Protein 5BK6 (pdb70)

Secondary structure (DSSP, 8-state):
----S---B--BSS-BSTT----GGGEEEEEE--BHHHHSTTSHHHHH-S-THHHHTTHHHHHHHHHHHHHTT-EEEEEEE-B-TT-TT--HHHHHHHHHTT--TTSEETTEETTBTTSGGGSBPGGG---TT-EEEEESSSSTTTTSSHHHHHHHTT--EEEEEEE-IIIIIHHHHHHHHHTT-EEEEEEEEEE-SSHHHHHHHHHHHHHHHHTT-EEE-HHHHHHH--/----B--BSS-BSTT----GGGEEEEEE--BHHHHSTTSHHHHTT--THHHHTTHHHHHHHHHHHHHTT-EEEEEEE-B-TT-TT--HHHHHHHHHTT--TTSEETTEETTBTTSTTTSBPGGG---TT-EEEEESSSSTTTTSSHHHHHHHHT--EEEEEEE-IIIIIHHHHHHHHHTT-EEEEEEEEEE-SSHHHHHHHHHHHHHHHHTT-EEE-HHHHHHH--/----S---B--BSS-BSTT----GGGEEEEEE--BHHHHSTTSHHHHTT--HHHHHTTHHHHHHHHHHHHHTT-EEEEEEE-B-TT-TT--HHHHHHHHHTT--TTSEEBTEETTBTTSGGGSBPGGG---TT-EEEEESSSSTTTTSSHHHHHHHTT--EEEEEEE-IIIIIHHHHHHHHHTT-EEEEEEEEEE-SSHHHHHHHHHHHHHHHHTT-EEE-HHHHHHH--/----B--BSS-BSTT----GGGEEEEEE--BHHHHSTTSHHHHTT--THHHHTTHHHHHHHHHHHHHTT-EEEEEEE-B-TT-TT--HHHHHHHHHTT--TTSEETTEETTBTTSGGGSBPGGG---TT-EEEEESSSSTTTTSSHHHHHHHTT--EEEEEEE-IIIIIHHHHHHHHHTT-EEEEEEEEEE-SSHHHHHHHHHHHHHHHHTT-EEE-HHHHHHH--

InterPro domains:
  IPR000868 Isochorismatase-like domain [PF00857] (30-218)
  IPR036380 Isochorismatase-like superfamily [G3DSA:3.40.50.850] (24-233)
  IPR036380 Isochorismatase-like superfamily [SSF52499] (10-230)
  IPR050272 Isochorismatase-like hydrolase [PTHR43540] (16-232)

Organism: Rhizobium johnstonii (strain DSM 114642 / LMG 32736 / 3841) (NCBI:txid216596)

Solvent-accessible surface area: 30051 Å² total; per-residue (Å²): 150,150,164,62,139,145,60,85,0,117,20,68,54,2,56,0,0,41,66,0,26,1,98,47,79,0,0,0,0,3,3,0,1,1,2,27,4,35,2,10,89,37,0,31,41,56,144,107,40,223,82,16,61,60,10,66,70,0,23,104,16,0,67,117,0,0,54,21,0,65,91,98,55,10,45,10,1,1,0,25,5,0,0,40,77,62,27,7,0,13,4,62,4,26,91,64,7,14,84,141,74,63,5,3,8,10,51,122,24,70,30,22,76,10,8,0,47,63,45,100,0,23,33,8,17,116,84,0,96,16,97,177,45,16,2,39,0,44,0,4,2,17,0,0,17,5,26,18,13,1,43,12,0,1,42,41,50,143,8,53,4,6,0,0,0,0,2,19,1,2,5,5,1,11,2,3,2,3,8,0,11,7,44,23,16,5,0,0,3,0,65,54,0,7,4,2,71,31,124,44,2,11,92,14,3,7,94,1,6,57,53,74,16,0,11,2,0,0,4,6,52,1,53,19,0,55,152,44,6,48,187,161,71,81,0,112,25,68,54,2,58,0,0,39,48,0,27,4,108,49,80,1,0,0,0,5,3,0,1,1,2,29,4,30,1,12,162,21,0,25,16,23,128,69,65,74,77,11,68,46,0,68,67,1,15,86,16,0,75,129,0,5,61,19,0,77,92,97,55,10,45,10,1,0,0,25,4,0,0,39,77,62,26,8,0,14,3,62,3,24,93,75,8,13,84,124,58,62,4,4,7,11,50,123,23,72,30,22,76,8,9,0,48,63,44,99,0,24,34,9,9,115,98,0,99,16,98,178,47,16,1,39,0,44,0,5,2,18,0,0,17,5,26,18,13,1,43,12,0,2,40,42,49,147,8,54,4,8,0,1,0,0,2,32,0,7,6,5,0,7,4,2,1,4,9,0,10,7,44,23,16,4,0,0,2,0,69,54,0,7,4,4,39,36,118,44,3,10,92,14,2,5,95,1,4,56,27,12,13,0,8,2,0,0,5,6,54,2,73,22,0,58,147,34,6,47,146,154,164,61,140,145,61,84,0,116,19,67,39,1,62,0,0,41,65,0,25,1,102,48,80,1,0,0,0,4,3,0,2,1,1,36,2,15,4,12,167,11,0,9,3,48,71,30,65,53,84,18,67,49,3,71,69,0,18,91,16,0,72,130,0,4,60,20,0,76,92,98,55,10,44,10,0,0,0,26,3,0,0,40,78,62,26,7,0,13,3,61,4,25,93,65,8,3,84,136,55,50,0,4,1,9,51,120,22,104,29,21,73,2,2,1,47,62,44,98,0,25,33,8,11,111,84,0,98,17,97,175,46,15,2,39,1,44,0,3,2,7,0,0,17,5,26,18,13,1,43,13,0,1,44,45,49,154,8,58,4,6,0,0,0,0,2,12,1,1,5,6,0,9,3,2,1,2,10,0,11,8,44,23,15,4,0,0,3,0,65,55,0,6,3,1,13,33,124,42,3,13,86,14,2,6,97,1,5,56,54,73,10,0,11,2,0,0,5,6,52,2,74,21,0,57,145,34,6,48,171,156,77,79,0,113,26,66,55,1,59,0,0,38,49,1,28,3,101,49,78,1,0,0,0,2,3,0,1,1,2,31,5,29,1,13,87,25,0,24,10,52,129,64,66,71,77,22,77,47,1,63,69,0,18,98,18,0,89,130,0,5,61,20,0,75,91,99,54,9,46,11,1,0,0,25,5,0,0,41,76,64,26,7,0,13,3,62,3,24,94,62,7,13,85,140,62,59,5,4,8,10,51,122,22,68,29,24,77,8,11,1,47,62,45,98,0,24,33,8,5,110,79,0,98,15,97,176,46,17,1,39,1,44,0,4,2,24,0,0,17,5,26,18,13,1,41,12,0,0,40,39,50,143,8,49,4,6,0,0,0,0,2,30,0,6,5,6,0,6,3,2,2,3,8,1,10,9,44,23,16,5,0,0,3,0,66,55,0,6,4,4,39,33,121,42,3,16,89,14,3,6,96,1,4,57,42,78,13,0,9,2,0,0,5,6,52,4,74,24,0,58,148,36,6,48

GO terms:
  GO:0018750 biuret amidohydrolase activity (F, EXP)

Nearest PDB structures (foldseek):
  5bk6-assembly1_A  TM=1.001E+00  e=2.679E-52  Rhizobium johnstonii 3841
  6azs-assembly1_A  TM=9.963E-01  e=2.137E-51  Rhizobium johnstonii 3841
  6azn-assembly1_C  TM=9.921E-01  e=1.497E-50  Rhizobium johnstonii 3841
  6azo-assembly1_D  TM=9.940E-01  e=8.092E-50  Rhizobium johnstonii 3841
  6xk1-assembly1_A  TM=9.794E-01  e=1.208E-39  Rhodococcus sp. Mel

Sequence (912 aa):
MVETNRHFIDADPYPWPYNGALRPDNTALIIIDMQTDDFFCGKGGYVDHMMGGYYDDLSLVQAPIEPIKRRVLAAMRAKGYHIIHTREGHRPDLADLPANKRWRSQRIGAGIGDPGPCGRILTRGEPGWDIIPELYPIEGETIIDHPGKGSFCATDLELVLNQKRIENIILTGITTDVCCVSSTTMREANDRGYECLLLLEDCCCGATDYGNHLAAIKMVKMQGGVFGSVSNSAALVEEALPNRHFIDADPYPWPYNGALRPDNTALIIIDMQTDFCGKGGYVDHMGYDLSLVQAPIEPIKRVLAAMRAKGYHIIHTREGHRPDLADLPANKRWRSQRRIGAGIGDPGPCGRILLTRGEPGWDIIPELYPIEGETIIDHPGKGSFCATDLELVLNQKRIEENIILTGITTDVCCVSSTTMREANDRGYECLLLLEDCCCGATDYGNHLAAIKMVKMQGGVFGSVSNSAALVEALPMVETNRHFIDADPYPWPYNGALRPDNTALIIIDMQTDDFFCGKGGYVDHMGYDLSLVQAPIEPIKRVLAAMRAKGYHIIHTREGHRPDLADLPANKRWRSQRIGAGIGDPGPCGRILTRGEPGWDIIPELYPIEGETIIDHPGKGSFCATDLELVLNQKRIEENIILTGITTDVCCVSSTTMREANDRGYECLLLLEDCCCGATDYGNHLAAIKMVKMQGGVFGSVSNSAALVEALPNRHFIDADPYPWPYNGALRPDNTALIIIDMQTDFCGKGGYVDHMGYDLSLVQAPIEPIKKRVLAAMRAKGYHIIHTREGHRPDLADLPANKRWRSQRRIGAGIGDPGPCGRILTRGEPGWDIIPELYPIEGETIIDHPGKGSFCATDLELVLNQKRIEENIILTGITTDVCCVSSTTMREANDRGYECLLLLEDCCCGATDYGNHLAAIKMVKMQGGVFGSVSNSAALVEALP

Radius of gyration: 26.76 Å; Cα contacts (8 Å, |Δi|>4): 2355; chains: 4; bounding box: 78×60×65 Å

Foldseek 3Di:
DDDDQFFFFDWPPDTPPPGSNAAQLAEEEEAEAQFLLQANCQAQCNVADFDNVQQCQLLVLVLLLVVLSVVRNHAYEYEFAAAELVRPLPDPVNQVVCVVRPRGAQDQGRQGGRRHPPTRRRDHDPSPHDDPRHHYQYDNALASVPPTCPVVVSVVSNHQEYEYAYDALQTSRLNNLQVCVVVRHAYEYALSRHGYRDRVSSVVSQVVQNPPNRSSHTYHHSVSCSVGRD/DFFFFDWPPDTPDPGRPAAQLAEEEEAEAQFQLAQNPQHVCVVLPFPSCQQVQLLVLVLLLVVLSVVRNHAYEYEFAAAELVRPLPDPVNQVVCVVSPNGANDQGRQGGHRHPPTRRRDHDPSPHDDPRHHYQYDHALASVPPTCPVVVSVVSNHQEYEYAHDALQTNRLNNLQVCVVVRHAYEYALSRHGDSPRVSSVVSQVVQNPPNRSSHTYHHSVSCSVRRD/DDDDQFFFFDWPPDTPPPRSNAAQLAEEEEAEAQFCQQQNPWHLLVLLPFDNVQQCQQLVLVLLLVVLSVVRNHAYEYEFAAAELVRPLADPVNQVVSVVSRRGAQDQIPQGGYRHPPTRRRDHDPSNHDDPRHHYQYDHALASVPPTCPVVVSVVSNHQEYEYAHDALQTSRLNNLQVCVVVRHAYEYALSRHGYRDRVSSVVSQVVQNPPNRSSHTYHHSVSCSVRRD/DFFFFDWPPDTPDPGRPAAQLAEEEEAEAQFCLQQNDQHVCVVLVFQNVQQPQQLVLVLLLVVLSVVRNHAYAYEFAAAELVRPLPDPVNQVVCVVSPNGANDQDRQGGHRHPPTRRRDHDPSNHDDPRHHYQYDHALASVPPTCPVVVSVVSNHQEYEYAYDDLQTSRLNNLQVCVVVRHAYEYALSRHGDSDRVSSVVSQVVQNPPNRSSHTYHHSVSCSVRRD

B-factor: mean 23.12, std 8.83, range [12.24, 86.74]

Structure (mmCIF, N/CA/C/O backbone):
data_5BK6
#
_entry.id   5BK6
#
_cell.length_a   62.130
_cell.length_b   122.678
_cell.length_c   135.745
_cell.angle_alpha   90.00
_cell.angle_beta   90.00
_cell.angle_gamma   90.00
#
_symmetry.space_group_name_H-M   'P 2 21 21'
#
loop_
_entity.id
_entity.type
_entity.pdbx_description
1 polymer 'Putative amidase'
2 non-polymer 2-[BIS-(2-HYDROXY-ETHYL)-AMINO]-2-HYDROXYMETHYL-PROPANE-1,3-DIOL
3 non-polymer GLYCEROL
4 water water
#
loop_
_atom_site.group_PDB
_atom_site.id
_atom_site.type_symbol
_atom_site.label_atom_id
_atom_site.label_alt_id
_atom_site.label_comp_id
_atom_site.label_asym_id
_atom_site.label_entity_id
_atom_site.label_seq_id
_atom_site.pdbx_PDB_ins_code
_atom_site.Cartn_x
_atom_site.Cartn_y
_atom_site.Cartn_z
_atom_site.occupancy
_atom_site.B_iso_or_equiv
_atom_site.auth_seq_id
_atom_site.auth_comp_id
_atom_site.auth_asym_id
_atom_site.auth_atom_id
_atom_site.pdbx_PDB_model_num
ATOM 1 N N . MET A 1 24 ? 35.514 -16.423 7.555 1.00 49.29 4 MET A N 1
ATOM 2 C CA . MET A 1 24 ? 36.540 -15.504 8.184 1.00 49.82 4 MET A CA 1
ATOM 3 C C . MET A 1 24 ? 35.889 -14.586 9.256 1.00 42.33 4 MET A C 1
ATOM 4 O O . MET A 1 24 ? 35.942 -14.926 10.453 1.00 39.69 4 MET A O 1
ATOM 6 N N . VAL A 1 25 ? 35.270 -13.484 8.818 1.00 40.36 5 VAL A N 1
ATOM 7 C CA . VAL A 1 25 ? 34.593 -12.550 9.752 1.00 38.45 5 VAL A CA 1
ATOM 8 C C . VAL A 1 25 ? 33.415 -13.311 10.366 1.00 39.47 5 VAL A C 1
ATOM 9 O O . VAL A 1 25 ? 32.633 -13.941 9.647 1.00 41.22 5 VAL A O 1
ATOM 13 N N . GLU A 1 26 ? 33.316 -13.302 11.682 1.00 31.55 6 GLU A N 1
ATOM 14 C CA . GLU A 1 26 ? 32.226 -13.988 12.389 1.00 29.68 6 GLU A CA 1
ATOM 15 C C . GLU A 1 26 ? 31.484 -12.900 13.154 1.00 29.65 6 GLU A C 1
ATOM 16 O O . GLU A 1 26 ? 32.035 -11.825 13.539 1.00 27.56 6 GLU A O 1
ATOM 22 N N . THR A 1 27 ? 30.184 -13.154 13.308 1.00 29.13 7 THR A N 1
ATOM 23 C CA . THR A 1 27 ? 29.313 -12.253 14.015 1.00 26.18 7 THR A CA 1
ATOM 24 C C . THR A 1 27 ? 28.449 -13.056 14.949 1.00 26.25 7 THR A C 1
ATOM 25 O O . THR A 1 27 ? 28.189 -14.243 14.698 1.00 29.76 7 THR A O 1
ATOM 29 N N . ASN A 1 28 ? 28.062 -12.453 16.061 1.00 26.14 8 ASN A N 1
ATOM 30 C CA . ASN A 1 28 ? 27.053 -13.127 16.885 1.00 31.04 8 ASN A CA 1
ATOM 31 C C . ASN A 1 28 ? 25.686 -12.566 16.564 1.00 27.37 8 ASN A C 1
ATOM 32 O O . ASN A 1 28 ? 24.769 -12.956 17.276 1.00 29.62 8 ASN A O 1
ATOM 37 N N . ARG A 1 29 ? 25.507 -11.696 15.548 1.00 24.66 9 ARG A N 1
ATOM 38 C CA . ARG A 1 29 ? 24.132 -11.340 15.086 1.00 26.39 9 ARG A CA 1
ATOM 39 C C . ARG A 1 29 ? 23.730 -12.326 14.036 1.00 28.31 9 ARG A C 1
ATOM 40 O O . ARG A 1 29 ? 24.511 -12.621 13.143 1.00 29.00 9 ARG A O 1
ATOM 48 N N . HIS A 1 30 ? 22.502 -12.857 14.109 1.00 22.59 10 HIS A N 1
ATOM 49 C CA . HIS A 1 30 ? 22.033 -13.825 13.147 1.00 23.49 10 HIS A CA 1
ATOM 50 C C . HIS A 1 30 ? 20.597 -13.542 12.816 1.00 21.40 10 HIS A C 1
ATOM 51 O O . HIS A 1 30 ? 19.848 -13.134 13.707 1.00 20.46 10 HIS A O 1
ATOM 58 N N . PHE A 1 31 ? 20.253 -13.681 11.534 1.00 21.10 11 PHE A N 1
ATOM 59 C CA . PHE A 1 31 ? 18.898 -13.393 11.057 1.00 20.66 11 PHE A CA 1
ATOM 60 C C . PHE A 1 31 ? 18.347 -14.572 10.276 1.00 23.86 11 PHE A C 1
ATOM 61 O O . PHE A 1 31 ? 19.066 -15.383 9.660 1.00 22.33 11 PHE A O 1
ATOM 69 N N . ILE A 1 32 ? 17.019 -14.678 10.292 1.00 22.01 12 ILE A N 1
ATOM 70 C CA . ILE A 1 32 ? 16.223 -15.550 9.435 1.00 21.26 12 ILE A CA 1
ATOM 71 C C . ILE A 1 32 ? 15.614 -14.721 8.360 1.00 22.20 12 ILE A C 1
ATOM 72 O O . ILE A 1 32 ? 15.039 -13.635 8.619 1.00 20.74 12 ILE A O 1
ATOM 77 N N . ASP A 1 33 ? 15.708 -15.174 7.092 1.00 21.61 13 ASP A N 1
ATOM 78 C CA . ASP A 1 33 ? 15.085 -14.456 6.023 1.00 23.20 13 ASP A CA 1
ATOM 79 C C . ASP A 1 33 ? 13.558 -14.486 6.311 1.00 22.03 13 ASP A C 1
ATOM 80 O O . ASP A 1 33 ? 13.015 -15.553 6.607 1.00 22.18 13 ASP A O 1
ATOM 85 N N . ALA A 1 34 ? 12.964 -13.308 6.262 1.00 19.49 14 ALA A N 1
ATOM 86 C CA . ALA A 1 34 ? 11.574 -13.172 6.685 1.00 18.55 14 ALA A CA 1
ATOM 87 C C . ALA A 1 34 ? 10.982 -11.932 6.078 1.00 18.58 14 ALA A C 1
ATOM 88 O O . ALA A 1 34 ? 11.697 -11.060 5.542 1.00 20.68 14 ALA A O 1
ATOM 90 N N . ASP A 1 35 ? 9.648 -11.822 6.138 1.00 17.08 15 ASP A N 1
ATOM 91 C CA . ASP A 1 35 ? 8.901 -10.779 5.486 1.00 19.61 15 ASP A CA 1
ATOM 92 C C . ASP A 1 35 ? 8.025 -10.154 6.569 1.00 20.55 15 ASP A C 1
ATOM 93 O O . ASP A 1 35 ? 7.214 -10.911 7.142 1.00 19.59 15 ASP A O 1
ATOM 98 N N . PRO A 1 36 ? 8.125 -8.852 6.864 1.00 18.65 16 PRO A N 1
ATOM 99 C CA . PRO A 1 36 ? 8.713 -7.856 5.993 1.00 19.61 16 PRO A CA 1
ATOM 100 C C . PRO A 1 36 ? 10.143 -7.469 6.339 1.00 18.76 16 PRO A C 1
ATOM 101 O O . PRO A 1 36 ? 10.709 -6.549 5.667 1.00 20.83 16 PRO A O 1
ATOM 105 N N . TYR A 1 37 ? 10.704 -8.077 7.373 1.00 17.56 17 TYR A N 1
ATOM 106 C CA . TYR A 1 37 ? 12.091 -7.729 7.767 1.00 18.15 17 TYR A CA 1
ATOM 107 C C . TYR A 1 37 ? 12.813 -8.944 8.275 1.00 18.00 17 TYR A C 1
ATOM 108 O O . TYR A 1 37 ? 12.214 -9.924 8.750 1.00 18.52 17 TYR A O 1
ATOM 117 N N . PRO A 1 38 ? 14.171 -8.960 8.163 1.00 19.03 18 PRO A N 1
ATOM 118 C CA . PRO A 1 38 ? 14.925 -10.094 8.683 1.00 18.38 18 PRO A CA 1
ATOM 119 C C . PRO A 1 38 ? 14.828 -10.237 10.173 1.00 18.26 18 PRO A C 1
ATOM 120 O O . PRO A 1 38 ? 14.928 -9.244 10.867 1.00 18.37 18 PRO A O 1
ATOM 124 N N . TRP A 1 39 ? 14.607 -11.435 10.648 1.00 19.31 19 TRP A N 1
ATOM 125 C CA . TRP A 1 39 ? 14.154 -11.652 12.034 1.00 18.05 19 TRP A CA 1
ATOM 126 C C . TRP A 1 39 ? 15.177 -12.404 12.833 1.00 17.50 19 TRP A C 1
ATOM 127 O O . TRP A 1 39 ? 15.817 -13.311 12.328 1.00 17.42 19 TRP A O 1
ATOM 138 N N . PRO A 1 40 ? 15.336 -12.102 14.124 1.00 16.93 20 PRO A N 1
ATOM 139 C CA . PRO A 1 40 ? 14.700 -11.035 14.854 1.00 17.34 20 PRO A CA 1
ATOM 140 C C . PRO A 1 40 ? 15.253 -9.660 14.470 1.00 19.48 20 PRO A C 1
ATOM 141 O O . PRO A 1 40 ? 16.380 -9.589 13.912 1.00 18.00 20 PRO A O 1
ATOM 145 N N . TYR A 1 41 ? 14.517 -8.596 14.796 1.00 17.13 21 TYR A N 1
ATOM 146 C CA . TYR A 1 41 ? 14.868 -7.246 14.322 1.00 17.55 21 TYR A CA 1
ATOM 147 C C . TYR A 1 41 ? 16.346 -6.898 14.569 1.00 18.44 21 TYR A C 1
ATOM 148 O O . TYR A 1 41 ? 16.963 -6.256 13.708 1.00 20.12 21 TYR A O 1
ATOM 157 N N . ASN A 1 42 ? 16.853 -7.279 15.733 1.00 17.92 22 ASN A N 1
ATOM 158 C CA . ASN A 1 42 ? 18.211 -6.926 16.168 1.00 18.86 22 ASN A CA 1
ATOM 159 C C . ASN A 1 42 ? 19.247 -8.013 16.009 1.00 20.76 22 ASN A C 1
ATOM 160 O O . ASN A 1 42 ? 20.383 -7.851 16.456 1.00 20.77 22 ASN A O 1
ATOM 165 N N . GLY A 1 43 ? 18.886 -9.129 15.384 1.00 18.27 23 GLY A N 1
ATOM 166 C CA . GLY A 1 43 ? 19.760 -10.249 15.212 1.00 19.06 23 GLY A CA 1
ATOM 167 C C . GLY A 1 43 ? 20.233 -10.949 16.475 1.00 18.89 23 GLY A C 1
ATOM 168 O O . GLY A 1 43 ? 21.164 -11.770 16.434 1.00 18.61 23 GLY A O 1
ATOM 169 N N . ALA A 1 44 ? 19.564 -10.728 17.596 1.00 18.94 24 ALA A N 1
ATOM 170 C CA . ALA A 1 44 ? 19.937 -11.389 18.817 1.00 19.53 24 ALA A CA 1
ATOM 171 C C . ALA A 1 44 ? 19.270 -12.731 18.985 1.00 21.24 24 ALA A C 1
ATOM 172 O O . ALA A 1 44 ? 18.325 -12.869 19.738 1.00 22.56 24 ALA A O 1
ATOM 174 N N . LEU A 1 45 ? 19.690 -13.695 18.181 1.00 20.07 25 LEU A N 1
ATOM 175 C CA . LEU A 1 45 ? 19.067 -14.992 18.032 1.00 19.82 25 LEU A CA 1
ATOM 176 C C . LEU A 1 45 ? 19.934 -16.088 18.592 1.00 23.07 25 LEU A C 1
ATOM 177 O O . LEU A 1 45 ? 20.982 -16.431 17.999 1.00 21.17 25 LEU A O 1
ATOM 182 N N . ARG A 1 46 ? 19.591 -16.556 19.787 1.00 20.15 26 ARG A N 1
ATOM 183 C CA . ARG A 1 46 ? 20.351 -17.572 20.514 1.00 22.61 26 ARG A CA 1
ATOM 184 C C . ARG A 1 46 ? 19.439 -18.599 21.127 1.00 21.69 26 ARG A C 1
ATOM 185 O O . ARG A 1 46 ? 18.265 -18.292 21.443 1.00 18.91 26 ARG A O 1
ATOM 193 N N . PRO A 1 47 ? 19.945 -19.820 21.378 1.00 21.23 27 PRO A N 1
ATOM 194 C CA . PRO A 1 47 ? 19.169 -20.770 22.124 1.00 21.12 27 PRO A CA 1
ATOM 195 C C . PRO A 1 47 ? 18.637 -20.282 23.468 1.00 19.99 27 PRO A C 1
ATOM 196 O O . PRO A 1 47 ? 17.490 -20.584 23.819 1.00 22.25 27 PRO A O 1
ATOM 200 N N . ASP A 1 48 ? 19.428 -19.512 24.213 1.00 20.42 28 ASP A N 1
ATOM 201 C CA . ASP A 1 48 ? 19.049 -19.132 25.563 1.00 22.85 28 ASP A CA 1
ATOM 202 C C . ASP A 1 48 ? 17.934 -18.059 25.579 1.00 20.32 28 ASP A C 1
ATOM 203 O O . ASP A 1 48 ? 17.262 -17.953 26.595 1.00 19.73 28 ASP A O 1
ATOM 208 N N . ASN A 1 49 ? 17.718 -17.329 24.512 1.00 18.07 29 ASN A N 1
ATOM 209 C CA . ASN A 1 49 ? 16.711 -16.233 24.519 1.00 18.52 29 ASN A CA 1
ATOM 210 C C . ASN A 1 49 ? 15.556 -16.441 23.556 1.00 18.62 29 ASN A C 1
ATOM 211 O O . ASN A 1 49 ? 14.808 -15.496 23.285 1.00 16.98 29 ASN A O 1
ATOM 216 N N . THR A 1 50 ? 15.434 -17.638 23.006 1.00 16.85 30 THR A N 1
ATOM 217 C CA . THR A 1 50 ? 14.506 -17.912 21.917 1.00 17.75 30 THR A CA 1
ATOM 218 C C . THR A 1 50 ? 13.720 -19.146 22.180 1.00 18.16 30 THR A C 1
ATOM 219 O O . THR A 1 50 ? 14.275 -20.169 22.590 1.00 18.09 30 THR A O 1
ATOM 223 N N . ALA A 1 51 ? 12.391 -19.067 22.012 1.00 18.33 31 ALA A N 1
ATOM 224 C CA . ALA A 1 51 ? 11.542 -20.224 22.187 1.00 17.57 31 ALA A CA 1
ATOM 225 C C . ALA A 1 51 ? 10.727 -20.517 20.949 1.00 18.38 31 ALA A C 1
ATOM 226 O O . ALA A 1 51 ? 10.253 -19.597 20.279 1.00 18.28 31 ALA A O 1
ATOM 228 N N . LEU A 1 52 ? 10.534 -21.799 20.660 1.00 15.52 32 LEU A N 1
ATOM 229 C CA . LEU A 1 52 ? 9.507 -22.260 19.793 1.00 17.63 32 LEU A CA 1
ATOM 230 C C . LEU A 1 52 ? 8.265 -22.420 20.645 1.00 17.10 32 LEU A C 1
ATOM 231 O O . LEU A 1 52 ? 8.337 -22.971 21.750 1.00 17.87 32 LEU A O 1
ATOM 236 N N . ILE A 1 53 ? 7.109 -22.009 20.128 1.00 16.43 33 ILE A N 1
ATOM 237 C CA . ILE A 1 53 ? 5.833 -22.301 20.742 1.00 15.17 33 ILE A CA 1
ATOM 238 C C . ILE A 1 53 ? 4.985 -23.081 19.723 1.00 16.61 33 ILE A C 1
ATOM 239 O O . ILE A 1 53 ? 4.838 -22.667 18.575 1.00 16.36 33 ILE A O 1
ATOM 244 N N . ILE A 1 54 ? 4.517 -24.259 20.131 1.00 14.69 34 ILE A N 1
ATOM 245 C CA . ILE A 1 54 ? 3.641 -25.076 19.302 1.00 15.45 34 ILE A CA 1
ATOM 246 C C . ILE A 1 54 ? 2.237 -25.005 19.921 1.00 16.26 34 ILE A C 1
ATOM 247 O O . ILE A 1 54 ? 1.964 -25.536 21.019 1.00 15.97 34 ILE A O 1
ATOM 252 N N . ILE A 1 55 ? 1.373 -24.320 19.217 1.00 15.44 35 ILE A N 1
ATOM 253 C CA . ILE A 1 55 ? 0.043 -23.965 19.691 1.00 15.21 35 ILE A CA 1
ATOM 254 C C . ILE A 1 55 ? -1.035 -24.969 19.344 1.00 16.70 35 ILE A C 1
ATOM 255 O O . ILE A 1 55 ? -1.355 -25.174 18.167 1.00 16.17 35 ILE A O 1
ATOM 260 N N . ASP A 1 56 ? -1.560 -25.619 20.392 1.00 16.09 36 ASP A N 1
ATOM 261 C CA . ASP A 1 56 ? -2.838 -26.285 20.371 1.00 16.16 36 ASP A CA 1
ATOM 262 C C . ASP A 1 56 ? -2.945 -27.442 19.311 1.00 16.00 36 ASP A C 1
ATOM 263 O O . ASP A 1 56 ? -4.031 -27.652 18.715 1.00 16.13 36 ASP A O 1
ATOM 268 N N . MET A 1 57 ? -1.847 -28.161 19.136 1.00 16.86 37 MET A N 1
ATOM 269 C CA . MET A 1 57 ? -1.869 -29.345 18.221 1.00 15.71 37 MET A CA 1
ATOM 270 C C . MET A 1 57 ? -2.465 -30.548 18.937 1.00 17.61 37 MET A C 1
ATOM 271 O O . MET A 1 57 ? -1.765 -31.534 19.234 1.00 18.84 37 MET A O 1
ATOM 276 N N . GLN A 1 58 ? -3.755 -30.433 19.188 1.00 17.78 38 GLN A N 1
ATOM 277 C CA . GLN A 1 58 ? -4.527 -31.340 20.027 1.00 18.01 38 GLN A CA 1
ATOM 278 C C . GLN A 1 58 ? -5.397 -32.220 19.140 1.00 17.75 38 GLN A C 1
ATOM 279 O O . GLN A 1 58 ? -5.960 -31.784 18.115 1.00 18.32 38 GLN A O 1
ATOM 285 N N . THR A 1 59 ? -5.633 -33.441 19.584 1.00 16.71 39 THR A N 1
ATOM 286 C CA . THR A 1 59 ? -6.461 -34.370 18.826 1.00 18.07 39 THR A CA 1
ATOM 287 C C . THR A 1 59 ? -7.829 -33.824 18.474 1.00 22.34 39 THR A C 1
ATOM 288 O O . THR A 1 59 ? -8.245 -34.089 17.327 1.00 24.44 39 THR A O 1
ATOM 292 N N A ASP A 1 60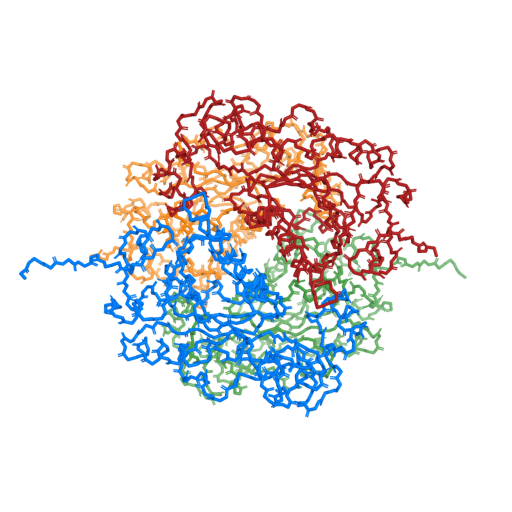 ? -8.555 -33.239 19.379 0.50 21.83 40 ASP A N 1
ATOM 293 N N B ASP A 1 60 ? -8.509 -33.155 19.463 0.50 24.48 40 ASP A N 1
ATOM 294 C CA A ASP A 1 60 ? -9.976 -33.035 19.013 0.50 19.24 40 ASP A CA 1
ATOM 295 C CA B ASP A 1 60 ? -9.482 -31.862 19.460 0.50 22.59 40 ASP A CA 1
ATOM 296 C C A ASP A 1 60 ? -10.031 -32.041 17.735 0.50 16.63 40 ASP A C 1
ATOM 297 C C B ASP A 1 60 ? -9.337 -30.767 18.352 0.50 22.17 40 ASP A C 1
ATOM 298 O O A ASP A 1 60 ? -10.940 -32.165 16.813 0.50 17.97 40 ASP A O 1
ATOM 299 O O B ASP A 1 60 ? -10.320 -30.313 17.806 0.50 24.91 40 ASP A O 1
ATOM 308 N N A PHE A 1 61 ? -8.994 -31.146 17.692 0.50 18.73 41 PHE A N 1
ATOM 309 N N B PHE A 1 61 ? -8.156 -30.312 17.973 0.50 20.87 41 PHE A N 1
ATOM 310 C CA A PHE A 1 61 ? -8.852 -30.065 16.718 0.50 19.81 41 PHE A CA 1
ATOM 311 C CA B PHE A 1 61 ? -8.100 -29.413 16.808 0.50 20.98 41 PHE A CA 1
ATOM 312 C C A PHE A 1 61 ? -8.264 -30.507 15.394 0.50 21.83 41 PHE A C 1
ATOM 313 C C B PHE A 1 61 ? -7.677 -30.088 15.501 0.50 24.49 41 PHE A C 1
ATOM 314 O O A PHE A 1 61 ? -8.720 -30.070 14.315 0.50 19.48 41 PHE A O 1
ATOM 315 O O B PHE A 1 61 ? -7.697 -29.357 14.543 0.50 21.52 41 PHE A O 1
ATOM 330 N N . CYS A 1 62 ? -7.244 -31.374 15.448 1.00 22.59 42 CYS A N 1
ATOM 331 C CA . CYS A 1 62 ? -6.616 -31.823 14.182 1.00 20.34 42 CYS A CA 1
ATOM 332 C C . CYS A 1 62 ? -6.558 -33.331 13.925 1.00 20.97 42 CYS A C 1
ATOM 333 O O . CYS A 1 62 ? -5.889 -33.744 13.022 1.00 22.93 42 CYS A O 1
ATOM 336 N N . GLY A 1 63 ? -7.111 -34.120 14.829 1.00 23.76 43 GLY A N 1
ATOM 337 C CA . GLY A 1 63 ? -6.881 -35.609 14.764 1.00 25.91 43 GLY A CA 1
ATOM 338 C C . GLY A 1 63 ? -7.991 -36.423 14.210 1.00 32.76 43 GLY A C 1
ATOM 339 O O . GLY A 1 63 ? -9.139 -36.115 14.482 1.00 26.55 43 GLY A O 1
ATOM 340 N N . LYS A 1 64 ? -7.644 -37.526 13.494 1.00 37.58 44 LYS A N 1
ATOM 341 C CA . LYS A 1 64 ? -8.683 -38.462 13.004 1.00 41.66 44 LYS A CA 1
ATOM 342 C C . LYS A 1 64 ? -9.462 -39.009 14.170 1.00 34.01 44 LYS A C 1
ATOM 343 O O . LYS A 1 64 ? -8.863 -39.406 15.187 1.00 36.31 44 LYS A O 1
ATOM 345 N N . GLY A 1 65 ? -10.777 -38.964 14.078 1.00 35.28 45 GLY A N 1
ATOM 346 C CA . GLY A 1 65 ? -11.657 -39.427 15.155 1.00 32.49 45 GLY A CA 1
ATOM 347 C C . GLY A 1 65 ? -11.948 -38.463 16.261 1.00 36.34 45 GLY A C 1
ATOM 348 O O . GLY A 1 65 ? -12.852 -38.683 17.084 1.00 33.77 45 GLY A O 1
ATOM 349 N N . GLY A 1 66 ? -11.247 -37.353 16.294 1.00 29.28 46 GLY A N 1
ATOM 350 C CA . GLY A 1 66 ? -11.608 -36.256 17.289 1.00 34.41 46 GLY A CA 1
ATOM 351 C C . GLY A 1 66 ? -12.931 -35.565 16.999 1.00 37.48 46 GLY A C 1
ATOM 352 O O . GLY A 1 66 ? -13.625 -35.884 16.018 1.00 36.80 46 GLY A O 1
ATOM 353 N N . TYR A 1 67 ? -13.295 -34.623 17.836 1.00 41.07 47 TYR A N 1
ATOM 354 C CA . TYR A 1 67 ? -14.644 -34.030 17.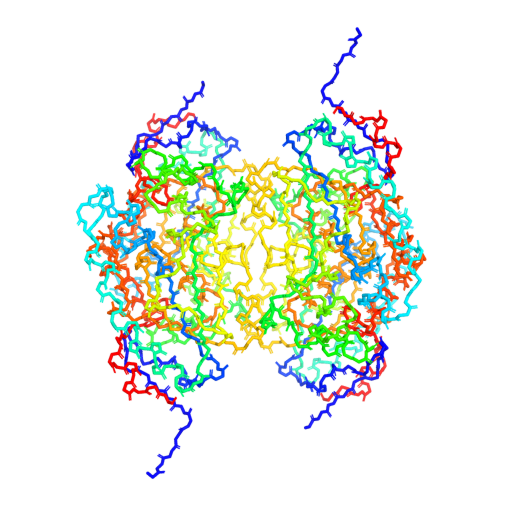711 1.00 41.50 47 TYR A CA 1
ATOM 355 C C . TYR A 1 67 ? -14.809 -33.253 16.442 1.00 45.12 47 TYR A C 1
ATOM 356 O O . TYR A 1 67 ? -15.909 -33.281 15.865 1.00 46.25 47 TYR A O 1
ATOM 365 N N . VAL A 1 68 ? -13.765 -32.589 15.963 1.00 37.43 48 VAL A N 1
ATOM 366 C CA . VAL A 1 68 ? -13.920 -31.803 14.698 1.00 34.25 48 VAL A CA 1
ATOM 367 C C . VAL A 1 68 ? -14.163 -32.762 13.552 1.00 33.78 48 VAL A C 1
ATOM 368 O O . VAL A 1 68 ? -15.162 -32.583 12.806 1.00 39.79 48 VAL A O 1
ATOM 372 N N . ASP A 1 69 ? -13.386 -33.847 13.503 1.00 30.50 49 ASP A N 1
ATOM 373 C CA . ASP A 1 69 ? -13.592 -34.914 12.472 1.00 34.09 49 ASP A CA 1
ATOM 374 C C . ASP A 1 69 ? -15.011 -35.471 12.503 1.00 45.39 49 ASP A C 1
ATOM 375 O O . ASP A 1 69 ? -15.689 -35.556 11.451 1.00 53.97 49 ASP A O 1
ATOM 380 N N . HIS A 1 70 ? -15.499 -35.800 13.698 1.00 47.08 50 HIS A N 1
ATOM 381 C CA . HIS A 1 70 ? -16.867 -36.353 13.867 1.00 48.95 50 HIS A CA 1
ATOM 382 C C . HIS A 1 70 ? -17.963 -35.391 13.405 1.00 55.84 50 HIS A C 1
ATOM 383 O O . HIS A 1 70 ? -19.014 -35.849 13.033 1.00 54.40 50 HIS A O 1
ATOM 390 N N A MET A 1 71 ? -17.702 -34.091 13.412 0.50 52.80 51 MET A N 1
ATOM 391 N N B MET A 1 71 ? -17.669 -34.090 13.452 0.50 58.84 51 MET A N 1
ATOM 392 C CA A MET A 1 71 ? -18.675 -33.148 12.832 0.50 54.69 51 MET A CA 1
ATOM 393 C CA B MET A 1 71 ? -18.502 -32.965 13.138 0.50 64.31 51 MET A CA 1
ATOM 394 C C A MET A 1 71 ? -18.710 -33.162 11.292 0.50 54.30 51 MET A C 1
ATOM 395 C C B MET A 1 71 ? -18.293 -32.216 11.745 0.50 65.80 51 MET A C 1
ATOM 396 O O A MET A 1 71 ? -19.694 -32.744 10.677 0.50 54.67 51 MET A O 1
ATOM 397 O O B MET A 1 71 ? -18.775 -32.704 10.704 0.50 74.11 51 MET A O 1
ATOM 406 N N A GLY A 1 72 ? -17.694 -33.730 10.672 0.50 48.81 52 GLY A N 1
ATOM 407 N N B GLY A 1 72 ? -17.585 -31.048 11.736 0.50 57.48 52 GLY A N 1
ATOM 408 C CA A GLY A 1 72 ? -17.621 -33.679 9.209 0.50 45.05 52 GLY A CA 1
ATOM 409 C CA B GLY A 1 72 ? -17.542 -30.067 10.602 0.50 45.22 52 GLY A CA 1
ATOM 410 C C A GLY A 1 72 ? -16.502 -32.845 8.603 0.50 43.70 52 GLY A C 1
ATOM 411 C C B GLY A 1 72 ? -16.304 -29.702 9.766 0.50 39.74 52 GLY A C 1
ATOM 412 O O A GLY A 1 72 ? -15.748 -32.117 9.285 0.50 35.29 52 GLY A O 1
ATOM 413 O O B GLY A 1 72 ? -16.309 -29.880 8.540 0.50 37.86 52 GLY A O 1
ATOM 414 N N A TYR A 1 73 ? -16.550 -32.856 7.279 0.50 42.44 53 TYR A N 1
ATOM 415 N N B TYR A 1 73 ? -15.268 -29.121 10.355 0.50 33.21 53 TYR A N 1
ATOM 416 C CA A TYR A 1 73 ? -15.402 -32.889 6.319 0.50 48.47 53 TYR A CA 1
ATOM 417 C CA B TYR A 1 73 ? -14.208 -28.549 9.525 0.50 30.71 53 TYR A CA 1
ATOM 418 C C A TYR A 1 73 ? -13.879 -32.556 6.536 0.50 47.23 53 TYR A C 1
ATOM 419 C C B TYR A 1 73 ? -13.344 -29.584 8.774 0.50 32.59 53 TYR A C 1
ATOM 420 O O A TYR A 1 73 ? -13.102 -33.404 6.083 0.50 48.19 53 TYR A O 1
ATOM 421 O O B TYR A 1 73 ? -13.406 -30.789 9.013 0.50 34.90 53 TYR A O 1
ATOM 438 N N A ASP A 1 74 ? -13.374 -31.420 7.072 0.50 34.27 54 ASP A N 1
ATOM 439 N N B ASP A 1 74 ? -12.614 -29.092 7.780 0.50 30.10 54 ASP A N 1
ATOM 440 C CA A ASP A 1 74 ? -11.991 -31.129 6.569 0.50 36.86 54 ASP A CA 1
ATOM 441 C CA B ASP A 1 74 ? -11.780 -29.926 6.939 0.50 29.25 54 ASP A CA 1
ATOM 442 C C A ASP A 1 74 ? -10.733 -30.602 7.421 0.50 33.19 54 ASP A C 1
ATOM 443 C C B ASP A 1 74 ? -10.513 -30.241 7.653 0.50 26.38 54 ASP A C 1
ATOM 444 O O A ASP A 1 74 ? -10.112 -29.573 7.293 0.50 46.50 54 ASP A O 1
ATOM 445 O O B ASP A 1 74 ? -9.558 -29.220 7.631 0.50 29.23 54 ASP A O 1
ATOM 454 N N . LEU A 1 75 ? -10.292 -31.556 8.150 1.00 28.27 55 LEU A N 1
ATOM 455 C CA . LEU A 1 75 ? -9.006 -31.690 8.862 1.00 23.54 55 LEU A CA 1
ATOM 456 C C . LEU A 1 75 ? -7.763 -31.501 8.074 1.00 22.89 55 LEU A C 1
ATOM 457 O O . LEU A 1 75 ? -6.720 -31.212 8.657 1.00 23.03 55 LEU A O 1
ATOM 462 N N . SER A 1 76 ? -7.772 -31.678 6.755 1.00 22.61 56 SER A N 1
ATOM 463 C CA . SER A 1 76 ? -6.541 -31.558 6.022 1.00 23.83 56 SER A CA 1
ATOM 464 C C . SER A 1 76 ? -5.830 -30.193 6.192 1.00 22.00 56 SER A C 1
ATOM 465 O O . SER A 1 76 ? -4.591 -30.178 6.192 1.00 21.15 56 SER A O 1
ATOM 468 N N . LEU A 1 77 ? -6.578 -29.129 6.377 1.00 21.93 57 LEU A N 1
ATOM 469 C CA . LEU A 1 77 ? -5.938 -27.811 6.504 1.00 23.41 57 LEU A CA 1
ATOM 470 C C . LEU A 1 77 ? -5.168 -27.642 7.845 1.00 21.82 57 LEU A C 1
ATOM 471 O O . LEU A 1 77 ? -4.115 -26.958 7.886 1.00 19.77 57 LEU A O 1
ATOM 476 N N . VAL A 1 78 ? -5.675 -28.310 8.874 1.00 21.46 58 VAL A N 1
ATOM 477 C CA . VAL A 1 78 ? -5.013 -28.255 10.176 1.00 19.88 58 VAL A CA 1
ATOM 478 C C . VAL A 1 78 ? -4.023 -29.381 10.402 1.00 21.99 58 VAL A C 1
ATOM 479 O O . VAL A 1 78 ? -3.237 -29.360 11.341 1.00 20.89 58 VAL A O 1
ATOM 483 N N . GLN A 1 79 ? -4.040 -30.412 9.549 1.00 20.26 59 GLN A N 1
ATOM 484 C CA . GLN A 1 79 ? -2.987 -31.426 9.547 1.00 20.58 59 GLN A CA 1
ATOM 485 C C . GLN A 1 79 ? -1.788 -31.074 8.729 1.00 20.75 59 GLN A C 1
ATOM 486 O O . GLN A 1 79 ? -0.684 -31.590 8.977 1.00 19.48 59 GLN A O 1
ATOM 492 N N . ALA A 1 80 ? -1.970 -30.205 7.740 1.00 21.12 60 ALA A N 1
ATOM 493 C CA . ALA A 1 80 ? -0.869 -29.803 6.864 1.00 23.89 60 ALA A CA 1
ATOM 494 C C . ALA A 1 80 ? 0.378 -29.336 7.603 1.00 21.33 60 ALA A C 1
ATOM 495 O O . ALA A 1 80 ? 1.506 -29.646 7.209 1.00 22.01 60 ALA A O 1
ATOM 497 N N . PRO A 1 81 ? 0.195 -28.566 8.710 1.00 21.23 61 PRO A N 1
ATOM 498 C CA . PRO A 1 81 ? 1.415 -28.104 9.391 1.00 20.62 61 PRO A CA 1
ATOM 499 C C . PRO A 1 81 ? 2.133 -29.126 10.238 1.00 18.82 61 PRO A C 1
ATOM 500 O O . PRO A 1 81 ? 3.243 -28.816 10.687 1.00 19.26 61 PRO A O 1
ATOM 504 N N . ILE A 1 82 ? 1.628 -30.364 10.398 1.00 18.85 62 ILE A N 1
ATOM 505 C CA . ILE A 1 82 ? 2.260 -31.313 11.305 1.00 20.34 62 ILE A CA 1
ATOM 506 C C . ILE A 1 82 ? 3.705 -31.607 10.875 1.00 20.75 62 ILE A C 1
ATOM 507 O O . ILE A 1 82 ? 4.630 -31.540 11.696 1.00 20.44 62 ILE A O 1
ATOM 512 N N . GLU A 1 83 ? 3.904 -32.017 9.609 1.00 21.42 63 GLU A N 1
ATOM 513 C CA . GLU A 1 83 ? 5.287 -32.362 9.200 1.00 23.78 63 GLU A CA 1
ATOM 514 C C . GLU A 1 83 ? 6.275 -31.188 9.268 1.00 22.27 63 GLU A C 1
ATOM 515 O O . GLU A 1 83 ? 7.352 -31.339 9.806 1.00 22.53 63 GLU A O 1
ATOM 521 N N . PRO A 1 84 ? 5.881 -29.995 8.793 1.00 19.69 64 PRO A N 1
ATOM 522 C CA . PRO A 1 84 ? 6.793 -28.837 8.966 1.00 22.93 64 PRO A CA 1
ATOM 523 C C . PRO A 1 84 ? 7.085 -28.513 10.439 1.00 17.85 64 PRO A C 1
ATOM 524 O O . PRO A 1 84 ? 8.240 -28.254 10.766 1.00 19.15 64 PRO A O 1
ATOM 528 N N . ILE A 1 85 ? 6.080 -28.580 11.295 1.00 18.87 65 ILE A N 1
ATOM 529 C CA . ILE A 1 85 ? 6.317 -28.354 12.724 1.00 18.35 65 ILE A CA 1
ATOM 530 C C . ILE A 1 85 ? 7.312 -29.394 13.241 1.00 19.98 65 ILE A C 1
ATOM 531 O O . ILE A 1 85 ? 8.264 -29.061 13.968 1.00 18.63 65 ILE A O 1
ATOM 536 N N . LYS A 1 86 ? 7.116 -30.678 12.859 1.00 18.64 66 LYS A N 1
ATOM 537 C CA . LYS A 1 86 ? 7.992 -31.698 13.374 1.00 20.82 66 LYS A CA 1
ATOM 538 C C . LYS A 1 86 ? 9.450 -31.416 12.988 1.00 19.08 66 LYS A C 1
ATOM 539 O O . LYS A 1 86 ? 10.352 -31.645 13.799 1.00 20.33 66 LYS A O 1
ATOM 545 N N A ARG A 1 87 ? 9.680 -30.922 11.773 0.50 19.30 67 ARG A N 1
ATOM 546 N N B ARG A 1 87 ? 9.680 -30.922 11.774 0.50 19.55 67 ARG A N 1
ATOM 547 C CA A ARG A 1 87 ? 11.041 -30.589 11.331 0.50 20.53 67 ARG A CA 1
ATOM 548 C CA B ARG A 1 87 ? 11.041 -30.587 11.332 0.50 20.95 67 ARG A CA 1
ATOM 549 C C A ARG A 1 87 ? 11.645 -29.434 12.153 0.50 19.51 67 ARG A C 1
ATOM 550 C C B ARG A 1 87 ? 11.646 -29.433 12.152 0.50 19.75 67 ARG A C 1
ATOM 551 O O A ARG A 1 87 ? 12.826 -29.481 12.556 0.50 19.54 67 ARG A O 1
ATOM 552 O O B ARG A 1 87 ? 12.826 -29.480 12.556 0.50 19.74 67 ARG A O 1
ATOM 567 N N . VAL A 1 88 ? 10.835 -28.421 12.401 1.00 19.08 68 VAL A N 1
ATOM 568 C CA . VAL A 1 88 ? 11.300 -27.280 13.201 1.00 18.20 68 VAL A CA 1
ATOM 569 C C . VAL A 1 88 ? 11.580 -27.702 14.636 1.00 17.93 68 VAL A C 1
ATOM 570 O O . VAL A 1 88 ? 12.609 -27.355 15.221 1.00 19.79 68 VAL A O 1
ATOM 574 N N . LEU A 1 89 ? 10.669 -28.486 15.201 1.00 17.25 69 LEU A N 1
ATOM 575 C CA . LEU A 1 89 ? 10.804 -29.004 16.555 1.00 18.02 69 LEU A CA 1
ATOM 576 C C . LEU A 1 89 ? 12.100 -29.819 16.716 1.00 20.69 69 LEU A C 1
ATOM 577 O O . LEU A 1 89 ? 12.834 -29.693 17.674 1.00 19.37 69 LEU A O 1
ATOM 582 N N . ALA A 1 90 ? 12.326 -30.726 15.761 1.00 21.18 70 ALA A N 1
ATOM 583 C CA . ALA A 1 90 ? 13.535 -31.537 15.841 1.00 21.70 70 ALA A CA 1
ATOM 584 C C . ALA A 1 90 ? 14.799 -30.703 15.799 1.00 20.33 70 ALA A C 1
ATOM 585 O O . ALA A 1 90 ? 15.721 -30.953 16.572 1.00 22.16 70 ALA A O 1
ATOM 587 N N . ALA A 1 91 ? 14.828 -29.715 14.911 1.00 20.14 71 ALA A N 1
ATOM 588 C CA . ALA A 1 91 ? 15.981 -28.854 14.738 1.00 21.17 71 ALA A CA 1
ATOM 589 C C . ALA A 1 91 ? 16.230 -28.006 15.971 1.00 22.37 71 ALA A C 1
ATOM 590 O O . ALA A 1 91 ? 17.360 -27.848 16.401 1.00 22.04 71 ALA A O 1
ATOM 592 N N . MET A 1 92 ? 15.149 -27.479 16.550 1.00 20.14 72 MET A N 1
ATOM 593 C CA . MET A 1 92 ? 15.300 -26.619 17.703 1.00 19.36 72 MET A CA 1
ATOM 594 C C . MET A 1 92 ? 15.620 -27.381 18.967 1.00 20.22 72 MET A C 1
ATOM 595 O O . MET A 1 92 ? 16.385 -26.901 19.786 1.00 21.52 72 MET A O 1
ATOM 600 N N . ARG A 1 93 ? 15.117 -28.587 19.120 1.00 19.90 73 ARG A N 1
ATOM 601 C CA . ARG A 1 93 ? 15.523 -29.480 20.201 1.00 19.38 73 ARG A CA 1
ATOM 602 C C . ARG A 1 93 ? 17.012 -29.774 20.078 1.00 20.06 73 ARG A C 1
ATOM 603 O O . ARG A 1 93 ? 17.737 -29.714 21.062 1.00 22.05 73 ARG A O 1
ATOM 611 N N . ALA A 1 94 ? 17.441 -30.131 18.888 1.00 22.32 74 ALA A N 1
ATOM 612 C CA . ALA A 1 94 ? 18.864 -30.537 18.712 1.00 22.50 74 ALA A CA 1
ATOM 613 C C . ALA A 1 94 ? 19.821 -29.416 19.057 1.00 24.55 74 ALA A C 1
ATOM 614 O O . ALA A 1 94 ? 20.918 -29.676 19.541 1.00 25.28 74 ALA A O 1
ATOM 616 N N . LYS A 1 95 ? 19.420 -28.162 18.821 1.00 22.61 75 LYS A N 1
ATOM 617 C CA . LYS A 1 95 ? 20.234 -27.010 19.129 1.00 24.31 75 LYS A CA 1
ATOM 618 C C . LYS A 1 95 ? 19.984 -26.365 20.491 1.00 21.18 75 LYS A C 1
ATOM 619 O O . LYS A 1 95 ? 20.574 -25.338 20.799 1.00 25.18 75 LYS A O 1
ATOM 625 N N . GLY A 1 96 ? 19.143 -26.985 21.306 1.00 20.39 76 GLY A N 1
ATOM 626 C CA . GLY A 1 96 ? 18.929 -26.608 22.697 1.00 21.14 76 GLY A CA 1
ATOM 627 C C . GLY A 1 96 ? 18.129 -25.329 22.923 1.00 20.12 76 GLY A C 1
ATOM 628 O O . GLY A 1 96 ? 18.309 -24.670 23.963 1.00 21.24 76 GLY A O 1
ATOM 629 N N . TYR A 1 97 ? 17.259 -24.986 21.973 1.00 20.20 77 TYR A N 1
ATOM 630 C CA . TYR A 1 97 ? 16.342 -23.846 22.099 1.00 19.15 77 TYR A CA 1
ATOM 631 C C . TYR A 1 97 ? 15.243 -24.204 23.090 1.00 19.60 77 TYR A C 1
ATOM 632 O O . TYR A 1 97 ? 14.924 -25.369 23.334 1.00 19.39 77 TYR A O 1
ATOM 641 N N . HIS A 1 98 ? 14.644 -23.166 23.692 1.00 18.10 78 HIS A N 1
ATOM 642 C CA . HIS A 1 98 ? 13.484 -23.388 24.558 1.00 18.86 78 HIS A CA 1
ATOM 643 C C . HIS A 1 98 ? 12.310 -23.845 23.711 1.00 16.49 78 HIS A C 1
ATOM 644 O O . HIS A 1 98 ? 12.118 -23.348 22.600 1.00 17.49 78 HIS A O 1
ATOM 651 N N . ILE A 1 99 ? 11.564 -24.827 24.215 1.00 17.14 79 ILE A N 1
ATOM 652 C CA . ILE A 1 99 ? 10.402 -25.349 23.527 1.00 17.24 79 ILE A CA 1
ATOM 653 C C . ILE A 1 99 ? 9.206 -25.228 24.456 1.00 17.83 79 ILE A C 1
ATOM 654 O O . ILE A 1 99 ? 9.258 -25.691 25.587 1.00 18.30 79 ILE A O 1
ATOM 659 N N . ILE A 1 100 ? 8.133 -24.596 23.980 1.00 17.52 80 ILE A N 1
ATOM 660 C CA . ILE A 1 100 ? 6.898 -24.426 24.739 1.00 16.71 80 ILE A CA 1
ATOM 661 C C . ILE A 1 100 ? 5.728 -24.975 23.915 1.00 16.24 80 ILE A C 1
ATOM 662 O O . ILE A 1 100 ? 5.696 -24.836 22.701 1.00 16.05 80 ILE A O 1
ATOM 667 N N . HIS A 1 101 ? 4.778 -25.616 24.569 1.00 16.53 81 HIS A N 1
ATOM 668 C CA . HIS A 1 101 ? 3.595 -26.133 23.945 1.00 17.90 81 HIS A CA 1
ATOM 669 C C . HIS A 1 101 ? 2.383 -25.556 24.630 1.00 16.59 81 HIS A C 1
ATOM 670 O O . HIS A 1 101 ? 2.448 -25.239 25.828 1.00 17.38 81 HIS A O 1
ATOM 677 N N . THR A 1 102 ? 1.286 -25.447 23.919 1.00 15.67 82 THR A N 1
ATOM 678 C CA . THR A 1 102 ? 0.045 -25.016 24.528 1.00 15.95 82 THR A CA 1
ATOM 679 C C . THR A 1 102 ? -1.102 -25.938 24.230 1.00 16.05 82 THR A C 1
ATOM 680 O O . THR A 1 102 ? -1.127 -26.623 23.191 1.00 17.00 82 THR A O 1
ATOM 684 N N . ARG A 1 103 ? -2.086 -25.971 25.153 1.00 16.51 83 ARG A N 1
ATOM 685 C CA . ARG A 1 103 ? -3.333 -26.716 24.988 1.00 16.38 83 ARG A CA 1
ATOM 686 C C . ARG A 1 103 ? -4.506 -25.859 25.429 1.00 16.19 83 ARG A C 1
ATOM 687 O O . ARG A 1 103 ? -4.525 -25.416 26.601 1.00 15.45 83 ARG A O 1
ATOM 695 N N . GLU A 1 104 ? -5.444 -25.610 24.541 1.00 15.59 84 GLU A N 1
ATOM 696 C CA . GLU A 1 104 ? -6.695 -24.973 24.915 1.00 16.01 84 GLU A CA 1
ATOM 697 C C . GLU A 1 104 ? -7.517 -25.957 25.688 1.00 15.65 84 GLU A C 1
ATOM 698 O O . GLU A 1 104 ? -7.686 -27.117 25.275 1.00 15.23 84 GLU A O 1
ATOM 704 N N . GLY A 1 105 ? -8.038 -25.566 26.836 1.00 16.60 85 GLY A N 1
ATOM 705 C CA . GLY A 1 105 ? -8.900 -26.452 27.581 1.00 16.51 85 GLY A CA 1
ATOM 706 C C . GLY A 1 105 ? -9.335 -25.898 28.872 1.00 17.43 85 GLY A C 1
ATOM 707 O O . GLY A 1 105 ? -8.894 -24.794 29.254 1.00 17.51 85 GLY A O 1
ATOM 708 N N . HIS A 1 106 ? -10.288 -26.604 29.507 1.00 16.60 86 HIS A N 1
ATOM 709 C CA . HIS A 1 106 ? -10.932 -26.147 30.711 1.00 14.15 86 HIS A CA 1
ATOM 710 C C . HIS A 1 106 ? -10.783 -27.129 31.820 1.00 15.70 86 HIS A C 1
ATOM 711 O O . HIS A 1 106 ? -10.750 -28.360 31.610 1.00 16.50 86 HIS A O 1
ATOM 718 N N . ARG A 1 107 ? -10.723 -26.612 33.033 1.00 16.05 87 ARG A N 1
ATOM 719 C CA . ARG A 1 107 ? -10.846 -27.426 34.234 1.00 16.25 87 ARG A CA 1
ATOM 720 C C . ARG A 1 107 ? -12.084 -28.335 34.093 1.00 17.56 87 ARG A C 1
ATOM 721 O O . ARG A 1 107 ? -13.111 -27.924 33.594 1.00 17.58 87 ARG A O 1
ATOM 729 N N . PRO A 1 108 ? -11.966 -29.583 34.581 1.00 18.49 88 PRO A N 1
ATOM 730 C CA . PRO A 1 108 ? -13.139 -30.457 34.492 1.00 19.07 88 PRO A CA 1
ATOM 731 C C . PRO A 1 108 ? -14.418 -29.992 35.105 1.00 20.27 88 PRO A C 1
ATOM 732 O O . PRO A 1 108 ? -15.480 -30.357 34.607 1.00 20.80 88 PRO A O 1
ATOM 736 N N . ASP A 1 109 ? -14.369 -29.149 36.140 1.00 18.39 89 ASP A N 1
ATOM 737 C CA . ASP A 1 109 ? -15.572 -28.565 36.689 1.00 20.74 89 ASP A CA 1
ATOM 738 C C . ASP A 1 109 ? -16.058 -27.297 35.966 1.00 20.38 89 ASP A C 1
ATOM 739 O O . ASP A 1 109 ? -17.055 -26.702 36.333 1.00 21.09 89 ASP A O 1
ATOM 744 N N . LEU A 1 110 ? -15.355 -26.929 34.889 1.00 19.90 90 LEU A N 1
ATOM 745 C CA . LEU A 1 110 ? -15.720 -25.823 34.023 1.00 18.00 90 LEU A CA 1
ATOM 746 C C . LEU A 1 110 ? -15.730 -24.452 34.716 1.00 17.55 90 LEU A C 1
ATOM 747 O O . LEU A 1 110 ? -16.358 -23.513 34.270 1.00 17.52 90 LEU A O 1
ATOM 752 N N . ALA A 1 111 ? -14.985 -24.333 35.793 1.00 17.50 91 ALA A N 1
ATOM 753 C CA . ALA A 1 111 ? -14.972 -23.080 36.538 1.00 18.35 91 ALA A CA 1
ATOM 754 C C . ALA A 1 111 ? -14.363 -21.916 35.777 1.00 18.65 91 ALA A C 1
ATOM 755 O O . ALA A 1 111 ? -14.694 -20.756 36.052 1.00 18.66 91 ALA A O 1
ATOM 757 N N . ASP A 1 112 ? -13.463 -22.236 34.834 1.00 17.11 92 ASP A N 1
ATOM 758 C CA . ASP A 1 112 ? -12.754 -21.264 33.996 1.00 17.60 92 ASP A CA 1
ATOM 759 C C . ASP A 1 112 ? -13.411 -21.103 32.637 1.00 17.03 92 ASP A C 1
ATOM 760 O O . ASP A 1 112 ? -12.752 -20.633 31.678 1.00 18.31 92 ASP A O 1
ATOM 765 N N . LEU A 1 113 ? -14.668 -21.504 32.489 1.00 16.73 93 LEU A N 1
ATOM 766 C CA . LEU A 1 113 ? -15.331 -21.451 31.179 1.00 18.22 93 LEU A CA 1
ATOM 767 C C . LEU A 1 113 ? -16.376 -20.339 31.165 1.00 18.49 93 LEU A C 1
ATOM 768 O O . LEU A 1 113 ? -17.421 -20.433 31.836 1.00 18.44 93 LEU A O 1
ATOM 773 N N . PRO A 1 114 ? -16.126 -19.250 30.373 1.00 16.36 94 PRO A N 1
ATOM 774 C CA . PRO A 1 114 ? -17.142 -18.227 30.325 1.00 16.70 94 PRO A CA 1
ATOM 775 C C . PRO A 1 114 ? -18.477 -18.737 29.747 1.00 17.18 94 PRO A C 1
ATOM 776 O O . PRO A 1 114 ? -18.487 -19.636 28.878 1.00 16.27 94 PRO A O 1
ATOM 780 N N . ALA A 1 115 ? -19.542 -18.163 30.235 1.00 18.41 95 ALA A N 1
ATOM 781 C CA . ALA A 1 115 ? -20.893 -18.614 29.803 1.00 20.12 95 ALA A CA 1
ATOM 782 C C . ALA A 1 115 ? -21.102 -18.437 28.308 1.00 19.90 95 ALA A C 1
ATOM 783 O O . ALA A 1 115 ? -21.724 -19.295 27.665 1.00 20.71 95 ALA A O 1
ATOM 785 N N . ASN A 1 116 ? -20.633 -17.335 27.752 1.00 18.78 96 ASN A N 1
ATOM 786 C CA . ASN A 1 116 ? -20.812 -17.116 26.333 1.00 17.70 96 ASN A CA 1
ATOM 787 C C . ASN A 1 116 ? -20.036 -18.133 25.498 1.00 19.15 96 ASN A C 1
ATOM 788 O O . ASN A 1 116 ? -20.546 -18.672 24.486 1.00 17.90 96 ASN A O 1
ATOM 793 N N . LYS A 1 117 ? -18.760 -18.382 25.855 1.00 16.86 97 LYS A N 1
ATOM 794 C CA . LYS A 1 117 ? -17.985 -19.396 25.192 1.00 17.04 97 LYS A CA 1
ATOM 795 C C . LYS A 1 117 ? -18.702 -20.755 25.192 1.00 17.28 97 LYS A C 1
ATOM 796 O O . LYS A 1 117 ? -18.750 -21.432 24.136 1.00 19.74 97 LYS A O 1
ATOM 802 N N . ARG A 1 118 ? -19.220 -21.129 26.346 1.00 18.88 98 ARG A N 1
ATOM 803 C CA . ARG A 1 118 ? -19.945 -22.404 26.459 1.00 19.64 98 ARG A CA 1
ATOM 804 C C . ARG A 1 118 ? -21.182 -22.408 25.548 1.00 18.26 98 ARG A C 1
ATOM 805 O O . ARG A 1 118 ? -21.338 -23.346 24.719 1.00 20.63 98 ARG A O 1
ATOM 813 N N . TRP A 1 119 ? -21.978 -21.359 25.634 1.00 20.23 99 TRP A N 1
ATOM 814 C CA . TRP A 1 119 ? -23.259 -21.297 24.867 1.00 20.95 99 TRP A CA 1
ATOM 815 C C . TRP A 1 119 ? -23.001 -21.406 23.375 1.00 20.24 99 TRP A C 1
ATOM 816 O O . TRP A 1 119 ? -23.694 -22.113 22.671 1.00 20.21 99 TRP A O 1
ATOM 827 N N . ARG A 1 120 ? -21.973 -20.707 22.866 1.00 17.34 100 ARG A N 1
ATOM 828 C CA . ARG A 1 120 ? -21.693 -20.735 21.426 1.00 17.64 100 ARG A CA 1
ATOM 829 C C . ARG A 1 120 ? -21.324 -22.140 21.005 1.00 18.33 100 ARG A C 1
ATOM 830 O O . ARG A 1 120 ? -21.677 -22.577 19.917 1.00 18.68 100 ARG A O 1
ATOM 838 N N . SER A 1 121 ? -20.521 -22.827 21.830 1.00 18.71 101 SER A N 1
ATOM 839 C CA . SER A 1 121 ? -20.037 -24.170 21.474 1.00 19.45 101 SER A CA 1
ATOM 840 C C . SER A 1 121 ? -21.220 -25.151 21.471 1.00 20.64 101 SER A C 1
ATOM 841 O O . SER A 1 121 ? -21.268 -26.049 20.611 1.00 23.02 101 SER A O 1
ATOM 844 N N . GLN A 1 122 ? -22.134 -24.976 22.385 1.00 21.68 102 GLN A N 1
ATOM 845 C CA . GLN A 1 122 ? -23.360 -25.830 22.443 1.00 24.84 102 GLN A CA 1
ATOM 846 C C . GLN A 1 122 ? -24.213 -25.606 21.200 1.00 23.83 102 GLN A C 1
ATOM 847 O O . GLN A 1 122 ? -24.769 -26.561 20.613 1.00 22.99 102 GLN A O 1
ATOM 853 N N . ARG A 1 123 ? -24.323 -24.350 20.789 1.00 22.48 103 ARG A N 1
ATOM 854 C CA . ARG A 1 123 ? -25.195 -23.984 19.672 1.00 23.53 103 ARG A CA 1
ATOM 855 C C . ARG A 1 123 ? -24.780 -24.612 18.357 1.00 25.50 103 ARG A C 1
ATOM 856 O O . ARG A 1 123 ? -25.634 -24.934 17.531 1.00 25.09 103 ARG A O 1
ATOM 864 N N . ILE A 1 124 ? -23.483 -24.840 18.169 1.00 23.95 104 ILE A N 1
ATOM 865 C CA . ILE A 1 124 ? -22.966 -25.458 16.961 1.00 23.54 104 ILE A CA 1
ATOM 866 C C . ILE A 1 124 ? -22.765 -26.989 17.113 1.00 23.83 104 ILE A C 1
ATOM 867 O O . ILE A 1 124 ? -22.213 -27.615 16.237 1.00 26.13 104 ILE A O 1
ATOM 872 N N . GLY A 1 125 ? -23.175 -27.557 18.225 1.00 24.72 105 GLY A N 1
ATOM 873 C CA . GLY A 1 125 ? -23.126 -29.009 18.429 1.00 25.27 105 GLY A CA 1
ATOM 874 C C . GLY A 1 125 ? -21.794 -29.535 18.870 1.00 26.41 105 GLY A C 1
ATOM 875 O O . GLY A 1 125 ? -21.493 -30.711 18.648 1.00 29.52 105 GLY A O 1
ATOM 876 N N . ALA A 1 126 ? -20.991 -28.713 19.524 1.00 23.76 106 ALA A N 1
ATOM 877 C CA . ALA A 1 126 ? -19.643 -29.144 20.000 1.00 24.36 106 ALA A CA 1
ATOM 878 C C . ALA A 1 126 ? -19.425 -28.537 21.374 1.00 24.35 106 ALA A C 1
ATOM 879 O O . ALA A 1 126 ? -18.404 -27.871 21.642 1.00 25.24 106 ALA A O 1
ATOM 881 N N . GLY A 1 127 ? -20.387 -28.792 22.254 1.00 22.96 107 GLY A N 1
ATOM 882 C CA . GLY A 1 127 ? -20.448 -28.147 23.541 1.00 24.70 107 GLY A CA 1
ATOM 883 C C . GLY A 1 127 ? -19.246 -28.493 24.412 1.00 22.63 107 GLY A C 1
ATOM 884 O O . GLY A 1 127 ? -18.900 -29.663 24.640 1.00 20.95 107 GLY A O 1
ATOM 885 N N . ILE A 1 128 ? -18.587 -27.449 24.937 1.00 20.44 108 ILE A N 1
ATOM 886 C CA . ILE A 1 128 ? -17.409 -27.674 25.800 1.00 18.92 108 ILE A CA 1
ATOM 887 C C . ILE A 1 128 ? -17.829 -28.406 27.071 1.00 19.49 108 ILE A C 1
ATOM 888 O O . ILE A 1 128 ? -18.826 -28.073 27.713 1.00 20.68 108 ILE A O 1
ATOM 893 N N . GLY A 1 129 ? -17.109 -29.501 27.348 1.00 19.84 109 GLY A N 1
ATOM 894 C CA . GLY A 1 129 ? -17.456 -30.345 28.507 1.00 19.20 109 GLY A CA 1
ATOM 895 C C . GLY A 1 129 ? -18.454 -31.439 28.171 1.00 20.36 109 GLY A C 1
ATOM 896 O O . GLY A 1 129 ? -18.653 -32.362 29.001 1.00 22.40 109 GLY A O 1
ATOM 897 N N . ASP A 1 130 ? -19.086 -31.350 27.007 1.00 20.82 110 ASP A N 1
ATOM 898 C CA . ASP A 1 130 ? -20.042 -32.415 26.576 1.00 22.92 110 ASP A CA 1
ATOM 899 C C . ASP A 1 130 ? -19.294 -33.646 26.078 1.00 22.99 110 ASP A C 1
ATOM 900 O O . ASP A 1 130 ? -18.151 -33.577 25.619 1.00 20.62 110 ASP A O 1
ATOM 905 N N . PRO A 1 131 ? -19.924 -34.832 26.197 1.00 25.36 111 PRO A N 1
ATOM 906 C CA . PRO A 1 131 ? -19.254 -36.024 25.713 1.00 24.31 111 PRO A CA 1
ATOM 907 C C . PRO A 1 131 ? -19.039 -35.999 24.225 1.00 23.94 111 PRO A C 1
ATOM 908 O O . PRO A 1 131 ? -19.893 -35.577 23.446 1.00 26.58 111 PRO A O 1
ATOM 912 N N . GLY A 1 132 ? -17.844 -36.388 23.838 1.00 24.28 112 GLY A N 1
ATOM 913 C CA . GLY A 1 132 ? -17.523 -36.570 22.421 1.00 25.03 112 GLY A CA 1
ATOM 914 C C . GLY A 1 132 ? -16.874 -37.914 22.192 1.00 23.26 112 GLY A C 1
ATOM 915 O O . GLY A 1 132 ? -16.668 -38.676 23.124 1.00 23.05 112 GLY A O 1
ATOM 916 N N . PRO A 1 133 ? -16.506 -38.214 20.936 1.00 26.20 113 PRO A N 1
ATOM 917 C CA . PRO A 1 133 ? -15.903 -39.484 20.603 1.00 25.49 113 PRO A CA 1
ATOM 918 C C . PRO A 1 133 ? -14.573 -39.739 21.283 1.00 27.18 113 PRO A C 1
ATOM 919 O O . PRO A 1 133 ? -14.234 -40.896 21.445 1.00 24.13 113 PRO A O 1
ATOM 923 N N . CYS A 1 134 ? -13.848 -38.690 21.716 1.00 21.48 114 CYS A N 1
ATOM 924 C CA . CYS A 1 134 ? -12.554 -38.862 22.390 1.00 19.87 114 CYS A CA 1
ATOM 925 C C . CYS A 1 134 ? -12.576 -38.354 23.834 1.00 20.85 114 CYS A C 1
ATOM 926 O O . CYS A 1 134 ? -11.527 -38.055 24.378 1.00 23.09 114 CYS A O 1
ATOM 929 N N . GLY A 1 135 ? -13.750 -38.245 24.411 1.00 20.69 115 GLY A N 1
ATOM 930 C CA . GLY A 1 135 ? -13.941 -37.728 25.765 1.00 20.25 115 GLY A CA 1
ATOM 931 C C . GLY A 1 135 ? -14.634 -36.358 25.757 1.00 19.26 115 GLY A C 1
ATOM 932 O O . GLY A 1 135 ? -15.180 -35.919 24.736 1.00 21.46 115 GLY A O 1
ATOM 933 N N . ARG A 1 136 ? -14.665 -35.728 26.910 1.00 18.59 116 ARG A N 1
ATOM 934 C CA . ARG A 1 136 ? -15.352 -34.444 27.049 1.00 18.61 116 ARG A CA 1
ATOM 935 C C . ARG A 1 136 ? -14.587 -33.367 26.271 1.00 18.16 116 ARG A C 1
ATOM 936 O O . ARG A 1 136 ? -13.372 -33.274 26.360 1.00 17.86 116 ARG A O 1
ATOM 944 N N . ILE A 1 137 ? -15.334 -32.620 25.478 1.00 19.58 117 ILE A N 1
ATOM 945 C CA . ILE A 1 137 ? -14.783 -31.693 24.507 1.00 19.40 117 ILE A CA 1
ATOM 946 C C . ILE A 1 137 ? -14.026 -30.546 25.269 1.00 17.58 117 ILE A C 1
ATOM 947 O O . ILE A 1 137 ? -14.605 -29.947 26.168 1.00 19.26 117 ILE A O 1
ATOM 952 N N . LEU A 1 138 ? -12.786 -30.293 24.859 1.00 19.60 118 LEU A N 1
ATOM 953 C CA . LEU A 1 138 ? -11.986 -29.170 25.377 1.00 20.06 118 LEU A CA 1
ATOM 954 C C . LEU A 1 138 ? -11.823 -29.234 26.872 1.00 19.47 118 LEU A C 1
ATOM 955 O O . LEU A 1 138 ? -11.718 -28.199 27.550 1.00 20.27 118 LEU A O 1
ATOM 960 N N . THR A 1 139 ? -11.833 -30.427 27.433 1.00 16.24 119 THR A N 1
ATOM 961 C CA . THR A 1 139 ? -11.795 -30.636 28.875 1.00 16.14 119 THR A CA 1
ATOM 962 C C . THR A 1 139 ? -10.491 -31.260 29.266 1.00 16.38 119 THR A C 1
ATOM 963 O O . THR A 1 139 ? -10.078 -32.307 28.749 1.00 17.34 119 THR A O 1
ATOM 967 N N . ARG A 1 140 ? -9.763 -30.640 30.181 1.00 16.22 120 ARG A N 1
ATOM 968 C CA . ARG A 1 140 ? -8.443 -31.101 30.553 1.00 15.72 120 ARG A CA 1
ATOM 969 C C . ARG A 1 140 ? -8.530 -32.546 31.145 1.00 17.57 120 ARG A C 1
ATOM 970 O O . ARG A 1 140 ? -9.464 -32.891 31.896 1.00 19.47 120 ARG A O 1
ATOM 978 N N . GLY A 1 141 ? -7.523 -33.320 30.764 1.00 17.04 121 GLY A N 1
ATOM 979 C CA . GLY A 1 141 ? -7.397 -34.687 31.217 1.00 19.08 121 GLY A CA 1
ATOM 980 C C . GLY A 1 141 ? -8.041 -35.694 30.274 1.00 20.90 121 GLY A C 1
ATOM 981 O O . GLY A 1 141 ? -7.878 -36.932 30.485 1.00 23.27 121 GLY A O 1
ATOM 982 N N . GLU A 1 142 ? -8.796 -35.248 29.283 1.00 18.85 122 GLU A N 1
ATOM 983 C CA . GLU A 1 142 ? -9.512 -36.158 28.384 1.00 19.20 122 GLU A CA 1
ATOM 984 C C . GLU A 1 142 ? -8.628 -36.546 27.191 1.00 18.85 122 GLU A C 1
ATOM 985 O O . GLU A 1 142 ? -7.742 -35.782 26.773 1.00 20.18 122 GLU A O 1
ATOM 991 N N . PRO A 1 143 ? -8.824 -37.753 26.597 1.00 17.70 123 PRO A N 1
ATOM 992 C CA . PRO A 1 143 ? -7.976 -38.132 25.512 1.00 17.92 123 PRO A CA 1
ATOM 993 C C . PRO A 1 143 ? -7.916 -37.181 24.308 1.00 18.06 123 PRO A C 1
ATOM 994 O O . PRO A 1 143 ? -6.796 -36.892 23.809 1.00 19.59 123 PRO A O 1
ATOM 998 N N . GLY A 1 144 ? -9.049 -36.682 23.897 1.00 18.51 124 GLY A N 1
ATOM 999 C CA . GLY A 1 144 ? -9.082 -35.825 22.734 1.00 18.65 124 GLY A CA 1
ATOM 1000 C C . GLY A 1 144 ? -8.457 -34.470 22.946 1.00 17.83 124 GLY A C 1
ATOM 1001 O O . GLY A 1 144 ? -7.989 -33.848 22.002 1.00 18.26 124 GLY A O 1
ATOM 1002 N N . TRP A 1 145 ? -8.365 -34.079 24.194 1.00 16.81 125 TRP A N 1
ATOM 1003 C CA . TRP A 1 145 ? -7.843 -32.725 24.529 1.00 17.32 125 TRP A CA 1
ATOM 1004 C C . TRP A 1 145 ? -6.329 -32.729 24.447 1.00 17.23 125 TRP A C 1
ATOM 1005 O O . TRP A 1 145 ? -5.716 -31.687 24.292 1.00 17.70 125 TRP A O 1
ATOM 1016 N N . ASP A 1 146 ? -5.670 -33.906 24.592 1.00 16.30 126 ASP A N 1
ATOM 1017 C CA . ASP A 1 146 ? -4.225 -33.892 24.606 1.00 16.40 126 ASP A CA 1
ATOM 1018 C C . ASP A 1 146 ? -3.549 -33.622 23.271 1.00 16.10 126 ASP A C 1
ATOM 1019 O O . ASP A 1 146 ? -4.158 -33.795 22.193 1.00 17.02 126 ASP A O 1
ATOM 1024 N N . ILE A 1 147 ? -2.293 -33.196 23.357 1.00 17.15 127 ILE A N 1
ATOM 1025 C CA . ILE A 1 147 ? -1.456 -32.990 22.198 1.00 16.85 127 ILE A CA 1
ATOM 1026 C C . ILE A 1 147 ? -1.251 -34.321 21.451 1.00 17.04 127 ILE A C 1
ATOM 1027 O O . ILE A 1 147 ? -1.117 -35.400 22.095 1.00 18.88 127 ILE A O 1
ATOM 1032 N N . ILE A 1 148 ? -1.249 -34.213 20.142 1.00 15.47 128 ILE A N 1
ATOM 1033 C CA . ILE A 1 148 ? -1.074 -35.431 19.301 1.00 16.47 128 ILE A CA 1
ATOM 1034 C C . ILE A 1 148 ? 0.297 -36.057 19.549 1.00 16.92 128 ILE A C 1
ATOM 1035 O O . ILE A 1 148 ? 1.322 -35.429 19.794 1.00 16.58 128 ILE A O 1
ATOM 1040 N N . PRO A 1 149 ? 0.367 -37.427 19.511 1.00 17.43 129 PRO A N 1
ATOM 1041 C CA . PRO A 1 149 ? 1.605 -38.069 19.833 1.00 16.49 129 PRO A CA 1
ATOM 1042 C C . PRO A 1 149 ? 2.819 -37.682 19.028 1.00 16.13 129 PRO A C 1
ATOM 1043 O O . PRO A 1 149 ? 3.916 -37.650 19.561 1.00 17.37 129 PRO A O 1
ATOM 1047 N N . GLU A 1 150 ? 2.659 -37.359 17.763 1.00 16.56 130 GLU A N 1
ATOM 1048 C CA . GLU A 1 150 ? 3.792 -37.042 16.903 1.00 18.73 130 GLU A CA 1
ATOM 1049 C C . GLU A 1 150 ? 4.443 -35.676 17.225 1.00 19.26 130 GLU A C 1
ATOM 1050 O O . GLU A 1 150 ? 5.574 -35.432 16.826 1.00 21.25 130 GLU A O 1
ATOM 1056 N N . LEU A 1 151 ? 3.737 -34.851 17.999 1.00 18.04 131 LEU A N 1
ATOM 1057 C CA . LEU A 1 151 ? 4.313 -33.557 18.473 1.00 17.67 131 LEU A CA 1
ATOM 1058 C C . LEU A 1 151 ? 4.346 -33.474 19.998 1.00 17.89 131 LEU A C 1
ATOM 1059 O O . LEU A 1 151 ? 4.306 -32.401 20.591 1.00 17.95 131 LEU A O 1
ATOM 1064 N N . TYR A 1 152 ? 4.452 -34.611 20.687 1.00 18.37 132 TYR A N 1
ATOM 1065 C CA . TYR A 1 152 ? 4.251 -34.630 22.100 1.00 18.42 132 TYR A CA 1
ATOM 1066 C C . TYR A 1 152 ? 5.412 -33.997 22.812 1.00 16.68 132 TYR A C 1
ATOM 1067 O O . TYR A 1 152 ? 6.571 -34.173 22.423 1.00 18.08 132 TYR A O 1
ATOM 1076 N N . PRO A 1 153 ? 5.122 -33.265 23.917 1.00 17.21 133 PRO A N 1
ATOM 1077 C CA . PRO A 1 153 ? 6.214 -32.678 24.672 1.00 19.01 133 PRO A CA 1
ATOM 1078 C C . PRO A 1 153 ? 7.137 -33.724 25.322 1.00 19.35 133 PRO A C 1
ATOM 1079 O O . PRO A 1 153 ? 6.715 -34.886 25.582 1.00 20.75 133 PRO A O 1
ATOM 1083 N N . ILE A 1 154 ? 8.379 -33.329 25.504 1.00 18.98 134 ILE A N 1
ATOM 1084 C CA . ILE A 1 154 ? 9.295 -34.098 26.344 1.00 21.32 134 ILE A CA 1
ATOM 1085 C C . ILE A 1 154 ? 9.654 -33.306 27.578 1.00 22.06 134 ILE A C 1
ATOM 1086 O O . ILE A 1 154 ? 9.373 -32.097 27.671 1.00 19.48 134 ILE A O 1
ATOM 1091 N N . GLU A 1 155 ? 10.300 -33.978 28.533 1.00 23.09 135 GLU A N 1
ATOM 1092 C CA . GLU A 1 155 ? 10.612 -33.312 29.799 1.00 23.53 135 GLU A CA 1
ATOM 1093 C C . GLU A 1 155 ? 11.435 -32.044 29.565 1.00 22.73 135 GLU A C 1
ATOM 1094 O O . GLU A 1 155 ? 12.335 -31.989 28.730 1.00 21.84 135 GLU A O 1
ATOM 1100 N N . GLY A 1 156 ? 11.074 -31.005 30.311 1.00 22.52 136 GLY A N 1
ATOM 1101 C CA . GLY A 1 156 ? 11.723 -29.714 30.209 1.00 22.87 136 GLY A CA 1
ATOM 1102 C C . GLY A 1 156 ? 11.073 -28.747 29.221 1.00 22.62 136 GLY A C 1
ATOM 1103 O O . GLY A 1 156 ? 11.528 -27.596 29.072 1.00 23.45 136 GLY A O 1
ATOM 1104 N N . GLU A 1 157 ? 10.018 -29.201 28.533 1.00 18.57 137 GLU A N 1
ATOM 1105 C CA . GLU A 1 157 ? 9.315 -28.346 27.560 1.00 18.84 137 GLU A CA 1
ATOM 1106 C C . GLU A 1 157 ? 8.008 -27.913 28.208 1.00 19.53 137 GLU A C 1
ATOM 1107 O O . GLU A 1 157 ? 7.080 -28.697 28.357 1.00 22.15 137 GLU A O 1
ATOM 1113 N N . THR A 1 158 ? 7.943 -26.653 28.619 1.00 18.22 138 THR A N 1
ATOM 1114 C CA . THR A 1 158 ? 6.778 -26.191 29.347 1.00 18.46 138 THR A CA 1
ATOM 1115 C C . THR A 1 158 ? 5.511 -26.275 28.553 1.00 17.70 138 THR A C 1
ATOM 1116 O O . THR A 1 158 ? 5.488 -25.813 27.411 1.00 18.01 138 THR A O 1
ATOM 1120 N N . ILE A 1 159 ? 4.437 -26.743 29.181 1.00 16.55 139 ILE A N 1
ATOM 1121 C CA . ILE A 1 159 ? 3.106 -26.807 28.600 1.00 16.55 139 ILE A CA 1
ATOM 1122 C C . ILE A 1 159 ? 2.214 -25.790 29.279 1.00 17.54 139 ILE A C 1
ATOM 1123 O O . ILE A 1 159 ? 2.095 -25.808 30.507 1.00 16.91 139 ILE A O 1
ATOM 1128 N N . ILE A 1 160 ? 1.604 -24.935 28.478 1.00 15.68 140 ILE A N 1
ATOM 1129 C CA . ILE A 1 160 ? 0.620 -23.948 28.948 1.00 15.86 140 ILE A CA 1
ATOM 1130 C C . ILE A 1 160 ? -0.774 -24.465 28.665 1.00 16.45 140 ILE A C 1
ATOM 1131 O O . ILE A 1 160 ? -1.173 -24.652 27.509 1.00 16.58 140 ILE A O 1
ATOM 1136 N N . ASP A 1 161 ? -1.543 -24.614 29.719 1.00 15.57 141 ASP A N 1
ATOM 1137 C CA . ASP A 1 161 ? -2.967 -24.979 29.675 1.00 15.19 141 ASP A CA 1
ATOM 1138 C C . ASP A 1 161 ? -3.760 -23.687 29.803 1.00 14.22 141 ASP A C 1
ATOM 1139 O O . ASP A 1 161 ? -3.738 -23.038 30.871 1.00 17.33 141 ASP A O 1
ATOM 1144 N N . HIS A 1 162 ? -4.454 -23.315 28.720 1.00 14.80 142 HIS A N 1
ATOM 1145 C CA . HIS A 1 162 ? -5.054 -21.964 28.644 1.00 15.13 142 HIS A CA 1
ATOM 1146 C C . HIS A 1 162 ? -6.573 -22.055 28.380 1.00 15.22 142 HIS A C 1
ATOM 1147 O O . HIS A 1 162 ? -6.985 -22.792 27.463 1.00 15.06 142 HIS A O 1
ATOM 1154 N N . PRO A 1 163 ? -7.353 -21.261 29.086 1.00 13.30 143 PRO A N 1
ATOM 1155 C CA . PRO A 1 163 ? -8.826 -21.252 28.886 1.00 14.76 143 PRO A CA 1
ATOM 1156 C C . PRO A 1 163 ? -9.332 -20.253 27.839 1.00 15.93 143 PRO A C 1
ATOM 1157 O O . PRO A 1 163 ? -10.534 -20.188 27.590 1.00 17.85 143 PRO A O 1
ATOM 1161 N N . GLY A 1 164 ? -8.458 -19.407 27.356 1.00 16.69 144 GLY A N 1
ATOM 1162 C CA . GLY A 1 164 ? -8.740 -18.369 26.370 1.00 16.18 144 GLY A CA 1
ATOM 1163 C C . GLY A 1 164 ? -8.136 -18.720 25.026 1.00 18.54 144 GLY A C 1
ATOM 1164 O O . GLY A 1 164 ? -7.324 -19.669 24.899 1.00 21.56 144 GLY A O 1
ATOM 1165 N N . LYS A 1 165 ? -8.442 -17.923 24.009 1.00 16.61 145 LYS A N 1
ATOM 1166 C CA . LYS A 1 165 ? -7.814 -18.062 22.712 1.00 17.16 145 LYS A CA 1
ATOM 1167 C C . LYS A 1 165 ? -6.383 -17.514 22.746 1.00 19.01 145 LYS A C 1
ATOM 1168 O O . LYS A 1 165 ? -5.527 -17.980 22.021 1.00 23.27 145 LYS A O 1
ATOM 1174 N N . GLY A 1 166 ? -6.125 -16.471 23.526 1.00 17.73 146 GLY A N 1
ATOM 1175 C CA . GLY A 1 166 ? -4.766 -16.024 23.734 1.00 18.47 146 GLY A CA 1
ATOM 1176 C C . GLY A 1 166 ? -4.162 -16.820 24.879 1.00 20.77 146 GLY A C 1
ATOM 1177 O O . GLY A 1 166 ? -4.712 -16.784 25.995 1.00 24.47 146 GLY A O 1
ATOM 1178 N N . SER A 1 167 ? -3.002 -17.448 24.647 1.00 17.94 147 SER A N 1
ATOM 1179 C CA . SER A 1 167 ? -2.364 -18.302 25.631 1.00 16.29 147 SER A CA 1
ATOM 1180 C C . SER A 1 167 ? -1.846 -17.555 26.869 1.00 16.40 147 SER A C 1
ATOM 1181 O O . SER A 1 167 ? -1.529 -18.195 27.832 1.00 16.75 147 SER A O 1
ATOM 1184 N N . PHE A 1 168 ? -1.716 -16.228 26.812 1.00 14.58 148 PHE A N 1
ATOM 1185 C CA . PHE A 1 168 ? -1.295 -15.479 28.005 1.00 15.25 148 PHE A CA 1
ATOM 1186 C C . PHE A 1 168 ? -2.427 -15.298 29.026 1.00 15.61 148 PHE A C 1
ATOM 1187 O O . PHE A 1 168 ? -2.149 -15.225 30.219 1.00 15.29 148 PHE A O 1
ATOM 1195 N N . CYS A 1 169 ? -3.677 -15.194 28.603 1.00 15.57 149 CYS A N 1
ATOM 1196 C CA . CYS A 1 169 ? -4.781 -14.849 29.490 1.00 15.35 149 CYS A CA 1
ATOM 1197 C C . CYS A 1 169 ? -4.974 -15.887 30.578 1.00 13.93 149 CYS A C 1
ATOM 1198 O O . CYS A 1 169 ? -5.190 -17.079 30.260 1.00 15.63 149 CYS A O 1
ATOM 1201 N N . ALA A 1 170 ? -4.834 -15.468 31.823 1.00 15.03 150 ALA A N 1
ATOM 1202 C CA . ALA A 1 170 ? -5.103 -16.350 32.964 1.00 15.12 150 ALA A CA 1
ATOM 1203 C C . ALA A 1 170 ? -4.168 -17.526 33.080 1.00 16.71 150 ALA A C 1
ATOM 1204 O O . ALA A 1 170 ? -4.496 -18.520 33.704 1.00 16.10 150 ALA A O 1
ATOM 1206 N N . THR A 1 171 ? -2.951 -17.388 32.543 1.00 15.01 151 THR A N 1
ATOM 1207 C CA . THR A 1 171 ? -1.935 -18.428 32.660 1.00 14.67 151 THR A CA 1
ATOM 1208 C C . THR A 1 171 ? -0.620 -17.876 33.216 1.00 16.54 151 THR A C 1
ATOM 1209 O O . THR A 1 171 ? -0.486 -16.643 33.468 1.00 16.32 151 THR A O 1
ATOM 1213 N N . ASP A 1 172 ? 0.342 -18.765 33.397 1.00 14.15 152 ASP A N 1
ATOM 1214 C CA . ASP A 1 172 ? 1.707 -18.396 33.767 1.00 14.72 152 ASP A CA 1
ATOM 1215 C C . ASP A 1 172 ? 2.673 -18.254 32.650 1.00 14.72 152 ASP A C 1
ATOM 1216 O O . ASP A 1 172 ? 3.877 -18.187 32.882 1.00 15.40 152 ASP A O 1
ATOM 1221 N N . LEU A 1 173 ? 2.170 -18.115 31.413 1.00 14.73 153 LEU A N 1
ATOM 1222 C CA . LEU A 1 173 ? 3.073 -18.004 30.269 1.00 15.53 153 LEU A CA 1
ATOM 1223 C C . LEU A 1 173 ? 4.058 -16.851 30.366 1.00 13.66 153 LEU A C 1
ATOM 1224 O O . LEU A 1 173 ? 5.278 -17.038 30.206 1.00 14.22 153 LEU A O 1
ATOM 1229 N N . GLU A 1 174 ? 3.537 -15.666 30.697 1.00 14.42 154 GLU A N 1
ATOM 1230 C CA . GLU A 1 174 ? 4.422 -14.528 30.797 1.00 16.16 154 GLU A CA 1
ATOM 1231 C C . GLU A 1 174 ? 5.446 -14.653 31.904 1.00 14.51 154 GLU A C 1
ATOM 1232 O O . GLU A 1 174 ? 6.665 -14.391 31.723 1.00 16.40 154 GLU A O 1
ATOM 1238 N N . LEU A 1 175 ? 5.017 -15.163 33.044 1.00 15.27 155 LEU A N 1
ATOM 1239 C CA . LEU A 1 175 ? 5.930 -15.417 34.174 1.00 15.47 155 LEU A CA 1
ATOM 1240 C C . LEU A 1 175 ? 7.060 -16.369 33.774 1.00 15.76 155 LEU A C 1
ATOM 1241 O O . LEU A 1 175 ? 8.230 -16.103 34.022 1.00 16.12 155 LEU A O 1
ATOM 1246 N N . VAL A 1 176 ? 6.678 -17.453 33.064 1.00 15.34 156 VAL A N 1
ATOM 1247 C CA . VAL A 1 176 ? 7.669 -18.426 32.591 1.00 17.25 156 VAL A CA 1
ATOM 1248 C C . VAL A 1 176 ? 8.620 -17.814 31.588 1.00 16.60 156 VAL A C 1
ATOM 1249 O O . VAL A 1 176 ? 9.869 -18.008 31.686 1.00 16.64 156 VAL A O 1
ATOM 1253 N N . LEU A 1 177 ? 8.100 -17.095 30.598 1.00 14.91 157 LEU A N 1
ATOM 1254 C CA . LEU A 1 177 ? 8.955 -16.407 29.626 1.00 15.96 157 LEU A CA 1
ATOM 1255 C C . LEU A 1 177 ? 9.959 -15.497 30.298 1.00 17.50 157 LEU A C 1
ATOM 1256 O O . LEU A 1 177 ? 11.147 -15.475 29.917 1.00 17.70 157 LEU A O 1
ATOM 1261 N N . ASN A 1 178 ? 9.492 -14.759 31.317 1.00 15.98 158 ASN A N 1
ATOM 1262 C CA . ASN A 1 178 ? 10.354 -13.821 31.993 1.00 17.79 158 ASN A CA 1
ATOM 1263 C C . ASN A 1 178 ? 11.446 -14.542 32.820 1.00 17.03 158 ASN A C 1
ATOM 1264 O O . ASN A 1 178 ? 12.595 -14.126 32.793 1.00 17.07 158 ASN A O 1
ATOM 1269 N N . GLN A 1 179 ? 11.117 -15.658 33.448 1.00 17.49 159 GLN A N 1
ATOM 1270 C CA . GLN A 1 179 ? 12.120 -16.337 34.278 1.00 19.23 159 GLN A CA 1
ATOM 1271 C C . GLN A 1 179 ? 13.139 -17.001 33.362 1.00 20.35 159 GLN A C 1
ATOM 1272 O O . GLN A 1 179 ? 14.320 -17.081 33.714 1.00 22.46 159 GLN A O 1
ATOM 1278 N N . LYS A 1 180 ? 12.707 -17.432 32.183 1.00 17.76 160 LYS A N 1
ATOM 1279 C CA . LYS A 1 180 ? 13.632 -18.015 31.174 1.00 20.28 160 LYS A CA 1
ATOM 1280 C C . LYS A 1 180 ? 14.405 -16.966 30.363 1.00 20.67 160 LYS A C 1
ATOM 1281 O O . LYS A 1 180 ? 15.289 -17.334 29.572 1.00 20.64 160 LYS A O 1
ATOM 1287 N N . ARG A 1 181 ? 14.106 -15.680 30.552 1.00 17.59 161 ARG A N 1
ATOM 1288 C CA . ARG A 1 181 ? 14.696 -14.583 29.858 1.00 19.48 161 ARG A CA 1
ATOM 1289 C C . ARG A 1 181 ? 14.554 -14.748 28.336 1.00 19.81 161 ARG A C 1
ATOM 1290 O O . ARG A 1 181 ? 15.479 -14.447 27.550 1.00 21.54 161 ARG A O 1
ATOM 1298 N N . ILE A 1 182 ? 13.350 -15.138 27.940 1.00 16.69 162 ILE A N 1
ATOM 1299 C CA . ILE A 1 182 ? 13.033 -15.284 26.531 1.00 16.30 162 ILE A CA 1
ATOM 1300 C C . ILE A 1 182 ? 12.701 -13.919 25.940 1.00 17.73 162 ILE A C 1
ATOM 1301 O O . ILE A 1 182 ? 11.924 -13.141 26.521 1.00 18.87 162 ILE A O 1
ATOM 1306 N N . GLU A 1 183 ? 13.287 -13.609 24.809 1.00 15.56 163 GLU A N 1
ATOM 1307 C CA . GLU A 1 183 ? 13.071 -12.372 24.055 1.00 17.03 163 GLU A CA 1
ATOM 1308 C C . GLU A 1 183 ? 12.361 -12.595 22.729 1.00 15.71 163 GLU A C 1
ATOM 1309 O O . GLU A 1 183 ? 11.636 -11.687 22.274 1.00 16.72 163 GLU A O 1
ATOM 1315 N N . ASN A 1 184 ? 12.632 -13.743 22.105 1.00 15.65 164 ASN A N 1
ATOM 1316 C CA . ASN A 1 184 ? 12.186 -14.088 20.745 1.00 17.07 164 ASN A CA 1
ATOM 1317 C C . ASN A 1 184 ? 11.280 -15.319 20.823 1.00 15.17 164 ASN A C 1
ATOM 1318 O O . ASN A 1 184 ? 11.615 -16.268 21.526 1.00 16.40 164 ASN A O 1
ATOM 1323 N N . ILE A 1 185 ? 10.164 -15.270 20.107 1.00 14.93 165 ILE A N 1
ATOM 1324 C CA . ILE A 1 185 ? 9.206 -16.373 20.032 1.00 14.80 165 ILE A CA 1
ATOM 1325 C C . ILE A 1 185 ? 8.948 -16.716 18.597 1.00 15.24 165 ILE A C 1
ATOM 1326 O O . ILE A 1 185 ? 8.604 -15.842 17.799 1.00 16.36 165 ILE A O 1
ATOM 1331 N N . ILE A 1 186 ? 9.039 -18.021 18.275 1.00 14.68 166 ILE A N 1
ATOM 1332 C CA . ILE A 1 186 ? 8.714 -18.548 16.944 1.00 15.78 166 ILE A CA 1
ATOM 1333 C C . ILE A 1 186 ? 7.384 -19.305 17.108 1.00 16.26 166 ILE A C 1
ATOM 1334 O O . ILE A 1 186 ? 7.333 -20.290 17.855 1.00 17.54 166 ILE A O 1
ATOM 1339 N N . LEU A 1 187 ? 6.361 -18.840 16.416 1.00 15.51 167 LEU A N 1
ATOM 1340 C CA . LEU A 1 187 ? 5.017 -19.372 16.545 1.00 15.87 167 LEU A CA 1
ATOM 1341 C C . LEU A 1 187 ? 4.646 -20.333 15.445 1.00 16.55 167 LEU A C 1
ATOM 1342 O O . LEU A 1 187 ? 4.868 -20.072 14.256 1.00 17.93 167 LEU A O 1
ATOM 1347 N N . THR A 1 188 ? 4.065 -21.459 15.876 1.00 16.51 168 THR A N 1
ATOM 1348 C CA . THR A 1 188 ? 3.545 -22.479 15.010 1.00 16.18 168 THR A CA 1
ATOM 1349 C C . THR A 1 188 ? 2.257 -23.021 15.653 1.00 15.69 168 THR A C 1
ATOM 1350 O O . THR A 1 188 ? 2.033 -22.836 16.875 1.00 16.02 168 THR A O 1
ATOM 1354 N N . GLY A 1 189 ? 1.481 -23.785 14.888 1.00 16.95 169 GLY A N 1
ATOM 1355 C CA . GLY A 1 189 ? 0.304 -24.416 15.431 1.00 16.63 169 GLY A CA 1
ATOM 1356 C C . GLY A 1 189 ? -0.975 -24.000 14.813 1.00 15.36 169 GLY A C 1
ATOM 1357 O O . GLY A 1 189 ? -1.029 -23.490 13.681 1.00 18.53 169 GLY A O 1
ATOM 1358 N N . ILE A 1 190 ? -2.055 -24.236 15.523 1.00 15.26 170 ILE A N 1
ATOM 1359 C CA . ILE A 1 190 ? -3.385 -24.030 15.021 1.00 14.65 170 ILE A CA 1
ATOM 1360 C C . ILE A 1 190 ? -4.297 -23.347 16.022 1.00 16.89 170 ILE A C 1
ATOM 1361 O O . ILE A 1 190 ? -4.086 -23.491 17.230 1.00 17.71 170 ILE A O 1
ATOM 1366 N N . THR A 1 191 ? -5.324 -22.632 15.585 1.00 16.79 171 THR A N 1
ATOM 1367 C CA . THR A 1 191 ? -5.520 -22.187 14.191 1.00 16.71 171 THR A CA 1
ATOM 1368 C C . THR A 1 191 ? -4.874 -20.818 13.987 1.00 16.08 171 THR A C 1
ATOM 1369 O O . THR A 1 191 ? -4.733 -20.018 14.925 1.00 15.93 171 THR A O 1
ATOM 1373 N N . THR A 1 192 ? -4.481 -20.547 12.746 1.00 16.49 172 THR A N 1
ATOM 1374 C CA . THR A 1 192 ? -3.717 -19.342 12.425 1.00 15.75 172 THR A CA 1
ATOM 1375 C C . THR A 1 192 ? -4.369 -18.083 12.875 1.00 15.63 172 THR A C 1
ATOM 1376 O O . THR A 1 192 ? -3.713 -17.196 13.488 1.00 16.88 172 THR A O 1
ATOM 1380 N N . ASP A 1 193 ? -5.671 -17.993 12.642 1.00 15.06 173 ASP A N 1
ATOM 1381 C CA . ASP A 1 193 ? -6.444 -16.776 12.870 1.00 15.57 173 ASP A CA 1
ATOM 1382 C C . ASP A 1 193 ? -7.009 -16.660 14.280 1.00 17.08 173 ASP A C 1
ATOM 1383 O O . ASP A 1 193 ? -7.490 -15.590 14.655 1.00 19.36 173 ASP A O 1
ATOM 1388 N N . VAL A 1 194 ? -6.988 -17.756 15.050 1.00 16.70 174 VAL A N 1
ATOM 1389 C CA . VAL A 1 194 ? -7.592 -17.759 16.392 1.00 17.77 174 VAL A CA 1
ATOM 1390 C C . VAL A 1 194 ? -6.451 -17.821 17.433 1.00 17.67 174 VAL A C 1
ATOM 1391 O O . VAL A 1 194 ? -5.901 -16.757 17.779 1.00 16.08 174 VAL A O 1
ATOM 1395 N N A CYS A 1 195 ? -6.073 -18.988 17.919 0.50 16.32 175 CYS A N 1
ATOM 1396 N N B CYS A 1 195 ? -6.073 -18.991 17.920 0.50 16.82 175 CYS A N 1
ATOM 1397 C CA A CYS A 1 195 ? -5.113 -19.031 19.039 0.50 15.42 175 CYS A CA 1
ATOM 1398 C CA B CYS A 1 195 ? -5.111 -19.027 19.042 0.50 16.19 175 CYS A CA 1
ATOM 1399 C C A CYS A 1 195 ? -3.701 -18.569 18.627 0.50 15.92 175 CYS A C 1
ATOM 1400 C C B CYS A 1 195 ? -3.702 -18.567 18.626 0.50 16.34 175 CYS A C 1
ATOM 1401 O O A CYS A 1 195 ? -3.016 -17.929 19.415 0.50 17.01 175 CYS A O 1
ATOM 1402 O O B CYS A 1 195 ? -3.016 -17.929 19.415 0.50 17.41 175 CYS A O 1
ATOM 1407 N N . VAL A 1 196 ? -3.277 -18.879 17.408 1.00 14.76 176 VAL A N 1
ATOM 1408 C CA . VAL A 1 196 ? -1.934 -18.489 16.979 1.00 16.01 176 VAL A CA 1
ATOM 1409 C C . VAL A 1 196 ? -1.863 -16.935 16.910 1.00 15.02 176 VAL A C 1
ATOM 1410 O O . VAL A 1 196 ? -1.004 -16.319 17.574 1.00 15.53 176 VAL A O 1
ATOM 1414 N N A SER A 1 197 ? -2.771 -16.324 16.157 0.50 15.22 177 SER A N 1
ATOM 1415 N N B SER A 1 197 ? -2.771 -16.325 16.158 0.50 16.54 177 SER A N 1
ATOM 1416 C CA A SER A 1 197 ? -2.768 -14.862 16.017 0.50 15.43 177 SER A CA 1
ATOM 1417 C CA B SER A 1 197 ? -2.770 -14.867 16.020 0.50 17.70 177 SER A CA 1
ATOM 1418 C C A SER A 1 197 ? -2.973 -14.177 17.371 0.50 15.47 177 SER A C 1
ATOM 1419 C C B SER A 1 197 ? -2.973 -14.177 17.371 0.50 16.72 177 SER A C 1
ATOM 1420 O O A SER A 1 197 ? -2.286 -13.191 17.667 0.50 15.65 177 SER A O 1
ATOM 1421 O O B SER A 1 197 ? -2.285 -13.191 17.667 0.50 16.86 177 SER A O 1
ATOM 1426 N N . THR A 1 198 ? -3.904 -14.676 18.180 1.00 15.20 178 THR A N 1
ATOM 1427 C CA . THR A 1 198 ? -4.202 -14.013 19.480 1.00 14.85 178 THR A CA 1
ATOM 1428 C C . THR A 1 198 ? -2.965 -14.075 20.402 1.00 15.67 178 THR A C 1
ATOM 1429 O O . THR A 1 198 ? -2.593 -13.045 21.008 1.00 16.18 178 THR A O 1
ATOM 1433 N N . THR A 1 199 ? -2.324 -15.242 20.500 1.00 14.97 179 THR A N 1
ATOM 1434 C CA . THR A 1 199 ? -1.142 -15.384 21.289 1.00 14.59 179 THR A CA 1
ATOM 1435 C C . THR A 1 199 ? -0.002 -14.512 20.792 1.00 15.23 179 THR A C 1
ATOM 1436 O O . THR A 1 199 ? 0.684 -13.836 21.570 1.00 15.63 179 THR A O 1
ATOM 1440 N N . MET A 1 200 ? 0.169 -14.433 19.468 1.00 14.32 180 MET A N 1
ATOM 1441 C CA . MET A 1 200 ? 1.197 -13.557 18.878 1.00 15.93 180 MET A CA 1
ATOM 1442 C C . MET A 1 200 ? 0.965 -12.093 19.219 1.00 15.38 180 MET A C 1
ATOM 1443 O O . MET A 1 200 ? 1.894 -11.371 19.590 1.00 15.92 180 MET A O 1
ATOM 1448 N N . ARG A 1 201 ? -0.299 -11.680 19.171 1.00 13.76 181 ARG A N 1
ATOM 1449 C CA . ARG A 1 201 ? -0.628 -10.282 19.469 1.00 14.07 181 ARG A CA 1
ATOM 1450 C C . ARG A 1 201 ? -0.347 -9.967 20.931 1.00 15.29 181 ARG A C 1
ATOM 1451 O O . ARG A 1 201 ? 0.190 -8.866 21.228 1.00 15.87 181 ARG A O 1
ATOM 1459 N N . GLU A 1 202 ? -0.716 -10.892 21.845 1.00 15.12 182 GLU A N 1
ATOM 1460 C CA . GLU A 1 202 ? -0.462 -10.674 23.245 1.00 14.41 182 GLU A CA 1
ATOM 1461 C C . GLU A 1 202 ? 1.044 -10.573 23.516 1.00 14.64 182 GLU A C 1
ATOM 1462 O O . GLU A 1 202 ? 1.495 -9.702 24.279 1.00 13.72 182 GLU A O 1
ATOM 1468 N N . ALA A 1 203 ? 1.813 -11.459 22.930 1.00 13.36 183 ALA A N 1
ATOM 1469 C CA . ALA A 1 203 ? 3.271 -11.468 23.122 1.00 13.08 183 ALA A CA 1
ATOM 1470 C C . ALA A 1 203 ? 3.881 -10.166 22.590 1.00 14.05 183 ALA A C 1
ATOM 1471 O O . ALA A 1 203 ? 4.677 -9.511 23.250 1.00 14.32 183 ALA A O 1
ATOM 1473 N N . ASN A 1 204 ? 3.520 -9.833 21.378 1.00 13.20 184 ASN A N 1
ATOM 1474 C CA . ASN A 1 204 ? 4.016 -8.616 20.743 1.00 14.39 184 ASN A CA 1
ATOM 1475 C C . ASN A 1 204 ? 3.762 -7.366 21.581 1.00 15.35 184 ASN A C 1
ATOM 1476 O O . ASN A 1 204 ? 4.659 -6.528 21.744 1.00 16.16 184 ASN A O 1
ATOM 1481 N N . ASP A 1 205 ? 2.546 -7.233 22.129 1.00 13.29 185 ASP A N 1
ATOM 1482 C CA . ASP A 1 205 ? 2.255 -6.066 22.950 1.00 13.95 185 ASP A CA 1
ATOM 1483 C C . ASP A 1 205 ? 3.167 -5.903 24.130 1.00 14.91 185 ASP A C 1
ATOM 1484 O O . ASP A 1 205 ? 3.400 -4.771 24.586 1.00 15.76 185 ASP A O 1
ATOM 1489 N N . ARG A 1 206 ? 3.644 -7.025 24.675 1.00 14.78 186 ARG A N 1
ATOM 1490 C CA . ARG A 1 206 ? 4.472 -7.029 25.844 1.00 14.05 186 ARG A CA 1
ATOM 1491 C C . ARG A 1 206 ? 5.959 -6.873 25.518 1.00 14.78 186 ARG A C 1
ATOM 1492 O O . ARG A 1 206 ? 6.785 -6.783 26.456 1.00 17.21 186 ARG A O 1
ATOM 1500 N N . GLY A 1 207 ? 6.280 -6.802 24.225 1.00 15.49 187 GLY A N 1
ATOM 1501 C CA . GLY A 1 207 ? 7.666 -6.563 23.795 1.00 15.70 187 GLY A CA 1
ATOM 1502 C C . GLY A 1 207 ? 8.418 -7.741 23.225 1.00 16.65 187 GLY A C 1
ATOM 1503 O O . GLY A 1 207 ? 9.582 -7.593 22.773 1.00 16.21 187 GLY A O 1
ATOM 1504 N N . TYR A 1 208 ? 7.833 -8.934 23.290 1.00 15.40 188 TYR A N 1
ATOM 1505 C CA . TYR A 1 208 ? 8.432 -10.082 22.663 1.00 14.78 188 TYR A CA 1
ATOM 1506 C C . TYR A 1 208 ? 8.507 -9.923 21.164 1.00 15.53 188 TYR A C 1
ATOM 1507 O O . TYR A 1 208 ? 7.676 -9.268 20.541 1.00 15.46 188 TYR A O 1
ATOM 1516 N N . GLU A 1 209 ? 9.591 -10.477 20.583 1.00 14.65 189 GLU A N 1
ATOM 1517 C CA . GLU A 1 209 ? 9.855 -10.374 19.149 1.00 14.16 189 GLU A CA 1
ATOM 1518 C C . GLU A 1 209 ? 9.482 -11.680 18.480 1.00 14.53 189 GLU A C 1
ATOM 1519 O O . GLU A 1 209 ? 10.062 -12.734 18.780 1.00 15.97 189 GLU A O 1
ATOM 1525 N N . CYS A 1 210 ? 8.462 -11.639 17.627 1.00 14.30 190 CYS A N 1
ATOM 1526 C CA . CYS A 1 210 ? 7.760 -12.851 17.189 1.00 14.29 190 CYS A CA 1
ATOM 1527 C C . CYS A 1 210 ? 7.878 -13.103 15.701 1.00 14.44 190 CYS A C 1
ATOM 1528 O O . CYS A 1 210 ? 7.733 -12.190 14.887 1.00 16.84 190 CYS A O 1
ATOM 1531 N N . LEU A 1 211 ? 8.083 -14.358 15.364 1.00 14.53 191 LEU A N 1
ATOM 1532 C CA . LEU A 1 211 ? 8.137 -14.855 14.004 1.00 15.39 191 LEU A CA 1
ATOM 1533 C C . LEU A 1 211 ? 7.048 -15.883 13.820 1.00 16.23 191 LEU A C 1
ATOM 1534 O O . LEU A 1 211 ? 7.003 -16.854 14.595 1.00 18.05 191 LEU A O 1
ATOM 1539 N N A LEU A 1 212 ? 6.211 -15.706 12.803 0.50 14.84 192 LEU A N 1
ATOM 1540 N N B LEU A 1 212 ? 6.211 -15.706 12.803 0.50 16.03 192 LEU A N 1
ATOM 1541 C CA A LEU A 1 212 ? 5.193 -16.692 12.473 0.50 14.85 192 LEU A CA 1
ATOM 1542 C CA B LEU A 1 212 ? 5.194 -16.692 12.474 0.50 16.86 192 LEU A CA 1
ATOM 1543 C C A LEU A 1 212 ? 5.704 -17.525 11.313 0.50 15.33 192 LEU A C 1
ATOM 1544 C C B LEU A 1 212 ? 5.704 -17.525 11.313 0.50 16.48 192 LEU A C 1
ATOM 1545 O O A LEU A 1 212 ? 6.101 -16.963 10.296 0.50 17.12 192 LEU A O 1
ATOM 1546 O O B LEU A 1 212 ? 6.101 -16.963 10.296 0.50 18.31 192 LEU A O 1
ATOM 1555 N N . LEU A 1 213 ? 5.675 -18.847 11.444 1.00 15.82 193 LEU A N 1
ATOM 1556 C CA . LEU A 1 213 ? 6.061 -19.742 10.330 1.00 16.83 193 LEU A CA 1
ATOM 1557 C C . LEU A 1 213 ? 4.814 -20.131 9.573 1.00 16.97 193 LEU A C 1
ATOM 1558 O O . LEU A 1 213 ? 4.003 -20.929 10.068 1.00 17.53 193 LEU A O 1
ATOM 1563 N N . GLU A 1 214 ? 4.671 -19.603 8.358 1.00 17.68 194 GLU A N 1
ATOM 1564 C CA . GLU A 1 214 ? 3.408 -19.718 7.626 1.00 19.04 194 GLU A CA 1
ATOM 1565 C C . GLU A 1 214 ? 3.030 -21.141 7.226 1.00 20.38 194 GLU A C 1
ATOM 1566 O O . GLU A 1 214 ? 1.846 -21.456 7.220 1.00 22.45 194 GLU A O 1
ATOM 1572 N N . ASP A 1 215 ? 4.004 -21.991 6.962 1.00 18.94 195 ASP A N 1
ATOM 1573 C CA . ASP A 1 215 ? 3.726 -23.399 6.632 1.00 17.38 195 ASP A CA 1
ATOM 1574 C C . ASP A 1 215 ? 3.587 -24.284 7.840 1.00 18.68 195 ASP A C 1
ATOM 1575 O O . ASP A 1 215 ? 3.318 -25.502 7.733 1.00 19.48 195 ASP A O 1
ATOM 1580 N N . CYS A 1 216 ? 3.744 -23.685 9.035 1.00 18.08 196 CYS A N 1
ATOM 1581 C CA . CYS A 1 216 ? 3.629 -24.414 10.292 1.00 18.09 196 CYS A CA 1
ATOM 1582 C C . CYS A 1 216 ? 2.367 -24.023 11.050 1.00 17.69 196 CYS A C 1
ATOM 1583 O O . CYS A 1 216 ? 2.242 -24.343 12.236 1.00 18.06 196 CYS A O 1
ATOM 1586 N N A CYS A 1 217 ? 1.453 -23.350 10.362 0.50 17.26 197 CYS A N 1
ATOM 1587 N N B CYS A 1 217 ? 1.456 -23.336 10.368 0.50 17.85 197 CYS A N 1
ATOM 1588 C CA A CYS A 1 217 ? 0.146 -23.045 10.897 0.50 17.35 197 CYS A CA 1
ATOM 1589 C CA B CYS A 1 217 ? 0.133 -23.073 10.909 0.50 18.26 197 CYS A CA 1
ATOM 1590 C C A CYS A 1 217 ? -0.919 -23.417 9.885 0.50 17.16 197 CYS A C 1
ATOM 1591 C C B CYS A 1 217 ? -0.921 -23.413 9.884 0.50 17.71 197 CYS A C 1
ATOM 1592 O O A CYS A 1 217 ? -0.654 -23.614 8.666 0.50 17.51 197 CYS A O 1
ATOM 1593 O O B CYS A 1 217 ? -0.653 -23.611 8.668 0.50 17.99 197 CYS A O 1
ATOM 1598 N N . GLY A 1 218 ? -2.157 -23.478 10.353 1.00 17.18 198 GLY A N 1
ATOM 1599 C CA . GLY A 1 218 ? -3.301 -23.660 9.489 1.00 17.96 198 GLY A CA 1
ATOM 1600 C C . GLY A 1 218 ? -4.582 -23.320 10.209 1.00 18.45 198 GLY A C 1
ATOM 1601 O O . GLY A 1 218 ? -4.599 -23.192 11.453 1.00 16.73 198 GLY A O 1
ATOM 1602 N N . ALA A 1 219 ? -5.645 -23.179 9.429 1.00 18.70 199 ALA A N 1
ATOM 1603 C CA . ALA A 1 219 ? -6.939 -22.770 9.930 1.00 20.68 199 ALA A CA 1
ATOM 1604 C C . ALA A 1 219 ? -8.086 -23.536 9.356 1.00 24.03 199 ALA A C 1
ATOM 1605 O O . ALA A 1 219 ? -7.887 -24.207 8.384 1.00 24.62 199 ALA A O 1
ATOM 1607 N N . THR A 1 220 ? -9.248 -23.196 9.864 1.00 26.94 200 THR A N 1
ATOM 1608 C CA . THR A 1 220 ? -10.487 -23.813 9.398 1.00 31.28 200 THR A CA 1
ATOM 1609 C C . THR A 1 220 ? -10.924 -23.280 8.047 1.00 32.19 200 THR A C 1
ATOM 1610 O O . THR A 1 220 ? -11.795 -23.858 7.430 1.00 30.76 200 THR A O 1
ATOM 1614 N N . ASP A 1 221 ? -10.376 -22.156 7.616 1.00 23.49 201 ASP A N 1
ATOM 1615 C CA . ASP A 1 221 ? -10.732 -21.493 6.363 1.00 22.98 201 ASP A CA 1
ATOM 1616 C C . ASP A 1 221 ? -9.388 -21.000 5.822 1.00 21.91 201 ASP A C 1
ATOM 1617 O O . ASP A 1 221 ? -8.675 -20.217 6.476 1.00 21.06 201 ASP A O 1
ATOM 1622 N N . TYR A 1 222 ? -9.003 -21.410 4.618 1.00 19.81 202 TYR A N 1
ATOM 1623 C CA . TYR A 1 222 ? -7.685 -21.082 4.124 1.00 19.42 202 TYR A CA 1
ATOM 1624 C C . TYR A 1 222 ? -7.516 -19.607 3.891 1.00 19.25 202 TYR A C 1
ATOM 1625 O O . TYR A 1 222 ? -6.436 -19.043 4.065 1.00 19.47 202 TYR A O 1
ATOM 1634 N N . GLY A 1 223 ? -8.574 -18.930 3.430 1.00 20.57 203 GLY A N 1
ATOM 1635 C CA . GLY A 1 223 ? -8.539 -17.496 3.255 1.00 19.85 203 GLY A CA 1
ATOM 1636 C C . GLY A 1 223 ? -8.244 -16.749 4.564 1.00 19.44 203 GLY A C 1
ATOM 1637 O O . GLY A 1 223 ? -7.477 -15.754 4.539 1.00 18.53 203 GLY A O 1
ATOM 1638 N N . ASN A 1 224 ? -8.855 -17.214 5.661 1.00 18.63 204 ASN A N 1
ATOM 1639 C CA . ASN A 1 224 ? -8.585 -16.577 6.952 1.00 17.50 204 ASN A CA 1
ATOM 1640 C C . ASN A 1 224 ? -7.132 -16.845 7.384 1.00 17.09 204 ASN A C 1
ATOM 1641 O O . ASN A 1 224 ? -6.516 -15.987 8.028 1.00 17.86 204 ASN A O 1
ATOM 1646 N N . HIS A 1 225 ? -6.616 -18.043 7.116 1.00 16.19 205 HIS A N 1
ATOM 1647 C CA . HIS A 1 225 ? -5.204 -18.349 7.336 1.00 17.05 205 HIS A CA 1
ATOM 1648 C C . HIS A 1 225 ? -4.316 -17.336 6.607 1.00 19.63 205 HIS A C 1
ATOM 1649 O O . HIS A 1 225 ? -3.449 -16.705 7.191 1.00 18.11 205 HIS A O 1
ATOM 1656 N N . LEU A 1 226 ? -4.535 -17.169 5.318 1.00 18.15 206 LEU A N 1
ATOM 1657 C CA . LEU A 1 226 ? -3.695 -16.266 4.530 1.00 19.61 206 LEU A CA 1
ATOM 1658 C C . LEU A 1 226 ? -3.818 -14.830 5.015 1.00 17.84 206 LEU A C 1
ATOM 1659 O O . LEU A 1 226 ? -2.837 -14.108 5.029 1.00 18.48 206 LEU A O 1
ATOM 1664 N N . ALA A 1 227 ? -5.031 -14.428 5.355 1.00 17.72 207 ALA A N 1
ATOM 1665 C CA . ALA A 1 227 ? -5.267 -13.054 5.855 1.00 16.30 207 ALA A CA 1
ATOM 1666 C C . ALA A 1 227 ? -4.595 -12.801 7.194 1.00 16.96 207 ALA A C 1
ATOM 1667 O O . ALA A 1 227 ? -4.027 -11.744 7.416 1.00 17.64 207 ALA A O 1
ATOM 1669 N N . ALA A 1 228 ? -4.644 -13.782 8.063 1.00 15.70 208 ALA A N 1
ATOM 1670 C CA . ALA A 1 228 ? -4.010 -13.635 9.380 1.00 17.25 208 ALA A CA 1
ATOM 1671 C C . ALA A 1 228 ? -2.478 -13.422 9.217 1.00 18.37 208 ALA A C 1
ATOM 1672 O O . ALA A 1 228 ? -1.863 -12.641 9.973 1.00 18.36 208 ALA A O 1
ATOM 1674 N N . ILE A 1 229 ? -1.904 -14.152 8.283 1.00 17.90 209 ILE A N 1
ATOM 1675 C CA . ILE A 1 229 ? -0.478 -13.996 7.950 1.00 17.09 209 ILE A CA 1
ATOM 1676 C C . ILE A 1 229 ? -0.216 -12.599 7.370 1.00 17.98 209 ILE A C 1
ATOM 1677 O O . ILE A 1 229 ? 0.727 -11.915 7.772 1.00 18.01 209 ILE A O 1
ATOM 1682 N N . LYS A 1 230 ? -1.017 -12.159 6.424 1.00 17.48 210 LYS A N 1
ATOM 1683 C CA . LYS A 1 230 ? -0.849 -10.835 5.851 1.00 18.34 210 LYS A CA 1
ATOM 1684 C C . LYS A 1 230 ? -0.923 -9.748 6.910 1.00 18.92 210 LYS A C 1
ATOM 1685 O O . LYS A 1 230 ? -0.173 -8.767 6.870 1.00 17.39 210 LYS A O 1
ATOM 1691 N N . MET A 1 231 ? -1.850 -9.903 7.859 1.00 16.69 211 MET A N 1
ATOM 1692 C CA . MET A 1 231 ? -1.989 -8.931 8.926 1.00 16.53 211 MET A CA 1
ATOM 1693 C C . MET A 1 231 ? -0.698 -8.691 9.693 1.00 16.51 211 MET A C 1
ATOM 1694 O O . MET A 1 231 ? -0.455 -7.543 10.147 1.00 16.98 211 MET A O 1
ATOM 1699 N N . VAL A 1 232 ? 0.100 -9.740 9.890 1.00 17.00 212 VAL A N 1
ATOM 1700 C CA . VAL A 1 232 ? 1.362 -9.622 10.610 1.00 17.49 212 VAL A CA 1
ATOM 1701 C C . VAL A 1 232 ? 2.310 -8.617 9.953 1.00 18.93 212 VAL A C 1
ATOM 1702 O O . VAL A 1 232 ? 3.004 -7.849 10.622 1.00 19.20 212 VAL A O 1
ATOM 1706 N N . LYS A 1 233 ? 2.313 -8.642 8.623 1.00 17.47 213 LYS A N 1
ATOM 1707 C CA . LYS A 1 233 ? 3.331 -7.958 7.811 1.00 17.41 213 LYS A CA 1
ATOM 1708 C C . LYS A 1 233 ? 3.084 -6.486 7.621 1.00 18.10 213 LYS A C 1
ATOM 1709 O O . LYS A 1 233 ? 3.971 -5.761 7.243 1.00 19.97 213 LYS A O 1
ATOM 1715 N N . MET A 1 234 ? 1.863 -6.047 7.811 1.00 16.49 214 MET A N 1
ATOM 1716 C CA . MET A 1 234 ? 1.485 -4.646 7.458 1.00 16.38 214 MET A CA 1
ATOM 1717 C C . MET A 1 234 ? 2.200 -3.635 8.318 1.00 19.46 214 MET A C 1
ATOM 1718 O O . MET A 1 234 ? 2.645 -3.943 9.460 1.00 18.17 214 MET A O 1
ATOM 1723 N N . GLN A 1 235 ? 2.346 -2.408 7.801 1.00 19.43 215 GLN A N 1
ATOM 1724 C CA . GLN A 1 235 ? 2.889 -1.321 8.623 1.00 23.89 215 GLN A CA 1
ATOM 1725 C C . GLN A 1 235 ? 4.261 -1.662 9.210 1.00 21.79 215 GLN A C 1
ATOM 1726 O O . GLN A 1 235 ? 4.512 -1.397 10.378 1.00 23.02 215 GLN A O 1
ATOM 1732 N N . GLY A 1 236 ? 5.112 -2.284 8.408 1.00 19.12 216 GLY A N 1
ATOM 1733 C CA . GLY A 1 236 ? 6.472 -2.564 8.818 1.00 19.27 216 GLY A CA 1
ATOM 1734 C C . GLY A 1 236 ? 6.626 -3.762 9.765 1.00 17.90 216 GLY A C 1
ATOM 1735 O O . GLY A 1 236 ? 7.648 -3.904 10.397 1.00 19.58 216 GLY A O 1
ATOM 1736 N N . GLY A 1 237 ? 5.634 -4.642 9.727 1.00 17.28 217 GLY A N 1
ATOM 1737 C CA . GLY A 1 237 ? 5.633 -5.828 10.590 1.00 16.88 217 GLY A CA 1
ATOM 1738 C C . GLY A 1 237 ? 4.991 -5.536 11.919 1.00 15.55 217 GLY A C 1
ATOM 1739 O O . GLY A 1 237 ? 5.589 -5.766 12.979 1.00 18.52 217 GLY A O 1
ATOM 1740 N N . VAL A 1 238 ? 3.732 -5.126 11.865 1.00 16.82 218 VAL A N 1
ATOM 1741 C CA . VAL A 1 238 ? 3.024 -4.660 13.080 1.00 16.30 218 VAL A CA 1
ATOM 1742 C C . VAL A 1 238 ? 3.032 -5.666 14.212 1.00 16.74 218 VAL A C 1
ATOM 1743 O O . VAL A 1 238 ? 3.121 -5.272 15.375 1.00 17.02 218 VAL A O 1
ATOM 1747 N N . PHE A 1 239 ? 2.929 -6.942 13.891 1.00 16.71 219 PHE A N 1
ATOM 1748 C CA . PHE A 1 239 ? 2.983 -7.996 14.927 1.00 15.98 219 PHE A CA 1
ATOM 1749 C C . PHE A 1 239 ? 4.249 -8.804 14.970 1.00 18.23 219 PHE A C 1
ATOM 1750 O O . PHE A 1 239 ? 4.358 -9.722 15.815 1.00 16.13 219 PHE A O 1
ATOM 1758 N N . GLY A 1 240 ? 5.177 -8.525 14.071 1.00 17.53 220 GLY A N 1
ATOM 1759 C CA . GLY A 1 240 ? 6.411 -9.273 13.953 1.00 16.47 220 GLY A CA 1
ATOM 1760 C C . GLY A 1 240 ? 6.704 -9.552 12.485 1.00 16.28 220 GLY A C 1
ATOM 1761 O O . GLY A 1 240 ? 6.435 -8.714 11.637 1.00 17.65 220 GLY A O 1
ATOM 1762 N N . SER A 1 241 ? 7.274 -10.708 12.194 1.00 14.74 221 SER A N 1
ATOM 1763 C CA . SER A 1 241 ? 7.619 -11.060 10.830 1.00 15.22 221 SER A CA 1
ATOM 1764 C C . SER A 1 241 ? 7.212 -12.467 10.528 1.00 15.48 221 SER A C 1
ATOM 1765 O O . SER A 1 241 ? 6.800 -13.214 11.416 1.00 16.48 221 SER A O 1
ATOM 1768 N N . VAL A 1 242 ? 7.290 -12.841 9.244 1.00 15.12 222 VAL A N 1
ATOM 1769 C CA . VAL A 1 242 ? 6.820 -14.132 8.752 1.00 17.01 222 VAL A CA 1
ATOM 1770 C C . VAL A 1 242 ? 7.899 -14.872 7.972 1.00 18.15 222 VAL A C 1
ATOM 1771 O O . VAL A 1 242 ? 8.537 -14.273 7.085 1.00 19.80 222 VAL A O 1
ATOM 1775 N N . SER A 1 243 ? 8.050 -16.142 8.258 1.00 17.91 223 SER A N 1
ATOM 1776 C CA . SER A 1 243 ? 8.973 -16.987 7.482 1.00 18.65 223 SER A CA 1
ATOM 1777 C C . SER A 1 243 ? 8.378 -18.374 7.287 1.00 17.99 223 SER A C 1
ATOM 1778 O O . SER A 1 243 ? 7.153 -18.536 7.383 1.00 18.15 223 SER A O 1
ATOM 1781 N N . ASN A 1 244 ? 9.208 -19.366 7.011 1.00 19.55 224 ASN A N 1
ATOM 1782 C CA . ASN A 1 244 ? 8.747 -20.740 6.791 1.00 19.25 224 ASN A CA 1
ATOM 1783 C C . ASN A 1 244 ? 9.742 -21.697 7.397 1.00 19.65 224 ASN A C 1
ATOM 1784 O O . ASN A 1 244 ? 10.882 -21.323 7.693 1.00 21.72 224 ASN A O 1
ATOM 1789 N N . SER A 1 245 ? 9.341 -22.954 7.539 1.00 18.35 225 SER A N 1
ATOM 1790 C CA . SER A 1 245 ? 10.142 -23.948 8.211 1.00 18.76 225 SER A CA 1
ATOM 1791 C C . SER A 1 245 ? 11.524 -24.123 7.548 1.00 20.74 225 SER A C 1
ATOM 1792 O O . SER A 1 245 ? 12.506 -24.277 8.213 1.00 22.43 225 SER A O 1
ATOM 1795 N N . ALA A 1 246 ? 11.557 -24.159 6.219 1.00 20.40 226 ALA A N 1
ATOM 1796 C CA . ALA A 1 246 ? 12.846 -24.402 5.556 1.00 23.63 226 ALA A CA 1
ATOM 1797 C C . ALA A 1 246 ? 13.820 -23.273 5.791 1.00 22.27 226 ALA A C 1
ATOM 1798 O O . ALA A 1 246 ? 15.002 -23.545 6.072 1.00 22.45 226 ALA A O 1
ATOM 1800 N N . ALA A 1 247 ? 13.363 -22.027 5.709 1.00 23.68 227 ALA A N 1
ATOM 1801 C CA . ALA A 1 247 ? 14.212 -20.862 5.932 1.00 24.12 227 ALA A CA 1
ATOM 1802 C C . ALA A 1 247 ? 14.678 -20.806 7.387 1.00 23.72 227 ALA A C 1
ATOM 1803 O O . ALA A 1 247 ? 15.814 -20.470 7.670 1.00 22.89 227 ALA A O 1
ATOM 1805 N N . LEU A 1 248 ? 13.800 -21.191 8.317 1.00 21.81 228 LEU A N 1
ATOM 1806 C CA . LEU A 1 248 ? 14.180 -21.232 9.705 1.00 21.98 228 LEU A CA 1
ATOM 1807 C C . LEU A 1 248 ? 15.264 -22.271 9.973 1.00 24.09 228 LEU A C 1
ATOM 1808 O O . LEU A 1 248 ? 16.293 -21.968 10.562 1.00 23.15 228 LEU A O 1
ATOM 1813 N N . VAL A 1 249 ? 15.038 -23.505 9.540 1.00 22.79 229 VAL A N 1
ATOM 1814 C CA . VAL A 1 249 ? 15.938 -24.584 9.839 1.00 25.04 229 VAL A CA 1
ATOM 1815 C C . VAL A 1 249 ? 17.306 -24.331 9.184 1.00 25.29 229 VAL A C 1
ATOM 1816 O O . VAL A 1 249 ? 18.338 -24.596 9.794 1.00 25.44 229 VAL A O 1
ATOM 1820 N N A GLU A 1 250 ? 17.287 -23.778 7.983 0.50 25.05 230 GLU A N 1
ATOM 1821 N N B GLU A 1 250 ? 17.287 -23.776 7.984 0.50 24.55 230 GLU A N 1
ATOM 1822 C CA A GLU A 1 250 ? 18.525 -23.478 7.247 0.50 28.89 230 GLU A CA 1
ATOM 1823 C CA B GLU A 1 250 ? 18.527 -23.475 7.249 0.50 27.99 230 GLU A CA 1
ATOM 1824 C C A GLU A 1 250 ? 19.416 -22.470 7.964 0.50 27.92 230 GLU A C 1
ATOM 1825 C C B GLU A 1 250 ? 19.416 -22.469 7.963 0.50 27.44 230 GLU A C 1
ATOM 1826 O O A GLU A 1 250 ? 20.631 -22.596 7.918 0.50 28.38 230 GLU A O 1
ATOM 1827 O O B GLU A 1 250 ? 20.631 -22.596 7.917 0.50 27.94 230 GLU A O 1
ATOM 1838 N N . ALA A 1 251 ? 18.832 -21.458 8.615 1.00 24.97 231 ALA A N 1
ATOM 1839 C CA . ALA A 1 251 ? 19.592 -20.343 9.167 1.00 25.19 231 ALA A CA 1
ATOM 1840 C C . ALA A 1 251 ? 19.672 -20.327 10.695 1.00 24.08 231 ALA A C 1
ATOM 1841 O O . ALA A 1 251 ? 20.352 -19.494 11.255 1.00 25.91 231 ALA A O 1
ATOM 1843 N N . LEU A 1 252 ? 19.027 -21.278 11.346 1.00 24.82 232 LEU A N 1
ATOM 1844 C CA . LEU A 1 252 ? 18.967 -21.294 12.822 1.00 23.44 232 LEU A CA 1
ATOM 1845 C C . LEU A 1 252 ? 20.388 -21.484 13.382 1.00 28.25 232 LEU A C 1
ATOM 1846 O O . LEU A 1 252 ? 21.028 -22.480 13.046 1.00 27.12 232 LEU A O 1
ATOM 1851 N N . PRO A 1 253 ? 20.871 -20.608 14.278 1.00 25.26 233 PRO A N 1
ATOM 1852 C CA . PRO A 1 253 ? 22.282 -20.775 14.738 1.00 28.60 233 PRO A CA 1
ATOM 1853 C C . PRO A 1 253 ? 22.457 -21.964 15.689 1.00 32.46 233 PRO A C 1
ATOM 1854 O O . PRO A 1 253 ? 21.544 -22.087 16.595 1.00 30.26 233 PRO A O 1
ATOM 1858 N N . ASN B 1 28 ? 32.007 -9.480 38.379 1.00 50.07 8 ASN B N 1
ATOM 1859 C CA . ASN B 1 28 ? 32.084 -8.103 38.978 1.00 47.86 8 ASN B CA 1
ATOM 1860 C C . ASN B 1 28 ? 30.859 -7.697 39.897 1.00 37.05 8 ASN B C 1
ATOM 1861 O O . ASN B 1 28 ? 30.085 -6.786 39.610 1.00 43.86 8 ASN B O 1
ATOM 1866 N N . ARG B 1 29 ? 30.786 -8.403 41.014 1.00 35.03 9 ARG B N 1
ATOM 1867 C CA . ARG B 1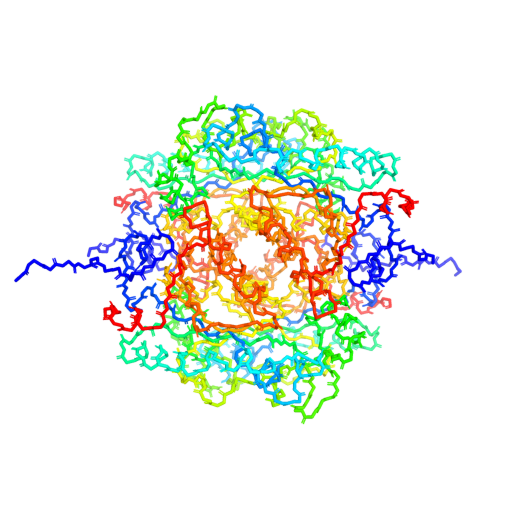 29 ? 29.580 -8.431 41.873 1.00 34.43 9 ARG B CA 1
ATOM 1868 C C . ARG B 1 29 ? 29.689 -7.286 42.863 1.00 32.82 9 ARG B C 1
ATOM 1869 O O . ARG B 1 29 ? 30.795 -6.940 43.354 1.00 28.43 9 ARG B O 1
ATOM 1877 N N . HIS B 1 30 ? 28.565 -6.674 43.182 1.00 25.90 10 HIS B N 1
ATOM 1878 C CA . HIS B 1 30 ? 28.512 -5.622 44.193 1.00 24.85 10 HIS B CA 1
ATOM 1879 C C . HIS B 1 30 ? 27.316 -5.846 45.071 1.00 23.77 10 HIS B C 1
ATOM 1880 O O . HIS B 1 30 ? 26.236 -6.223 44.557 1.00 20.92 10 HIS B O 1
ATOM 1887 N N . PHE B 1 31 ? 27.472 -5.660 46.355 1.00 20.90 11 PHE B N 1
ATOM 1888 C CA . PHE B 1 31 ? 26.438 -5.887 47.329 1.00 21.26 11 PHE B CA 1
ATOM 1889 C C . PHE B 1 31 ? 26.276 -4.691 48.259 1.00 21.88 11 PHE B C 1
ATOM 1890 O O . PHE B 1 31 ? 27.212 -3.919 48.502 1.00 22.32 11 PHE B O 1
ATOM 1898 N N . ILE B 1 32 ? 25.052 -4.516 48.744 1.00 19.83 12 ILE B N 1
ATOM 1899 C CA . ILE B 1 32 ? 24.712 -3.611 49.823 1.00 20.36 12 ILE B CA 1
ATOM 1900 C C . ILE B 1 32 ? 24.492 -4.420 51.072 1.00 21.36 12 ILE B C 1
ATOM 1901 O O . ILE B 1 32 ? 23.775 -5.429 51.064 1.00 20.53 12 ILE B O 1
ATOM 1906 N N . ASP B 1 33 ? 25.015 -3.966 52.205 1.00 18.39 13 ASP B N 1
ATOM 1907 C CA . ASP B 1 33 ? 24.817 -4.660 53.445 1.00 18.11 13 ASP B CA 1
ATOM 1908 C C . ASP B 1 33 ? 23.300 -4.652 53.729 1.00 20.16 13 ASP B C 1
ATOM 1909 O O . ASP B 1 33 ? 22.691 -3.583 53.568 1.00 19.83 13 ASP B O 1
ATOM 1914 N N . ALA B 1 34 ? 22.745 -5.795 54.063 1.00 18.34 14 ALA B N 1
ATOM 1915 C CA . ALA B 1 34 ? 21.259 -5.856 54.229 1.00 18.41 14 ALA B CA 1
ATOM 1916 C C . ALA B 1 34 ? 20.879 -7.031 55.064 1.00 20.21 14 ALA B C 1
ATOM 1917 O O . ALA B 1 34 ? 21.720 -7.917 55.317 1.00 21.67 14 ALA B O 1
ATOM 1919 N N . ASP B 1 35 ? 19.633 -7.114 55.508 1.00 18.90 15 ASP B N 1
ATOM 1920 C CA . ASP B 1 35 ? 19.162 -8.140 56.431 1.00 20.08 15 ASP B CA 1
ATOM 1921 C C . ASP B 1 35 ? 17.909 -8.744 55.741 1.00 21.36 15 ASP B C 1
ATOM 1922 O O . ASP B 1 35 ? 16.960 -7.961 55.506 1.00 20.15 15 ASP B O 1
ATOM 1927 N N . PRO B 1 36 ? 17.866 -10.040 55.457 1.00 19.80 16 PRO B N 1
ATOM 1928 C CA . PRO B 1 36 ? 18.712 -11.038 56.079 1.00 20.60 16 PRO B CA 1
ATOM 1929 C C . PRO B 1 36 ? 19.894 -11.485 55.222 1.00 22.43 16 PRO B C 1
ATOM 1930 O O . PRO B 1 36 ? 20.623 -12.417 55.622 1.00 23.43 16 PRO B O 1
ATOM 1934 N N . TYR B 1 37 ? 20.061 -10.903 54.058 1.00 18.27 17 TYR B N 1
ATOM 1935 C CA . TYR B 1 37 ? 21.180 -11.252 53.174 1.00 19.16 17 TYR B CA 1
ATOM 1936 C C . TYR B 1 37 ? 21.680 -10.054 52.404 1.00 20.15 17 TYR B C 1
ATOM 1937 O O . TYR B 1 37 ? 20.950 -9.093 52.170 1.00 19.63 17 TYR B O 1
ATOM 1946 N N . PRO B 1 38 ? 22.984 -10.042 52.025 1.00 19.87 18 PRO B N 1
ATOM 1947 C CA . PRO B 1 38 ? 23.502 -8.928 51.243 1.00 20.99 18 PRO B CA 1
ATOM 1948 C C . PRO B 1 38 ? 22.873 -8.850 49.873 1.00 18.18 18 PRO B C 1
ATOM 1949 O O . PRO B 1 38 ? 22.687 -9.861 49.212 1.00 19.17 18 PRO B O 1
ATOM 1953 N N . TRP B 1 39 ? 22.495 -7.635 49.473 1.00 19.84 19 TRP B N 1
ATOM 1954 C CA . TRP B 1 39 ? 21.574 -7.438 48.369 1.00 20.28 19 TRP B CA 1
ATOM 1955 C C . TRP B 1 39 ? 22.267 -6.743 47.202 1.00 19.68 19 TRP B C 1
ATOM 1956 O O . TRP B 1 39 ? 23.116 -5.861 47.387 1.00 18.92 19 TRP B O 1
ATOM 1967 N N . PRO B 1 40 ? 21.922 -7.056 45.955 1.00 18.53 20 PRO B N 1
ATOM 1968 C CA . PRO B 1 40 ? 20.956 -8.093 45.551 1.00 19.41 20 PRO B CA 1
ATOM 1969 C C . PRO B 1 40 ? 21.539 -9.486 45.733 1.00 21.39 20 PRO B C 1
ATOM 1970 O O . PRO B 1 40 ? 22.792 -9.615 45.829 1.00 19.82 20 PRO B O 1
ATOM 1974 N N . TYR B 1 41 ? 20.700 -10.504 45.743 1.00 19.57 21 TYR B N 1
ATOM 1975 C CA . TYR B 1 41 ? 21.149 -11.877 46.076 1.00 20.23 21 TYR B CA 1
ATOM 1976 C C . TYR B 1 41 ? 22.383 -12.298 45.292 1.00 22.49 21 TYR B C 1
ATOM 1977 O O . TYR B 1 41 ? 23.262 -12.965 45.870 1.00 22.81 21 TYR B O 1
ATOM 1986 N N . ASN B 1 42 ? 22.428 -11.951 44.004 1.00 19.82 22 ASN B N 1
ATOM 1987 C CA . ASN B 1 42 ? 23.486 -12.377 43.085 1.00 20.67 22 ASN B CA 1
ATOM 1988 C C . ASN B 1 42 ? 24.556 -11.343 42.819 1.00 20.03 22 ASN B C 1
ATOM 1989 O O . ASN B 1 42 ? 25.427 -11.549 41.959 1.00 23.53 22 ASN B O 1
ATOM 1994 N N . GLY B 1 43 ? 24.487 -10.192 43.497 1.00 19.33 23 GLY B N 1
ATOM 1995 C CA . GLY B 1 43 ? 25.443 -9.120 43.304 1.00 20.31 23 GLY B CA 1
ATOM 1996 C C . GLY B 1 43 ? 25.419 -8.446 41.959 1.00 21.69 23 GLY B C 1
ATOM 1997 O O . GLY B 1 43 ? 26.346 -7.696 41.628 1.00 22.37 23 GLY B O 1
ATOM 1998 N N . ALA B 1 44 ? 24.346 -8.641 41.164 1.00 19.50 24 ALA B N 1
ATOM 1999 C CA . ALA B 1 44 ? 24.301 -8.041 39.870 1.00 19.87 24 ALA B CA 1
ATOM 2000 C C . ALA B 1 44 ? 23.668 -6.635 39.949 1.00 23.76 24 ALA B C 1
ATOM 2001 O O . ALA B 1 44 ? 22.493 -6.432 39.600 1.00 23.42 24 ALA B O 1
ATOM 2003 N N . LEU B 1 45 ? 24.435 -5.688 40.451 1.00 21.48 25 LEU B N 1
ATOM 2004 C CA . LEU B 1 45 ? 23.957 -4.379 40.820 1.00 19.37 25 LEU B CA 1
ATOM 2005 C C . LEU B 1 45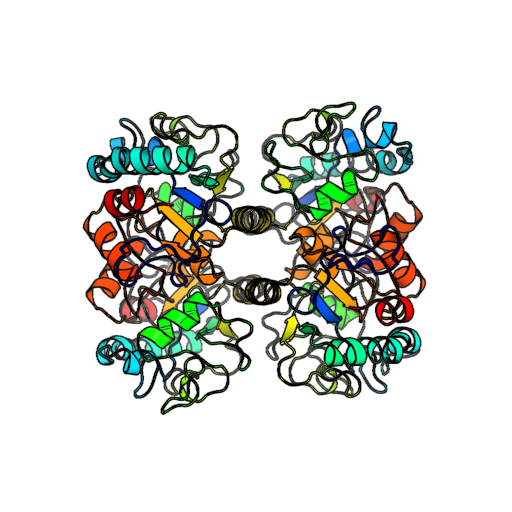 ? 24.552 -3.316 39.948 1.00 21.68 25 LEU B C 1
ATOM 2006 O O . LEU B 1 45 ? 25.761 -3.008 40.085 1.00 20.77 25 LEU B O 1
ATOM 2011 N N . ARG B 1 46 ? 23.794 -2.846 38.965 1.00 19.25 26 ARG B N 1
ATOM 2012 C CA . ARG B 1 46 ? 24.251 -1.872 37.978 1.00 21.56 26 ARG B CA 1
ATOM 2013 C C . ARG B 1 46 ? 23.228 -0.762 37.775 1.00 19.34 26 ARG B C 1
ATOM 2014 O O . ARG B 1 46 ? 22.009 -1.009 37.946 1.00 18.73 26 ARG B O 1
ATOM 2022 N N . PRO B 1 47 ? 23.635 0.401 37.321 1.00 18.04 27 PRO B N 1
ATOM 2023 C CA . PRO B 1 47 ? 22.694 1.428 36.941 1.00 19.88 27 PRO B CA 1
ATOM 2024 C C . PRO B 1 47 ? 21.654 0.975 35.913 1.00 18.86 27 PRO B C 1
ATOM 2025 O O . PRO B 1 47 ? 20.463 1.341 36.036 1.00 19.42 27 PRO B O 1
ATOM 2029 N N . ASP B 1 48 ? 22.045 0.159 34.936 1.00 18.27 28 ASP B N 1
ATOM 2030 C CA . ASP B 1 48 ? 21.149 -0.189 33.849 1.00 21.41 28 ASP B CA 1
ATOM 2031 C C . ASP B 1 48 ? 20.060 -1.186 34.274 1.00 19.95 28 ASP B C 1
ATOM 2032 O O . ASP B 1 48 ? 19.043 -1.239 33.615 1.00 20.80 28 ASP B O 1
ATOM 2037 N N . ASN B 1 49 ? 20.269 -1.936 35.362 1.00 19.12 29 ASN B N 1
ATOM 2038 C CA . ASN B 1 49 ? 19.287 -2.967 35.760 1.00 18.84 29 ASN B CA 1
ATOM 2039 C C . ASN B 1 49 ? 18.614 -2.728 37.098 1.00 17.05 29 ASN B C 1
ATOM 2040 O O . ASN B 1 49 ? 17.994 -3.632 37.650 1.00 16.37 29 ASN B O 1
ATOM 2045 N N . THR B 1 50 ? 18.761 -1.499 37.627 1.00 15.38 30 THR B N 1
ATOM 2046 C CA . THR B 1 50 ? 18.346 -1.201 38.993 1.00 17.11 30 THR B CA 1
ATOM 2047 C C . THR B 1 50 ? 17.552 0.072 39.043 1.00 18.42 30 THR B C 1
ATOM 2048 O O . THR B 1 50 ? 17.935 1.082 38.414 1.00 17.97 30 THR B O 1
ATOM 2052 N N . ALA B 1 51 ? 16.383 0.034 39.714 1.00 16.85 31 ALA B N 1
ATOM 2053 C CA . ALA B 1 51 ? 15.581 1.249 39.866 1.00 16.45 31 ALA B CA 1
ATOM 2054 C C . ALA B 1 51 ? 15.318 1.578 41.306 1.00 17.36 31 ALA B C 1
ATOM 2055 O O . ALA B 1 51 ? 15.127 0.672 42.131 1.00 17.12 31 ALA B O 1
ATOM 2057 N N . LEU B 1 52 ? 15.307 2.862 41.616 1.00 15.92 32 LEU B N 1
ATOM 2058 C CA . LEU B 1 52 ? 14.725 3.372 42.848 1.00 14.17 32 LEU B CA 1
ATOM 2059 C C . LEU B 1 52 ? 13.241 3.593 42.536 1.00 16.17 32 LEU B C 1
ATOM 2060 O O . LEU B 1 52 ? 12.906 4.133 41.492 1.00 16.32 32 LEU B O 1
ATOM 2065 N N . ILE B 1 53 ? 12.385 3.228 43.475 1.00 13.94 33 ILE B N 1
ATOM 2066 C CA . ILE B 1 53 ? 10.954 3.584 43.411 1.00 14.08 33 ILE B CA 1
ATOM 2067 C C . ILE B 1 53 ? 10.628 4.394 44.660 1.00 14.96 33 ILE B C 1
ATOM 2068 O O . ILE B 1 53 ? 10.935 3.972 45.770 1.00 15.05 33 ILE B O 1
ATOM 2073 N N . ILE B 1 54 ? 10.092 5.589 44.473 1.00 13.99 34 ILE B N 1
ATOM 2074 C CA . ILE B 1 54 ? 9.666 6.464 45.580 1.00 13.62 34 ILE B CA 1
ATOM 2075 C C . ILE B 1 54 ? 8.132 6.467 45.585 1.00 14.44 34 ILE B C 1
ATOM 2076 O O . ILE B 1 54 ? 7.462 7.012 44.675 1.00 15.50 34 ILE B O 1
ATOM 2081 N N . ILE B 1 55 ? 7.589 5.777 46.567 1.00 14.43 35 ILE B N 1
ATOM 2082 C CA . ILE B 1 55 ? 6.149 5.469 46.630 1.00 14.42 35 ILE B CA 1
ATOM 2083 C C . ILE B 1 55 ? 5.325 6.521 47.361 1.00 13.99 35 ILE B C 1
ATOM 2084 O O . ILE B 1 55 ? 5.489 6.748 48.557 1.00 14.48 35 ILE B O 1
ATOM 2089 N N . ASP B 1 56 ? 4.450 7.193 46.609 1.00 13.95 36 ASP B N 1
ATOM 2090 C CA . ASP B 1 56 ? 3.311 7.919 47.110 1.00 14.98 36 ASP B CA 1
ATOM 2091 C C . ASP B 1 56 ? 3.676 9.058 48.100 1.00 14.52 36 ASP B C 1
ATOM 2092 O O . ASP B 1 56 ? 2.924 9.295 49.087 1.00 15.26 36 ASP B O 1
ATOM 2097 N N . MET B 1 57 ? 4.800 9.749 47.863 1.00 14.74 37 MET B N 1
ATOM 2098 C CA . MET B 1 57 ? 5.155 10.910 48.721 1.00 14.40 37 MET B CA 1
ATOM 2099 C C . MET B 1 57 ? 4.358 12.139 48.339 1.00 15.13 37 MET B C 1
ATOM 2100 O O . MET B 1 57 ? 4.897 13.123 47.793 1.00 16.09 37 MET B O 1
ATOM 2105 N N . GLN B 1 58 ? 3.039 12.040 48.586 1.00 13.52 38 GLN B N 1
ATOM 2106 C CA . GLN B 1 58 ? 2.056 13.001 48.096 1.00 14.28 38 GLN B CA 1
ATOM 2107 C C . GLN B 1 58 ? 1.659 13.937 49.262 1.00 14.38 38 GLN B C 1
ATOM 2108 O O . GLN B 1 58 ? 1.577 13.530 50.381 1.00 15.75 38 GLN B O 1
ATOM 2114 N N . THR B 1 59 ? 1.329 15.174 48.913 1.00 15.30 39 THR B N 1
ATOM 2115 C CA . THR B 1 59 ? 0.908 16.173 49.909 1.00 16.06 39 THR B CA 1
ATOM 2116 C C . THR B 1 59 ? -0.191 15.670 50.825 1.00 17.65 39 THR B C 1
ATOM 2117 O O . THR B 1 59 ? -0.075 15.851 52.069 1.00 15.57 39 THR B O 1
ATOM 2121 N N . ASP B 1 60 ? -1.244 15.092 50.305 1.00 17.38 40 ASP B N 1
ATOM 2122 C CA . ASP B 1 60 ? -2.334 14.725 51.187 1.00 18.24 40 ASP B CA 1
ATOM 2123 C C . ASP B 1 60 ? -1.922 13.666 52.215 1.00 17.59 40 ASP B C 1
ATOM 2124 O O . ASP B 1 60 ? -2.467 13.604 53.323 1.00 18.52 40 ASP B O 1
ATOM 2129 N N . PHE B 1 61 ? -0.908 12.885 51.852 1.00 17.83 41 PHE B N 1
ATOM 2130 C CA . PHE B 1 61 ? -0.440 11.779 52.711 1.00 17.76 41 PHE B CA 1
ATOM 2131 C C . PHE B 1 61 ? 0.665 12.179 53.706 1.00 20.03 41 PHE B C 1
ATOM 2132 O O . PHE B 1 61 ? 0.794 11.537 54.805 1.00 18.84 41 PHE B O 1
ATOM 2140 N N . CYS B 1 62 ? 1.510 13.158 53.374 1.00 15.74 42 CYS B N 1
ATOM 2141 C CA . CYS B 1 62 ? 2.664 13.468 54.219 1.00 17.09 42 CYS B CA 1
ATOM 2142 C C . CYS B 1 62 ? 2.959 14.968 54.352 1.00 20.26 42 CYS B C 1
ATOM 2143 O O . CYS B 1 62 ? 4.038 15.351 54.919 1.00 19.84 42 CYS B O 1
ATOM 2146 N N . GLY B 1 63 ? 2.156 15.801 53.743 1.00 18.77 43 GLY B N 1
ATOM 2147 C CA . GLY B 1 63 ? 2.392 17.268 53.746 1.00 19.50 43 GLY B CA 1
ATOM 2148 C C . GLY B 1 63 ? 1.576 17.983 54.829 1.00 20.63 43 GLY B C 1
ATOM 2149 O O . GLY B 1 63 ? 0.427 17.603 55.123 1.00 20.70 43 GLY B O 1
ATOM 2150 N N . LYS B 1 64 ? 2.144 19.113 55.344 1.00 20.77 44 LYS B N 1
ATOM 2151 C CA . LYS B 1 64 ? 1.390 19.930 56.274 1.00 24.13 44 LYS B CA 1
ATOM 2152 C C . LYS B 1 64 ? 0.133 20.467 55.589 1.00 19.97 44 LYS B C 1
ATOM 2153 O O . LYS B 1 64 ? 0.217 20.932 54.451 1.00 20.23 44 LYS B O 1
ATOM 2159 N N . GLY B 1 65 ? -1.008 20.334 56.248 1.00 20.54 45 GLY B N 1
ATOM 2160 C CA . GLY B 1 65 ? -2.259 20.788 55.731 1.00 21.13 45 GLY B CA 1
ATOM 2161 C C . GLY B 1 65 ? -2.956 19.877 54.719 1.00 20.28 45 GLY B C 1
ATOM 2162 O O . GLY B 1 65 ? -4.092 20.129 54.313 1.00 19.75 45 GLY B O 1
ATOM 2163 N N . GLY B 1 66 ? -2.332 18.732 54.404 1.00 17.90 46 GLY B N 1
ATOM 2164 C CA . GLY B 1 66 ? -3.069 17.706 53.658 1.00 18.94 46 GLY B CA 1
ATOM 2165 C C . GLY B 1 66 ? -4.126 16.987 54.461 1.00 18.10 46 GLY B C 1
ATOM 2166 O O . GLY B 1 66 ? -4.282 17.238 55.709 1.00 18.93 46 GLY B O 1
ATOM 2167 N N . TYR B 1 67 ? -4.860 16.084 53.833 1.00 19.03 47 TYR B N 1
ATOM 2168 C CA . TYR B 1 67 ? -6.004 15.492 54.545 1.00 19.62 47 TYR B CA 1
ATOM 2169 C C . TYR B 1 67 ? -5.544 14.636 55.720 1.00 18.90 47 TYR B C 1
ATOM 2170 O O . TYR B 1 67 ? -6.235 14.612 56.735 1.00 20.40 47 TYR B O 1
ATOM 2179 N N . VAL B 1 68 ? -4.407 13.951 55.584 1.00 17.86 48 VAL B N 1
ATOM 2180 C CA . VAL B 1 68 ? -3.946 13.086 56.699 1.00 18.89 48 VAL B CA 1
ATOM 2181 C C . VAL B 1 68 ? -3.599 13.976 57.898 1.00 21.10 48 VAL B C 1
ATOM 2182 O O . VAL B 1 68 ? -3.984 13.642 59.024 1.00 19.82 48 VAL B O 1
ATOM 2186 N N . ASP B 1 69 ? -2.888 15.093 57.665 1.00 18.00 49 ASP B N 1
ATOM 2187 C CA . ASP B 1 69 ? -2.565 16.035 58.745 1.00 19.23 49 ASP B CA 1
ATOM 2188 C C . ASP B 1 69 ? -3.857 16.522 59.444 1.00 20.44 49 ASP B C 1
ATOM 2189 O O . ASP B 1 69 ? -3.965 16.501 60.692 1.00 19.35 49 ASP B O 1
ATOM 2194 N N . HIS B 1 70 ? -4.832 16.934 58.663 1.00 22.05 50 HIS B N 1
ATOM 2195 C CA . HIS B 1 70 ? -6.079 17.487 59.183 1.00 24.42 50 HIS B CA 1
ATOM 2196 C C . HIS B 1 70 ? -6.872 16.441 59.976 1.00 24.91 50 HIS B C 1
ATOM 2197 O O . HIS B 1 70 ? -7.633 16.807 60.891 1.00 25.17 50 HIS B O 1
ATOM 2204 N N . MET B 1 71 ? -6.692 15.146 59.676 1.00 20.94 51 MET B N 1
ATOM 2205 C CA . MET B 1 71 ? -7.341 14.123 60.421 1.00 22.75 51 MET B CA 1
ATOM 2206 C C . MET B 1 71 ? -6.665 13.834 61.782 1.00 22.66 51 MET B C 1
ATOM 2207 O O . MET B 1 71 ? -7.165 13.027 62.522 1.00 24.69 51 MET B O 1
ATOM 2212 N N . GLY B 1 72 ? -5.490 14.390 62.015 1.00 20.81 52 GLY B N 1
ATOM 2213 C CA . GLY B 1 72 ? -4.810 14.269 63.309 1.00 21.81 52 GLY B CA 1
ATOM 2214 C C . GLY B 1 72 ? -3.894 13.090 63.452 1.00 21.78 52 GLY B C 1
ATOM 2215 O O . GLY B 1 72 ? -3.460 12.740 64.551 1.00 21.50 52 GLY B O 1
ATOM 2216 N N . TYR B 1 73 ? -3.563 12.426 62.348 1.00 19.81 53 TYR B N 1
ATOM 2217 C CA . TYR B 1 73 ? -2.554 11.384 62.412 1.00 20.17 53 TYR B CA 1
ATOM 2218 C C . TYR B 1 73 ? -1.183 12.027 62.682 1.00 19.58 53 TYR B C 1
ATOM 2219 O O . TYR B 1 73 ? -0.954 13.232 62.492 1.00 20.77 53 TYR B O 1
ATOM 2228 N N . ASP B 1 74 ? -0.248 11.199 63.155 1.00 19.47 54 ASP B N 1
ATOM 2229 C CA . ASP B 1 74 ? 1.078 11.665 63.556 1.00 20.12 54 ASP B CA 1
ATOM 2230 C C . ASP B 1 74 ? 1.898 11.795 62.287 1.00 18.75 54 ASP B C 1
ATOM 2231 O O . ASP B 1 74 ? 2.651 10.902 61.894 1.00 17.98 54 ASP B O 1
ATOM 2236 N N . LEU B 1 75 ? 1.789 12.993 61.708 1.00 18.36 55 LEU B N 1
ATOM 2237 C CA . LEU B 1 75 ? 2.470 13.288 60.400 1.00 18.89 55 LEU B CA 1
ATOM 2238 C C . LEU B 1 75 ? 3.972 13.167 60.462 1.00 17.49 55 LEU B C 1
ATOM 2239 O O . LEU B 1 75 ? 4.624 12.855 59.470 1.00 17.53 55 LEU B O 1
ATOM 2244 N N . SER B 1 76 ? 4.602 13.409 61.629 1.00 17.32 56 SER B N 1
ATOM 2245 C CA . SER B 1 76 ? 6.008 13.309 61.752 1.00 17.50 56 SER B CA 1
ATOM 2246 C C . SER B 1 76 ? 6.543 11.893 61.321 1.00 18.25 56 SER B C 1
ATOM 2247 O O . SER B 1 76 ? 7.641 11.826 60.846 1.00 20.38 56 SER B O 1
ATOM 2250 N N . LEU B 1 77 ? 5.764 10.829 61.508 1.00 17.02 57 LEU B N 1
ATOM 2251 C CA . LEU B 1 77 ? 6.228 9.506 61.128 1.00 16.15 57 LEU B CA 1
ATOM 2252 C C . LEU B 1 77 ? 6.351 9.308 59.611 1.00 16.81 57 LEU B C 1
ATOM 2253 O O . LEU B 1 77 ? 7.197 8.537 59.154 1.00 17.26 57 LEU B O 1
ATOM 2258 N N . VAL B 1 78 ? 5.500 10.000 58.868 1.00 16.71 58 VAL B N 1
ATOM 2259 C CA . VAL B 1 78 ? 5.578 9.927 57.362 1.00 16.26 58 VAL B CA 1
ATOM 2260 C C . VAL B 1 78 ? 6.432 11.020 56.784 1.00 18.78 58 VAL B C 1
ATOM 2261 O O . VAL B 1 78 ? 6.776 10.978 55.597 1.00 18.15 58 VAL B O 1
ATOM 2265 N N . GLN B 1 79 ? 6.782 12.043 57.565 1.00 17.81 59 GLN B N 1
ATOM 2266 C CA . GLN B 1 79 ? 7.786 13.008 57.130 1.00 18.04 59 GLN B CA 1
ATOM 2267 C C . GLN B 1 79 ? 9.213 12.591 57.404 1.00 18.66 59 GLN B C 1
ATOM 2268 O O . GLN B 1 79 ? 10.132 13.029 56.750 1.00 17.04 59 GLN B O 1
ATOM 2274 N N . ALA B 1 80 ? 9.396 11.705 58.384 1.00 17.43 60 ALA B N 1
ATOM 2275 C CA . ALA B 1 80 ? 10.733 11.234 58.755 1.00 19.56 60 ALA B CA 1
ATOM 2276 C C . ALA B 1 80 ? 11.522 10.697 57.576 1.00 19.63 60 ALA B C 1
ATOM 2277 O O . ALA B 1 80 ? 12.743 10.924 57.480 1.00 17.70 60 ALA B O 1
ATOM 2279 N N . PRO B 1 81 ? 10.887 9.971 56.654 1.00 18.82 61 PRO B N 1
ATOM 2280 C CA . PRO B 1 81 ? 11.669 9.462 55.520 1.00 19.04 61 PRO B CA 1
ATOM 2281 C C . PRO B 1 81 ? 12.077 10.442 54.465 1.00 19.22 61 PRO B C 1
ATOM 2282 O O . PRO B 1 81 ? 12.878 10.087 53.616 1.00 18.40 61 PRO B O 1
ATOM 2286 N N . ILE B 1 82 ? 11.620 11.715 54.533 1.00 17.29 62 ILE B N 1
ATOM 2287 C CA . ILE B 1 82 ? 11.890 12.656 53.434 1.00 17.21 62 ILE B CA 1
ATOM 2288 C C . ILE B 1 82 ? 13.399 12.874 53.289 1.00 19.81 62 ILE B C 1
ATOM 2289 O O . ILE B 1 82 ? 13.924 12.813 52.157 1.00 19.13 62 ILE B O 1
ATOM 2294 N N . GLU B 1 83 ? 14.104 13.235 54.367 1.00 20.11 63 GLU B N 1
ATOM 2295 C CA . GLU B 1 83 ? 15.541 13.530 54.227 1.00 21.45 63 GLU B CA 1
ATOM 2296 C C . GLU B 1 83 ? 16.354 12.303 53.751 1.00 19.14 63 GLU B C 1
ATOM 2297 O O . GLU B 1 83 ? 17.148 12.411 52.832 1.00 20.15 63 GLU B O 1
ATOM 2303 N N . PRO B 1 84 ? 16.110 11.109 54.331 1.00 18.03 64 PRO B N 1
ATOM 2304 C CA . PRO B 1 84 ? 16.804 9.928 53.805 1.00 18.36 64 PRO B CA 1
ATOM 2305 C C . PRO B 1 84 ? 16.504 9.646 52.337 1.00 18.52 64 PRO B C 1
ATOM 2306 O O . PRO B 1 84 ? 17.402 9.334 51.592 1.00 18.48 64 PRO B O 1
ATOM 2310 N N . ILE B 1 85 ? 15.252 9.780 51.939 1.00 17.53 65 ILE B N 1
ATOM 2311 C CA . ILE B 1 85 ? 14.892 9.593 50.521 1.00 16.55 65 ILE B CA 1
ATOM 2312 C C . ILE B 1 85 ? 15.640 10.614 49.682 1.00 18.16 65 ILE B C 1
ATOM 2313 O O . ILE B 1 85 ? 16.211 10.234 48.633 1.00 19.11 65 ILE B O 1
ATOM 2318 N N . LYS B 1 86 ? 15.688 11.872 50.106 1.00 19.03 66 LYS B N 1
ATOM 2319 C CA . LYS B 1 86 ? 16.383 12.881 49.314 1.00 19.19 66 LYS B CA 1
ATOM 2320 C C . LYS B 1 86 ? 17.844 12.468 49.083 1.00 17.37 66 LYS B C 1
ATOM 2321 O O . LYS B 1 86 ? 18.362 12.653 47.986 1.00 20.85 66 LYS B O 1
ATOM 2327 N N . ARG B 1 87 ? 18.492 11.928 50.097 1.00 18.03 67 ARG B N 1
ATOM 2328 C CA . ARG B 1 87 ? 19.900 11.517 49.991 1.00 18.44 67 ARG B CA 1
ATOM 2329 C C . ARG B 1 87 ? 20.063 10.348 48.990 1.00 18.80 67 ARG B C 1
ATOM 2330 O O . ARG B 1 87 ? 20.973 10.348 48.156 1.00 18.73 67 ARG B O 1
ATOM 2338 N N . VAL B 1 88 ? 19.143 9.383 49.090 1.00 17.26 68 VAL B N 1
ATOM 2339 C CA . VAL B 1 88 ? 19.188 8.237 48.169 1.00 17.62 68 VAL B CA 1
ATOM 2340 C C . VAL B 1 88 ? 18.915 8.672 46.751 1.00 19.39 68 VAL B C 1
ATOM 2341 O O . VAL B 1 88 ? 19.595 8.266 45.800 1.00 19.11 68 VAL B O 1
ATOM 2345 N N . LEU B 1 89 ? 17.891 9.507 46.582 1.00 17.05 69 LEU B N 1
ATOM 2346 C CA . LEU B 1 89 ? 17.526 10.027 45.280 1.00 17.46 69 LEU B CA 1
ATOM 2347 C C . LEU B 1 89 ? 18.685 10.802 44.627 1.00 19.72 69 LEU B C 1
ATOM 2348 O O . LEU B 1 89 ? 18.960 10.658 43.447 1.00 18.03 69 LEU B O 1
ATOM 2353 N N . ALA B 1 90 ? 19.320 11.661 45.392 1.00 18.95 70 ALA B N 1
ATOM 2354 C CA . ALA B 1 90 ? 20.464 12.417 44.843 1.00 18.94 70 ALA B CA 1
ATOM 2355 C C . ALA B 1 90 ? 21.581 11.505 44.399 1.00 19.66 70 ALA B C 1
ATOM 2356 O O . ALA B 1 90 ? 22.150 11.728 43.323 1.00 20.82 70 ALA B O 1
ATOM 2358 N N . ALA B 1 91 ? 21.878 10.480 45.196 1.00 20.27 71 ALA B N 1
ATOM 2359 C CA . ALA B 1 91 ? 22.973 9.562 44.911 1.00 20.62 71 ALA B CA 1
ATOM 2360 C C . ALA B 1 91 ? 22.651 8.750 43.670 1.00 20.05 71 ALA B C 1
ATOM 2361 O O . ALA B 1 91 ? 23.497 8.534 42.823 1.00 21.31 71 ALA B O 1
ATOM 2363 N N . MET B 1 92 ? 21.401 8.274 43.560 1.00 17.33 72 MET B N 1
ATOM 2364 C CA . MET B 1 92 ? 21.029 7.452 42.442 1.00 18.81 72 MET B CA 1
ATOM 2365 C C . MET B 1 92 ? 20.856 8.225 41.166 1.00 17.59 72 MET B C 1
ATOM 2366 O O . MET B 1 92 ? 21.208 7.722 40.099 1.00 19.15 72 MET B O 1
ATOM 2371 N N . ARG B 1 93 ? 20.406 9.474 41.230 1.00 17.70 73 ARG B N 1
ATOM 2372 C CA . ARG B 1 93 ? 20.396 10.348 40.061 1.00 17.49 73 ARG B CA 1
ATOM 2373 C C . ARG B 1 93 ? 21.845 10.569 39.588 1.00 19.16 73 ARG B C 1
ATOM 2374 O O . ARG B 1 93 ? 22.110 10.472 38.394 1.00 21.64 73 ARG B O 1
ATOM 2382 N N . ALA B 1 94 ? 22.713 10.873 40.511 1.00 19.63 74 ALA B N 1
ATOM 2383 C CA . ALA B 1 94 ? 24.126 11.184 40.130 1.00 20.93 74 ALA B CA 1
ATOM 2384 C C . ALA B 1 94 ? 24.789 10.039 39.416 1.00 22.29 74 ALA B C 1
ATOM 2385 O O . ALA B 1 94 ? 25.639 10.263 38.537 1.00 24.29 74 ALA B O 1
ATOM 2387 N N . LYS B 1 95 ? 24.455 8.806 39.815 1.00 20.37 75 LYS B N 1
ATOM 2388 C CA . LYS B 1 95 ? 25.023 7.603 39.218 1.00 20.98 75 LYS B CA 1
ATOM 2389 C C . LYS B 1 95 ? 24.241 7.006 38.063 1.00 21.93 75 LYS B C 1
ATOM 2390 O O . LYS B 1 95 ? 24.648 5.947 37.534 1.00 23.36 75 LYS B O 1
ATOM 2396 N N . GLY B 1 96 ? 23.159 7.672 37.640 1.00 19.51 76 GLY B N 1
ATOM 2397 C CA . GLY B 1 96 ? 22.439 7.310 36.429 1.00 20.53 76 GLY B CA 1
ATOM 2398 C C . GLY B 1 96 ? 21.561 6.048 36.548 1.00 18.34 76 GLY B C 1
ATOM 2399 O O . GLY B 1 96 ? 21.312 5.398 35.552 1.00 19.13 76 GLY B O 1
ATOM 2400 N N . TYR B 1 97 ? 21.111 5.773 37.780 1.00 18.59 77 TYR B N 1
ATOM 2401 C CA . TYR B 1 97 ? 20.159 4.668 38.030 1.00 16.87 77 TYR B CA 1
ATOM 2402 C C . TYR B 1 97 ? 18.780 5.080 37.534 1.00 16.70 77 TYR B C 1
ATOM 2403 O O . TYR B 1 97 ? 18.445 6.257 37.419 1.00 19.22 77 TYR B O 1
ATOM 2412 N N . HIS B 1 98 ? 17.952 4.072 37.256 1.00 16.61 78 HIS B N 1
ATOM 2413 C CA . HIS B 1 98 ? 16.541 4.347 36.929 1.00 16.42 78 HIS B CA 1
ATOM 2414 C C . HIS B 1 98 ? 15.822 4.866 38.148 1.00 16.11 78 HIS B C 1
ATOM 2415 O O . HIS B 1 98 ? 16.067 4.378 39.238 1.00 17.37 78 HIS B O 1
ATOM 2422 N N . ILE B 1 99 ? 14.979 5.882 37.974 1.00 16.36 79 ILE B N 1
ATOM 2423 C CA . ILE B 1 99 ? 14.202 6.452 39.055 1.00 16.12 79 ILE B CA 1
ATOM 2424 C C . ILE B 1 99 ? 12.731 6.415 38.653 1.00 15.76 79 ILE B C 1
ATOM 2425 O O . ILE B 1 99 ? 12.366 6.889 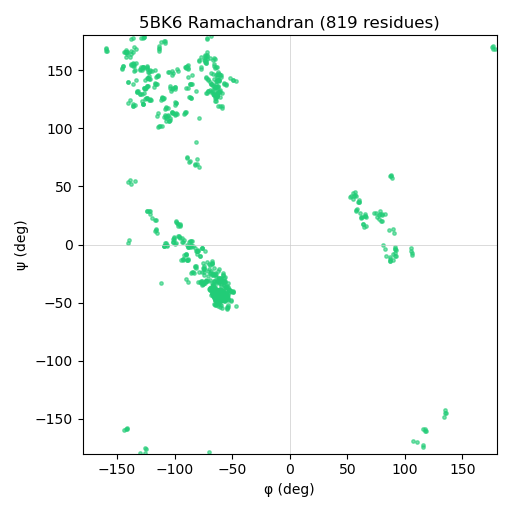37.569 1.00 16.47 79 ILE B O 1
ATOM 2430 N N . ILE B 1 100 ? 11.916 5.830 39.508 1.00 14.99 80 ILE B N 1
ATOM 2431 C CA . ILE B 1 100 ? 10.466 5.716 39.310 1.00 14.90 80 ILE B CA 1
ATOM 2432 C C . ILE B 1 100 ? 9.766 6.340 40.525 1.00 14.88 80 ILE B C 1
ATOM 2433 O O . ILE B 1 100 ? 10.203 6.179 41.663 1.00 15.16 80 ILE B O 1
ATOM 2438 N N . HIS B 1 101 ? 8.642 7.000 40.285 1.00 14.48 81 HIS B N 1
ATOM 2439 C CA . HIS B 1 101 ? 7.810 7.569 41.333 1.00 14.16 81 HIS B CA 1
ATOM 2440 C C . HIS B 1 101 ? 6.415 7.028 41.203 1.00 14.99 81 HIS B C 1
ATOM 2441 O O . HIS B 1 101 ? 6.003 6.678 40.081 1.00 15.30 81 HIS B O 1
ATOM 2448 N N . THR B 1 102 ? 5.695 6.951 42.295 1.00 13.92 82 THR B N 1
ATOM 2449 C CA . THR B 1 102 ? 4.278 6.550 42.214 1.00 15.61 82 THR B CA 1
ATOM 2450 C C . THR B 1 102 ? 3.382 7.535 42.909 1.00 15.57 82 THR B C 1
ATOM 2451 O O . THR B 1 102 ? 3.778 8.196 43.861 1.00 15.79 82 THR B O 1
ATOM 2455 N N . ARG B 1 103 ? 2.130 7.585 42.425 1.00 14.39 83 ARG B N 1
ATOM 2456 C CA . ARG B 1 103 ? 1.039 8.391 43.055 1.00 14.17 83 ARG B CA 1
ATOM 2457 C C . ARG B 1 103 ? -0.227 7.581 43.103 1.00 15.59 83 ARG B C 1
ATOM 2458 O O . ARG B 1 103 ? -0.703 7.132 42.078 1.00 13.98 83 ARG B O 1
ATOM 2466 N N . GLU B 1 104 ? -0.748 7.335 44.284 1.00 13.53 84 GLU B N 1
ATOM 2467 C CA . GLU B 1 104 ? -2.088 6.734 44.417 1.00 13.82 84 GLU B CA 1
ATOM 2468 C C . GLU B 1 104 ? -3.107 7.757 44.010 1.00 14.47 84 GLU B C 1
ATOM 2469 O O . GLU B 1 104 ? -3.079 8.893 44.484 1.00 14.46 84 GLU B O 1
ATOM 2475 N N . GLY B 1 105 ? -4.050 7.362 43.174 1.00 14.87 85 GLY B N 1
ATOM 2476 C CA . GLY B 1 105 ? -5.099 8.308 42.773 1.00 14.84 85 GLY B CA 1
ATOM 2477 C C . GLY B 1 105 ? -6.055 7.705 41.790 1.00 15.84 85 GLY B C 1
ATOM 2478 O O . GLY B 1 105 ? -5.827 6.620 41.261 1.00 16.01 85 GLY B O 1
ATOM 2479 N N . HIS B 1 106 ? -7.151 8.417 41.578 1.00 15.07 86 HIS B N 1
ATOM 2480 C CA . HIS B 1 106 ? -8.218 8.025 40.708 1.00 14.68 86 HIS B CA 1
ATOM 2481 C C . HIS B 1 106 ? -8.470 9.030 39.629 1.00 13.70 86 HIS B C 1
ATOM 2482 O O . HIS B 1 106 ? -8.296 10.246 39.800 1.00 15.07 86 HIS B O 1
ATOM 2489 N N . ARG B 1 107 ? -8.907 8.529 38.513 1.00 15.16 87 ARG B N 1
ATOM 2490 C CA . ARG B 1 107 ? -9.467 9.369 37.449 1.00 15.81 87 ARG B CA 1
ATOM 2491 C C . ARG B 1 107 ? -10.510 10.314 38.065 1.00 14.92 87 ARG B C 1
ATOM 2492 O O . ARG B 1 107 ? -11.260 9.937 38.905 1.00 17.52 87 ARG B O 1
ATOM 2500 N N . PRO B 1 108 ? -10.537 11.563 37.574 1.00 17.08 88 PRO B N 1
ATOM 2501 C CA . PRO B 1 108 ? -11.500 12.486 38.120 1.00 18.42 88 PRO B CA 1
ATOM 2502 C C . PRO B 1 108 ? -12.971 12.105 38.047 1.00 18.89 88 PRO B C 1
ATOM 2503 O O . PRO B 1 108 ? -13.729 12.522 38.885 1.00 20.48 88 PRO B O 1
ATOM 2507 N N . ASP B 1 109 ? -13.357 11.255 37.095 1.00 18.24 89 ASP B N 1
ATOM 2508 C CA . ASP B 1 109 ? -14.712 10.749 37.023 1.00 19.45 89 ASP B CA 1
ATOM 2509 C C . ASP B 1 109 ? -14.927 9.495 37.865 1.00 18.12 89 ASP B C 1
ATOM 2510 O O . ASP B 1 109 ? -16.024 8.936 37.909 1.00 17.80 89 ASP B O 1
ATOM 2515 N N . LEU B 1 110 ? -13.877 9.074 38.580 1.00 18.72 90 LEU B N 1
ATOM 2516 C CA . LEU B 1 110 ? -13.925 7.955 39.525 1.00 18.28 90 LEU B CA 1
ATOM 2517 C C . LEU B 1 110 ? -14.284 6.616 38.877 1.00 15.23 90 LEU B C 1
ATOM 2518 O O . LEU B 1 110 ? -14.711 5.689 39.529 1.00 16.98 90 LEU B O 1
ATOM 2523 N N . ALA B 1 111 ? -14.040 6.479 37.598 1.00 16.17 91 ALA B N 1
ATOM 2524 C CA . ALA B 1 111 ? -14.337 5.244 36.910 1.00 16.98 91 ALA B CA 1
ATOM 2525 C C . ALA B 1 111 ? -13.546 4.041 37.385 1.00 16.80 91 ALA B C 1
ATOM 2526 O O . ALA B 1 111 ? -14.001 2.897 37.262 1.00 18.07 91 ALA B O 1
ATOM 2528 N N . ASP B 1 112 ? -12.332 4.321 37.902 1.00 15.85 92 ASP B N 1
ATOM 2529 C CA . ASP B 1 112 ? -11.414 3.295 38.387 1.00 15.62 92 ASP B CA 1
ATOM 2530 C C . ASP B 1 112 ? -11.485 3.097 39.908 1.00 17.02 92 ASP B C 1
ATOM 2531 O O . ASP B 1 112 ? -10.542 2.599 40.520 1.00 17.47 92 ASP B O 1
ATOM 2536 N N . LEU B 1 113 ? -12.572 3.574 40.539 1.00 15.52 93 LEU B N 1
ATOM 2537 C CA . LEU B 1 113 ? -12.679 3.532 41.975 1.00 15.44 93 LEU B CA 1
ATOM 2538 C C . LEU B 1 113 ? -13.666 2.442 42.404 1.00 16.60 93 LEU B C 1
ATOM 2539 O O . LEU B 1 113 ? -14.911 2.571 42.166 1.00 16.44 93 LEU B O 1
ATOM 2544 N N . PRO B 1 114 ? -13.168 1.345 43.050 1.00 15.15 94 PRO B N 1
ATOM 2545 C CA . PRO B 1 114 ? -14.122 0.373 43.514 1.00 15.91 94 PRO B CA 1
ATOM 2546 C C . PRO B 1 114 ? -15.100 0.922 44.556 1.00 16.83 94 PRO B C 1
ATOM 2547 O O . PRO B 1 114 ? -14.752 1.809 45.348 1.00 15.80 94 PRO B O 1
ATOM 2551 N N . ALA B 1 115 ? -16.343 0.417 44.508 1.00 17.88 95 ALA B N 1
ATOM 2552 C CA . ALA B 1 115 ? -17.363 0.931 45.417 1.00 18.83 95 ALA B CA 1
ATOM 2553 C C . ALA B 1 115 ? -17.009 0.729 46.884 1.00 17.54 95 ALA B C 1
ATOM 2554 O O . ALA B 1 115 ? -17.298 1.587 47.734 1.00 17.42 95 ALA B O 1
ATOM 2556 N N . ASN B 1 116 ? -16.419 -0.411 47.217 1.00 15.73 96 ASN B N 1
ATOM 2557 C CA . ASN B 1 116 ? -16.015 -0.620 48.594 1.00 15.04 96 ASN B CA 1
ATOM 2558 C C . ASN B 1 116 ? -14.927 0.366 49.062 1.00 15.21 96 ASN B C 1
ATOM 2559 O O . ASN B 1 116 ? -14.989 0.905 50.171 1.00 16.23 96 ASN B O 1
ATOM 2564 N N . LYS B 1 117 ? -13.912 0.561 48.248 1.00 15.42 97 LYS B N 1
ATOM 2565 C CA . LYS B 1 117 ? -12.862 1.549 48.558 1.00 16.06 97 LYS B CA 1
ATOM 2566 C C . LYS B 1 117 ? -13.474 2.924 48.821 1.00 16.13 97 LYS B C 1
ATOM 2567 O O . LYS B 1 117 ? -13.112 3.579 49.810 1.00 17.26 97 LYS B O 1
ATOM 2573 N N . ARG B 1 118 ? -14.395 3.326 47.951 1.00 16.71 98 ARG B N 1
ATOM 2574 C CA . ARG B 1 118 ? -15.062 4.617 48.133 1.00 18.12 98 ARG B CA 1
ATOM 2575 C C . ARG B 1 118 ? -15.846 4.666 49.463 1.00 18.70 98 ARG B C 1
ATOM 2576 O O . ARG B 1 118 ? -15.634 5.589 50.273 1.00 17.92 98 ARG B O 1
ATOM 2584 N N . TRP B 1 119 ? -16.652 3.642 49.700 1.00 17.94 99 TRP B N 1
ATOM 2585 C CA . TRP B 1 119 ? -17.546 3.622 50.886 1.00 18.65 99 TRP B CA 1
ATOM 2586 C C . TRP B 1 119 ? -16.739 3.710 52.167 1.00 19.50 99 TRP B C 1
ATOM 2587 O O . TRP B 1 119 ? -17.080 4.455 53.092 1.00 18.30 99 TRP B O 1
ATOM 2598 N N . ARG B 1 120 ? -15.625 2.970 52.234 1.00 16.89 100 ARG B N 1
ATOM 2599 C CA . ARG B 1 120 ? -14.815 2.952 53.460 1.00 17.17 100 ARG B CA 1
ATOM 2600 C C . ARG B 1 120 ? -14.249 4.343 53.717 1.00 17.80 100 ARG B C 1
ATOM 2601 O O . ARG B 1 120 ? -14.143 4.784 54.856 1.00 18.76 100 ARG B O 1
ATOM 2609 N N . SER B 1 121 ? -13.802 5.017 52.646 1.00 18.51 101 SER B N 1
ATOM 2610 C CA . SER B 1 121 ? -13.162 6.313 52.762 1.00 20.18 101 SER B CA 1
ATOM 2611 C C . SER B 1 121 ? -14.182 7.349 53.221 1.00 20.45 101 SER B C 1
ATOM 2612 O O . SER B 1 121 ? -13.844 8.244 54.019 1.00 19.94 101 SER B O 1
ATOM 2615 N N . GLN B 1 122 ? -15.400 7.227 52.733 1.00 18.87 102 GLN B N 1
ATOM 2616 C CA . GLN B 1 122 ? -16.496 8.147 53.148 1.00 20.75 102 GLN B CA 1
ATOM 2617 C C . GLN B 1 122 ? -16.804 7.944 54.634 1.00 21.77 102 GLN B C 1
ATOM 2618 O O . GLN B 1 122 ? -17.033 8.943 55.391 1.00 22.32 102 GLN B O 1
ATOM 2624 N N A ARG B 1 123 ? -16.813 6.689 55.064 0.50 22.24 103 ARG B N 1
ATOM 2625 N N B ARG B 1 123 ? -16.812 6.690 55.061 0.50 20.82 103 ARG B N 1
ATOM 2626 C CA A ARG B 1 123 ? -17.208 6.357 56.425 0.50 23.92 103 ARG B CA 1
ATOM 2627 C CA B ARG B 1 123 ? -17.212 6.363 56.422 0.50 21.56 103 ARG B CA 1
ATOM 2628 C C A ARG B 1 123 ? -16.257 6.969 57.476 0.50 25.32 103 ARG B C 1
ATOM 2629 C C B ARG B 1 123 ? -16.260 6.976 57.476 0.50 23.73 103 ARG B C 1
ATOM 2630 O O A ARG B 1 123 ? -16.701 7.327 58.579 0.50 26.02 103 ARG B O 1
ATOM 2631 O O B ARG B 1 123 ? -16.703 7.349 58.590 0.50 24.14 103 ARG B O 1
ATOM 2646 N N . ILE B 1 124 ? -14.984 7.130 57.134 1.00 22.30 104 ILE B N 1
ATOM 2647 C CA . ILE B 1 124 ? -14.013 7.716 58.042 1.00 23.07 104 ILE B CA 1
ATOM 2648 C C . ILE B 1 124 ? -13.795 9.226 57.823 1.00 22.15 104 ILE B C 1
ATOM 2649 O O . ILE B 1 124 ? -12.895 9.804 58.456 1.00 24.70 104 ILE B O 1
ATOM 2654 N N . GLY B 1 125 ? -14.568 9.836 56.944 1.00 21.55 105 GLY B N 1
ATOM 2655 C CA . GLY B 1 125 ? -14.476 11.273 56.714 1.00 23.55 105 GLY B CA 1
ATOM 2656 C C . GLY B 1 125 ? -13.316 11.715 55.835 1.00 25.84 105 GLY B C 1
ATOM 2657 O O . GLY B 1 125 ? -12.845 12.847 55.950 1.00 24.31 105 GLY B O 1
ATOM 2658 N N . ALA B 1 126 ? -12.887 10.837 54.907 1.00 22.78 106 ALA B N 1
ATOM 2659 C CA . ALA B 1 126 ? -11.876 11.174 53.939 1.00 23.39 106 ALA B CA 1
ATOM 2660 C C . ALA B 1 126 ? -12.292 10.624 52.582 1.00 22.53 106 ALA B C 1
ATOM 2661 O O . ALA B 1 126 ? -11.516 9.905 51.925 1.00 21.61 106 ALA B O 1
ATOM 2663 N N . GLY B 1 127 ? -13.529 10.955 52.166 1.00 20.23 107 GLY B N 1
ATOM 2664 C CA . GLY B 1 127 ? -14.113 10.331 51.008 1.00 19.94 107 GLY B CA 1
ATOM 2665 C C . GLY B 1 127 ? -13.349 10.630 49.731 1.00 19.11 107 GLY B C 1
ATOM 2666 O O . GLY B 1 127 ? -13.094 11.792 49.376 1.00 18.74 107 GLY B O 1
ATOM 2667 N N . ILE B 1 128 ? -13.027 9.563 48.983 1.00 17.98 108 ILE B N 1
ATOM 2668 C CA . ILE B 1 128 ? -12.299 9.728 47.725 1.00 17.34 108 ILE B CA 1
ATOM 2669 C C . ILE B 1 128 ? -13.134 10.521 46.739 1.00 18.57 108 ILE B C 1
ATOM 2670 O O . ILE B 1 128 ? -14.346 10.222 46.543 1.00 19.93 108 ILE B O 1
ATOM 2675 N N . GLY B 1 129 ? -12.537 11.588 46.170 1.00 17.60 109 GLY B N 1
ATOM 2676 C CA . GLY B 1 129 ? -13.247 12.459 45.271 1.00 18.15 109 GLY B CA 1
ATOM 2677 C C . GLY B 1 129 ? -14.016 13.592 45.962 1.00 18.91 109 GLY B C 1
ATOM 2678 O O . GLY B 1 129 ? -14.438 14.554 45.297 1.00 20.71 109 GLY B O 1
ATOM 2679 N N . ASP B 1 130 ? -14.184 13.493 47.273 1.00 17.66 110 ASP B N 1
ATOM 2680 C CA . ASP B 1 130 ? -14.864 14.567 48.039 1.00 22.01 110 ASP B CA 1
ATOM 2681 C C . ASP B 1 130 ? -13.881 15.726 48.285 1.00 21.08 110 ASP B C 1
ATOM 2682 O O . ASP B 1 130 ? -12.626 15.582 48.249 1.00 18.72 110 ASP B O 1
ATOM 2687 N N . PRO B 1 131 ? -14.407 16.928 48.534 1.00 22.77 111 PRO B N 1
ATOM 2688 C CA . PRO B 1 131 ? -13.517 18.049 48.843 1.00 22.84 111 PRO B CA 1
ATOM 2689 C C . PRO B 1 131 ? -12.706 17.837 50.066 1.00 22.10 111 PRO B C 1
ATOM 2690 O O . PRO B 1 131 ? -13.217 17.358 51.094 1.00 24.16 111 PRO B O 1
ATOM 2694 N N . GLY B 1 132 ? -11.415 18.099 49.950 1.00 19.17 112 GLY B N 1
ATOM 2695 C CA . GLY B 1 132 ? -10.520 18.033 51.100 1.00 19.56 112 GLY B CA 1
ATOM 2696 C C . GLY B 1 132 ? -9.762 19.373 51.225 1.00 19.08 112 GLY B C 1
ATOM 2697 O O . GLY B 1 132 ? -9.912 20.266 50.371 1.00 21.47 112 GLY B O 1
ATOM 2698 N N . PRO B 1 133 ? -8.841 19.436 52.163 1.00 19.46 113 PRO B N 1
ATOM 2699 C CA . PRO B 1 133 ? -8.138 20.715 52.416 1.00 20.97 113 PRO B CA 1
ATOM 2700 C C . PRO B 1 133 ? -7.215 21.145 51.301 1.00 23.40 113 PRO B C 1
ATOM 2701 O O . PRO B 1 133 ? -6.981 22.297 51.164 1.00 20.35 113 PRO B O 1
ATOM 2705 N N . CYS B 1 134 ? -6.751 20.205 50.461 1.00 20.20 114 CYS B N 1
ATOM 2706 C CA . CYS B 1 134 ? -5.868 20.485 49.344 1.00 20.04 114 CYS B CA 1
ATOM 2707 C C . CYS B 1 134 ? -6.479 20.084 48.026 1.00 19.44 114 CYS B C 1
ATOM 2708 O O . CYS B 1 134 ? -5.742 19.916 47.064 1.00 22.21 114 CYS B O 1
ATOM 2711 N N . GLY B 1 135 ? -7.790 19.984 47.956 1.00 18.89 115 GLY B N 1
ATOM 2712 C CA . GLY B 1 135 ? -8.480 19.546 46.731 1.00 21.44 115 GLY B CA 1
ATOM 2713 C C . GLY B 1 135 ? -9.207 18.233 46.925 1.00 19.60 115 GLY B C 1
ATOM 2714 O O . GLY B 1 135 ? -9.304 17.724 48.044 1.00 19.12 115 GLY B O 1
ATOM 2715 N N . ARG B 1 136 ? -9.760 17.683 45.843 1.00 17.11 116 ARG B N 1
ATOM 2716 C CA . ARG B 1 136 ? -10.532 16.449 45.935 1.00 17.70 116 ARG B CA 1
ATOM 2717 C C . ARG B 1 136 ? -9.589 15.294 46.306 1.00 19.78 116 ARG B C 1
ATOM 2718 O O . ARG B 1 136 ? -8.469 15.157 45.763 1.00 16.84 116 ARG B O 1
ATOM 2726 N N . ILE B 1 137 ? -10.027 14.530 47.294 1.00 17.96 117 ILE B N 1
ATOM 2727 C CA . ILE B 1 137 ? -9.175 13.539 47.935 1.00 16.65 117 ILE B CA 1
ATOM 2728 C C . ILE B 1 137 ? -8.839 12.404 46.951 1.00 16.62 117 ILE B C 1
ATOM 2729 O O . ILE B 1 137 ? -9.726 11.866 46.361 1.00 16.54 117 ILE B O 1
ATOM 2734 N N A LEU B 1 138 ? -7.546 12.096 46.834 0.50 15.97 118 LEU B N 1
ATOM 2735 N N B LEU B 1 138 ? -7.547 12.098 46.830 0.50 16.78 118 LEU B N 1
ATOM 2736 C CA A LEU B 1 138 ? -7.069 10.936 46.048 0.50 16.28 118 LEU B CA 1
ATOM 2737 C CA B LEU B 1 138 ? -7.075 10.943 46.047 0.50 17.73 118 LEU B CA 1
ATOM 2738 C C A LEU B 1 138 ? -7.513 11.044 44.608 0.50 15.86 118 LEU B C 1
ATOM 2739 C C B LEU B 1 138 ? -7.514 11.045 44.606 0.50 16.64 118 LEU B C 1
ATOM 2740 O O A LEU B 1 138 ? -7.722 10.038 43.940 0.50 16.93 118 LEU B O 1
ATOM 2741 O O B LEU B 1 138 ? -7.718 10.039 43.940 0.50 17.77 118 LEU B O 1
ATOM 2750 N N . THR B 1 139 ? -7.674 12.263 44.119 1.00 15.47 119 THR B N 1
ATOM 2751 C CA . THR B 1 139 ? -8.145 12.506 42.771 1.00 16.47 119 THR B CA 1
ATOM 2752 C C . THR B 1 139 ? -7.035 13.085 41.952 1.00 15.82 119 THR B C 1
ATOM 2753 O O . THR B 1 139 ? -6.430 14.110 42.272 1.00 16.37 119 THR B O 1
ATOM 2757 N N . ARG B 1 140 ? -6.767 12.451 40.789 1.00 14.26 120 ARG B N 1
ATOM 2758 C CA . ARG B 1 140 ? -5.681 12.916 39.938 1.00 15.30 120 ARG B CA 1
ATOM 2759 C C . ARG B 1 140 ? -5.928 14.356 39.465 1.00 15.73 120 ARG B C 1
ATOM 2760 O O . ARG B 1 140 ? -7.057 14.736 39.145 1.00 17.35 120 ARG B O 1
ATOM 2768 N N . GLY B 1 141 ? -4.841 15.096 39.433 1.00 16.63 121 GLY B N 1
ATOM 2769 C CA . GLY B 1 141 ? -4.836 16.502 38.980 1.00 17.70 121 GLY B CA 1
ATOM 2770 C C . GLY B 1 141 ? -5.038 17.478 40.098 1.00 19.02 121 GLY B C 1
ATOM 2771 O O . GLY B 1 141 ? -4.959 18.695 39.856 1.00 20.75 121 GLY B O 1
ATOM 2772 N N . GLU B 1 142 ? -5.344 17.032 41.309 1.00 16.98 122 GLU B N 1
ATOM 2773 C CA . GLU B 1 142 ? -5.631 17.935 42.433 1.00 17.19 122 GLU B CA 1
ATOM 2774 C C . GLU B 1 142 ? -4.321 18.283 43.172 1.00 16.77 122 GLU B C 1
ATOM 2775 O O . GLU B 1 142 ? -3.353 17.531 43.174 1.00 18.38 122 GLU B O 1
ATOM 2781 N N . PRO B 1 143 ? -4.287 19.460 43.854 1.00 16.28 123 PRO B N 1
ATOM 2782 C CA . PRO B 1 143 ? -3.014 19.800 44.517 1.00 17.00 123 PRO B CA 1
ATOM 2783 C C . PRO B 1 143 ? -2.531 18.838 45.569 1.00 16.78 123 PRO B C 1
ATOM 2784 O O . PRO B 1 143 ? -1.324 18.489 45.590 1.00 19.36 123 PRO B O 1
ATOM 2788 N N . GLY B 1 144 ? -3.425 18.349 46.383 1.00 15.88 124 GLY B N 1
ATOM 2789 C CA . GLY B 1 144 ? -3.038 17.451 47.471 1.00 16.23 124 GLY B CA 1
ATOM 2790 C C . GLY B 1 144 ? -2.570 16.109 46.974 1.00 18.03 124 GLY B C 1
ATOM 2791 O O . GLY B 1 144 ? -1.801 15.425 47.654 1.00 18.39 124 GLY B O 1
ATOM 2792 N N . TRP B 1 145 ? -3.018 15.741 45.787 1.00 15.17 125 TRP B N 1
ATOM 2793 C CA . TRP B 1 145 ? -2.672 14.450 45.196 1.00 15.43 125 TRP B CA 1
ATOM 2794 C C . TRP B 1 145 ? -1.241 14.432 44.694 1.00 14.15 125 TRP B C 1
ATOM 2795 O O . TRP B 1 145 ? -0.639 13.377 44.577 1.00 15.97 125 TRP B O 1
ATOM 2806 N N . ASP B 1 146 ? -0.660 15.575 44.329 1.00 14.79 126 ASP B N 1
ATOM 2807 C CA . ASP B 1 146 ? 0.671 15.560 43.762 1.00 15.60 126 ASP B CA 1
ATOM 2808 C C . ASP B 1 146 ? 1.800 15.303 44.729 1.00 18.07 126 ASP B C 1
ATOM 2809 O O . ASP B 1 146 ? 1.647 15.458 45.956 1.00 15.50 126 ASP B O 1
ATOM 2814 N N . ILE B 1 147 ? 2.927 14.892 44.178 1.00 16.49 127 ILE B N 1
ATOM 2815 C CA . ILE B 1 147 ? 4.147 14.650 44.938 1.00 16.08 127 ILE B CA 1
ATOM 2816 C C . ILE B 1 147 ? 4.643 15.944 45.574 1.00 14.58 127 ILE B C 1
ATOM 2817 O O . ILE B 1 147 ? 4.546 17.048 44.956 1.00 16.13 127 ILE B O 1
ATOM 2822 N N . ILE B 1 148 ? 5.139 15.811 46.780 1.00 15.15 128 ILE B N 1
ATOM 2823 C CA . ILE B 1 148 ? 5.672 16.988 47.508 1.00 16.76 128 ILE B CA 1
ATOM 2824 C C . ILE B 1 148 ? 6.861 17.603 46.739 1.00 15.71 128 ILE B C 1
ATOM 2825 O O . ILE B 1 148 ? 7.678 16.962 46.097 1.00 16.09 128 ILE B O 1
ATOM 2830 N N . PRO B 1 149 ? 6.989 18.947 46.831 1.00 16.78 129 PRO B N 1
ATOM 2831 C CA . PRO B 1 149 ? 8.039 19.602 46.061 1.00 17.72 129 PRO B CA 1
ATOM 2832 C C . PRO B 1 149 ? 9.454 19.137 46.345 1.00 16.63 129 PRO B C 1
ATOM 2833 O O . PRO B 1 149 ? 10.260 19.132 45.415 1.00 18.11 129 PRO B O 1
ATOM 2837 N N . GLU B 1 150 ? 9.755 18.726 47.590 1.00 16.95 130 GLU B N 1
ATOM 2838 C CA . GLU B 1 150 ? 11.086 18.355 47.963 1.00 18.77 130 GLU B CA 1
ATOM 2839 C C . GLU B 1 150 ? 11.538 17.029 47.315 1.00 18.46 130 GLU B C 1
ATOM 2840 O O . GLU B 1 150 ? 12.742 16.747 47.279 1.00 20.02 130 GLU B O 1
ATOM 2846 N N . LEU B 1 151 ? 10.587 16.246 46.814 1.00 18.14 131 LEU B N 1
ATOM 2847 C CA . LEU B 1 151 ? 10.892 14.965 46.154 1.00 17.49 131 LEU B CA 1
ATOM 2848 C C . LEU B 1 151 ? 10.339 14.900 44.741 1.00 18.10 131 LEU B C 1
ATOM 2849 O O . LEU B 1 151 ? 10.011 13.842 44.208 1.00 17.54 131 LEU B O 1
ATOM 2854 N N . TYR B 1 152 ? 10.222 16.070 44.068 1.00 16.88 132 TYR B N 1
ATOM 2855 C CA . TYR B 1 152 ? 9.498 16.113 42.837 1.00 16.45 132 TYR B CA 1
ATOM 2856 C C . TYR B 1 152 ? 10.251 15.411 41.722 1.00 16.46 132 TYR B C 1
ATOM 2857 O O . TYR B 1 152 ? 11.511 15.502 41.653 1.00 16.97 132 TYR B O 1
ATOM 2866 N N . PRO B 1 153 ? 9.537 14.711 40.835 1.00 16.48 133 PRO B N 1
ATOM 2867 C CA . PRO B 1 153 ? 10.201 14.060 39.702 1.00 17.35 133 PRO B CA 1
ATOM 2868 C C . PRO B 1 153 ? 10.847 15.072 38.741 1.00 18.25 133 PRO B C 1
ATOM 2869 O O . PRO B 1 153 ? 10.422 16.279 38.678 1.00 19.24 133 PRO B O 1
ATOM 2873 N N . ILE B 1 154 ? 11.885 14.631 38.064 1.00 17.68 134 ILE B N 1
ATOM 2874 C CA . ILE B 1 154 ? 12.382 15.332 36.914 1.00 17.46 134 ILE B CA 1
ATOM 2875 C C . ILE B 1 154 ? 12.198 14.532 35.659 1.00 19.93 134 ILE B C 1
ATOM 2876 O O . ILE B 1 154 ? 11.875 13.357 35.681 1.00 18.17 134 ILE B O 1
ATOM 2881 N N . GLU B 1 155 ? 12.407 15.210 34.514 1.00 19.72 135 GLU B N 1
ATOM 2882 C CA . GLU B 1 155 ? 12.190 14.571 33.237 1.00 23.22 135 GLU B CA 1
ATOM 2883 C C . GLU B 1 155 ? 12.996 13.293 33.114 1.00 21.64 135 GLU B C 1
ATOM 2884 O O . GLU B 1 155 ? 14.167 13.206 33.521 1.00 21.09 135 GLU B O 1
ATOM 2890 N N . GLY B 1 156 ? 12.352 12.261 32.550 1.00 21.32 136 GLY B N 1
ATOM 2891 C CA . GLY B 1 156 ? 12.964 10.960 32.418 1.00 21.12 136 GLY B CA 1
ATOM 2892 C C . GLY B 1 156 ? 12.709 9.998 33.544 1.00 21.96 136 GLY B C 1
ATOM 2893 O O . GLY B 1 156 ? 13.085 8.810 33.471 1.00 21.90 136 GLY B O 1
ATOM 2894 N N . GLU B 1 157 ? 12.040 10.455 34.587 1.00 17.95 137 GLU B N 1
ATOM 2895 C CA . GLU B 1 157 ? 11.732 9.605 35.764 1.00 17.24 137 GLU B CA 1
ATOM 2896 C C . GLU B 1 157 ? 10.264 9.221 35.698 1.00 19.58 137 GLU B C 1
ATOM 2897 O O . GLU B 1 157 ? 9.383 10.030 35.892 1.00 22.37 137 GLU B O 1
ATOM 2903 N N . THR B 1 158 ? 9.995 7.976 35.361 1.00 16.26 138 THR B N 1
ATOM 2904 C CA . THR B 1 158 ? 8.631 7.552 35.106 1.00 15.93 138 THR B CA 1
ATOM 2905 C C . THR B 1 158 ? 7.779 7.677 36.341 1.00 15.86 138 THR B C 1
ATOM 2906 O O . THR B 1 158 ? 8.179 7.167 37.409 1.00 18.32 138 THR B O 1
ATOM 2910 N N . ILE B 1 159 ? 6.557 8.211 36.195 1.00 15.33 139 ILE B N 1
ATOM 2911 C CA . ILE B 1 159 ? 5.588 8.291 37.276 1.00 15.89 139 ILE B CA 1
ATOM 2912 C C . ILE B 1 159 ? 4.455 7.298 36.994 1.00 14.92 139 ILE B C 1
ATOM 2913 O O . ILE B 1 159 ? 3.870 7.328 35.924 1.00 15.39 139 ILE B O 1
ATOM 2918 N N . ILE B 1 160 ? 4.199 6.434 37.981 1.00 14.46 140 ILE B N 1
ATOM 2919 C CA . ILE B 1 160 ? 3.064 5.501 37.908 1.00 14.16 140 ILE B CA 1
ATOM 2920 C C . ILE B 1 160 ? 1.897 6.063 38.708 1.00 15.09 140 ILE B C 1
ATOM 2921 O O . ILE B 1 160 ? 1.987 6.240 39.924 1.00 14.81 140 ILE B O 1
ATOM 2926 N N . ASP B 1 161 ? 0.773 6.252 38.020 1.00 14.13 141 ASP B N 1
ATOM 2927 C CA . ASP B 1 161 ? -0.489 6.670 38.623 1.00 15.80 141 ASP B CA 1
ATOM 2928 C C . ASP B 1 161 ? -1.348 5.439 38.824 1.00 14.34 141 ASP B C 1
ATOM 2929 O O . ASP B 1 161 ? -1.732 4.779 37.835 1.00 16.60 141 ASP B O 1
ATOM 2934 N N . HIS B 1 162 ? -1.581 5.088 40.086 1.00 13.41 142 HIS B N 1
ATOM 2935 C CA . HIS B 1 162 ? -2.121 3.739 40.408 1.00 15.01 142 HIS B CA 1
ATOM 2936 C C . HIS B 1 162 ? -3.401 3.835 41.225 1.00 14.27 142 HIS B C 1
ATOM 2937 O O . HIS B 1 162 ? -3.411 4.577 42.228 1.00 15.01 142 HIS B O 1
ATOM 2944 N N . PRO B 1 163 ? -4.431 3.068 40.876 1.00 14.21 143 PRO B N 1
ATOM 2945 C CA . PRO B 1 163 ? -5.720 3.113 41.609 1.00 15.67 143 PRO B CA 1
ATOM 2946 C C . PRO B 1 163 ? -5.806 2.129 42.781 1.00 15.97 143 PRO B C 1
ATOM 2947 O O . PRO B 1 163 ? -6.800 2.094 43.485 1.00 17.43 143 PRO B O 1
ATOM 2951 N N . GLY B 1 164 ? -4.838 1.248 42.909 1.00 16.05 144 GLY B N 1
ATOM 2952 C CA . GLY B 1 164 ? -4.804 0.260 43.983 1.00 16.65 144 GLY B CA 1
ATOM 2953 C C . GLY B 1 164 ? -3.683 0.547 44.951 1.00 19.78 144 GLY B C 1
ATOM 2954 O O . GLY B 1 164 ? -2.840 1.443 44.753 1.00 20.17 144 GLY B O 1
ATOM 2955 N N . LYS B 1 165 ? -3.641 -0.241 46.033 1.00 15.37 145 LYS B N 1
ATOM 2956 C CA . LYS B 1 165 ? -2.528 -0.151 46.968 1.00 16.64 145 LYS B CA 1
ATOM 2957 C C . LYS B 1 165 ? -1.264 -0.760 46.409 1.00 19.05 145 LYS B C 1
ATOM 2958 O O . LYS B 1 165 ? -0.170 -0.340 46.763 1.00 22.72 145 LYS B O 1
ATOM 2964 N N . GLY B 1 166 ? -1.367 -1.804 45.601 1.00 16.70 146 GLY B N 1
ATOM 2965 C CA . GLY B 1 166 ? -0.213 -2.316 44.884 1.00 17.56 146 GLY B CA 1
ATOM 2966 C C . GLY B 1 166 ? -0.080 -1.519 43.590 1.00 18.23 146 GLY B C 1
ATOM 2967 O O . GLY B 1 166 ? -1.015 -1.540 42.777 1.00 19.89 146 GLY B O 1
ATOM 2968 N N . SER B 1 167 ? 1.091 -0.933 43.339 1.00 13.68 147 SER B N 1
ATOM 2969 C CA . SER B 1 167 ? 1.317 -0.097 42.163 1.00 13.56 147 SER B CA 1
ATOM 2970 C C . SER B 1 167 ? 1.289 -0.836 40.851 1.00 14.11 147 SER B C 1
ATOM 2971 O O . SER B 1 167 ? 1.229 -0.177 39.825 1.00 15.22 147 SER B O 1
ATOM 2974 N N . PHE B 1 168 ? 1.363 -2.166 40.838 1.00 14.64 148 PHE B N 1
ATOM 2975 C CA . PHE B 1 168 ? 1.291 -2.901 39.588 1.00 13.50 148 PHE B CA 1
ATOM 2976 C C . PHE B 1 168 ? -0.160 -3.043 39.090 1.00 12.87 148 PHE B C 1
ATOM 2977 O O . PHE B 1 168 ? -0.353 -3.105 37.864 1.00 15.48 148 PHE B O 1
ATOM 2985 N N . CYS B 1 169 ? -1.140 -3.131 39.965 1.00 13.97 149 CYS B N 1
ATOM 2986 C CA . CYS B 1 169 ? -2.532 -3.385 39.579 1.00 15.41 149 CYS B CA 1
ATOM 2987 C C . CYS B 1 169 ? -3.075 -2.345 38.641 1.00 14.40 149 CYS B C 1
ATOM 2988 O O . CYS B 1 169 ? -3.119 -1.142 39.005 1.00 14.19 149 CYS B O 1
ATOM 2991 N N . ALA B 1 170 ? -3.439 -2.772 37.416 1.00 14.61 150 ALA B N 1
ATOM 2992 C CA . ALA B 1 170 ? -4.088 -1.866 36.474 1.00 16.23 150 ALA B CA 1
ATOM 2993 C C . ALA B 1 170 ? -3.243 -0.731 35.999 1.00 15.32 150 ALA B C 1
ATOM 2994 O O . ALA B 1 170 ? -3.740 0.293 35.555 1.00 17.05 150 ALA B O 1
ATOM 2996 N N . THR B 1 171 ? -1.918 -0.899 36.042 1.00 14.72 151 THR B N 1
ATOM 2997 C CA . THR B 1 171 ? -0.995 0.098 35.519 1.00 15.32 151 THR B CA 1
ATOM 2998 C C . THR B 1 171 ? -0.021 -0.509 34.519 1.00 15.42 151 THR B C 1
ATOM 2999 O O . THR B 1 171 ? -0.036 -1.716 34.234 1.00 15.00 151 THR B O 1
ATOM 3003 N N . ASP B 1 172 ? 0.835 0.371 33.983 1.00 14.36 152 ASP B N 1
ATOM 3004 C CA . ASP B 1 172 ? 1.932 -0.047 33.114 1.00 13.40 152 ASP B CA 1
ATOM 3005 C C . ASP B 1 172 ? 3.243 -0.251 33.758 1.00 12.72 152 ASP B C 1
ATOM 3006 O O . ASP B 1 172 ? 4.269 -0.358 33.084 1.00 15.08 152 ASP B O 1
ATOM 3011 N N . LEU B 1 173 ? 3.263 -0.365 35.101 1.00 13.84 153 LEU B N 1
ATOM 3012 C CA . LEU B 1 173 ? 4.556 -0.530 35.774 1.00 13.43 153 LEU B CA 1
ATOM 3013 C C . LEU B 1 173 ? 5.347 -1.746 35.324 1.00 14.95 153 LEU B C 1
ATOM 3014 O O . LEU B 1 173 ? 6.545 -1.623 35.014 1.00 13.85 153 LEU B O 1
ATOM 3019 N N . GLU B 1 174 ? 4.694 -2.896 35.253 1.00 15.38 154 GLU B N 1
ATOM 3020 C CA . GLU B 1 174 ? 5.424 -4.094 34.832 1.00 16.23 154 GLU B CA 1
ATOM 3021 C C . GLU B 1 174 ? 5.941 -3.979 33.386 1.00 14.59 154 GLU B C 1
ATOM 3022 O O . GLU B 1 174 ? 7.131 -4.291 33.102 1.00 15.02 154 GLU B O 1
ATOM 3028 N N . LEU B 1 175 ? 5.102 -3.463 32.503 1.00 14.87 155 LEU B N 1
ATOM 3029 C CA . LEU B 1 175 ? 5.518 -3.204 31.120 1.00 15.30 155 LEU B CA 1
ATOM 3030 C C . LEU B 1 175 ? 6.784 -2.303 31.041 1.00 15.82 155 LEU B C 1
ATOM 3031 O O . LEU B 1 175 ? 7.762 -2.608 30.369 1.00 15.22 155 LEU B O 1
ATOM 3036 N N . VAL B 1 176 ? 6.745 -1.221 31.820 1.00 14.11 156 VAL B N 1
ATOM 3037 C CA . VAL B 1 176 ? 7.874 -0.298 31.888 1.00 15.65 156 VAL B CA 1
ATOM 3038 C C . VAL B 1 176 ? 9.121 -0.958 32.440 1.00 14.93 156 VAL B C 1
ATOM 3039 O O . VAL B 1 176 ? 10.238 -0.802 31.864 1.00 17.18 156 VAL B O 1
ATOM 3043 N N . LEU B 1 177 ? 8.992 -1.659 33.575 1.00 15.03 157 LEU B N 1
ATOM 3044 C CA . LEU B 1 177 ? 10.146 -2.364 34.136 1.00 15.54 157 LEU B CA 1
ATOM 3045 C C . LEU B 1 177 ? 10.769 -3.325 33.117 1.00 15.94 157 LEU B C 1
ATOM 3046 O O . LEU B 1 177 ? 12.017 -3.415 33.009 1.00 17.03 157 LEU B O 1
ATOM 3051 N N . ASN B 1 178 ? 9.923 -4.028 32.386 1.00 15.20 158 ASN B N 1
ATOM 3052 C CA . ASN B 1 178 ? 10.399 -5.017 31.422 1.00 15.64 158 ASN B CA 1
ATOM 3053 C C . ASN B 1 178 ? 11.102 -4.326 30.239 1.00 17.42 158 ASN B C 1
ATOM 3054 O O . ASN B 1 178 ? 12.165 -4.812 29.823 1.00 17.21 158 ASN B O 1
ATOM 3059 N N . GLN B 1 179 ? 10.611 -3.193 29.771 1.00 15.80 159 GLN B N 1
ATOM 3060 C CA . GLN B 1 179 ? 11.245 -2.565 28.625 1.00 19.02 159 GLN B CA 1
ATOM 3061 C C . GLN B 1 179 ? 12.579 -1.950 29.056 1.00 20.13 159 GLN B C 1
ATOM 3062 O O . GLN B 1 179 ? 13.513 -1.921 28.273 1.00 22.12 159 GLN B O 1
ATOM 3068 N N . LYS B 1 180 ? 12.646 -1.498 30.298 1.00 18.11 160 LYS B N 1
ATOM 3069 C CA . LYS B 1 180 ? 13.919 -0.974 30.863 1.00 19.77 160 LYS B CA 1
ATOM 3070 C C . LYS B 1 180 ? 14.895 -2.064 31.325 1.00 20.42 160 LYS B C 1
ATOM 3071 O O . LYS B 1 180 ? 16.031 -1.756 31.678 1.00 21.03 160 LYS B O 1
ATOM 3077 N N . ARG B 1 181 ? 14.492 -3.335 31.281 1.00 18.25 161 ARG B N 1
ATOM 3078 C CA . ARG B 1 181 ? 15.270 -4.458 31.693 1.00 20.75 161 ARG B CA 1
ATOM 3079 C C . ARG B 1 181 ? 15.728 -4.325 33.135 1.00 20.14 161 ARG B C 1
ATOM 3080 O O . ARG B 1 181 ? 16.871 -4.655 33.494 1.00 20.53 161 ARG B O 1
ATOM 3088 N N . ILE B 1 182 ? 14.819 -3.885 33.971 1.00 17.33 162 ILE B N 1
ATOM 3089 C CA . ILE B 1 182 ? 15.054 -3.752 35.394 1.00 16.22 162 ILE B CA 1
ATOM 3090 C C . ILE B 1 182 ? 14.929 -5.100 36.072 1.00 18.87 162 ILE B C 1
ATOM 3091 O O . ILE B 1 182 ? 13.966 -5.831 35.837 1.00 18.59 162 ILE B O 1
ATOM 3096 N N A GLU B 1 183 ? 15.931 -5.451 36.884 0.50 17.34 163 GLU B N 1
ATOM 3097 N N B GLU B 1 183 ? 15.938 -5.457 36.879 0.50 17.49 163 GLU B N 1
ATOM 3098 C CA A GLU B 1 183 ? 15.947 -6.658 37.680 0.50 17.03 163 GLU B CA 1
ATOM 3099 C CA B GLU B 1 183 ? 15.945 -6.656 37.680 0.50 17.35 163 GLU B CA 1
ATOM 3100 C C A GLU B 1 183 ? 15.841 -6.417 39.165 0.50 17.25 163 GLU B C 1
ATOM 3101 C C B GLU B 1 183 ? 15.843 -6.417 39.164 0.50 17.43 163 GLU B C 1
ATOM 3102 O O A GLU B 1 183 ? 15.317 -7.298 39.892 0.50 17.91 163 GLU B O 1
ATOM 3103 O O B GLU B 1 183 ? 15.319 -7.297 39.896 0.50 18.05 163 GLU B O 1
ATOM 3114 N N . ASN B 1 184 ? 16.389 -5.288 39.623 1.00 15.54 164 ASN B N 1
ATOM 3115 C CA . ASN B 1 184 ? 16.491 -4.950 41.033 1.00 14.99 164 ASN B CA 1
ATOM 3116 C C . ASN B 1 184 ? 15.692 -3.668 41.316 1.00 14.94 164 ASN B C 1
ATOM 3117 O O . ASN B 1 184 ? 15.780 -2.713 40.512 1.00 16.11 164 ASN B O 1
ATOM 3122 N N . ILE B 1 185 ? 14.974 -3.655 42.421 1.00 15.59 165 ILE B N 1
ATOM 3123 C CA . ILE B 1 185 ? 14.162 -2.527 42.826 1.00 15.34 165 ILE B CA 1
ATOM 3124 C C . ILE B 1 185 ? 14.456 -2.167 44.240 1.00 15.00 165 ILE B C 1
ATOM 3125 O O . ILE B 1 185 ? 14.410 -3.020 45.125 1.00 16.54 165 ILE B O 1
ATOM 3130 N N . ILE B 1 186 ? 14.725 -0.870 44.483 1.00 14.06 166 ILE B N 1
ATOM 3131 C CA . ILE B 1 186 ? 14.946 -0.332 45.816 1.00 14.50 166 ILE B CA 1
ATOM 3132 C C . ILE B 1 186 ? 13.705 0.487 46.162 1.00 15.65 166 ILE B C 1
ATOM 3133 O O . ILE B 1 186 ? 13.395 1.457 45.469 1.00 16.86 166 ILE B O 1
ATOM 3138 N N . LEU B 1 187 ? 13.028 0.068 47.211 1.00 15.97 167 LEU B N 1
ATOM 3139 C CA . LEU B 1 187 ? 11.735 0.674 47.604 1.00 16.71 167 LEU B CA 1
ATOM 3140 C C . LEU B 1 187 ? 11.883 1.641 48.748 1.00 16.52 167 LEU B C 1
ATOM 3141 O O . LEU B 1 187 ? 12.562 1.375 49.762 1.00 18.27 167 LEU B O 1
ATOM 3146 N N . THR B 1 188 ? 11.239 2.772 48.574 1.00 16.42 168 THR B N 1
ATOM 3147 C CA . THR B 1 188 ? 11.149 3.860 49.536 1.00 15.15 168 THR B CA 1
ATOM 3148 C C . THR B 1 188 ? 9.729 4.427 49.459 1.00 15.16 168 THR B C 1
ATOM 3149 O O . THR B 1 188 ? 9.039 4.235 48.457 1.00 16.02 168 THR B O 1
ATOM 3153 N N . GLY B 1 189 ? 9.329 5.202 50.469 1.00 15.21 169 GLY B N 1
ATOM 3154 C CA . GLY B 1 189 ? 8.070 5.903 50.464 1.00 14.68 169 GLY B CA 1
ATOM 3155 C C . GLY B 1 189 ? 7.107 5.495 51.486 1.00 14.94 169 GLY B C 1
ATOM 3156 O O . GLY B 1 189 ? 7.472 4.960 52.533 1.00 16.41 169 GLY B O 1
ATOM 3157 N N . ILE B 1 190 ? 5.833 5.777 51.255 1.00 14.84 170 ILE B N 1
ATOM 3158 C CA . ILE B 1 190 ? 4.804 5.608 52.241 1.00 15.54 170 ILE B CA 1
ATOM 3159 C C . ILE B 1 190 ? 3.541 4.999 51.686 1.00 16.53 170 ILE B C 1
ATOM 3160 O O . ILE B 1 190 ? 3.284 5.123 50.472 1.00 15.89 170 ILE B O 1
ATOM 3165 N N . THR B 1 191 ? 2.723 4.342 52.478 1.00 15.12 171 THR B N 1
ATOM 3166 C CA . THR B 1 191 ? 3.020 3.906 53.850 1.00 15.46 171 THR B CA 1
ATOM 3167 C C . THR B 1 191 ? 3.645 2.508 53.812 1.00 15.03 171 THR B C 1
ATOM 3168 O O . THR B 1 191 ? 3.400 1.697 52.884 1.00 15.61 171 THR B O 1
ATOM 3172 N N . THR B 1 192 ? 4.444 2.194 54.831 1.00 14.47 172 THR B N 1
ATOM 3173 C CA . THR B 1 192 ? 5.228 0.975 54.822 1.00 14.03 172 THR B CA 1
ATOM 3174 C C . THR B 1 192 ? 4.398 -0.253 54.675 1.00 14.54 172 THR B C 1
ATOM 3175 O O . THR B 1 192 ? 4.727 -1.178 53.887 1.00 15.38 172 THR B O 1
ATOM 3179 N N . ASP B 1 193 ? 3.288 -0.279 55.396 1.00 14.04 173 ASP B N 1
ATOM 3180 C CA . ASP B 1 193 ? 2.449 -1.481 55.503 1.00 16.35 173 ASP B CA 1
ATOM 3181 C C . ASP B 1 193 ? 1.383 -1.575 54.406 1.00 16.24 173 ASP B C 1
ATOM 3182 O O . ASP B 1 193 ? 0.764 -2.624 54.278 1.00 17.24 173 ASP B O 1
ATOM 3187 N N . VAL B 1 194 ? 1.170 -0.469 53.661 1.00 15.32 174 VAL B N 1
ATOM 3188 C CA . VAL B 1 194 ? 0.107 -0.449 52.660 1.00 15.59 174 VAL B CA 1
ATOM 3189 C C . VAL B 1 194 ? 0.779 -0.442 51.272 1.00 14.65 174 VAL B C 1
ATOM 3190 O O . VAL B 1 194 ? 1.120 -1.529 50.767 1.00 14.71 174 VAL B O 1
ATOM 3194 N N A CYS B 1 195 ? 0.995 0.720 50.649 0.50 15.55 175 CYS B N 1
ATOM 3195 N N B CYS B 1 195 ? 0.997 0.723 50.654 0.50 14.25 175 CYS B N 1
ATOM 3196 C CA A CYS B 1 195 ? 1.463 0.713 49.268 0.50 16.19 175 CYS B CA 1
ATOM 3197 C CA B CYS B 1 195 ? 1.459 0.702 49.264 0.50 14.09 175 CYS B CA 1
ATOM 3198 C C A CYS B 1 195 ? 2.891 0.184 49.126 0.50 15.90 175 CYS B C 1
ATOM 3199 C C B CYS B 1 195 ? 2.889 0.179 49.129 0.50 14.69 175 CYS B C 1
ATOM 3200 O O A CYS B 1 195 ? 3.200 -0.471 48.148 0.50 16.03 175 CYS B O 1
ATOM 3201 O O B CYS B 1 195 ? 3.200 -0.476 48.145 0.50 14.93 175 CYS B O 1
ATOM 3206 N N . VAL B 1 196 ? 3.766 0.432 50.089 1.00 14.74 176 VAL B N 1
ATOM 3207 C CA . VAL B 1 196 ? 5.160 -0.001 49.976 1.00 14.53 176 VAL B CA 1
ATOM 3208 C C . VAL B 1 196 ? 5.180 -1.553 50.031 1.00 13.40 176 VAL B C 1
ATOM 3209 O O . VAL B 1 196 ? 5.687 -2.205 49.115 1.00 13.77 176 VAL B O 1
ATOM 3213 N N A SER B 1 197 ? 4.597 -2.124 51.086 0.50 14.30 177 SER B N 1
ATOM 3214 N N B SER B 1 197 ? 4.600 -2.124 51.084 0.50 15.71 177 SER B N 1
ATOM 3215 C CA A SER B 1 197 ? 4.595 -3.594 51.240 0.50 14.77 177 SER B CA 1
ATOM 3216 C CA B SER B 1 197 ? 4.603 -3.598 51.235 0.50 17.22 177 SER B CA 1
ATOM 3217 C C A SER B 1 197 ? 3.865 -4.245 50.068 0.50 15.40 177 SER B C 1
ATOM 3218 C C B SER B 1 197 ? 3.873 -4.245 50.067 0.50 16.63 177 SER B C 1
ATOM 3219 O O A SER B 1 197 ? 4.327 -5.255 49.532 0.50 14.57 177 SER B O 1
ATOM 3220 O O B SER B 1 197 ? 4.335 -5.253 49.528 0.50 15.37 177 SER B O 1
ATOM 3225 N N . THR B 1 198 ? 2.711 -3.697 49.675 1.00 14.63 178 THR B N 1
ATOM 3226 C CA . THR B 1 198 ? 1.932 -4.326 48.588 1.00 15.20 178 THR B CA 1
ATOM 3227 C C . THR B 1 198 ? 2.695 -4.312 47.264 1.00 13.13 178 THR B C 1
ATOM 3228 O O . THR B 1 198 ? 2.760 -5.353 46.559 1.00 14.79 178 THR B O 1
ATOM 3232 N N . THR B 1 199 ? 3.286 -3.170 46.918 1.00 14.18 179 THR B N 1
ATOM 3233 C CA . THR B 1 199 ? 4.054 -3.064 45.695 1.00 14.21 179 THR B CA 1
ATOM 3234 C C . THR B 1 199 ? 5.281 -4.002 45.745 1.00 15.17 179 THR B C 1
ATOM 3235 O O . THR B 1 199 ? 5.578 -4.695 44.760 1.00 14.85 179 THR B O 1
ATOM 3239 N N . MET B 1 200 ? 5.928 -4.098 46.903 1.00 15.17 180 MET B N 1
ATOM 3240 C CA . MET B 1 200 ? 7.072 -5.014 47.056 1.00 16.03 180 MET B CA 1
ATOM 3241 C C . MET B 1 200 ? 6.669 -6.455 46.833 1.00 15.31 180 MET B C 1
ATOM 3242 O O . MET B 1 200 ? 7.350 -7.225 46.132 1.00 15.82 180 MET B O 1
ATOM 3247 N N . ARG B 1 201 ? 5.509 -6.833 47.383 1.00 14.64 181 ARG B N 1
ATOM 3248 C CA . ARG B 1 201 ? 5.017 -8.196 47.236 1.00 14.68 181 ARG B CA 1
ATOM 3249 C C . ARG B 1 201 ? 4.702 -8.518 45.786 1.00 14.48 181 ARG B C 1
ATOM 3250 O O . ARG B 1 201 ? 5.037 -9.636 45.293 1.00 15.63 181 ARG B O 1
ATOM 3258 N N . GLU B 1 202 ? 4.036 -7.599 45.090 1.00 13.98 182 GLU B N 1
ATOM 3259 C CA . GLU B 1 202 ? 3.726 -7.809 43.683 1.00 14.57 182 GLU B CA 1
ATOM 3260 C C . GLU B 1 202 ? 5.017 -7.966 42.858 1.00 15.08 182 GLU B C 1
ATOM 3261 O O . GLU B 1 202 ? 5.120 -8.833 41.988 1.00 14.36 182 GLU B O 1
ATOM 3267 N N . ALA B 1 203 ? 5.987 -7.091 43.084 1.00 15.06 183 ALA B N 1
ATOM 3268 C CA . ALA B 1 203 ? 7.249 -7.142 42.349 1.00 13.81 183 ALA B CA 1
ATOM 3269 C C . ALA B 1 203 ? 7.982 -8.475 42.606 1.00 14.99 183 ALA B C 1
ATOM 3270 O O . ALA B 1 203 ? 8.421 -9.152 41.688 1.00 14.40 183 ALA B O 1
ATOM 3272 N N . ASN B 1 204 ? 8.091 -8.818 43.872 1.00 14.36 184 ASN B N 1
ATOM 3273 C CA . ASN B 1 204 ? 8.734 -10.038 44.268 1.00 14.91 184 ASN B CA 1
ATOM 3274 C C . ASN B 1 204 ? 8.131 -11.272 43.613 1.00 14.47 184 ASN B C 1
ATOM 3275 O O . ASN B 1 204 ? 8.867 -12.148 43.134 1.00 16.03 184 ASN B O 1
ATOM 3280 N N . ASP B 1 205 ? 6.806 -11.359 43.559 1.00 14.82 185 ASP B N 1
ATOM 3281 C CA . ASP B 1 205 ? 6.186 -12.516 42.950 1.00 15.08 185 ASP B CA 1
ATOM 3282 C C . ASP B 1 205 ? 6.551 -12.696 41.495 1.00 15.54 185 ASP B C 1
ATOM 3283 O O . ASP B 1 205 ? 6.563 -13.839 41.002 1.00 17.72 185 ASP B O 1
ATOM 3288 N N . ARG B 1 206 ? 6.821 -11.604 40.812 1.00 15.24 186 ARG B N 1
ATOM 3289 C CA . ARG B 1 206 ? 7.126 -11.623 39.406 1.00 14.68 186 ARG B CA 1
ATOM 3290 C C . ARG B 1 206 ? 8.642 -11.827 39.139 1.00 16.08 186 ARG B C 1
ATOM 3291 O O . ARG B 1 206 ? 9.030 -11.932 37.969 1.00 19.09 186 ARG B O 1
ATOM 3299 N N . GLY B 1 207 ? 9.422 -11.911 40.199 1.00 15.84 187 GLY B N 1
ATOM 3300 C CA . GLY B 1 207 ? 10.848 -12.227 40.085 1.00 15.67 187 GLY B CA 1
ATOM 3301 C C . GLY B 1 207 ? 11.808 -11.083 40.279 1.00 16.56 187 GLY B C 1
ATOM 3302 O O . GLY B 1 207 ? 13.046 -11.296 40.274 1.00 17.22 187 GLY B O 1
ATOM 3303 N N . TYR B 1 208 ? 11.291 -9.875 40.481 1.00 16.24 188 TYR B N 1
ATOM 3304 C CA . TYR B 1 208 ? 12.161 -8.753 40.768 1.00 16.05 188 TYR B CA 1
ATOM 3305 C C . TYR B 1 208 ? 12.790 -8.922 42.135 1.00 16.35 188 TYR B C 1
ATOM 3306 O O . TYR B 1 208 ? 12.235 -9.543 43.031 1.00 16.79 188 TYR B O 1
ATOM 3315 N N . GLU B 1 209 ? 14.026 -8.411 42.254 1.00 15.66 189 GLU B N 1
ATOM 3316 C CA . GLU B 1 209 ? 14.823 -8.535 43.468 1.00 16.09 189 GLU B CA 1
ATOM 3317 C C . GLU B 1 209 ? 14.777 -7.216 44.226 1.00 15.47 189 GLU B C 1
ATOM 3318 O O . GLU B 1 209 ? 15.264 -6.193 43.720 1.00 17.67 189 GLU B O 1
ATOM 3324 N N . CYS B 1 210 ? 14.150 -7.215 45.395 1.00 15.31 190 CYS B N 1
ATOM 3325 C CA . CYS B 1 210 ? 13.736 -5.998 46.052 1.00 16.14 190 CYS B CA 1
ATOM 3326 C C . CYS B 1 210 ? 14.436 -5.730 47.376 1.00 15.74 190 CYS B C 1
ATOM 3327 O O . CYS B 1 210 ? 14.584 -6.640 48.196 1.00 16.93 190 CYS B O 1
ATOM 3330 N N . LEU B 1 211 ? 14.804 -4.472 47.565 1.00 16.35 191 LEU B N 1
ATOM 3331 C CA . LEU B 1 211 ? 15.382 -3.985 48.796 1.00 16.16 191 LEU B CA 1
ATOM 3332 C C . LEU B 1 211 ? 14.496 -2.923 49.369 1.00 16.77 191 LEU B C 1
ATOM 3333 O O . LEU B 1 211 ? 14.244 -1.948 48.671 1.00 18.65 191 LEU B O 1
ATOM 3338 N N A LEU B 1 212 ? 14.117 -3.052 50.624 0.50 16.64 192 LEU B N 1
ATOM 3339 N N B LEU B 1 212 ? 14.118 -3.052 50.625 0.50 16.03 192 LEU B N 1
ATOM 3340 C CA A LEU B 1 212 ? 13.350 -2.036 51.311 0.50 18.41 192 LEU B CA 1
ATOM 3341 C CA B LEU B 1 212 ? 13.353 -2.040 51.308 0.50 17.28 192 LEU B CA 1
ATOM 3342 C C A LEU B 1 212 ? 14.319 -1.237 52.181 0.50 18.29 192 LEU B C 1
ATOM 3343 C C B LEU B 1 212 ? 14.321 -1.238 52.181 0.50 17.59 192 LEU B C 1
ATOM 3344 O O A LEU B 1 212 ? 15.048 -1.818 52.961 0.50 18.48 192 LEU B O 1
ATOM 3345 O O B LEU B 1 212 ? 15.055 -1.817 52.960 0.50 17.86 192 LEU B O 1
ATOM 3354 N N . LEU B 1 213 ? 14.305 0.094 52.052 1.00 16.32 193 LEU B N 1
ATOM 3355 C CA . LEU B 1 213 ? 15.161 0.939 52.900 1.00 17.02 193 LEU B CA 1
ATOM 3356 C C . LEU B 1 213 ? 14.319 1.414 54.079 1.00 17.90 193 LEU B C 1
ATOM 3357 O O . LEU B 1 213 ? 13.418 2.246 53.922 1.00 16.96 193 LEU B O 1
ATOM 3362 N N . GLU B 1 214 ? 14.566 0.864 55.274 1.00 18.13 194 GLU B N 1
ATOM 3363 C CA . GLU B 1 214 ? 13.700 1.047 56.418 1.00 18.36 194 GLU B CA 1
ATOM 3364 C C . GLU B 1 214 ? 13.613 2.467 56.919 1.00 18.02 194 GLU B C 1
ATOM 3365 O O . GLU B 1 214 ? 12.555 2.866 57.379 1.00 21.15 194 GLU B O 1
ATOM 3371 N N . ASP B 1 215 ? 14.679 3.262 56.790 1.00 17.58 195 ASP B N 1
ATOM 3372 C CA . ASP B 1 215 ? 14.629 4.667 57.168 1.00 18.16 195 ASP B CA 1
ATOM 3373 C C . ASP B 1 215 ? 14.073 5.581 56.095 1.00 18.04 195 ASP B C 1
ATOM 3374 O O . ASP B 1 215 ? 13.917 6.767 56.314 1.00 19.40 195 ASP B O 1
ATOM 3379 N N . CYS B 1 216 ? 13.718 5.002 54.937 1.00 15.84 196 CYS B N 1
ATOM 3380 C CA . CYS B 1 216 ? 13.185 5.731 53.822 1.00 16.83 196 CYS B CA 1
ATOM 3381 C C . CYS B 1 216 ? 11.685 5.388 53.606 1.00 16.46 196 CYS B C 1
ATOM 3382 O O . CYS B 1 216 ? 11.116 5.750 52.582 1.00 16.50 196 CYS B O 1
ATOM 3385 N N A CYS B 1 217 ? 11.091 4.737 54.577 0.50 16.35 197 CYS B N 1
ATOM 3386 N N B CYS B 1 217 ? 11.100 4.735 54.575 0.50 13.76 197 CYS B N 1
ATOM 3387 C CA A CYS B 1 217 ? 9.660 4.488 54.601 0.50 18.45 197 CYS B CA 1
ATOM 3388 C CA B CYS B 1 217 ? 9.672 4.454 54.594 0.50 14.04 197 CYS B CA 1
ATOM 3389 C C A CYS B 1 217 ? 9.079 4.857 55.945 0.50 18.11 197 CYS B C 1
ATOM 3390 C C B CYS B 1 217 ? 9.080 4.851 55.934 0.50 15.50 197 CYS B C 1
ATOM 3391 O O A CYS B 1 217 ? 9.783 5.032 56.948 0.50 19.62 197 CYS B O 1
ATOM 3392 O O B CYS B 1 217 ? 9.785 5.030 56.939 0.50 17.38 197 CYS B O 1
ATOM 3397 N N . GLY B 1 218 ? 7.761 4.979 55.958 1.00 16.14 198 GLY B N 1
ATOM 3398 C CA . GLY B 1 218 ? 7.057 5.249 57.201 1.00 17.36 198 GLY B CA 1
ATOM 3399 C C . GLY B 1 218 ? 5.587 4.946 57.086 1.00 15.80 198 GLY B C 1
ATOM 3400 O O . GLY B 1 218 ? 5.057 4.859 55.978 1.00 16.42 198 GLY B O 1
ATOM 3401 N N . ALA B 1 219 ? 4.974 4.861 58.238 1.00 16.22 199 ALA B N 1
ATOM 3402 C CA . ALA B 1 219 ? 3.516 4.793 58.376 1.00 15.75 199 ALA B CA 1
ATOM 3403 C C . ALA B 1 219 ? 3.155 5.620 59.616 1.00 18.66 199 ALA B C 1
ATOM 3404 O O . ALA B 1 219 ? 3.968 5.824 60.519 1.00 19.56 199 ALA B O 1
ATOM 3406 N N . THR B 1 220 ? 1.893 5.991 59.689 1.00 18.28 200 THR B N 1
ATOM 3407 C CA . THR B 1 220 ? 1.431 6.769 60.834 1.00 18.69 200 THR B CA 1
ATOM 3408 C C . THR B 1 220 ? 1.131 5.869 62.019 1.00 20.48 200 THR B C 1
ATOM 3409 O O . THR B 1 220 ? 0.860 6.427 63.109 1.00 21.02 200 THR B O 1
ATOM 3413 N N . ASP B 1 221 ? 1.245 4.549 61.910 1.00 19.02 201 ASP B N 1
ATOM 3414 C CA . ASP B 1 221 ? 1.351 3.656 63.085 1.00 18.18 201 ASP B CA 1
ATOM 3415 C C . ASP B 1 221 ? 2.763 3.003 63.017 1.00 18.49 201 ASP B C 1
ATOM 3416 O O . ASP B 1 221 ? 3.091 2.183 62.110 1.00 16.90 201 ASP B O 1
ATOM 3421 N N . TYR B 1 222 ? 3.624 3.388 63.935 1.00 18.01 202 TYR B N 1
ATOM 3422 C CA . TYR B 1 222 ? 5.014 2.950 63.890 1.00 18.30 202 TYR B CA 1
ATOM 3423 C C . TYR B 1 222 ? 5.103 1.440 64.081 1.00 18.17 202 TYR B C 1
ATOM 3424 O O . TYR B 1 222 ? 5.971 0.811 63.499 1.00 18.34 202 TYR B O 1
ATOM 3433 N N . GLY B 1 223 ? 4.224 0.859 64.903 1.00 19.27 203 GLY B N 1
ATOM 3434 C CA . GLY B 1 223 ? 4.192 -0.577 65.073 1.00 18.73 203 GLY B CA 1
ATOM 3435 C C . GLY B 1 223 ? 3.951 -1.332 63.770 1.00 17.66 203 GLY B C 1
ATOM 3436 O O . GLY B 1 223 ? 4.577 -2.375 63.528 1.00 17.59 203 GLY B O 1
ATOM 3437 N N . ASN B 1 224 ? 3.008 -0.825 62.967 1.00 17.09 204 ASN B N 1
ATOM 3438 C CA . ASN B 1 224 ? 2.746 -1.457 61.664 1.00 18.58 204 ASN B CA 1
ATOM 3439 C C . ASN B 1 224 ? 3.913 -1.284 60.722 1.00 17.67 204 ASN B C 1
ATOM 3440 O O . ASN B 1 224 ? 4.197 -2.208 59.915 1.00 17.40 204 ASN B O 1
ATOM 3445 N N . HIS B 1 225 ? 4.584 -0.116 60.758 1.00 17.25 205 HIS B N 1
ATOM 3446 C CA . HIS B 1 225 ? 5.834 0.069 60.028 1.00 17.14 205 HIS B CA 1
ATOM 3447 C C . HIS B 1 225 ? 6.857 -1.022 60.382 1.00 16.94 205 HIS B C 1
ATOM 3448 O O . HIS B 1 225 ? 7.394 -1.712 59.522 1.00 17.21 205 HIS B O 1
ATOM 3455 N N . LEU B 1 226 ? 7.120 -1.182 61.672 1.00 17.45 206 LEU B N 1
ATOM 3456 C CA . LEU B 1 226 ? 8.122 -2.134 62.121 1.00 17.46 206 LEU B CA 1
ATOM 3457 C C . LEU B 1 226 ? 7.722 -3.556 61.727 1.00 16.16 206 LEU B C 1
ATOM 3458 O O . LEU B 1 226 ? 8.595 -4.343 61.355 1.00 17.66 206 LEU B O 1
ATOM 3463 N N . ALA B 1 227 ? 6.438 -3.867 61.854 1.00 16.10 207 ALA B N 1
ATOM 3464 C CA . ALA B 1 227 ? 5.974 -5.249 61.562 1.00 15.60 207 ALA B CA 1
ATOM 3465 C C . ALA B 1 227 ? 6.060 -5.539 60.078 1.00 15.19 207 ALA B C 1
ATOM 3466 O O . ALA B 1 227 ? 6.451 -6.646 59.680 1.00 17.30 207 ALA B O 1
ATOM 3468 N N . ALA B 1 228 ? 5.731 -4.545 59.250 1.00 16.11 208 ALA B N 1
ATOM 3469 C CA . ALA B 1 228 ? 5.818 -4.765 57.805 1.00 14.64 208 ALA B CA 1
ATOM 3470 C C . ALA B 1 228 ? 7.272 -5.091 57.389 1.00 16.91 208 ALA B C 1
ATOM 3471 O O . ALA B 1 228 ? 7.520 -5.905 56.491 1.00 16.77 208 ALA B O 1
ATOM 3473 N N . ILE B 1 229 ? 8.196 -4.397 57.994 1.00 15.45 209 ILE B N 1
ATOM 3474 C CA . ILE B 1 229 ? 9.657 -4.635 57.778 1.00 16.01 209 ILE B CA 1
ATOM 3475 C C . ILE B 1 229 ? 10.055 -6.022 58.251 1.00 16.29 209 ILE B C 1
ATOM 3476 O O . ILE B 1 229 ? 10.719 -6.735 57.521 1.00 17.07 209 ILE B O 1
ATOM 3481 N N . LYS B 1 230 ? 9.638 -6.410 59.440 1.00 16.56 210 LYS B N 1
ATOM 3482 C CA . LYS B 1 230 ? 9.905 -7.744 59.944 1.00 16.00 210 LYS B CA 1
ATOM 3483 C C . LYS B 1 230 ? 9.444 -8.821 59.022 1.00 17.21 210 LYS B C 1
ATOM 3484 O O . LYS B 1 230 ? 10.161 -9.823 58.768 1.00 18.70 210 LYS B O 1
ATOM 3490 N N . MET B 1 231 ? 8.210 -8.609 58.487 1.00 16.09 211 MET B N 1
ATOM 3491 C CA . MET B 1 231 ? 7.662 -9.602 57.580 1.00 16.71 211 MET B CA 1
ATOM 3492 C C . MET B 1 231 ? 8.553 -9.891 56.363 1.00 17.89 211 MET B C 1
ATOM 3493 O O . MET B 1 231 ? 8.578 -11.043 55.860 1.00 18.10 211 MET B O 1
ATOM 3498 N N . VAL B 1 232 ? 9.239 -8.883 55.856 1.00 16.58 212 VAL B N 1
ATOM 3499 C CA . VAL B 1 232 ? 10.094 -9.034 54.704 1.00 17.38 212 VAL B CA 1
ATOM 3500 C C . VAL B 1 232 ? 11.210 -10.070 54.937 1.00 18.58 212 VAL B C 1
ATOM 3501 O O . VAL B 1 232 ? 11.599 -10.827 54.047 1.00 17.80 212 VAL B O 1
ATOM 3505 N N . LYS B 1 233 ? 11.735 -10.029 56.157 1.00 16.95 213 LYS B N 1
ATOM 3506 C CA . LYS B 1 233 ? 13.003 -10.753 56.505 1.00 18.74 213 LYS B CA 1
ATOM 3507 C C . LYS B 1 233 ? 12.791 -12.191 56.815 1.00 19.42 213 LYS B C 1
ATOM 3508 O O . LYS B 1 233 ? 13.744 -12.949 56.825 1.00 18.30 213 LYS B O 1
ATOM 3514 N N . MET B 1 234 ? 11.564 -12.591 57.118 1.00 18.64 214 MET B N 1
ATOM 3515 C CA . MET B 1 234 ? 11.295 -13.978 57.578 1.00 19.16 214 MET B CA 1
ATOM 3516 C C . MET B 1 234 ? 11.578 -14.979 56.480 1.00 18.90 214 MET B C 1
ATOM 3517 O O . MET B 1 234 ? 11.596 -14.644 55.276 1.00 18.28 214 MET B O 1
ATOM 3522 N N . GLN B 1 235 ? 11.761 -16.237 56.861 1.00 20.18 215 GLN B N 1
ATOM 3523 C CA . GLN B 1 235 ? 11.921 -17.306 55.880 1.00 24.13 215 GLN B CA 1
ATOM 3524 C C . GLN B 1 235 ? 13.045 -17.025 54.883 1.00 23.51 215 GLN B C 1
ATOM 3525 O O . GLN B 1 235 ? 12.892 -17.295 53.701 1.00 26.70 215 GLN B O 1
ATOM 3531 N N . GLY B 1 236 ? 14.159 -16.459 55.322 1.00 22.43 216 GLY B N 1
ATOM 3532 C CA . GLY B 1 236 ? 15.284 -16.216 54.454 1.00 20.07 216 GLY B CA 1
ATOM 3533 C C . GLY B 1 236 ? 15.135 -15.027 53.474 1.00 19.18 216 GLY B C 1
ATOM 3534 O O . GLY B 1 236 ? 15.857 -14.923 52.505 1.00 20.78 216 GLY B O 1
ATOM 3535 N N . GLY B 1 237 ? 14.260 -14.099 53.873 1.00 17.86 217 GLY B N 1
ATOM 3536 C CA . GLY B 1 237 ? 13.984 -12.930 53.068 1.00 17.14 217 GLY B CA 1
ATOM 3537 C C . GLY B 1 237 ? 12.876 -13.168 52.084 1.00 17.47 217 GLY B C 1
ATOM 3538 O O . GLY B 1 237 ? 13.047 -12.970 50.868 1.00 17.70 217 GLY B O 1
ATOM 3539 N N . VAL B 1 238 ? 11.712 -13.557 52.598 1.00 17.99 218 VAL B N 1
ATOM 3540 C CA . VAL B 1 238 ? 10.591 -13.982 51.786 1.00 17.49 218 VAL B CA 1
ATOM 3541 C C . VAL B 1 238 ? 10.203 -12.971 50.703 1.00 15.71 218 VAL B C 1
ATOM 3542 O O . VAL B 1 238 ? 9.845 -13.372 49.599 1.00 18.03 218 VAL B O 1
ATOM 3546 N N . PHE B 1 239 ? 10.276 -11.677 51.036 1.00 15.98 219 PHE B N 1
ATOM 3547 C CA . PHE B 1 239 ? 9.954 -10.643 50.032 1.00 16.79 219 PHE B CA 1
ATOM 3548 C C . PHE B 1 239 ? 11.129 -9.865 49.513 1.00 16.97 219 PHE B C 1
ATOM 3549 O O . PHE B 1 239 ? 10.965 -8.981 48.671 1.00 18.48 219 PHE B O 1
ATOM 3557 N N . GLY B 1 240 ? 12.335 -10.198 49.974 1.00 16.34 220 GLY B N 1
ATOM 3558 C CA . GLY B 1 240 ? 13.552 -9.505 49.606 1.00 17.76 220 GLY B CA 1
ATOM 3559 C C . GLY B 1 240 ? 14.388 -9.246 50.845 1.00 16.40 220 GLY B C 1
ATOM 3560 O O . GLY B 1 240 ? 14.421 -10.063 51.761 1.00 19.00 220 GLY B O 1
ATOM 3561 N N . SER B 1 241 ? 15.021 -8.114 50.891 1.00 16.64 221 SER B N 1
ATOM 3562 C CA . SER B 1 241 ? 15.980 -7.807 51.956 1.00 16.98 221 SER B CA 1
ATOM 3563 C C . SER B 1 241 ? 15.750 -6.367 52.379 1.00 18.62 221 SER B C 1
ATOM 3564 O O . SER B 1 241 ? 15.057 -5.593 51.700 1.00 17.49 221 SER B O 1
ATOM 3567 N N . VAL B 1 242 ? 16.300 -6.009 53.548 1.00 16.11 222 VAL B N 1
ATOM 3568 C CA . VAL B 1 242 ? 16.093 -4.704 54.169 1.00 17.36 222 VAL B CA 1
ATOM 3569 C C . VAL B 1 242 ? 17.431 -4.022 54.478 1.00 19.10 222 VAL B C 1
ATOM 3570 O O . VAL B 1 242 ? 18.316 -4.647 55.053 1.00 19.70 222 VAL B O 1
ATOM 3574 N N . SER B 1 243 ? 17.546 -2.748 54.157 1.00 17.76 223 SER B N 1
ATOM 3575 C CA . SER B 1 243 ? 18.761 -1.982 54.491 1.00 19.10 223 SER B CA 1
ATOM 3576 C C . SER B 1 243 ? 18.366 -0.556 54.867 1.00 19.18 223 SER B C 1
ATOM 3577 O O . SER B 1 243 ? 17.201 -0.296 55.234 1.00 18.67 223 SER B O 1
ATOM 3580 N N . ASN B 1 244 ? 19.314 0.372 54.791 1.00 18.05 224 ASN B N 1
ATOM 3581 C CA . ASN B 1 244 ? 19.088 1.749 55.150 1.00 18.54 224 ASN B CA 1
ATOM 3582 C C . ASN B 1 244 ? 19.800 2.663 54.207 1.00 19.02 224 ASN B C 1
ATOM 3583 O O . ASN B 1 244 ? 20.697 2.244 53.456 1.00 19.11 224 ASN B O 1
ATOM 3588 N N . SER B 1 245 ? 19.452 3.935 54.233 1.00 18.07 225 SER B N 1
ATOM 3589 C CA . SER B 1 245 ? 19.962 4.889 53.277 1.00 18.49 225 SER B CA 1
ATOM 3590 C C . SER B 1 245 ? 21.493 5.016 53.375 1.00 19.24 225 SER B C 1
ATOM 3591 O O . SER B 1 245 ? 22.137 5.155 52.359 1.00 20.86 225 SER B O 1
ATOM 3594 N N . ALA B 1 246 ? 22.026 5.000 54.583 1.00 20.20 226 ALA B N 1
ATOM 3595 C CA . ALA B 1 246 ? 23.497 5.169 54.708 1.00 22.94 226 ALA B CA 1
ATOM 3596 C C . ALA B 1 246 ? 24.246 4.025 54.075 1.00 22.39 226 ALA B C 1
ATOM 3597 O O . ALA B 1 246 ? 25.221 4.254 53.343 1.00 23.80 226 ALA B O 1
ATOM 3599 N N . ALA B 1 247 ? 23.795 2.796 54.329 1.00 21.62 227 ALA B N 1
ATOM 3600 C CA . ALA B 1 247 ? 24.432 1.597 53.761 1.00 22.29 227 ALA B CA 1
ATOM 3601 C C . ALA B 1 247 ? 24.296 1.585 52.254 1.00 21.81 227 ALA B C 1
ATOM 3602 O O . ALA B 1 247 ? 25.224 1.207 51.521 1.00 22.02 227 ALA B O 1
ATOM 3604 N N . LEU B 1 248 ? 23.132 2.022 51.746 1.00 21.06 228 LEU B N 1
ATOM 3605 C CA . LEU B 1 248 ? 22.965 2.092 50.309 1.00 20.90 228 LEU B CA 1
ATOM 3606 C C . LEU B 1 248 ? 23.900 3.085 49.650 1.00 21.48 228 LEU B C 1
ATOM 3607 O O . LEU B 1 248 ? 24.601 2.756 48.706 1.00 20.94 228 LEU B O 1
ATOM 3612 N N . VAL B 1 249 ? 23.913 4.308 50.149 1.00 21.51 229 VAL B N 1
ATOM 3613 C CA . VAL B 1 249 ? 24.670 5.372 49.524 1.00 22.51 229 VAL B CA 1
ATOM 3614 C C . VAL B 1 249 ? 26.186 5.030 49.594 1.00 21.96 229 VAL B C 1
ATOM 3615 O O . VAL B 1 249 ? 26.898 5.267 48.626 1.00 24.67 229 VAL B O 1
ATOM 3619 N N . GLU B 1 250 ? 26.603 4.458 50.690 1.00 24.46 230 GLU B N 1
ATOM 3620 C CA . GLU B 1 250 ? 28.023 4.104 50.897 1.00 28.90 230 GLU B CA 1
ATOM 3621 C C . GLU B 1 250 ? 28.531 3.080 49.865 1.00 28.31 230 GLU B C 1
ATOM 3622 O O . GLU B 1 250 ? 29.682 3.177 49.371 1.00 26.83 230 GLU B O 1
ATOM 3628 N N . ALA B 1 251 ? 27.696 2.092 49.507 1.00 23.32 231 ALA B N 1
ATOM 3629 C CA . ALA B 1 251 ? 28.131 0.976 48.699 1.00 22.17 231 ALA B CA 1
ATOM 3630 C C . ALA B 1 251 ? 27.588 0.969 47.274 1.00 23.57 231 ALA B C 1
ATOM 3631 O O . ALA B 1 251 ? 27.960 0.119 46.467 1.00 24.02 231 ALA B O 1
ATOM 3633 N N . LEU B 1 252 ? 26.768 1.959 46.927 1.00 24.81 232 LEU B N 1
ATOM 3634 C CA . LEU B 1 252 ? 26.131 1.978 45.600 1.00 23.96 232 LEU B CA 1
ATOM 3635 C C . LEU B 1 252 ? 27.224 2.119 44.532 1.00 25.12 232 LEU B C 1
ATOM 3636 O O . LEU B 1 252 ? 27.982 3.083 44.574 1.00 24.32 232 LEU B O 1
ATOM 3641 N N . PRO B 1 253 ? 27.292 1.191 43.578 1.00 25.21 233 PRO B N 1
ATOM 3642 C CA . PRO B 1 253 ? 28.347 1.371 42.523 1.00 27.74 233 PRO B CA 1
ATOM 3643 C C . PRO B 1 253 ? 28.134 2.538 41.537 1.00 33.04 233 PRO B C 1
ATOM 3644 O O . PRO B 1 253 ? 26.915 2.713 41.115 1.00 28.81 233 PRO B O 1
ATOM 3648 N N . MET C 1 24 ? -42.567 -10.784 60.806 1.00 50.99 4 MET C N 1
ATOM 3649 C CA . MET C 1 24 ? -41.433 -9.853 61.216 1.00 46.75 4 MET C CA 1
ATOM 3650 C C . MET C 1 24 ? -40.884 -9.200 59.935 1.00 36.07 4 MET C C 1
ATOM 3651 O O . MET C 1 24 ? -40.964 -9.822 58.822 1.00 35.83 4 MET C O 1
ATOM 3653 N N . VAL C 1 25 ? -40.344 -7.986 60.073 1.00 35.93 5 VAL C N 1
ATOM 3654 C CA . VAL C 1 25 ? -39.643 -7.319 58.958 1.00 36.98 5 VAL C CA 1
ATOM 3655 C C . VAL C 1 25 ? -38.453 -8.190 58.538 1.00 37.79 5 VAL C C 1
ATOM 3656 O O . VAL C 1 25 ? -37.653 -8.598 59.372 1.00 39.76 5 VAL C O 1
ATOM 3660 N N . GLU C 1 26 ? -38.365 -8.505 57.253 1.00 29.97 6 GLU C N 1
ATOM 3661 C CA . GLU C 1 26 ? -37.292 -9.309 56.721 1.00 28.64 6 GLU C CA 1
ATOM 3662 C C . GLU C 1 26 ? -36.537 -8.421 55.723 1.00 29.67 6 GLU C C 1
ATOM 3663 O O . GLU C 1 26 ? -37.077 -7.475 55.114 1.00 25.08 6 GLU C O 1
ATOM 3669 N N . THR C 1 27 ? -35.243 -8.711 55.608 1.00 28.31 7 THR C N 1
ATOM 3670 C CA . THR C 1 27 ? -34.363 -7.997 54.756 1.00 27.00 7 THR C CA 1
ATOM 3671 C C . THR C 1 27 ? -33.497 -9.025 54.013 1.00 27.69 7 THR C C 1
ATOM 3672 O O . THR C 1 27 ? -33.244 -10.127 54.510 1.00 28.22 7 THR C O 1
ATOM 3676 N N . ASN C 1 28 ? -33.098 -8.671 52.808 1.00 25.58 8 ASN C N 1
ATOM 3677 C CA . ASN C 1 28 ? -32.117 -9.499 52.122 1.00 31.62 8 ASN C CA 1
ATOM 3678 C C . ASN C 1 28 ? -30.736 -8.918 52.333 1.00 29.63 8 ASN C C 1
ATOM 3679 O O . ASN C 1 28 ? -29.814 -9.480 51.718 1.00 34.25 8 ASN C O 1
ATOM 3684 N N . ARG C 1 29 ? -30.535 -7.874 53.165 1.00 26.24 9 ARG C N 1
ATOM 3685 C CA . ARG C 1 29 ? -29.168 -7.450 53.548 1.00 26.69 9 ARG C CA 1
ATOM 3686 C C . ARG C 1 29 ? -28.787 -8.202 54.781 1.00 30.72 9 ARG C C 1
ATOM 3687 O O . ARG C 1 29 ? -29.588 -8.323 55.711 1.00 30.63 9 ARG C O 1
ATOM 3695 N N . HIS C 1 30 ? -27.572 -8.739 54.834 1.00 23.63 10 HIS C N 1
ATOM 3696 C CA . HIS C 1 30 ? -27.114 -9.517 55.964 1.00 22.78 10 HIS C CA 1
ATOM 3697 C C . HIS C 1 30 ? -25.663 -9.157 56.223 1.00 23.15 10 HIS C C 1
ATOM 3698 O O . HIS C 1 30 ? -24.902 -8.944 55.266 1.00 22.24 10 HIS C O 1
ATOM 3705 N N . PHE C 1 31 ? -25.322 -9.043 57.502 1.00 21.71 11 PHE C N 1
ATOM 3706 C CA . PHE C 1 31 ? -23.968 -8.641 57.908 1.00 21.64 11 PHE C CA 1
ATOM 3707 C C . PHE C 1 31 ? -23.418 -9.642 58.917 1.00 27.10 11 PHE C C 1
ATOM 3708 O O . PHE C 1 31 ? -24.135 -10.297 59.699 1.00 25.01 11 PHE C O 1
ATOM 3716 N N . ILE C 1 32 ? -22.095 -9.767 58.891 1.00 21.89 12 ILE C N 1
ATOM 3717 C CA . ILE C 1 32 ? -21.308 -10.458 59.910 1.00 21.88 12 ILE C CA 1
ATOM 3718 C C . ILE C 1 32 ? -20.677 -9.420 60.799 1.00 23.18 12 ILE C C 1
ATOM 3719 O O . ILE C 1 32 ? -20.129 -8.402 60.320 1.00 22.89 12 ILE C O 1
ATOM 3724 N N . ASP C 1 33 ? -20.757 -9.621 62.129 1.00 22.61 13 ASP C N 1
ATOM 3725 C CA . ASP C 1 33 ? -20.141 -8.703 63.026 1.00 22.99 13 ASP C CA 1
ATOM 3726 C C . ASP C 1 33 ? -18.623 -8.780 62.735 1.00 21.32 13 ASP C C 1
ATOM 3727 O O . ASP C 1 33 ? -18.063 -9.864 62.666 1.00 22.95 13 ASP C O 1
ATOM 3732 N N . ALA C 1 34 ? -18.043 -7.619 62.566 1.00 21.45 14 ALA C N 1
ATOM 3733 C CA . ALA C 1 34 ? -16.639 -7.537 62.129 1.00 19.25 14 ALA C CA 1
ATOM 3734 C C . ALA C 1 34 ? -16.075 -6.217 62.482 1.00 20.89 14 ALA C C 1
ATOM 3735 O O . ALA C 1 34 ? -16.793 -5.273 62.819 1.00 22.26 14 ALA C O 1
ATOM 3737 N N . ASP C 1 35 ? -14.744 -6.114 62.391 1.00 20.36 15 ASP C N 1
ATOM 3738 C CA . ASP C 1 35 ? -14.011 -4.943 62.835 1.00 21.38 15 ASP C CA 1
ATOM 3739 C C . ASP C 1 35 ? -13.121 -4.552 61.623 1.00 19.72 15 ASP C C 1
ATOM 3740 O O . ASP C 1 35 ? -12.325 -5.410 61.211 1.00 19.34 15 ASP C O 1
ATOM 3745 N N . PRO C 1 36 ? -13.206 -3.346 61.099 1.00 18.72 16 PRO C N 1
ATOM 3746 C CA . PRO C 1 36 ? -13.806 -2.192 61.751 1.00 18.60 16 PRO C CA 1
ATOM 3747 C C . PRO C 1 36 ? -15.240 -1.871 61.326 1.00 19.33 16 PRO C C 1
ATOM 3748 O O . PRO C 1 36 ? -15.803 -0.829 61.759 1.00 21.77 16 PRO C O 1
ATOM 3752 N N . TYR C 1 37 ? -15.801 -2.690 60.440 1.00 17.62 17 TYR C N 1
ATOM 3753 C CA . TYR C 1 37 ? -17.172 -2.434 59.964 1.00 18.73 17 TYR C CA 1
ATOM 3754 C C . TYR C 1 37 ? -17.894 -3.746 59.723 1.00 18.03 17 TYR C C 1
ATOM 3755 O O . TYR C 1 37 ? -17.303 -4.768 59.467 1.00 18.75 17 TYR C O 1
ATOM 3764 N N . PRO C 1 38 ? -19.269 -3.731 59.828 1.00 20.47 18 PRO C N 1
ATOM 3765 C CA . PRO C 1 38 ? -19.997 -4.943 59.563 1.00 20.46 18 PRO C CA 1
ATOM 3766 C C . PRO C 1 38 ? -19.907 -5.391 58.118 1.00 17.54 18 PRO C C 1
ATOM 3767 O O . PRO C 1 38 ? -20.010 -4.562 57.251 1.00 18.70 18 PRO C O 1
ATOM 3771 N N . TRP C 1 39 ? -19.665 -6.655 57.893 1.00 18.06 19 TRP C N 1
ATOM 3772 C CA . TRP C 1 39 ? -19.220 -7.140 56.587 1.00 17.85 19 TRP C CA 1
ATOM 3773 C C . TRP C 1 39 ? -20.267 -8.050 55.944 1.00 18.56 19 TRP C C 1
ATOM 3774 O O . TRP C 1 39 ? -20.914 -8.837 56.624 1.00 18.93 19 TRP C O 1
ATOM 3785 N N . PRO C 1 40 ? -20.421 -8.018 54.628 1.00 17.96 20 PRO C N 1
ATOM 3786 C CA . PRO C 1 40 ? -19.778 -7.104 53.699 1.00 18.06 20 PRO C CA 1
ATOM 3787 C C . PRO C 1 40 ? -20.327 -5.693 53.788 1.00 18.73 20 PRO C C 1
ATOM 3788 O O . PRO C 1 40 ? -21.443 -5.510 54.333 1.00 17.90 20 PRO C O 1
ATOM 3792 N N . TYR C 1 41 ? -19.609 -4.715 53.252 1.00 17.71 21 TYR C N 1
ATOM 3793 C CA . TYR C 1 41 ? -19.945 -3.301 53.466 1.00 17.69 21 TYR C CA 1
ATOM 3794 C C . TYR C 1 41 ? -21.419 -2.996 53.156 1.00 20.33 21 TYR C C 1
ATOM 3795 O O . TYR C 1 41 ? -22.038 -2.205 53.863 1.00 20.11 21 TYR C O 1
ATOM 3804 N N . ASN C 1 42 ? -21.923 -3.603 52.087 1.00 20.41 22 ASN C N 1
ATOM 3805 C CA . ASN C 1 42 ? -23.276 -3.359 51.578 1.00 20.86 22 ASN C CA 1
ATOM 3806 C C . ASN C 1 42 ? -24.307 -4.399 51.956 1.00 21.04 22 ASN C C 1
ATOM 3807 O O . ASN C 1 42 ? -25.464 -4.341 51.468 1.00 22.39 22 ASN C O 1
ATOM 3812 N N . GLY C 1 43 ? -23.934 -5.366 52.787 1.00 18.21 23 GLY C N 1
ATOM 3813 C CA . GLY C 1 43 ? -24.817 -6.425 53.200 1.00 20.37 23 GLY C CA 1
ATOM 3814 C C . GLY C 1 43 ? -25.278 -7.364 52.124 1.00 21.35 23 GLY C C 1
ATOM 3815 O O . GLY C 1 43 ? -26.198 -8.153 52.343 1.00 21.34 23 GLY C O 1
ATOM 3816 N N . ALA C 1 44 ? -24.624 -7.360 50.960 1.00 19.71 24 ALA C N 1
ATOM 3817 C CA . ALA C 1 44 ? -25.007 -8.251 49.894 1.00 19.45 24 ALA C CA 1
ATOM 3818 C C . ALA C 1 44 ? -24.352 -9.602 50.003 1.00 21.61 24 ALA C C 1
ATOM 3819 O O . ALA C 1 44 ? -23.403 -9.908 49.286 1.00 23.17 24 ALA C O 1
ATOM 3821 N N . LEU C 1 45 ? -24.783 -10.398 50.964 1.00 19.40 25 LEU C N 1
ATOM 3822 C CA . LEU C 1 45 ? -24.131 -11.621 51.385 1.00 18.79 25 LEU C CA 1
ATOM 3823 C C . LEU C 1 45 ? -24.998 -12.816 51.053 1.00 20.73 25 LEU C C 1
ATOM 3824 O O . LEU C 1 45 ? -26.043 -13.029 51.696 1.00 21.77 25 LEU C O 1
ATOM 3829 N N . ARG C 1 46 ? -24.653 -13.519 49.977 1.00 18.86 26 ARG C N 1
ATOM 3830 C CA . ARG C 1 46 ? -25.386 -14.667 49.491 1.00 21.11 26 ARG C CA 1
ATOM 3831 C C . ARG C 1 46 ? -24.482 -15.795 49.092 1.00 21.94 26 ARG C C 1
ATOM 3832 O O . ARG C 1 46 ? -23.315 -15.564 48.719 1.00 19.23 26 ARG C O 1
ATOM 3840 N N . PRO C 1 47 ? -24.981 -17.041 49.092 1.00 20.41 27 PRO C N 1
ATOM 3841 C CA . PRO C 1 47 ? -24.220 -18.130 48.571 1.00 20.81 27 PRO C CA 1
ATOM 3842 C C . PRO C 1 47 ? -23.690 -17.920 47.142 1.00 20.03 27 PRO C C 1
ATOM 3843 O O . PRO C 1 47 ? -22.541 -18.302 46.862 1.00 20.77 27 PRO C O 1
ATOM 3847 N N . ASP C 1 48 ? -24.473 -17.311 46.256 1.00 20.47 28 ASP C N 1
ATOM 3848 C CA . ASP C 1 48 ? -24.094 -17.234 44.862 1.00 20.56 28 ASP C CA 1
ATOM 3849 C C . ASP C 1 48 ? -22.969 -16.184 44.609 1.00 19.98 28 ASP C C 1
ATOM 3850 O O . ASP C 1 48 ? -22.314 -16.293 43.624 1.00 20.60 28 ASP C O 1
ATOM 3855 N N . ASN C 1 49 ? -22.770 -15.237 45.512 1.00 17.68 29 ASN C N 1
ATOM 3856 C CA . ASN C 1 49 ? -21.784 -14.165 45.295 1.00 18.22 29 ASN C CA 1
ATOM 3857 C C . ASN C 1 49 ? -20.613 -14.172 46.272 1.00 17.16 29 ASN C C 1
ATOM 3858 O O . ASN C 1 49 ? -19.875 -13.181 46.329 1.00 16.59 29 ASN C O 1
ATOM 3863 N N . THR C 1 50 ? -20.499 -15.226 47.059 1.00 17.38 30 THR C N 1
ATOM 3864 C CA . THR C 1 50 ? -19.549 -15.271 48.166 1.00 18.50 30 THR C CA 1
ATOM 3865 C C . THR C 1 50 ? -18.767 -16.530 48.156 1.00 20.31 30 THR C C 1
ATOM 3866 O O . THR C 1 50 ? -19.307 -17.621 47.971 1.00 18.96 30 THR C O 1
ATOM 3870 N N . ALA C 1 51 ? -17.436 -16.427 48.289 1.00 17.43 31 ALA C N 1
ATOM 3871 C CA . ALA C 1 51 ? -16.583 -17.578 48.373 1.00 17.61 31 ALA C CA 1
ATOM 3872 C C . ALA C 1 51 ? -15.774 -17.617 49.663 1.00 17.97 31 ALA C C 1
ATOM 3873 O O . ALA C 1 51 ? -15.300 -16.579 50.109 1.00 18.30 31 ALA C O 1
ATOM 3875 N N . LEU C 1 52 ? -15.594 -18.798 50.200 1.00 16.39 32 LEU C N 1
ATOM 3876 C CA . LEU C 1 52 ? -14.556 -19.098 51.154 1.00 16.70 32 LEU C CA 1
ATOM 3877 C C . LEU C 1 52 ? -13.313 -19.411 50.334 1.00 18.20 32 LEU C C 1
ATOM 3878 O O . LEU C 1 52 ? -13.373 -20.175 49.368 1.00 19.44 32 LEU C O 1
ATOM 3883 N N . ILE C 1 53 ? -12.161 -18.907 50.759 1.00 16.45 33 ILE C N 1
ATOM 3884 C CA . ILE C 1 53 ? -10.877 -19.327 50.206 1.00 16.96 33 ILE C CA 1
ATOM 3885 C C . ILE C 1 53 ? -10.032 -19.854 51.361 1.00 15.86 33 ILE C C 1
ATOM 3886 O O . ILE C 1 53 ? -9.891 -19.204 52.392 1.00 17.68 33 ILE C O 1
ATOM 3891 N N . ILE C 1 54 ? -9.578 -21.097 51.200 1.00 15.96 34 ILE C N 1
ATOM 3892 C CA . ILE C 1 54 ? -8.676 -21.727 52.170 1.00 17.78 34 ILE C CA 1
ATOM 3893 C C . ILE C 1 54 ? -7.293 -21.755 51.569 1.00 16.28 34 ILE C C 1
ATOM 3894 O O . ILE C 1 54 ? -7.017 -22.512 50.597 1.00 17.00 34 ILE C O 1
ATOM 3899 N N . ILE C 1 55 ? -6.422 -20.951 52.135 1.00 16.48 35 ILE C N 1
ATOM 3900 C CA . ILE C 1 55 ? -5.096 -20.687 51.595 1.00 17.53 35 ILE C CA 1
ATOM 3901 C C . ILE C 1 55 ? -4.030 -21.610 52.130 1.00 17.02 35 ILE C C 1
ATOM 3902 O O . ILE C 1 55 ? -3.681 -21.563 53.318 1.00 15.70 35 ILE C O 1
ATOM 3907 N N . ASP C 1 56 ? -3.512 -22.451 51.242 1.00 17.57 36 ASP C N 1
ATOM 3908 C CA . ASP C 1 56 ? -2.212 -23.110 51.383 1.00 17.33 36 ASP C CA 1
ATOM 3909 C C . ASP C 1 56 ? -2.100 -24.010 52.659 1.00 16.75 36 ASP C C 1
ATOM 3910 O O . ASP C 1 56 ? -1.008 -24.091 53.277 1.00 17.89 36 ASP C O 1
ATOM 3915 N N . MET C 1 57 ? -3.208 -24.697 52.966 1.00 16.16 37 MET C N 1
ATOM 3916 C CA . MET C 1 57 ? -3.172 -25.631 54.136 1.00 17.38 37 MET C CA 1
ATOM 3917 C C . MET C 1 57 ? -2.545 -26.962 53.668 1.00 18.14 37 MET C C 1
ATOM 3918 O O . MET C 1 57 ? -3.242 -27.989 53.554 1.00 20.47 37 MET C O 1
ATOM 3923 N N . GLN C 1 58 ? -1.267 -26.903 53.379 1.00 17.57 38 GLN C N 1
ATOM 3924 C CA . GLN C 1 58 ? -0.515 -27.965 52.741 1.00 19.89 38 GLN C CA 1
ATOM 3925 C C . GLN C 1 58 ? 0.363 -28.661 53.804 1.00 22.31 38 GLN C C 1
ATOM 3926 O O . GLN C 1 58 ? 0.939 -27.981 54.723 1.00 22.75 38 GLN C O 1
ATOM 3932 N N . THR C 1 59 ? 0.576 -29.948 53.595 1.00 24.93 39 THR C N 1
ATOM 3933 C CA . THR C 1 59 ? 1.372 -30.743 54.526 1.00 35.24 39 THR C CA 1
ATOM 3934 C C . THR C 1 59 ? 2.720 -30.155 54.795 1.00 36.84 39 THR C C 1
ATOM 3935 O O . THR C 1 59 ? 3.103 -30.234 55.943 1.00 52.79 39 THR C O 1
ATOM 3939 N N A ASP C 1 60 ? 3.487 -29.761 53.832 0.50 38.12 40 ASP C N 1
ATOM 3940 N N B ASP C 1 60 ? 3.318 -29.374 53.722 0.50 35.93 40 ASP C N 1
ATOM 3941 C CA A ASP C 1 60 ? 4.876 -29.450 54.171 0.50 36.67 40 ASP C CA 1
ATOM 3942 C CA B ASP C 1 60 ? 4.571 -28.281 53.479 0.50 29.52 40 ASP C CA 1
ATOM 3943 C C A ASP C 1 60 ? 4.891 -28.234 55.156 0.50 36.84 40 ASP C C 1
ATOM 3944 C C B ASP C 1 60 ? 4.665 -26.924 54.286 0.50 26.94 40 ASP C C 1
ATOM 3945 O O A ASP C 1 60 ? 5.799 -28.084 56.022 0.50 35.91 40 ASP C O 1
ATOM 3946 O O B ASP C 1 60 ? 5.704 -26.253 54.613 0.50 26.47 40 ASP C O 1
ATOM 3955 N N A PHE C 1 61 ? 3.909 -27.370 54.956 0.38 40.40 41 PHE C N 1
ATOM 3956 N N C PHE C 1 61 ? 3.466 -26.289 54.369 0.62 28.83 41 PHE C N 1
ATOM 3957 C CA A PHE C 1 61 ? 3.870 -26.066 55.622 0.38 41.29 41 PHE C CA 1
ATOM 3958 C CA C PHE C 1 61 ? 3.238 -25.300 55.393 0.62 26.36 41 PHE C CA 1
ATOM 3959 C C A PHE C 1 61 ? 3.355 -26.261 57.047 0.38 36.40 41 PHE C C 1
ATOM 3960 C C C PHE C 1 61 ? 2.865 -25.698 56.856 0.62 31.02 41 PHE C C 1
ATOM 3961 O O A PHE C 1 61 ? 4.042 -25.948 58.022 0.38 38.53 41 PHE C O 1
ATOM 3962 O O C PHE C 1 61 ? 3.043 -24.793 57.673 0.62 28.52 41 PHE C O 1
ATOM 3977 N N . CYS C 1 62 ? 2.207 -26.852 57.185 1.00 31.64 42 CYS C N 1
ATOM 3978 C CA . CYS C 1 62 ? 1.637 -27.067 58.545 1.00 34.21 42 CYS C CA 1
ATOM 3979 C C . CYS C 1 62 ? 1.803 -28.462 59.085 1.00 42.53 42 CYS C C 1
ATOM 3980 O O . CYS C 1 62 ? 1.141 -28.884 60.032 1.00 43.31 42 CYS C O 1
ATOM 3983 N N . GLY C 1 63 ? 2.740 -29.196 58.456 1.00 42.81 43 GLY C N 1
ATOM 3984 C CA . GLY C 1 63 ? 3.106 -30.550 58.881 1.00 47.39 43 GLY C CA 1
ATOM 3985 C C . GLY C 1 63 ? 4.619 -30.847 58.859 1.00 43.32 43 GLY C C 1
ATOM 3986 O O . GLY C 1 63 ? 5.481 -30.087 58.368 1.00 29.76 43 GLY C O 1
ATOM 3987 N N . LYS C 1 64 ? 4.921 -31.966 59.515 1.00 43.37 44 LYS C N 1
ATOM 3988 C CA . LYS C 1 64 ? 6.310 -32.373 59.742 1.00 46.50 44 LYS C CA 1
ATOM 3989 C C . LYS C 1 64 ? 6.943 -32.683 58.377 1.00 37.44 44 LYS C C 1
ATOM 3990 O O . LYS C 1 64 ? 6.338 -33.246 57.481 1.00 40.14 44 LYS C O 1
ATOM 3996 N N . GLY C 1 65 ? 8.185 -32.313 58.264 1.00 31.32 45 GLY C N 1
ATOM 3997 C CA . GLY C 1 65 ? 9.018 -32.591 57.104 1.00 39.38 45 GLY C CA 1
ATOM 3998 C C . GLY C 1 65 ? 8.906 -31.529 55.990 1.00 39.78 45 GLY C C 1
ATOM 3999 O O . GLY C 1 65 ? 9.688 -31.569 55.038 1.00 42.38 45 GLY C O 1
ATOM 4000 N N . GLY C 1 66 ? 7.960 -30.640 56.085 1.00 42.52 46 GLY C N 1
ATOM 4001 C CA . GLY C 1 66 ? 7.853 -29.625 55.073 1.00 49.18 46 GLY C CA 1
ATOM 4002 C C . GLY C 1 66 ? 8.827 -28.542 54.938 1.00 45.51 46 GLY C C 1
ATOM 4003 O O . GLY C 1 66 ? 9.624 -28.426 55.763 1.00 41.34 46 GLY C O 1
ATOM 4004 N N . TYR C 1 67 ? 8.614 -27.630 53.973 1.00 41.69 47 TYR C N 1
ATOM 4005 C CA . TYR C 1 67 ? 9.320 -26.369 53.846 1.00 37.23 47 TYR C CA 1
ATOM 4006 C C . TYR C 1 67 ? 9.418 -25.590 55.174 1.00 40.58 47 TYR C C 1
ATOM 4007 O O . TYR C 1 67 ? 10.500 -25.115 55.621 1.00 36.92 47 TYR C O 1
ATOM 4016 N N . VAL C 1 68 ? 8.229 -25.411 55.776 1.00 40.22 48 VAL C N 1
ATOM 4017 C CA . VAL C 1 68 ? 8.167 -24.541 56.967 1.00 40.00 48 VAL C CA 1
ATOM 4018 C C . VAL C 1 68 ? 8.915 -25.242 58.117 1.00 43.87 48 VAL C C 1
ATOM 4019 O O . VAL C 1 68 ? 9.697 -24.600 58.833 1.00 39.30 48 VAL C O 1
ATOM 4023 N N . ASP C 1 69 ? 8.683 -26.541 58.269 1.00 37.76 49 ASP C N 1
ATOM 4024 C CA . ASP C 1 69 ? 9.427 -27.348 59.256 1.00 40.94 49 ASP C CA 1
ATOM 4025 C C . ASP C 1 69 ? 10.968 -27.234 59.098 1.00 42.80 49 ASP C C 1
ATOM 4026 O O . ASP C 1 69 ? 11.697 -26.990 60.052 1.00 42.31 49 ASP C O 1
ATOM 4031 N N . HIS C 1 70 ? 11.442 -27.367 57.876 1.00 42.94 50 HIS C N 1
ATOM 4032 C CA . HIS C 1 70 ? 12.896 -27.248 57.542 1.00 41.84 50 HIS C CA 1
ATOM 4033 C C . HIS C 1 70 ? 13.462 -25.879 57.911 1.00 47.34 50 HIS C C 1
ATOM 4034 O O . HIS C 1 70 ? 14.648 -25.773 58.222 1.00 45.42 50 HIS C O 1
ATOM 4041 N N . MET C 1 71 ? 12.631 -24.824 57.903 1.00 40.39 51 MET C N 1
ATOM 4042 C CA . MET C 1 71 ? 13.125 -23.499 58.307 1.00 40.71 51 MET C CA 1
ATOM 4043 C C . MET C 1 71 ? 13.180 -23.343 59.836 1.00 43.59 51 MET C C 1
ATOM 4044 O O . MET C 1 71 ? 13.596 -22.294 60.326 1.00 40.16 51 MET C O 1
ATOM 4049 N N . GLY C 1 72 ? 12.647 -24.308 60.587 1.00 41.87 52 GLY C N 1
ATOM 4050 C CA . GLY C 1 72 ? 12.702 -24.280 62.049 1.00 43.73 52 GLY C CA 1
ATOM 4051 C C . GLY C 1 72 ? 11.542 -23.592 62.734 1.00 43.91 52 GLY C C 1
ATOM 4052 O O . GLY C 1 72 ? 11.605 -23.384 63.944 1.00 42.09 52 GLY C O 1
ATOM 4053 N N . TYR C 1 73 ? 10.491 -23.254 62.008 1.00 41.30 53 TYR C N 1
ATOM 4054 C CA . TYR C 1 73 ? 9.420 -22.510 62.652 1.00 38.76 53 TYR C CA 1
ATOM 4055 C C . TYR C 1 73 ? 8.558 -23.411 63.517 1.00 43.98 53 TYR C C 1
ATOM 4056 O O . TYR C 1 73 ? 8.526 -24.612 63.330 1.00 40.87 53 TYR C O 1
ATOM 4065 N N . ASP C 1 74 ? 7.819 -22.811 64.430 1.00 34.13 54 ASP C N 1
ATOM 4066 C CA . ASP C 1 74 ? 6.890 -23.603 65.328 1.00 38.24 54 ASP C CA 1
ATOM 4067 C C . ASP C 1 74 ? 5.575 -24.000 64.625 1.00 33.71 54 ASP C C 1
ATOM 4068 O O . ASP C 1 74 ? 4.650 -23.115 64.556 1.00 33.20 54 ASP C O 1
ATOM 4073 N N . LEU C 1 75 ? 5.431 -25.297 64.332 1.00 33.98 55 LEU C N 1
ATOM 4074 C CA . LEU C 1 75 ? 4.178 -25.797 63.753 1.00 35.08 55 LEU C CA 1
ATOM 4075 C C . LEU C 1 75 ? 2.896 -25.556 64.500 1.00 29.71 55 LEU C C 1
ATOM 4076 O O . LEU C 1 75 ? 1.829 -25.433 63.868 1.00 27.29 55 LEU C O 1
ATOM 4081 N N . SER C 1 76 ? 2.932 -25.456 65.826 1.00 26.44 56 SER C N 1
ATOM 4082 C CA . SER C 1 76 ? 1.681 -25.208 66.516 1.00 25.89 56 SER C CA 1
ATOM 4083 C C . SER C 1 76 ? 0.930 -23.908 66.053 1.00 23.46 56 SER C C 1
ATOM 4084 O O . SER C 1 76 ? -0.320 -23.903 66.062 1.00 23.81 56 SER C O 1
ATOM 4087 N N . LEU C 1 77 ? 1.694 -22.894 65.648 1.00 25.58 57 LEU C N 1
ATOM 4088 C CA . LEU C 1 77 ? 1.070 -21.644 65.228 1.00 25.33 57 LEU C CA 1
ATOM 4089 C C . LEU C 1 77 ? 0.248 -21.789 63.909 1.00 23.84 57 LEU C C 1
ATOM 4090 O O . LEU C 1 77 ? -0.802 -21.132 63.737 1.00 23.83 57 LEU C O 1
ATOM 4095 N N . VAL C 1 78 ? 0.739 -22.682 63.039 1.00 23.46 58 VAL C N 1
ATOM 4096 C CA . VAL C 1 78 ? 0.059 -22.902 61.759 1.00 26.72 58 VAL C CA 1
ATOM 4097 C C . VAL C 1 78 ? -0.918 -24.042 61.779 1.00 27.60 58 VAL C C 1
ATOM 4098 O O . VAL C 1 78 ? -1.711 -24.219 60.871 1.00 25.61 58 VAL C O 1
ATOM 4102 N N . GLN C 1 79 ? -0.876 -24.886 62.829 1.00 25.45 59 GLN C N 1
ATOM 4103 C CA . GLN C 1 79 ? -1.934 -25.859 63.050 1.00 24.92 59 GLN C CA 1
ATOM 4104 C C . GLN C 1 79 ? -3.128 -25.363 63.766 1.00 22.17 59 GLN C C 1
ATOM 4105 O O . GLN C 1 79 ? -4.234 -25.931 63.635 1.00 22.65 59 GLN C O 1
ATOM 4111 N N . ALA C 1 80 ? -2.954 -24.284 64.547 1.00 22.74 60 ALA C N 1
ATOM 4112 C CA . ALA C 1 80 ? -4.067 -23.740 65.318 1.00 25.09 60 ALA C CA 1
ATOM 4113 C C . ALA C 1 80 ? -5.325 -23.465 64.508 1.00 21.68 60 ALA C C 1
ATOM 4114 O O . ALA C 1 80 ? -6.450 -23.704 64.955 1.00 23.83 60 ALA C O 1
ATOM 4116 N N . PRO C 1 81 ? -5.156 -22.934 63.247 1.00 23.52 61 PRO C N 1
ATOM 4117 C CA . PRO C 1 81 ? -6.390 -22.658 62.500 1.00 24.18 61 PRO C CA 1
ATOM 4118 C C . PRO C 1 81 ? -7.115 -23.832 61.898 1.00 21.96 61 PRO C C 1
ATOM 4119 O O . PRO C 1 81 ? -8.222 -23.617 61.386 1.00 21.45 61 PRO C O 1
ATOM 4123 N N . ILE C 1 82 ? -6.589 -25.070 62.005 1.00 20.66 62 ILE C N 1
ATOM 4124 C CA . ILE C 1 82 ? -7.219 -26.201 61.319 1.00 23.29 62 ILE C CA 1
ATOM 4125 C C . ILE C 1 82 ? -8.666 -26.405 61.754 1.00 24.66 62 ILE C C 1
ATOM 4126 O O . ILE C 1 82 ? -9.581 -26.515 60.920 1.00 21.80 62 ILE C O 1
ATOM 4131 N N . GLU C 1 83 ? -8.886 -26.537 63.084 1.00 23.75 63 GLU C N 1
ATOM 4132 C CA . GLU C 1 83 ? -10.258 -26.839 63.530 1.00 26.40 63 GLU C CA 1
ATOM 4133 C C . GLU C 1 83 ? -11.241 -25.711 63.242 1.00 23.12 63 GLU C C 1
ATOM 4134 O O . GLU C 1 83 ? -12.327 -25.965 62.753 1.00 24.85 63 GLU C O 1
ATOM 4140 N N . PRO C 1 84 ? -10.861 -24.434 63.477 1.00 21.68 64 PRO C N 1
ATOM 4141 C CA . PRO C 1 84 ? -11.762 -23.352 63.082 1.00 22.84 64 PRO C CA 1
ATOM 4142 C C . PRO C 1 84 ? -12.077 -23.338 61.574 1.00 22.41 64 PRO C C 1
ATOM 4143 O O . PRO C 1 84 ? -13.236 -23.158 61.207 1.00 21.74 64 PRO C O 1
ATOM 4147 N N . ILE C 1 85 ? -11.078 -23.565 60.750 1.00 20.91 65 ILE C N 1
ATOM 4148 C CA . ILE C 1 85 ? -11.330 -23.640 59.299 1.00 20.37 65 ILE C CA 1
ATOM 4149 C C . ILE C 1 85 ? -12.299 -24.777 58.992 1.00 20.96 65 ILE C C 1
ATOM 4150 O O . ILE C 1 85 ? -13.241 -24.619 58.221 1.00 21.13 65 ILE C O 1
ATOM 4155 N N . LYS C 1 86 ? -12.086 -25.946 59.623 1.00 21.28 66 LYS C N 1
ATOM 4156 C CA . LYS C 1 86 ? -12.959 -27.077 59.358 1.00 22.22 66 LYS C CA 1
ATOM 4157 C C . LYS C 1 86 ? -14.401 -26.720 59.649 1.00 21.38 66 LYS C C 1
ATOM 4158 O O . LYS C 1 86 ? -15.308 -27.122 58.897 1.00 24.03 66 LYS C O 1
ATOM 4164 N N . ARG C 1 87 ? -14.655 -25.975 60.740 1.00 23.13 67 ARG C N 1
ATOM 4165 C CA . ARG C 1 87 ? -16.015 -25.586 61.099 1.00 25.11 67 ARG C CA 1
ATOM 4166 C C . ARG C 1 87 ? -16.614 -24.626 60.072 1.00 25.21 67 ARG C C 1
ATOM 4167 O O . ARG C 1 87 ? -17.786 -24.726 59.708 1.00 22.28 67 ARG C O 1
ATOM 4175 N N . VAL C 1 88 ? -15.807 -23.664 59.626 1.00 21.95 68 VAL C N 1
ATOM 4176 C CA . VAL C 1 88 ? -16.278 -22.706 58.624 1.00 22.25 68 VAL C CA 1
ATOM 4177 C C . VAL C 1 88 ? -16.556 -23.410 57.300 1.00 19.92 68 VAL C C 1
ATOM 4178 O O . VAL C 1 88 ? -17.602 -23.164 56.669 1.00 22.43 68 VAL C O 1
ATOM 4182 N N . LEU C 1 89 ? -15.655 -24.283 56.907 1.00 19.81 69 LEU C N 1
ATOM 4183 C CA . LEU C 1 89 ? -15.799 -25.059 55.688 1.00 20.62 69 LEU C CA 1
ATOM 4184 C C . LEU C 1 89 ? -17.098 -25.894 55.700 1.00 22.37 69 LEU C C 1
ATOM 4185 O O . LEU C 1 89 ? -17.849 -25.959 54.736 1.00 21.11 69 LEU C O 1
ATOM 4190 N N . ALA C 1 90 ? -17.323 -26.594 56.815 1.00 22.99 70 ALA C N 1
ATOM 4191 C CA . ALA C 1 90 ? -18.533 -27.394 56.901 1.00 23.13 70 ALA C CA 1
ATOM 4192 C C . ALA C 1 90 ? -19.792 -26.561 56.792 1.00 22.28 70 ALA C C 1
ATOM 4193 O O . ALA C 1 90 ? -20.737 -26.964 56.097 1.00 22.18 70 ALA C O 1
ATOM 4195 N N . ALA C 1 91 ? -19.814 -25.400 57.471 1.00 21.52 71 ALA C N 1
ATOM 4196 C CA . ALA C 1 91 ? -20.956 -24.526 57.475 1.00 22.38 71 ALA C CA 1
ATOM 4197 C C . ALA C 1 91 ? -21.226 -23.948 56.091 1.00 21.34 71 ALA C C 1
ATOM 4198 O O . ALA C 1 91 ? -22.360 -23.880 55.637 1.00 25.26 71 ALA C O 1
ATOM 4200 N N . MET C 1 92 ? -20.153 -23.549 55.410 1.00 22.31 72 MET C N 1
ATOM 4201 C CA . MET C 1 92 ? -20.309 -22.929 54.101 1.00 22.14 72 MET C CA 1
ATOM 4202 C C . MET C 1 92 ? -20.636 -23.936 53.024 1.00 21.47 72 MET C C 1
ATOM 4203 O O . MET C 1 92 ? -21.409 -23.634 52.126 1.00 23.96 72 MET C O 1
ATOM 4208 N N . ARG C 1 93 ? -20.117 -25.151 53.117 1.00 22.34 73 ARG C N 1
ATOM 4209 C CA . ARG C 1 93 ? -20.541 -26.228 52.224 1.00 23.47 73 ARG C CA 1
ATOM 4210 C C . ARG C 1 93 ? -22.030 -26.514 52.424 1.00 25.50 73 ARG C C 1
ATOM 4211 O O . ARG C 1 93 ? -22.760 -26.652 51.447 1.00 23.99 73 ARG C O 1
ATOM 4219 N N . ALA C 1 94 ? -22.451 -26.617 53.674 1.00 24.00 74 ALA C N 1
ATOM 4220 C CA . ALA C 1 94 ? -23.867 -26.975 53.920 1.00 26.70 74 ALA C CA 1
ATOM 4221 C C . ALA C 1 94 ? -24.833 -25.953 53.358 1.00 29.92 74 ALA C C 1
ATOM 4222 O O . ALA C 1 94 ? -25.946 -26.301 52.939 1.00 27.58 74 ALA C O 1
ATOM 4224 N N . LYS C 1 95 ? -24.436 -24.683 53.332 1.00 25.43 75 LYS C N 1
ATOM 4225 C CA . LYS C 1 95 ? -25.239 -23.615 52.811 1.00 24.40 75 LYS C CA 1
ATOM 4226 C C . LYS C 1 95 ? -25.016 -23.265 51.312 1.00 21.99 75 LYS C C 1
ATOM 4227 O O . LYS C 1 95 ? -25.623 -22.314 50.825 1.00 25.33 75 LYS C O 1
ATOM 4233 N N . GLY C 1 96 ? -24.154 -24.014 50.661 1.00 22.12 76 GLY C N 1
ATOM 4234 C CA . GLY C 1 96 ? -23.976 -23.934 49.221 1.00 23.92 76 GLY C CA 1
ATOM 4235 C C . GLY C 1 96 ? -23.161 -22.748 48.731 1.00 24.31 76 GLY C C 1
ATOM 4236 O O . GLY C 1 96 ? -23.355 -22.319 47.598 1.00 20.38 76 GLY C O 1
ATOM 4237 N N . TYR C 1 97 ? -22.286 -22.219 49.597 1.00 22.45 77 TYR C N 1
ATOM 4238 C CA . TYR C 1 97 ? -21.366 -21.133 49.231 1.00 20.70 77 TYR C CA 1
ATOM 4239 C C . TYR C 1 97 ? -20.273 -21.676 48.322 1.00 19.80 77 TYR C C 1
ATOM 4240 O O . TYR C 1 97 ? -19.961 -22.866 48.303 1.00 19.92 77 TYR C O 1
ATOM 4249 N N . HIS C 1 98 ? -19.676 -20.781 47.526 1.00 19.50 78 HIS C N 1
ATOM 4250 C CA . HIS C 1 98 ? -18.519 -21.171 46.732 1.00 18.51 78 HIS C CA 1
ATOM 4251 C C . HIS C 1 98 ? -17.343 -21.454 47.649 1.00 17.60 78 HIS C C 1
ATOM 4252 O O . HIS C 1 98 ? -17.154 -20.727 48.639 1.00 18.18 78 HIS C O 1
ATOM 4259 N N . ILE C 1 99 ? -16.608 -22.524 47.339 1.00 17.53 79 ILE C N 1
ATOM 4260 C CA . ILE C 1 99 ? -15.422 -22.865 48.118 1.00 18.10 79 ILE C CA 1
ATOM 4261 C C . ILE C 1 99 ? -14.246 -22.955 47.190 1.00 16.96 79 ILE C C 1
ATOM 4262 O O . ILE C 1 99 ? -14.294 -23.661 46.146 1.00 18.22 79 ILE C O 1
ATOM 4267 N N . ILE C 1 100 ? -13.186 -22.222 47.494 1.00 18.46 80 ILE C N 1
ATOM 4268 C CA . ILE C 1 100 ? -11.937 -22.206 46.730 1.00 16.97 80 ILE C CA 1
ATOM 4269 C C . ILE C 1 100 ? -10.776 -22.590 47.643 1.00 17.34 80 ILE C C 1
ATOM 4270 O O . ILE C 1 100 ? -10.738 -22.194 48.800 1.00 17.76 80 ILE C O 1
ATOM 4275 N N . HIS C 1 101 ? -9.818 -23.345 47.127 1.00 16.81 81 HIS C N 1
ATOM 4276 C CA . HIS C 1 101 ? -8.636 -23.724 47.853 1.00 17.25 81 HIS C CA 1
ATOM 4277 C C . HIS C 1 101 ? -7.420 -23.289 47.071 1.00 17.87 81 HIS C C 1
ATOM 4278 O O . HIS C 1 101 ? -7.487 -23.201 45.836 1.00 16.45 81 HIS C O 1
ATOM 4285 N N . THR C 1 102 ? -6.326 -23.005 47.758 1.00 16.60 82 THR C N 1
ATOM 4286 C CA . THR C 1 102 ? -5.098 -22.686 47.058 1.00 16.94 82 THR C CA 1
ATOM 4287 C C . THR C 1 102 ? -3.942 -23.556 47.543 1.00 17.29 82 THR C C 1
ATOM 4288 O O . THR C 1 102 ? -3.916 -24.017 48.706 1.00 17.63 82 THR C O 1
ATOM 4292 N N . ARG C 1 103 ? -2.987 -23.768 46.642 1.00 15.55 83 ARG C N 1
ATOM 4293 C CA . ARG C 1 103 ? -1.728 -24.462 46.926 1.00 16.53 83 ARG C CA 1
ATOM 4294 C C . ARG C 1 103 ? -0.566 -23.697 46.339 1.00 17.56 83 ARG C C 1
ATOM 4295 O O . ARG C 1 103 ? -0.529 -23.503 45.116 1.00 16.69 83 ARG C O 1
ATOM 4303 N N . GLU C 1 104 ? 0.358 -23.274 47.156 1.00 16.27 84 GLU C N 1
ATOM 4304 C CA . GLU C 1 104 ? 1.620 -22.714 46.663 1.00 17.12 84 GLU C CA 1
ATOM 4305 C C . GLU C 1 104 ? 2.470 -23.850 46.112 1.00 18.77 84 GLU C C 1
ATOM 4306 O O . GLU C 1 104 ? 2.645 -24.882 46.753 1.00 17.99 84 GLU C O 1
ATOM 4312 N N . GLY C 1 105 ? 2.989 -23.689 44.919 1.00 17.22 85 GLY C N 1
ATOM 4313 C CA . GLY C 1 105 ? 3.859 -24.686 44.365 1.00 19.39 85 GLY C CA 1
ATOM 4314 C C . GLY C 1 105 ? 4.287 -24.405 42.973 1.00 18.48 85 GLY C C 1
ATOM 4315 O O . GLY C 1 105 ? 3.857 -23.395 42.380 1.00 17.51 85 GLY C O 1
ATOM 4316 N N . HIS C 1 106 ? 5.253 -25.203 42.531 1.00 17.47 86 HIS C N 1
ATOM 4317 C CA . HIS C 1 106 ? 5.896 -24.999 41.235 1.00 15.43 86 HIS C CA 1
ATOM 4318 C C . HIS C 1 106 ? 5.764 -26.183 40.343 1.00 17.16 86 HIS C C 1
ATOM 4319 O O . HIS C 1 106 ? 5.738 -27.338 40.794 1.00 19.31 86 HIS C O 1
ATOM 4326 N N . ARG C 1 107 ? 5.730 -25.912 39.059 1.00 16.83 87 ARG C N 1
ATOM 4327 C CA . ARG C 1 107 ? 5.841 -26.961 38.055 1.00 16.69 87 ARG C CA 1
ATOM 4328 C C . ARG C 1 107 ? 7.085 -27.813 38.367 1.00 17.89 87 ARG C C 1
ATOM 4329 O O . ARG C 1 107 ? 8.099 -27.330 38.781 1.00 18.01 87 ARG C O 1
ATOM 4337 N N . PRO C 1 108 ? 6.973 -29.129 38.128 1.00 20.28 88 PRO C N 1
ATOM 4338 C CA . PRO C 1 108 ? 8.152 -29.983 38.437 1.00 21.59 88 PRO C CA 1
ATOM 4339 C C . PRO C 1 108 ? 9.426 -29.652 37.743 1.00 22.00 88 PRO C C 1
ATOM 4340 O O . PRO C 1 108 ? 10.486 -29.922 38.289 1.00 25.14 88 PRO C O 1
ATOM 4344 N N . ASP C 1 109 ? 9.392 -29.028 36.565 1.00 21.37 89 ASP C N 1
ATOM 4345 C CA . ASP C 1 109 ? 10.604 -28.577 35.909 1.00 21.47 89 ASP C CA 1
ATOM 4346 C C . ASP C 1 109 ? 11.072 -27.192 36.352 1.00 20.41 89 ASP C C 1
ATOM 4347 O O . ASP C 1 109 ? 12.074 -26.668 35.871 1.00 21.76 89 ASP C O 1
ATOM 4352 N N . LEU C 1 110 ? 10.356 -26.620 37.317 1.00 19.14 90 LEU C N 1
ATOM 4353 C CA . LEU C 1 110 ? 10.685 -25.342 37.952 1.00 19.48 90 LEU C CA 1
ATOM 4354 C C . LEU C 1 110 ? 10.714 -24.163 36.982 1.00 19.02 90 LEU C C 1
ATOM 4355 O O . LEU C 1 110 ? 11.317 -23.145 37.245 1.00 19.04 90 LEU C O 1
ATOM 4360 N N . ALA C 1 111 ? 9.945 -24.279 35.908 1.00 19.47 91 ALA C N 1
ATOM 4361 C CA . ALA C 1 111 ? 9.956 -23.191 34.908 1.00 18.38 91 ALA C CA 1
ATOM 4362 C C . ALA C 1 111 ? 9.329 -21.898 35.434 1.00 19.69 91 ALA C C 1
ATOM 4363 O O . ALA C 1 111 ? 9.635 -20.822 34.908 1.00 17.94 91 ALA C O 1
ATOM 4365 N N . ASP C 1 112 ? 8.448 -22.023 36.431 1.00 17.83 92 ASP C N 1
ATOM 4366 C CA . ASP C 1 112 ? 7.751 -20.893 37.046 1.00 18.33 92 ASP C CA 1
ATOM 4367 C C . ASP C 1 112 ? 8.382 -20.434 38.335 1.00 17.60 92 ASP C C 1
ATOM 4368 O O . ASP C 1 112 ? 7.729 -19.779 39.150 1.00 19.76 92 ASP C O 1
ATOM 4373 N N . LEU C 1 113 ? 9.640 -20.787 38.558 1.00 17.62 93 LEU C N 1
ATOM 4374 C CA . LEU C 1 113 ? 10.298 -20.510 39.846 1.00 18.25 93 LEU C CA 1
ATOM 4375 C C . LEU C 1 113 ? 11.330 -19.422 39.656 1.00 17.30 93 LEU C C 1
ATOM 4376 O O . LEU C 1 113 ? 12.390 -19.642 39.014 1.00 19.22 93 LEU C O 1
ATOM 4381 N N . PRO C 1 114 ? 11.077 -18.190 40.197 1.00 16.02 94 PRO C N 1
ATOM 4382 C CA . PRO C 1 114 ? 12.079 -17.176 40.045 1.00 16.44 94 PRO C CA 1
ATOM 4383 C C . PRO C 1 114 ? 13.418 -17.553 40.710 1.00 17.70 94 PRO C C 1
ATOM 4384 O O . PRO C 1 114 ? 13.425 -18.274 41.749 1.00 17.69 94 PRO C O 1
ATOM 4388 N N . ALA C 1 115 ? 14.498 -17.103 40.106 1.00 18.45 95 ALA C N 1
ATOM 4389 C CA . ALA C 1 115 ? 15.828 -17.478 40.614 1.00 20.62 95 ALA C CA 1
ATOM 4390 C C . ALA C 1 115 ? 16.043 -16.992 42.061 1.00 19.77 95 ALA C C 1
ATOM 4391 O O . ALA C 1 115 ? 16.664 -17.682 42.873 1.00 18.99 95 ALA C O 1
ATOM 4393 N N . ASN C 1 116 ? 15.598 -15.784 42.361 1.00 16.62 96 ASN C N 1
ATOM 4394 C CA . ASN C 1 116 ? 15.746 -15.294 43.736 1.00 16.72 96 ASN C CA 1
ATOM 4395 C C . ASN C 1 116 ? 14.970 -16.114 44.752 1.00 19.00 96 ASN C C 1
ATOM 4396 O O . ASN C 1 116 ? 15.470 -16.437 45.849 1.00 18.09 96 ASN C O 1
ATOM 4401 N N . LYS C 1 117 ? 13.715 -16.436 44.441 1.00 18.05 97 LYS C N 1
ATOM 4402 C CA . LYS C 1 117 ? 12.916 -17.285 45.312 1.00 18.76 97 LYS C CA 1
ATOM 4403 C C . LYS C 1 117 ? 13.636 -18.623 45.584 1.00 16.95 97 LYS C C 1
ATOM 4404 O O . LYS C 1 117 ? 13.700 -19.058 46.740 1.00 20.26 97 LYS C O 1
ATOM 4410 N N . ARG C 1 118 ? 14.163 -19.214 44.542 1.00 19.75 98 ARG C N 1
ATOM 4411 C CA . ARG C 1 118 ? 14.882 -20.490 44.691 1.00 20.47 98 ARG C CA 1
ATOM 4412 C C . ARG C 1 118 ? 16.128 -20.311 45.584 1.00 19.51 98 ARG C C 1
ATOM 4413 O O . ARG C 1 118 ? 16.269 -21.054 46.597 1.00 21.61 98 ARG C O 1
ATOM 4421 N N . TRP C 1 119 ? 16.928 -19.303 45.292 1.00 20.08 99 TRP C N 1
ATOM 4422 C CA . TRP C 1 119 ? 18.199 -19.077 46.007 1.00 20.04 99 TRP C CA 1
ATOM 4423 C C . TRP C 1 119 ? 17.946 -18.872 47.489 1.00 22.34 99 TRP C C 1
ATOM 4424 O O . TRP C 1 119 ? 18.656 -19.435 48.327 1.00 20.96 99 TRP C O 1
ATOM 4435 N N . ARG C 1 120 ? 16.920 -18.079 47.850 1.00 19.74 100 ARG C N 1
ATOM 4436 C CA . ARG C 1 120 ? 16.648 -17.790 49.259 1.00 17.95 100 ARG C CA 1
ATOM 4437 C C . ARG C 1 120 ? 16.274 -19.095 49.970 1.00 21.92 100 ARG C C 1
ATOM 4438 O O . ARG C 1 120 ? 16.660 -19.281 51.129 1.00 22.54 100 ARG C O 1
ATOM 4446 N N . SER C 1 121 ? 15.483 -19.936 49.313 1.00 19.73 101 SER C N 1
ATOM 4447 C CA . SER C 1 121 ? 14.968 -21.150 49.938 1.00 21.92 101 SER C CA 1
ATOM 4448 C C . SER C 1 121 ? 16.154 -22.127 50.166 1.00 24.15 101 SER C C 1
ATOM 4449 O O . SER C 1 121 ? 16.188 -22.809 51.199 1.00 25.35 101 SER C O 1
ATOM 4452 N N . GLN C 1 122 ? 17.059 -22.164 49.226 1.00 21.61 102 GLN C N 1
ATOM 4453 C CA . GLN C 1 122 ? 18.278 -23.014 49.366 1.00 24.86 102 GLN C CA 1
ATOM 4454 C C . GLN C 1 122 ? 19.156 -22.529 50.505 1.00 27.19 102 GLN C C 1
ATOM 4455 O O . GLN C 1 122 ? 19.712 -23.356 51.287 1.00 24.40 102 GLN C O 1
ATOM 4461 N N . ARG C 1 123 ? 19.276 -21.220 50.640 1.00 24.09 103 ARG C N 1
ATOM 4462 C CA . ARG C 1 123 ? 20.168 -20.626 51.644 1.00 24.42 103 ARG C CA 1
ATOM 4463 C C . ARG C 1 123 ? 19.763 -20.965 53.053 1.00 28.00 103 ARG C C 1
ATOM 4464 O O . ARG C 1 123 ? 20.618 -21.112 53.949 1.00 29.89 103 ARG C O 1
ATOM 4472 N N . ILE C 1 124 ? 18.459 -21.121 53.295 1.00 26.62 104 ILE C N 1
ATOM 4473 C CA . ILE C 1 124 ? 17.951 -21.452 54.630 1.00 30.81 104 ILE C CA 1
ATOM 4474 C C . ILE C 1 124 ? 17.706 -22.958 54.806 1.00 31.65 104 ILE C C 1
ATOM 4475 O O . ILE C 1 124 ? 17.115 -23.352 55.786 1.00 31.10 104 ILE C O 1
ATOM 4480 N N . GLY C 1 125 ? 18.113 -23.777 53.834 1.00 29.50 105 GLY C N 1
ATOM 4481 C CA . GLY C 1 125 ? 18.026 -25.230 53.964 1.00 31.40 105 GLY C CA 1
ATOM 4482 C C . GLY C 1 125 ? 16.662 -25.816 53.693 1.00 35.20 105 GLY C C 1
ATOM 4483 O O . GLY C 1 125 ? 16.342 -26.899 54.193 1.00 38.01 105 GLY C O 1
ATOM 4484 N N . ALA C 1 126 ? 15.841 -25.140 52.873 1.00 27.37 106 ALA C N 1
ATOM 4485 C CA . ALA C 1 126 ? 14.524 -25.674 52.507 1.00 27.48 106 ALA C CA 1
ATOM 4486 C C . ALA C 1 126 ? 14.321 -25.395 51.004 1.00 26.11 106 ALA C C 1
ATOM 4487 O O . ALA C 1 126 ? 13.304 -24.791 50.589 1.00 27.75 106 ALA C O 1
ATOM 4489 N N . GLY C 1 127 ? 15.259 -25.852 50.221 1.00 24.52 107 GLY C N 1
ATOM 4490 C CA . GLY C 1 127 ? 15.332 -25.503 48.823 1.00 25.49 107 GLY C CA 1
ATOM 4491 C C . GLY C 1 127 ? 14.141 -26.011 48.020 1.00 27.80 107 GLY C C 1
ATOM 4492 O O . GLY C 1 127 ? 13.828 -27.193 48.013 1.00 23.28 107 GLY C O 1
ATOM 4493 N N . ILE C 1 128 ? 13.470 -25.110 47.289 1.00 22.95 108 ILE C N 1
ATOM 4494 C CA . ILE C 1 128 ? 12.331 -25.484 46.473 1.00 22.97 108 ILE C CA 1
ATOM 4495 C C . ILE C 1 128 ? 12.775 -26.450 45.381 1.00 23.30 108 ILE C C 1
ATOM 4496 O O . ILE C 1 128 ? 13.788 -26.247 44.693 1.00 24.72 108 ILE C O 1
ATOM 4501 N N . GLY C 1 129 ? 12.063 -27.570 45.280 1.00 23.61 109 GLY C N 1
ATOM 4502 C CA . GLY C 1 129 ? 12.427 -28.628 44.340 1.00 27.79 109 GLY C CA 1
ATOM 4503 C C . GLY C 1 129 ? 13.441 -29.629 44.896 1.00 30.27 109 GLY C C 1
ATOM 4504 O O . GLY C 1 129 ? 13.657 -30.678 44.262 1.00 28.15 109 GLY C O 1
ATOM 4505 N N . ASP C 1 130 ? 14.056 -29.308 46.031 1.00 29.81 110 ASP C N 1
ATOM 4506 C CA . ASP C 1 130 ? 15.016 -30.255 46.659 1.00 30.99 110 ASP C CA 1
ATOM 4507 C C . ASP C 1 130 ? 14.280 -31.379 47.379 1.00 31.40 110 ASP C C 1
ATOM 4508 O O . ASP C 1 130 ? 13.127 -31.222 47.837 1.00 30.17 110 ASP C O 1
ATOM 4513 N N . PRO C 1 131 ? 14.920 -32.569 47.457 1.00 37.21 111 PRO C N 1
ATOM 4514 C CA . PRO C 1 131 ? 14.234 -33.683 48.092 1.00 36.49 111 PRO C CA 1
ATOM 4515 C C . PRO C 1 131 ? 14.043 -33.430 49.570 1.00 37.16 111 PRO C C 1
ATOM 4516 O O . PRO C 1 131 ? 14.934 -32.913 50.264 1.00 39.35 111 PRO C O 1
ATOM 4520 N N . GLY C 1 132 ? 12.861 -33.737 50.032 1.00 37.65 112 GLY C N 1
ATOM 4521 C CA . GLY C 1 132 ? 12.534 -33.650 51.446 1.00 43.18 112 GLY C CA 1
ATOM 4522 C C . GLY C 1 132 ? 11.897 -34.951 51.904 1.00 39.69 112 GLY C C 1
ATOM 4523 O O . GLY C 1 132 ? 11.642 -35.858 51.121 1.00 36.61 112 GLY C O 1
ATOM 4524 N N . PRO C 1 133 ? 11.573 -35.046 53.197 1.00 44.23 113 PRO C N 1
ATOM 4525 C CA . PRO C 1 133 ? 10.878 -36.207 53.738 1.00 43.37 113 PRO C CA 1
ATOM 4526 C C . PRO C 1 133 ? 9.527 -36.436 53.141 1.00 40.10 113 PRO C C 1
ATOM 4527 O O . PRO C 1 133 ? 9.067 -37.561 53.182 1.00 37.11 113 PRO C O 1
ATOM 4531 N N . CYS C 1 134 ? 8.885 -35.413 52.533 1.00 38.09 114 CYS C N 1
ATOM 4532 C CA . CYS C 1 134 ? 7.546 -35.595 51.940 1.00 41.42 114 CYS C CA 1
ATOM 4533 C C . CYS C 1 134 ? 7.542 -35.382 50.432 1.00 42.40 114 CYS C C 1
ATOM 4534 O O . CYS C 1 134 ? 6.531 -35.131 49.861 1.00 39.53 114 CYS C O 1
ATOM 4537 N N . GLY C 1 135 ? 8.716 -35.498 49.805 1.00 37.27 115 GLY C N 1
ATOM 4538 C CA . GLY C 1 135 ? 8.909 -35.277 48.390 1.00 36.17 115 GLY C CA 1
ATOM 4539 C C . GLY C 1 135 ? 9.661 -33.956 48.153 1.00 33.55 115 GLY C C 1
ATOM 4540 O O . GLY C 1 135 ? 10.213 -33.336 49.069 1.00 29.95 115 GLY C O 1
ATOM 4541 N N . ARG C 1 136 ? 9.693 -33.543 46.892 1.00 27.88 116 ARG C N 1
ATOM 4542 C CA . ARG C 1 136 ? 10.362 -32.319 46.539 1.00 27.07 116 ARG C CA 1
ATOM 4543 C C . ARG C 1 136 ? 9.579 -31.123 47.105 1.00 24.52 116 ARG C C 1
ATOM 4544 O O . ARG C 1 136 ? 8.347 -31.067 46.992 1.00 24.63 116 ARG C O 1
ATOM 4552 N N . ILE C 1 137 ? 10.309 -30.223 47.738 1.00 23.76 117 ILE C N 1
ATOM 4553 C CA . ILE C 1 137 ? 9.737 -29.134 48.495 1.00 25.53 117 ILE C CA 1
ATOM 4554 C C . ILE C 1 137 ? 8.986 -28.173 47.528 1.00 22.71 117 ILE C C 1
ATOM 4555 O O . ILE C 1 137 ? 9.552 -27.762 46.539 1.00 21.84 117 ILE C O 1
ATOM 4560 N N . LEU C 1 138 ? 7.731 -27.875 47.856 1.00 22.05 118 LEU C N 1
ATOM 4561 C CA . LEU C 1 138 ? 6.928 -26.888 47.133 1.00 20.89 118 LEU C CA 1
ATOM 4562 C C . LEU C 1 138 ? 6.791 -27.225 45.663 1.00 21.31 118 LEU C C 1
ATOM 4563 O O . LEU C 1 138 ? 6.671 -26.345 44.804 1.00 19.63 118 LEU C O 1
ATOM 4568 N N . THR C 1 139 ? 6.815 -28.515 45.360 1.00 20.24 119 THR C N 1
ATOM 4569 C CA . THR C 1 139 ? 6.781 -28.992 43.979 1.00 18.06 119 THR C CA 1
ATOM 4570 C C . THR C 1 139 ? 5.474 -29.676 43.712 1.00 21.08 119 THR C C 1
ATOM 4571 O O . THR C 1 139 ? 5.070 -30.607 44.426 1.00 22.23 119 THR C O 1
ATOM 4575 N N . ARG C 1 140 ? 4.762 -29.276 42.660 1.00 19.03 120 ARG C N 1
ATOM 4576 C CA . ARG C 1 140 ? 3.446 -29.826 42.375 1.00 16.58 120 ARG C CA 1
ATOM 4577 C C . ARG C 1 140 ? 3.538 -31.357 42.104 1.00 20.25 120 ARG C C 1
ATOM 4578 O O . ARG C 1 140 ? 4.499 -31.828 41.475 1.00 21.66 120 ARG C O 1
ATOM 4586 N N . GLY C 1 141 ? 2.527 -32.027 42.620 1.00 21.98 121 GLY C N 1
ATOM 4587 C CA . GLY C 1 141 ? 2.416 -33.484 42.504 1.00 25.73 121 GLY C CA 1
ATOM 4588 C C . GLY C 1 141 ? 3.071 -34.245 43.628 1.00 28.18 121 GLY C C 1
ATOM 4589 O O . GLY C 1 141 ? 2.927 -35.465 43.680 1.00 29.73 121 GLY C O 1
ATOM 4590 N N . GLU C 1 142 ? 3.804 -33.587 44.502 1.00 25.20 122 GLU C N 1
ATOM 4591 C CA . GLU C 1 142 ? 4.536 -34.276 45.596 1.00 26.59 122 GLU C CA 1
ATOM 4592 C C . GLU C 1 142 ? 3.647 -34.383 46.830 1.00 30.50 122 GLU C C 1
ATOM 4593 O O . GLU C 1 142 ? 2.750 -33.567 47.062 1.00 25.03 122 GLU C O 1
ATOM 4599 N N . PRO C 1 143 ? 3.845 -35.421 47.684 1.00 27.10 123 PRO C N 1
ATOM 4600 C CA . PRO C 1 143 ? 2.966 -35.553 48.836 1.00 29.56 123 PRO C CA 1
ATOM 4601 C C . PRO C 1 143 ? 2.904 -34.371 49.778 1.00 24.68 123 PRO C C 1
ATOM 4602 O O . PRO C 1 143 ? 1.793 -33.991 50.196 1.00 28.66 123 PRO C O 1
ATOM 4606 N N . GLY C 1 144 ? 4.022 -33.778 50.087 1.00 24.10 124 GLY C N 1
ATOM 4607 C CA . GLY C 1 144 ? 4.047 -32.719 51.063 1.00 25.41 124 GLY C CA 1
ATOM 4608 C C . GLY C 1 144 ? 3.386 -31.445 50.535 1.00 25.06 124 GLY C C 1
ATOM 4609 O O . GLY C 1 144 ? 2.955 -30.623 51.300 1.00 23.96 124 GLY C O 1
ATOM 4610 N N . TRP C 1 145 ? 3.333 -31.321 49.218 1.00 21.88 125 TRP C N 1
ATOM 4611 C CA . TRP C 1 145 ? 2.741 -30.143 48.596 1.00 21.29 125 TRP C CA 1
ATOM 4612 C C . TRP C 1 145 ? 1.225 -30.183 48.661 1.00 22.23 125 TRP C C 1
ATOM 4613 O O . TRP C 1 145 ? 0.578 -29.149 48.589 1.00 21.38 125 TRP C O 1
ATOM 4624 N N . ASP C 1 146 ? 0.603 -31.355 48.786 1.00 19.32 126 ASP C N 1
ATOM 4625 C CA . ASP C 1 146 ? -0.837 -31.418 48.789 1.00 20.45 126 ASP C CA 1
ATOM 4626 C C . ASP C 1 146 ? -1.514 -30.906 50.038 1.00 20.40 126 ASP C C 1
ATOM 4627 O O . ASP C 1 146 ? -0.885 -30.799 51.119 1.00 21.46 126 ASP C O 1
ATOM 4632 N N . ILE C 1 147 ? -2.784 -30.540 49.888 1.00 19.65 127 ILE C N 1
ATOM 4633 C CA . ILE C 1 147 ? -3.599 -30.066 50.979 1.00 19.75 127 ILE C CA 1
ATOM 4634 C C . ILE C 1 147 ? -3.784 -31.195 52.026 1.00 21.13 127 ILE C C 1
ATOM 4635 O O . ILE C 1 147 ? -3.903 -32.369 51.675 1.00 23.75 127 ILE C O 1
ATOM 4640 N N . ILE C 1 148 ? -3.742 -30.789 53.278 1.00 19.81 128 ILE C N 1
ATOM 4641 C CA . ILE C 1 148 ? -3.909 -31.777 54.389 1.00 19.80 128 ILE C CA 1
ATOM 4642 C C . ILE C 1 148 ? -5.298 -32.472 54.280 1.00 22.10 128 ILE C C 1
ATOM 4643 O O . ILE C 1 148 ? -6.330 -31.898 53.920 1.00 21.64 128 ILE C O 1
ATOM 4648 N N . PRO C 1 149 ? -5.343 -33.770 54.678 1.00 22.85 129 PRO C N 1
ATOM 4649 C CA . PRO C 1 149 ? -6.608 -34.461 54.544 1.00 22.70 129 PRO C CA 1
ATOM 4650 C C . PRO C 1 149 ? -7.796 -33.880 55.269 1.00 23.76 129 PRO C C 1
ATOM 4651 O O . PRO C 1 149 ? -8.907 -33.982 54.793 1.00 26.29 129 PRO C O 1
ATOM 4655 N N . GLU C 1 150 ? -7.580 -33.237 56.419 1.00 26.99 130 GLU C N 1
ATOM 4656 C CA . GLU C 1 150 ? -8.644 -32.723 57.233 1.00 28.70 130 GLU C CA 1
ATOM 4657 C C . GLU C 1 150 ? -9.373 -31.519 56.578 1.00 26.41 130 GLU C C 1
ATOM 4658 O O . GLU C 1 150 ? -10.483 -31.191 56.958 1.00 26.76 130 GLU C O 1
ATOM 4664 N N . LEU C 1 151 ? -8.719 -30.900 55.580 1.00 24.44 131 LEU C N 1
ATOM 4665 C CA . LEU C 1 151 ? -9.300 -29.773 54.845 1.00 23.16 131 LEU C CA 1
ATOM 4666 C C . LEU C 1 151 ? -9.378 -30.042 53.333 1.00 22.35 131 LEU C C 1
ATOM 4667 O O . LEU C 1 151 ? -9.357 -29.121 52.514 1.00 21.46 131 LEU C O 1
ATOM 4672 N N . TYR C 1 152 ? -9.503 -31.309 52.939 1.00 21.07 132 TYR C N 1
ATOM 4673 C CA . TYR C 1 152 ? -9.309 -31.640 51.551 1.00 21.01 132 TYR C CA 1
ATOM 4674 C C . TYR C 1 152 ? -10.469 -31.163 50.702 1.00 20.72 132 TYR C C 1
ATOM 4675 O O . TYR C 1 152 ? -11.624 -31.217 51.118 1.00 21.32 132 TYR C O 1
ATOM 4684 N N . PRO C 1 153 ? -10.173 -30.712 49.458 1.00 21.86 133 PRO C N 1
ATOM 4685 C CA . PRO C 1 153 ? -11.251 -30.311 48.580 1.00 23.68 133 PRO C CA 1
ATOM 4686 C C . PRO C 1 153 ? -12.176 -31.476 48.165 1.00 23.24 133 PRO C C 1
ATOM 4687 O O . PRO C 1 153 ? -11.773 -32.641 48.213 1.00 24.73 133 PRO C O 1
ATOM 4691 N N . ILE C 1 154 ? -13.417 -31.121 47.850 1.00 23.10 134 ILE C N 1
ATOM 4692 C CA . ILE C 1 154 ? -14.301 -32.033 47.176 1.00 23.29 134 ILE C CA 1
ATOM 4693 C C . ILE C 1 154 ? -14.619 -31.530 45.782 1.00 25.80 134 ILE C C 1
ATOM 4694 O O . ILE C 1 154 ? -14.371 -30.344 45.459 1.00 24.64 134 ILE C O 1
ATOM 4699 N N . GLU C 1 155 ? -15.270 -32.382 44.982 1.00 25.75 135 GLU C N 1
ATOM 4700 C CA . GLU C 1 155 ? -15.586 -32.004 43.622 1.00 29.03 135 GLU C CA 1
ATOM 4701 C C . GLU C 1 155 ? -16.410 -30.739 43.574 1.00 25.64 135 GLU C C 1
ATOM 4702 O O . GLU C 1 155 ? -17.337 -30.517 44.382 1.00 25.12 135 GLU C O 1
ATOM 4708 N N . GLY C 1 156 ? -16.069 -29.866 42.612 1.00 25.54 136 GLY C N 1
ATOM 4709 C CA . GLY C 1 156 ? -16.742 -28.593 42.459 1.00 24.62 136 GLY C CA 1
ATOM 4710 C C . GLY C 1 156 ? -16.106 -27.429 43.213 1.00 23.89 136 GLY C C 1
ATOM 4711 O O . GLY C 1 156 ? -16.539 -26.272 43.073 1.00 25.24 136 GLY C O 1
ATOM 4712 N N . GLU C 1 157 ? -15.055 -27.709 43.993 1.00 21.26 137 GLU C N 1
ATOM 4713 C CA . GLU C 1 157 ? -14.342 -26.669 44.743 1.00 21.26 137 GLU C CA 1
ATOM 4714 C C . GLU C 1 157 ? -13.026 -26.380 44.030 1.00 20.82 137 GLU C C 1
ATOM 4715 O O . GLU C 1 157 ? -12.107 -27.165 44.045 1.00 24.63 137 GLU C O 1
ATOM 4721 N N . THR C 1 158 ? -12.969 -25.223 43.370 1.00 19.63 138 THR C N 1
ATOM 4722 C CA . THR C 1 158 ? -11.826 -24.930 42.524 1.00 20.63 138 THR C CA 1
ATOM 4723 C C . THR C 1 158 ? -10.536 -24.830 43.364 1.00 17.00 138 THR C C 1
ATOM 4724 O O . THR C 1 158 ? -10.533 -24.118 44.388 1.00 17.73 138 THR C O 1
ATOM 4728 N N . ILE C 1 159 ? -9.444 -25.407 42.852 1.00 16.50 139 ILE C N 1
ATOM 4729 C CA . ILE C 1 159 ? -8.152 -25.331 43.457 1.00 16.13 139 ILE C CA 1
ATOM 4730 C C . ILE C 1 159 ? -7.240 -24.471 42.590 1.00 17.05 139 ILE C C 1
ATOM 4731 O O . ILE C 1 159 ? -7.089 -24.742 41.382 1.00 16.67 139 ILE C O 1
ATOM 4736 N N . ILE C 1 160 ? -6.641 -23.458 43.206 1.00 16.29 140 ILE C N 1
ATOM 4737 C CA . ILE C 1 160 ? -5.655 -22.603 42.531 1.00 15.36 140 ILE C CA 1
ATOM 4738 C C . ILE C 1 160 ? -4.261 -23.030 42.889 1.00 16.85 140 ILE C C 1
ATOM 4739 O O . ILE C 1 160 ? -3.867 -22.966 44.067 1.00 17.08 140 ILE C O 1
ATOM 4744 N N . ASP C 1 161 ? -3.491 -23.364 41.888 1.00 14.88 141 ASP C N 1
ATOM 4745 C CA . ASP C 1 161 ? -2.062 -23.712 42.008 1.00 14.91 141 ASP C CA 1
ATOM 4746 C C . ASP C 1 161 ? -1.264 -22.484 41.627 1.00 16.21 141 ASP C C 1
ATOM 4747 O O . ASP C 1 161 ? -1.296 -22.057 40.474 1.00 16.63 141 ASP C O 1
ATOM 4752 N N . HIS C 1 162 ? -0.586 -21.874 42.607 1.00 17.01 142 HIS C N 1
ATOM 4753 C CA . HIS C 1 162 ? 0.013 -20.556 42.415 1.00 15.36 142 HIS C CA 1
ATOM 4754 C C . HIS C 1 162 ? 1.515 -20.557 42.692 1.00 16.11 142 HIS C C 1
ATOM 4755 O O . HIS C 1 162 ? 1.927 -21.092 43.732 1.00 17.11 142 HIS C O 1
ATOM 4762 N N . PRO C 1 163 ? 2.299 -19.914 41.841 1.00 15.63 143 PRO C N 1
ATOM 4763 C CA . PRO C 1 163 ? 3.771 -19.847 42.032 1.00 15.45 143 PRO C CA 1
ATOM 4764 C C . PRO C 1 163 ? 4.261 -18.663 42.850 1.00 17.94 143 PRO C C 1
ATOM 4765 O O . PRO C 1 163 ? 5.455 -18.532 43.117 1.00 19.75 143 PRO C O 1
ATOM 4769 N N . GLY C 1 164 ? 3.366 -17.737 43.160 1.00 16.65 144 GLY C N 1
ATOM 4770 C CA . GLY C 1 164 ? 3.671 -16.532 43.900 1.00 17.58 144 GLY C CA 1
ATOM 4771 C C . GLY C 1 164 ? 3.067 -16.620 45.314 1.00 19.63 144 GLY C C 1
ATOM 4772 O O . GLY C 1 164 ? 2.253 -17.516 45.628 1.00 19.71 144 GLY C O 1
ATOM 4773 N N . LYS C 1 165 ? 3.359 -15.620 46.128 1.00 16.45 145 LYS C N 1
ATOM 4774 C CA . LYS C 1 165 ? 2.738 -15.530 47.412 1.00 16.82 145 LYS C CA 1
ATOM 4775 C C . LYS C 1 165 ? 1.301 -14.981 47.283 1.00 21.08 145 LYS C C 1
ATOM 4776 O O . LYS C 1 165 ? 0.452 -15.304 48.088 1.00 24.01 145 LYS C O 1
ATOM 4782 N N . GLY C 1 166 ? 1.049 -14.106 46.301 1.00 18.75 146 GLY C N 1
ATOM 4783 C CA . GLY C 1 166 ? -0.308 -13.716 46.019 1.00 19.04 146 GLY C CA 1
ATOM 4784 C C . GLY C 1 166 ? -0.897 -14.741 45.047 1.00 20.07 146 GLY C C 1
ATOM 4785 O O . GLY C 1 166 ? -0.342 -14.918 43.952 1.00 21.55 146 GLY C O 1
ATOM 4786 N N . SER C 1 167 ? -2.059 -15.312 45.388 1.00 16.42 147 SER C N 1
ATOM 4787 C CA . SER C 1 167 ? -2.689 -16.327 44.591 1.00 17.05 147 SER C CA 1
ATOM 4788 C C . SER C 1 167 ? -3.199 -15.862 43.251 1.00 16.86 147 SER C C 1
ATOM 4789 O O . SER C 1 167 ? -3.525 -16.711 42.429 1.00 17.34 147 SER C O 1
ATOM 4792 N N . PHE C 1 168 ? -3.336 -14.556 43.020 1.00 14.00 148 PHE C N 1
ATOM 4793 C CA . PHE C 1 168 ? -3.755 -14.056 41.697 1.00 15.44 148 PHE C CA 1
ATOM 4794 C C . PHE C 1 168 ? -2.643 -14.087 40.683 1.00 16.22 148 PHE C C 1
ATOM 4795 O O . PHE C 1 168 ? -2.930 -14.264 39.483 1.00 16.14 148 PHE C O 1
ATOM 4803 N N . CYS C 1 169 ? -1.382 -13.879 41.086 1.00 16.39 149 CYS C N 1
ATOM 4804 C CA . CYS C 1 169 ? -0.284 -13.738 40.137 1.00 15.47 149 CYS C CA 1
ATOM 4805 C C . CYS C 1 169 ? -0.108 -14.977 39.275 1.00 14.39 149 CYS C C 1
ATOM 4806 O O . CYS C 1 169 ? 0.111 -16.072 39.832 1.00 15.79 149 CYS C O 1
ATOM 4809 N N . ALA C 1 170 ? -0.245 -14.814 37.981 1.00 14.82 150 ALA C N 1
ATOM 4810 C CA . ALA C 1 170 ? 0.043 -15.892 37.037 1.00 15.04 150 ALA C CA 1
ATOM 4811 C C . ALA C 1 170 ? -0.900 -17.088 37.155 1.00 17.08 150 ALA C C 1
ATOM 4812 O O . ALA C 1 170 ? -0.545 -18.190 36.759 1.00 17.17 150 ALA C O 1
ATOM 4814 N N . THR C 1 171 ? -2.117 -16.861 37.670 1.00 15.75 151 THR C N 1
ATOM 4815 C CA . THR C 1 171 ? -3.104 -17.889 37.755 1.00 15.29 151 THR C CA 1
ATOM 4816 C C . THR C 1 171 ? -4.430 -17.487 37.101 1.00 16.19 151 THR C C 1
ATOM 4817 O O . THR C 1 171 ? -4.586 -16.328 36.620 1.00 16.55 151 THR C O 1
ATOM 4821 N N . ASP C 1 172 ? -5.389 -18.400 37.113 1.00 14.29 152 ASP C N 1
ATOM 4822 C CA . ASP C 1 172 ? -6.730 -18.136 36.673 1.00 14.34 152 ASP C CA 1
ATOM 4823 C C . ASP C 1 172 ? -7.713 -17.763 37.739 1.00 14.07 152 ASP C C 1
ATOM 4824 O O . ASP C 1 172 ? -8.930 -17.764 37.491 1.00 15.37 152 ASP C O 1
ATOM 4829 N N . LEU C 1 173 ? -7.232 -17.379 38.912 1.00 14.19 153 LEU C N 1
ATOM 4830 C CA . LEU C 1 173 ? -8.148 -17.062 40.015 1.00 16.49 153 LEU C CA 1
ATOM 4831 C C . LEU C 1 173 ? -9.116 -15.933 39.685 1.00 16.21 153 LEU C C 1
ATOM 4832 O O . LEU C 1 173 ? -10.331 -16.074 39.867 1.00 15.62 153 LEU C O 1
ATOM 4837 N N . GLU C 1 174 ? -8.587 -14.842 39.138 1.00 15.61 154 GLU C N 1
ATOM 4838 C CA . GLU C 1 174 ? -9.456 -13.735 38.783 1.00 16.48 154 GLU C CA 1
ATOM 4839 C C . GLU C 1 174 ? -10.513 -14.098 37.728 1.00 15.49 154 GLU C C 1
ATOM 4840 O O . GLU C 1 174 ? -11.730 -13.798 37.851 1.00 14.95 154 GLU C O 1
ATOM 4846 N N . LEU C 1 175 ? -10.054 -14.836 36.714 1.00 16.04 155 LEU C N 1
ATOM 4847 C CA . LEU C 1 175 ? -10.987 -15.312 35.679 1.00 16.59 155 LEU C CA 1
ATOM 4848 C C . LEU C 1 175 ? -12.117 -16.165 36.267 1.00 16.88 155 LEU C C 1
ATOM 4849 O O . LEU C 1 175 ? -13.294 -15.955 35.966 1.00 16.42 155 LEU C O 1
ATOM 4854 N N . VAL C 1 176 ? -11.743 -17.082 37.171 1.00 15.95 156 VAL C N 1
ATOM 4855 C CA . VAL C 1 176 ? -12.719 -17.942 37.828 1.00 17.23 156 VAL C CA 1
ATOM 4856 C C . VAL C 1 176 ? -13.680 -17.141 38.697 1.00 17.45 156 VAL C C 1
ATOM 4857 O O . VAL C 1 176 ? -14.914 -17.347 38.640 1.00 17.33 156 VAL C O 1
ATOM 4861 N N . LEU C 1 177 ? -13.155 -16.220 39.528 1.00 15.62 157 LEU C N 1
ATOM 4862 C CA . LEU C 1 177 ? -13.992 -15.365 40.330 1.00 16.51 157 LEU C CA 1
ATOM 4863 C C . LEU C 1 177 ? -15.019 -14.618 39.485 1.00 17.38 157 LEU C C 1
ATOM 4864 O O . LEU C 1 177 ? -16.220 -14.511 39.853 1.00 18.25 157 LEU C O 1
ATOM 4869 N N . ASN C 1 178 ? -14.558 -14.102 38.361 1.00 17.38 158 ASN C N 1
ATOM 4870 C CA . ASN C 1 178 ? -15.436 -13.319 37.488 1.00 17.63 158 ASN C CA 1
ATOM 4871 C C . ASN C 1 178 ? -16.502 -14.193 36.827 1.00 17.51 158 ASN C C 1
ATOM 4872 O O . ASN C 1 178 ? -17.660 -13.775 36.770 1.00 18.96 158 ASN C O 1
ATOM 4877 N N . GLN C 1 179 ? -16.178 -15.400 36.443 1.00 18.39 159 GLN C N 1
ATOM 4878 C CA . GLN C 1 179 ? -17.182 -16.246 35.768 1.00 18.85 159 GLN C CA 1
ATOM 4879 C C . GLN C 1 179 ? -18.198 -16.712 36.794 1.00 21.37 159 GLN C C 1
ATOM 4880 O O . GLN C 1 179 ? -19.409 -16.839 36.450 1.00 21.18 159 GLN C O 1
ATOM 4886 N N . LYS C 1 180 ? -17.775 -16.896 38.043 1.00 19.68 160 LYS C N 1
ATOM 4887 C CA . LYS C 1 180 ? -18.701 -17.265 39.130 1.00 21.66 160 LYS C CA 1
ATOM 4888 C C . LYS C 1 180 ? -19.483 -16.069 39.701 1.00 21.96 160 LYS C C 1
ATOM 4889 O O . LYS C 1 180 ? -20.359 -16.265 40.551 1.00 23.03 160 LYS C O 1
ATOM 4895 N N . ARG C 1 181 ? -19.178 -14.844 39.269 1.00 20.03 161 ARG C N 1
ATOM 4896 C CA . ARG C 1 181 ? -19.774 -13.632 39.724 1.00 20.56 161 ARG C CA 1
ATOM 4897 C C . ARG C 1 181 ? -19.629 -13.487 41.246 1.00 21.49 161 ARG C C 1
ATOM 4898 O O . ARG C 1 181 ? -20.551 -13.071 41.959 1.00 21.61 161 ARG C O 1
ATOM 4906 N N . ILE C 1 182 ? -18.428 -13.773 41.707 1.00 16.08 162 ILE C N 1
ATOM 4907 C CA . ILE C 1 182 ? -18.104 -13.634 43.116 1.00 16.21 162 ILE C CA 1
ATOM 4908 C C . ILE C 1 182 ? -17.769 -12.187 43.418 1.00 17.95 162 ILE C C 1
ATOM 4909 O O . ILE C 1 182 ? -16.999 -11.548 42.689 1.00 18.53 162 ILE C O 1
ATOM 4914 N N A GLU C 1 183 ? -18.366 -11.647 44.469 0.50 16.46 163 GLU C N 1
ATOM 4915 N N B GLU C 1 183 ? -18.357 -11.654 44.478 0.50 16.79 163 GLU C N 1
ATOM 4916 C CA A GLU C 1 183 ? -18.152 -10.284 44.945 0.50 16.69 163 GLU C CA 1
ATOM 4917 C CA B GLU C 1 183 ? -18.140 -10.290 44.949 0.50 17.29 163 GLU C CA 1
ATOM 4918 C C A GLU C 1 183 ? -17.432 -10.225 46.291 0.50 17.19 163 GLU C C 1
ATOM 4919 C C B GLU C 1 183 ? -17.431 -10.226 46.291 0.50 17.51 163 GLU C C 1
ATOM 4920 O O A GLU C 1 183 ? -16.721 -9.245 46.561 0.50 18.95 163 GLU C O 1
ATOM 4921 O O B GLU C 1 183 ? -16.721 -9.261 46.555 0.50 19.11 163 GLU C O 1
ATOM 4932 N N . ASN C 1 184 ? -17.692 -11.225 47.144 1.00 16.31 164 ASN C N 1
ATOM 4933 C CA . ASN C 1 184 ? -17.244 -11.267 48.525 1.00 16.80 164 ASN C CA 1
ATOM 4934 C C . ASN C 1 184 ? -16.356 -12.501 48.730 1.00 15.36 164 ASN C C 1
ATOM 4935 O O . ASN C 1 184 ? -16.669 -13.577 48.228 1.00 16.17 164 ASN C O 1
ATOM 4940 N N . ILE C 1 185 ? -15.238 -12.322 49.430 1.00 15.64 165 ILE C N 1
ATOM 4941 C CA . ILE C 1 185 ? -14.277 -13.366 49.699 1.00 14.82 165 ILE C CA 1
ATOM 4942 C C . ILE C 1 185 ? -14.001 -13.419 51.182 1.00 15.77 165 ILE C C 1
ATOM 4943 O O . ILE C 1 185 ? -13.667 -12.396 51.789 1.00 16.84 165 ILE C O 1
ATOM 4948 N N . ILE C 1 186 ? -14.095 -14.605 51.761 1.00 15.60 166 ILE C N 1
ATOM 4949 C CA . ILE C 1 186 ? -13.787 -14.861 53.185 1.00 15.79 166 ILE C CA 1
ATOM 4950 C C . ILE C 1 186 ? -12.469 -15.654 53.169 1.00 15.68 166 ILE C C 1
ATOM 4951 O O . ILE C 1 186 ? -12.389 -16.759 52.608 1.00 17.00 166 ILE C O 1
ATOM 4956 N N . LEU C 1 187 ? -11.436 -15.050 53.752 1.00 15.33 167 LEU C N 1
ATOM 4957 C CA . LEU C 1 187 ? -10.093 -15.605 53.731 1.00 15.51 167 LEU C CA 1
ATOM 4958 C C . LEU C 1 187 ? -9.732 -16.321 55.011 1.00 14.96 167 LEU C C 1
ATOM 4959 O O . LEU C 1 187 ? -9.962 -15.825 56.125 1.00 17.37 167 LEU C O 1
ATOM 4964 N N . THR C 1 188 ? -9.125 -17.493 54.809 1.00 17.16 168 THR C N 1
ATOM 4965 C CA . THR C 1 188 ? -8.598 -18.338 55.851 1.00 17.04 168 THR C CA 1
ATOM 4966 C C . THR C 1 188 ? -7.305 -18.967 55.349 1.00 17.32 168 THR C C 1
ATOM 4967 O O . THR C 1 188 ? -7.067 -19.003 54.106 1.00 16.77 168 THR C O 1
ATOM 4971 N N . GLY C 1 189 ? -6.516 -19.543 56.251 1.00 16.27 169 GLY C N 1
ATOM 4972 C CA . GLY C 1 189 ? -5.343 -20.276 55.868 1.00 15.22 169 GLY C CA 1
ATOM 4973 C C . GLY C 1 189 ? -4.050 -19.721 56.368 1.00 16.00 169 GLY C C 1
ATOM 4974 O O . GLY C 1 189 ? -4.002 -18.971 57.355 1.00 17.62 169 GLY C O 1
ATOM 4975 N N . ILE C 1 190 ? -2.973 -20.116 55.720 1.00 15.97 170 ILE C N 1
ATOM 4976 C CA . ILE C 1 190 ? -1.638 -19.807 56.163 1.00 16.01 170 ILE C CA 1
ATOM 4977 C C . ILE C 1 190 ? -0.731 -19.342 55.041 1.00 17.95 170 ILE C C 1
ATOM 4978 O O . ILE C 1 190 ? -0.945 -19.729 53.891 1.00 17.34 170 ILE C O 1
ATOM 4983 N N . THR C 1 191 ? 0.289 -18.553 55.322 1.00 16.14 171 THR C N 1
ATOM 4984 C CA . THR C 1 191 ? 0.486 -17.816 56.594 1.00 16.53 171 THR C CA 1
ATOM 4985 C C . THR C 1 191 ? -0.167 -16.441 56.496 1.00 18.16 171 THR C C 1
ATOM 4986 O O . THR C 1 191 ? -0.311 -15.857 55.424 1.00 17.94 171 THR C O 1
ATOM 4990 N N . THR C 1 192 ? -0.576 -15.906 57.646 1.00 16.06 172 THR C N 1
ATOM 4991 C CA . THR C 1 192 ? -1.378 -14.708 57.720 1.00 16.03 172 THR C CA 1
ATOM 4992 C C . THR C 1 192 ? -0.713 -13.530 57.027 1.00 15.48 172 THR C C 1
ATOM 4993 O O . THR C 1 192 ? -1.339 -12.789 56.254 1.00 17.70 172 THR C O 1
ATOM 4997 N N . ASP C 1 193 ? 0.589 -13.388 57.247 1.00 14.88 173 ASP C N 1
ATOM 4998 C CA . ASP C 1 193 ? 1.351 -12.247 56.796 1.00 16.94 173 ASP C CA 1
ATOM 4999 C C . ASP C 1 193 ? 1.934 -12.398 55.398 1.00 16.33 173 ASP C C 1
ATOM 5000 O O . ASP C 1 193 ? 2.377 -11.410 54.841 1.00 17.93 173 ASP C O 1
ATOM 5005 N N . VAL C 1 194 ? 1.927 -13.623 54.853 1.00 16.42 174 VAL C N 1
ATOM 5006 C CA . VAL C 1 194 ? 2.513 -13.886 53.534 1.00 16.18 174 VAL C CA 1
ATOM 5007 C C . VAL C 1 194 ? 1.391 -14.158 52.531 1.00 17.75 174 VAL C C 1
ATOM 5008 O O . VAL C 1 194 ? 0.829 -13.193 51.993 1.00 18.11 174 VAL C O 1
ATOM 5012 N N A CYS C 1 195 ? 1.011 -15.408 52.295 0.50 16.48 175 CYS C N 1
ATOM 5013 N N B CYS C 1 195 ? 1.004 -15.414 52.296 0.50 17.39 175 CYS C N 1
ATOM 5014 C CA A CYS C 1 195 ? 0.060 -15.691 51.217 0.50 16.94 175 CYS C CA 1
ATOM 5015 C CA B CYS C 1 195 ? 0.057 -15.692 51.217 0.50 18.50 175 CYS C CA 1
ATOM 5016 C C A CYS C 1 195 ? -1.346 -15.150 51.530 0.50 15.82 175 CYS C C 1
ATOM 5017 C C B CYS C 1 195 ? -1.342 -15.146 51.533 0.50 16.59 175 CYS C C 1
ATOM 5018 O O A CYS C 1 195 ? -2.044 -14.694 50.632 0.50 16.91 175 CYS C O 1
ATOM 5019 O O B CYS C 1 195 ? -2.044 -14.691 50.639 0.50 17.55 175 CYS C O 1
ATOM 5024 N N . VAL C 1 196 ? -1.776 -15.194 52.787 1.00 14.21 176 VAL C N 1
ATOM 5025 C CA . VAL C 1 196 ? -3.124 -14.733 53.115 1.00 14.93 176 VAL C CA 1
ATOM 5026 C C . VAL C 1 196 ? -3.198 -13.211 52.866 1.00 16.11 176 VAL C C 1
ATOM 5027 O O . VAL C 1 196 ? -4.064 -12.742 52.104 1.00 15.39 176 VAL C O 1
ATOM 5031 N N A SER C 1 197 ? -2.300 -12.449 53.475 0.50 15.13 177 SER C N 1
ATOM 5032 N N B SER C 1 197 ? -2.284 -12.445 53.467 0.50 16.04 177 SER C N 1
ATOM 5033 C CA A SER C 1 197 ? -2.316 -10.979 53.329 0.50 15.18 177 SER C CA 1
ATOM 5034 C CA B SER C 1 197 ? -2.311 -10.982 53.316 0.50 16.72 177 SER C CA 1
ATOM 5035 C C A SER C 1 197 ? -2.111 -10.591 51.862 0.50 15.68 177 SER C C 1
ATOM 5036 C C B SER C 1 197 ? -2.117 -10.592 51.857 0.50 16.54 177 SER C C 1
ATOM 5037 O O A SER C 1 197 ? -2.813 -9.693 51.369 0.50 15.56 177 SER C O 1
ATOM 5038 O O B SER C 1 197 ? -2.822 -9.682 51.370 0.50 16.28 177 SER C O 1
ATOM 5043 N N . THR C 1 198 ? -1.176 -11.244 51.172 1.00 15.35 178 THR C N 1
ATOM 5044 C CA . THR C 1 198 ? -0.889 -10.878 49.771 1.00 15.19 178 THR C CA 1
ATOM 5045 C C . THR C 1 198 ? -2.120 -11.129 48.879 1.00 15.00 178 THR C C 1
ATOM 5046 O O . THR C 1 198 ? -2.489 -10.248 48.075 1.00 14.89 178 THR C O 1
ATOM 5050 N N . THR C 1 199 ? -2.751 -12.291 49.020 1.00 14.06 179 THR C N 1
ATOM 5051 C CA . THR C 1 199 ? -3.928 -12.611 48.256 1.00 14.76 179 THR C CA 1
ATOM 5052 C C . THR C 1 199 ? -5.064 -11.667 48.574 1.00 14.63 179 THR C C 1
ATOM 5053 O O . THR C 1 199 ? -5.757 -11.162 47.674 1.00 13.94 179 THR C O 1
ATOM 5057 N N . MET C 1 200 ? -5.233 -11.318 49.852 1.00 13.97 180 MET C N 1
ATOM 5058 C CA . MET C 1 200 ? -6.283 -10.344 50.257 1.00 14.43 180 MET C CA 1
ATOM 5059 C C . MET C 1 200 ? -6.066 -8.976 49.611 1.00 14.10 180 MET C C 1
ATOM 5060 O O . MET C 1 200 ? -6.976 -8.374 49.109 1.00 13.87 180 MET C O 1
ATOM 5065 N N . ARG C 1 201 ? -4.810 -8.555 49.571 1.00 13.31 181 ARG C N 1
ATOM 5066 C CA . ARG C 1 201 ? -4.477 -7.240 49.001 1.00 13.71 181 ARG C CA 1
ATOM 5067 C C . ARG C 1 201 ? -4.734 -7.244 47.506 1.00 14.23 181 ARG C C 1
ATOM 5068 O O . ARG C 1 201 ? -5.283 -6.229 47.001 1.00 14.71 181 ARG C O 1
ATOM 5076 N N . GLU C 1 202 ? -4.367 -8.311 46.815 1.00 13.70 182 GLU C N 1
ATOM 5077 C CA . GLU C 1 202 ? -4.617 -8.404 45.380 1.00 14.13 182 GLU C CA 1
ATOM 5078 C C . GLU C 1 202 ? -6.139 -8.367 45.102 1.00 14.92 182 GLU C C 1
ATOM 5079 O O . GLU C 1 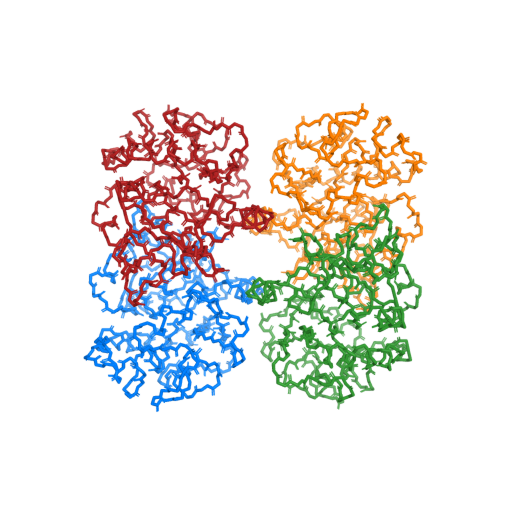202 ? -6.592 -7.655 44.194 1.00 14.19 182 GLU C O 1
ATOM 5085 N N . ALA C 1 203 ? -6.884 -9.124 45.834 1.00 13.82 183 ALA C N 1
ATOM 5086 C CA . ALA C 1 203 ? -8.349 -9.176 45.685 1.00 13.36 183 ALA C CA 1
ATOM 5087 C C . ALA C 1 203 ? -8.962 -7.807 45.926 1.00 15.20 183 ALA C C 1
ATOM 5088 O O . ALA C 1 203 ? -9.765 -7.292 45.135 1.00 14.27 183 ALA C O 1
ATOM 5090 N N . ASN C 1 204 ? -8.601 -7.218 47.050 1.00 13.85 184 ASN C N 1
ATOM 5091 C CA . ASN C 1 204 ? -9.098 -5.915 47.416 1.00 13.36 184 ASN C CA 1
ATOM 5092 C C . ASN C 1 204 ? -8.858 -4.861 46.360 1.00 15.15 184 ASN C C 1
ATOM 5093 O O . ASN C 1 204 ? -9.755 -4.066 46.045 1.00 14.13 184 ASN C O 1
ATOM 5098 N N . ASP C 1 205 ? -7.652 -4.835 45.800 1.00 13.40 185 ASP C N 1
ATOM 5099 C CA . ASP C 1 205 ? -7.360 -3.817 44.760 1.00 14.38 185 ASP C CA 1
ATOM 5100 C C . ASP C 1 205 ? -8.257 -3.913 43.573 1.00 17.04 185 ASP C C 1
ATOM 5101 O O . ASP C 1 205 ? -8.501 -2.894 42.915 1.00 15.34 185 ASP C O 1
ATOM 5106 N N . ARG C 1 206 ? -8.731 -5.105 43.273 1.00 14.61 186 ARG C N 1
ATOM 5107 C CA . ARG C 1 206 ? -9.566 -5.336 42.118 1.00 14.15 186 ARG C CA 1
ATOM 5108 C C . ARG C 1 206 ? -11.056 -5.155 42.419 1.00 15.43 186 ARG C C 1
ATOM 5109 O O . ARG C 1 206 ? -11.868 -5.259 41.498 1.00 16.85 186 ARG C O 1
ATOM 5117 N N . GLY C 1 207 ? -11.376 -4.830 43.681 1.00 14.70 187 GLY C N 1
ATOM 5118 C CA . GLY C 1 207 ? -12.760 -4.522 44.059 1.00 16.16 187 GLY C CA 1
ATOM 5119 C C . GLY C 1 207 ? -13.499 -5.548 44.840 1.00 15.77 187 GLY C C 1
ATOM 5120 O O . GLY C 1 207 ? -14.658 -5.305 45.267 1.00 17.05 187 GLY C O 1
ATOM 5121 N N . TYR C 1 208 ? -12.922 -6.752 44.995 1.00 15.58 188 TYR C N 1
ATOM 5122 C CA . TYR C 1 208 ? -13.537 -7.763 45.834 1.00 15.52 188 TYR C CA 1
ATOM 5123 C C . TYR C 1 208 ? -13.603 -7.281 47.280 1.00 17.09 188 TYR C C 1
ATOM 5124 O O . TYR C 1 208 ? -12.753 -6.535 47.759 1.00 16.86 188 TYR C O 1
ATOM 5133 N N . GLU C 1 209 ? -14.672 -7.701 47.970 1.00 15.10 189 GLU C N 1
ATOM 5134 C CA . GLU C 1 209 ? -14.930 -7.331 49.345 1.00 15.13 189 GLU C CA 1
ATOM 5135 C C . GLU C 1 209 ? -14.557 -8.476 50.263 1.00 15.38 189 GLU C C 1
ATOM 5136 O O . GLU C 1 209 ? -15.125 -9.546 50.192 1.00 17.46 189 GLU C O 1
ATOM 5142 N N . CYS C 1 210 ? -13.527 -8.255 51.091 1.00 15.31 190 CYS C N 1
ATOM 5143 C CA . CYS C 1 210 ? -12.840 -9.339 51.781 1.00 15.26 190 CYS C CA 1
ATOM 5144 C C . CYS C 1 210 ? -12.947 -9.289 53.281 1.00 14.64 190 CYS C C 1
ATOM 5145 O O . CYS C 1 210 ? -12.837 -8.235 53.893 1.00 16.53 190 CYS C O 1
ATOM 5148 N N . LEU C 1 211 ? -13.145 -10.460 53.852 1.00 15.55 191 LEU C N 1
ATOM 5149 C CA . LEU C 1 211 ? -13.198 -10.671 55.304 1.00 15.77 191 LEU C CA 1
ATOM 5150 C C . LEU C 1 211 ? -12.126 -11.635 55.688 1.00 15.87 191 LEU C C 1
ATOM 5151 O O . LEU C 1 211 ? -12.079 -12.729 55.143 1.00 17.95 191 LEU C O 1
ATOM 5156 N N A LEU C 1 212 ? -11.287 -11.259 56.650 0.50 15.90 192 LEU C N 1
ATOM 5157 N N B LEU C 1 212 ? -11.279 -11.264 56.653 0.50 16.51 192 LEU C N 1
ATOM 5158 C CA A LEU C 1 212 ? -10.264 -12.138 57.167 0.50 15.98 192 LEU C CA 1
ATOM 5159 C CA B LEU C 1 212 ? -10.262 -12.141 57.157 0.50 17.09 192 LEU C CA 1
ATOM 5160 C C A LEU C 1 212 ? -10.759 -12.728 58.480 0.50 16.32 192 LEU C C 1
ATOM 5161 C C B LEU C 1 212 ? -10.750 -12.727 58.479 0.50 16.96 192 LEU C C 1
ATOM 5162 O O A LEU C 1 212 ? -11.167 -11.969 59.352 0.50 18.13 192 LEU C O 1
ATOM 5163 O O B LEU C 1 212 ? -11.159 -11.959 59.353 0.50 18.63 192 LEU C O 1
ATOM 5172 N N . LEU C 1 213 ? -10.729 -14.050 58.608 1.00 16.77 193 LEU C N 1
ATOM 5173 C CA . LEU C 1 213 ? -11.136 -14.697 59.886 1.00 18.95 193 LEU C CA 1
ATOM 5174 C C . LEU C 1 213 ? -9.873 -14.943 60.702 1.00 19.01 193 LEU C C 1
ATOM 5175 O O . LEU C 1 213 ? -9.078 -15.817 60.390 1.00 18.12 193 LEU C O 1
ATOM 5180 N N . GLU C 1 214 ? -9.724 -14.181 61.782 1.00 18.63 194 GLU C N 1
ATOM 5181 C CA . GLU C 1 214 ? -8.479 -14.146 62.529 1.00 18.78 194 GLU C CA 1
ATOM 5182 C C . GLU C 1 214 ? -8.114 -15.456 63.228 1.00 20.30 194 GLU C C 1
ATOM 5183 O O . GLU C 1 214 ? -6.928 -15.775 63.283 1.00 23.64 194 GLU C O 1
ATOM 5189 N N . ASP C 1 215 ? -9.079 -16.236 63.649 1.00 19.63 195 ASP C N 1
ATOM 5190 C CA . ASP C 1 215 ? -8.794 -17.540 64.268 1.00 20.82 195 ASP C CA 1
ATOM 5191 C C . ASP C 1 215 ? -8.632 -18.659 63.261 1.00 20.18 195 ASP C C 1
ATOM 5192 O O . ASP C 1 215 ? -8.314 -19.794 63.609 1.00 21.88 195 ASP C O 1
ATOM 5197 N N . CYS C 1 216 ? -8.805 -18.320 61.954 1.00 18.95 196 CYS C N 1
ATOM 5198 C CA . CYS C 1 216 ? -8.671 -19.273 60.892 1.00 19.66 196 CYS C CA 1
ATOM 5199 C C . CYS C 1 216 ? -7.414 -19.024 60.055 1.00 19.30 196 CYS C C 1
ATOM 5200 O O . CYS C 1 216 ? -7.284 -19.573 58.961 1.00 19.54 196 CYS C O 1
ATOM 5203 N N A CYS C 1 217 ? -6.509 -18.213 60.583 0.50 17.66 197 CYS C N 1
ATOM 5204 N N B CYS C 1 217 ? -6.501 -18.209 60.586 0.50 19.13 197 CYS C N 1
ATOM 5205 C CA A CYS C 1 217 ? -5.204 -18.012 60.002 0.50 16.37 197 CYS C CA 1
ATOM 5206 C CA B CYS C 1 217 ? -5.186 -18.060 60.008 0.50 18.72 197 CYS C CA 1
ATOM 5207 C C A CYS C 1 217 ? -4.126 -18.167 61.055 0.50 16.92 197 CYS C C 1
ATOM 5208 C C B CYS C 1 217 ? -4.117 -18.170 61.071 0.50 18.24 197 CYS C C 1
ATOM 5209 O O A CYS C 1 217 ? -4.382 -18.126 62.271 0.50 18.33 197 CYS C O 1
ATOM 5210 O O B CYS C 1 217 ? -4.366 -18.124 62.282 0.50 19.23 197 CYS C O 1
ATOM 5215 N N . GLY C 1 218 ? -2.897 -18.306 60.611 1.00 17.73 198 GLY C N 1
ATOM 5216 C CA . GLY C 1 218 ? -1.733 -18.292 61.482 1.00 18.89 198 GLY C CA 1
ATOM 5217 C C . GLY C 1 218 ? -0.461 -18.080 60.704 1.00 18.10 198 GLY C C 1
ATOM 5218 O O . GLY C 1 218 ? -0.444 -18.229 59.477 1.00 16.54 198 GLY C O 1
ATOM 5219 N N . ALA C 1 219 ? 0.612 -17.734 61.429 1.00 18.66 199 ALA C N 1
ATOM 5220 C CA . ALA C 1 219 ? 1.888 -17.382 60.851 1.00 19.02 199 ALA C CA 1
ATOM 5221 C C . ALA C 1 219 ? 3.063 -17.993 61.533 1.00 24.45 199 ALA C C 1
ATOM 5222 O O . ALA C 1 219 ? 2.884 -18.547 62.581 1.00 24.88 199 ALA C O 1
ATOM 5224 N N . THR C 1 220 ? 4.227 -17.731 60.991 1.00 23.80 200 THR C N 1
ATOM 5225 C CA . THR C 1 220 ? 5.468 -18.252 61.562 1.00 24.93 200 THR C CA 1
ATOM 5226 C C . THR C 1 220 ? 5.876 -17.507 62.845 1.00 26.72 200 THR C C 1
ATOM 5227 O O . THR C 1 220 ? 6.780 -17.931 63.546 1.00 28.81 200 THR C O 1
ATOM 5231 N N . ASP C 1 221 ? 5.314 -16.321 63.041 1.00 21.40 201 ASP C N 1
ATOM 5232 C CA . ASP C 1 221 ? 5.607 -15.455 64.188 1.00 19.11 201 ASP C CA 1
ATOM 5233 C C . ASP C 1 221 ? 4.239 -14.918 64.589 1.00 20.88 201 ASP C C 1
ATOM 5234 O O . ASP C 1 221 ? 3.530 -14.295 63.779 1.00 17.81 201 ASP C O 1
ATOM 5239 N N . TYR C 1 222 ? 3.821 -15.094 65.834 1.00 19.90 202 TYR C N 1
ATOM 5240 C CA . TYR C 1 222 ? 2.472 -14.691 66.231 1.00 17.30 202 TYR C CA 1
ATOM 5241 C C . TYR C 1 222 ? 2.300 -13.194 66.160 1.00 17.90 202 TYR C C 1
ATOM 5242 O O . TYR C 1 222 ? 1.219 -12.703 65.847 1.00 18.01 202 TYR C O 1
ATOM 5251 N N . GLY C 1 223 ? 3.325 -12.418 66.506 1.00 17.25 203 GLY C N 1
ATOM 5252 C CA . GLY C 1 223 ? 3.249 -10.987 66.353 1.00 18.90 203 GLY C CA 1
ATOM 5253 C C . GLY C 1 223 ? 3.035 -10.529 64.916 1.00 16.77 203 GLY C C 1
ATOM 5254 O O . GLY C 1 223 ? 2.309 -9.568 64.699 1.00 17.27 203 GLY C O 1
ATOM 5255 N N . ASN C 1 224 ? 3.681 -11.178 63.969 1.00 18.58 204 ASN C N 1
ATOM 5256 C CA . ASN C 1 224 ? 3.457 -10.855 62.533 1.00 16.78 204 ASN C CA 1
ATOM 5257 C C . ASN C 1 224 ? 1.996 -11.222 62.138 1.00 17.52 204 ASN C C 1
ATOM 5258 O O . ASN C 1 224 ? 1.395 -10.493 61.350 1.00 16.79 204 ASN C O 1
ATOM 5263 N N . HIS C 1 225 ? 1.476 -12.337 62.652 1.00 17.39 205 HIS C N 1
ATOM 5264 C CA . HIS C 1 225 ? 0.061 -12.676 62.486 1.00 17.39 205 HIS C CA 1
ATOM 5265 C C . HIS C 1 225 ? -0.822 -11.537 62.967 1.00 18.17 205 HIS C C 1
ATOM 5266 O O . HIS C 1 225 ? -1.697 -11.046 62.275 1.00 17.34 205 HIS C O 1
ATOM 5273 N N . LEU C 1 226 ? -0.643 -11.095 64.227 1.00 15.50 206 LEU C N 1
ATOM 5274 C CA . LEU C 1 226 ? -1.459 -10.068 64.783 1.00 15.43 206 LEU C CA 1
ATOM 5275 C C . LEU C 1 226 ? -1.336 -8.757 64.021 1.00 15.48 206 LEU C C 1
ATOM 5276 O O . LEU C 1 226 ? -2.332 -8.075 63.852 1.00 16.48 206 LEU C O 1
ATOM 5281 N N . ALA C 1 227 ? -0.112 -8.426 63.595 1.00 15.51 207 ALA C N 1
ATOM 5282 C CA . ALA C 1 227 ? 0.115 -7.174 62.877 1.00 15.96 207 ALA C CA 1
ATOM 5283 C C . ALA C 1 227 ? -0.536 -7.222 61.502 1.00 16.89 207 ALA C C 1
ATOM 5284 O O . ALA C 1 227 ? -1.094 -6.226 61.067 1.00 16.71 207 ALA C O 1
ATOM 5286 N N . ALA C 1 228 ? -0.469 -8.361 60.840 1.00 16.93 208 ALA C N 1
ATOM 5287 C CA . ALA C 1 228 ? -1.089 -8.451 59.517 1.00 15.61 208 ALA C CA 1
ATOM 5288 C C . ALA C 1 228 ? -2.605 -8.232 59.614 1.00 15.61 208 ALA C C 1
ATOM 5289 O O . ALA C 1 228 ? -3.220 -7.618 58.717 1.00 17.25 208 ALA C O 1
ATOM 5291 N N . ILE C 1 229 ? -3.196 -8.789 60.649 1.00 15.52 209 ILE C N 1
ATOM 5292 C CA . ILE C 1 229 ? -4.647 -8.565 60.931 1.00 16.46 209 ILE C CA 1
ATOM 5293 C C . ILE C 1 229 ? -4.907 -7.086 61.224 1.00 17.85 209 ILE C C 1
ATOM 5294 O O . ILE C 1 229 ? -5.832 -6.504 60.708 1.00 17.81 209 ILE C O 1
ATOM 5299 N N . LYS C 1 230 ? -4.120 -6.470 62.082 1.00 17.04 210 LYS C N 1
ATOM 5300 C CA . LYS C 1 230 ? -4.301 -5.057 62.400 1.00 17.42 210 LYS C CA 1
ATOM 5301 C C . LYS C 1 230 ? -4.198 -4.195 61.158 1.00 16.30 210 LYS C C 1
ATOM 5302 O O . LYS C 1 230 ? -4.938 -3.247 61.012 1.00 15.68 210 LYS C O 1
ATOM 5308 N N . MET C 1 231 ? -3.258 -4.522 60.268 1.00 15.40 211 MET C N 1
ATOM 5309 C CA . MET C 1 231 ? -3.118 -3.786 59.020 1.00 16.53 211 MET C CA 1
ATOM 5310 C C . MET C 1 231 ? -4.400 -3.704 58.211 1.00 17.07 211 MET C C 1
ATOM 5311 O O . MET C 1 231 ? -4.656 -2.674 57.549 1.00 17.47 211 MET C O 1
ATOM 5316 N N . VAL C 1 232 ? -5.191 -4.762 58.218 1.00 16.81 212 VAL C N 1
ATOM 5317 C CA . VAL C 1 232 ? -6.462 -4.789 57.498 1.00 17.84 212 VAL C CA 1
ATOM 5318 C C . VAL C 1 232 ? -7.407 -3.698 57.969 1.00 17.98 212 VAL C C 1
ATOM 5319 O O . VAL C 1 232 ? -8.118 -3.080 57.185 1.00 17.44 212 VAL C O 1
ATOM 5323 N N . LYS C 1 233 ? -7.416 -3.468 59.295 1.00 16.62 213 LYS C N 1
ATOM 5324 C CA . LYS C 1 233 ? -8.435 -2.631 59.956 1.00 17.56 213 LYS C CA 1
ATOM 5325 C C . LYS C 1 233 ? -8.183 -1.165 59.872 1.00 19.05 213 LYS C C 1
ATOM 5326 O O . LYS C 1 233 ? -9.072 -0.362 60.101 1.00 18.88 213 LYS C O 1
ATOM 5332 N N . MET C 1 234 ? -6.949 -0.770 59.570 1.00 16.21 214 MET C N 1
ATOM 5333 C CA . MET C 1 234 ? -6.577 0.659 59.644 1.00 18.06 214 MET C CA 1
ATOM 5334 C C . MET C 1 234 ? -7.313 1.480 58.583 1.00 19.06 214 MET C C 1
ATOM 5335 O O . MET C 1 234 ? -7.765 0.929 57.541 1.00 18.53 214 MET C O 1
ATOM 5340 N N . GLN C 1 235 ? -7.416 2.787 58.802 1.00 19.71 215 GLN C N 1
ATOM 5341 C CA . GLN C 1 235 ? -7.978 3.673 57.794 1.00 22.03 215 GLN C CA 1
ATOM 5342 C C . GLN C 1 235 ? -9.371 3.211 57.315 1.00 21.77 215 GLN C C 1
ATOM 5343 O O . GLN C 1 235 ? -9.657 3.236 56.111 1.00 24.07 215 GLN C O 1
ATOM 5349 N N . GLY C 1 236 ? -10.209 2.781 58.224 1.00 19.40 216 GLY C N 1
ATOM 5350 C CA . GLY C 1 236 ? -11.586 2.423 57.865 1.00 20.27 216 GLY C CA 1
ATOM 5351 C C . GLY C 1 236 ? -11.743 1.063 57.233 1.00 19.99 216 GLY C C 1
ATOM 5352 O O . GLY C 1 236 ? -12.773 0.790 56.624 1.00 21.85 216 GLY C O 1
ATOM 5353 N N . GLY C 1 237 ? -10.752 0.184 57.440 1.00 18.06 217 GLY C N 1
ATOM 5354 C CA . GLY C 1 237 ? -10.751 -1.120 56.817 1.00 17.56 217 GLY C CA 1
ATOM 5355 C C . GLY C 1 237 ? -10.132 -1.117 55.462 1.00 17.54 217 GLY C C 1
ATOM 5356 O O . GLY C 1 237 ? -10.728 -1.552 54.471 1.00 17.41 217 GLY C O 1
ATOM 5357 N N . VAL C 1 238 ? -8.862 -0.697 55.436 1.00 16.40 218 VAL C N 1
ATOM 5358 C CA . VAL C 1 238 ? -8.164 -0.472 54.124 1.00 15.62 218 VAL C CA 1
ATOM 5359 C C . VAL C 1 238 ? -8.170 -1.668 53.244 1.00 15.52 218 VAL C C 1
ATOM 5360 O O . VAL C 1 238 ? -8.264 -1.526 52.012 1.00 15.65 218 VAL C O 1
ATOM 5364 N N . PHE C 1 239 ? -8.046 -2.853 53.802 1.00 15.31 219 PHE C N 1
ATOM 5365 C CA . PHE C 1 239 ? -8.074 -4.103 53.017 1.00 16.30 219 PHE C CA 1
ATOM 5366 C C . PHE C 1 239 ? -9.321 -4.930 53.133 1.00 16.63 219 PHE C C 1
ATOM 5367 O O . PHE C 1 239 ? -9.420 -5.983 52.503 1.00 15.99 219 PHE C O 1
ATOM 5375 N N . GLY C 1 240 ? -10.278 -4.465 53.926 1.00 15.88 220 GLY C N 1
ATOM 5376 C CA . GLY C 1 240 ? -11.482 -5.208 54.234 1.00 15.62 220 GLY C CA 1
ATOM 5377 C C . GLY C 1 240 ? -11.776 -5.169 55.712 1.00 17.05 220 GLY C C 1
ATOM 5378 O O . GLY C 1 240 ? -11.519 -4.184 56.359 1.00 17.07 220 GLY C O 1
ATOM 5379 N N . SER C 1 241 ? -12.380 -6.230 56.203 1.00 16.81 221 SER C N 1
ATOM 5380 C CA . SER C 1 241 ? -12.746 -6.294 57.627 1.00 16.35 221 SER C CA 1
ATOM 5381 C C . SER C 1 241 ? -12.336 -7.612 58.193 1.00 17.00 221 SER C C 1
ATOM 5382 O O . SER C 1 241 ? -11.904 -8.533 57.466 1.00 17.65 221 SER C O 1
ATOM 5385 N N . VAL C 1 242 ? -12.394 -7.707 59.537 1.00 16.71 222 VAL C N 1
ATOM 5386 C CA . VAL C 1 242 ? -11.901 -8.883 60.262 1.00 18.30 222 VAL C CA 1
ATOM 5387 C C . VAL C 1 242 ? -12.980 -9.452 61.197 1.00 19.19 222 VAL C C 1
ATOM 5388 O O . VAL C 1 242 ? -13.615 -8.693 61.927 1.00 18.01 222 VAL C O 1
ATOM 5392 N N . SER C 1 243 ? -13.128 -10.762 61.170 1.00 18.87 223 SER C N 1
ATOM 5393 C CA . SER C 1 243 ? -14.047 -11.425 62.106 1.00 19.01 223 SER C CA 1
ATOM 5394 C C . SER C 1 243 ? -13.440 -12.732 62.580 1.00 19.77 223 SER C C 1
ATOM 5395 O O . SER C 1 243 ? -12.212 -12.925 62.504 1.00 19.45 223 SER C O 1
ATOM 5398 N N . ASN C 1 244 ? -14.256 -13.673 63.046 1.00 19.57 224 ASN C N 1
ATOM 5399 C CA . ASN C 1 244 ? -13.806 -14.950 63.547 1.00 19.22 224 ASN C CA 1
ATOM 5400 C C . ASN C 1 244 ? -14.786 -16.011 63.172 1.00 21.09 224 ASN C C 1
ATOM 5401 O O . ASN C 1 244 ? -15.939 -15.708 62.790 1.00 21.20 224 ASN C O 1
ATOM 5406 N N . SER C 1 245 ? -14.376 -17.277 63.292 1.00 20.30 225 SER C N 1
ATOM 5407 C CA . SER C 1 245 ? -15.192 -18.389 62.839 1.00 20.45 225 SER C CA 1
ATOM 5408 C C . SER C 1 245 ? -16.557 -18.414 63.517 1.00 21.94 225 SER C C 1
ATOM 5409 O O . SER C 1 245 ? -17.540 -18.702 62.896 1.00 24.06 225 SER C O 1
ATOM 5412 N N . ALA C 1 246 ? -16.576 -18.163 64.833 1.00 23.35 226 ALA C N 1
ATOM 5413 C CA . ALA C 1 246 ? -17.869 -18.269 65.538 1.00 26.13 226 ALA C CA 1
ATOM 5414 C C . ALA C 1 246 ? -18.857 -17.228 65.071 1.00 23.37 226 ALA C C 1
ATOM 5415 O O . ALA C 1 246 ? -20.019 -17.576 64.830 1.00 24.56 226 ALA C O 1
ATOM 5417 N N . ALA C 1 247 ? -18.405 -15.967 64.894 1.00 22.34 227 ALA C N 1
ATOM 5418 C CA . ALA C 1 247 ? -19.264 -14.899 64.433 1.00 24.43 227 ALA C CA 1
ATOM 5419 C C . ALA C 1 247 ? -19.739 -15.148 63.000 1.00 24.44 227 ALA C C 1
ATOM 5420 O O . ALA C 1 247 ? -20.895 -14.894 62.661 1.00 23.90 227 ALA C O 1
ATOM 5422 N N . LEU C 1 248 ? -18.861 -15.703 62.168 1.00 22.65 228 LEU C N 1
ATOM 5423 C CA . LEU C 1 248 ? -19.260 -16.025 60.819 1.00 22.76 228 LEU C CA 1
ATOM 5424 C C . LEU C 1 248 ? -20.320 -17.130 60.774 1.00 24.46 228 LEU C C 1
ATOM 5425 O O . LEU C 1 248 ? -21.339 -16.961 60.142 1.00 23.05 228 LEU C O 1
ATOM 5430 N N . VAL C 1 249 ? -20.065 -18.241 61.440 1.00 25.21 229 VAL C N 1
ATOM 5431 C CA . VAL C 1 249 ? -20.972 -19.385 61.371 1.00 26.17 229 VAL C CA 1
ATOM 5432 C C . VAL C 1 249 ? -22.329 -19.009 61.965 1.00 27.64 229 VAL C C 1
ATOM 5433 O O . VAL C 1 249 ? -23.367 -19.395 61.426 1.00 27.78 229 VAL C O 1
ATOM 5437 N N . GLU C 1 250 ? -22.312 -18.225 63.028 1.00 27.79 230 GLU C N 1
ATOM 5438 C CA . GLU C 1 250 ? -23.556 -17.778 63.691 1.00 32.59 230 GLU C CA 1
ATOM 5439 C C . GLU C 1 250 ? -24.468 -16.958 62.777 1.00 32.21 230 GLU C C 1
ATOM 5440 O O . GLU C 1 250 ? -25.685 -17.072 62.853 1.00 30.26 230 GLU C O 1
ATOM 5446 N N . ALA C 1 251 ? -23.891 -16.102 61.939 1.00 25.28 231 ALA C N 1
ATOM 5447 C CA . ALA C 1 251 ? -24.662 -15.116 61.176 1.00 26.44 231 ALA C CA 1
ATOM 5448 C C . ALA C 1 251 ? -24.735 -15.407 59.674 1.00 25.17 231 ALA C C 1
ATOM 5449 O O . ALA C 1 251 ? -25.405 -14.667 58.939 1.00 26.50 231 ALA C O 1
ATOM 5451 N N . LEU C 1 252 ? -24.088 -16.469 59.234 1.00 24.37 232 LEU C N 1
ATOM 5452 C CA . LEU C 1 252 ? -24.014 -16.762 57.793 1.00 28.38 232 LEU C CA 1
ATOM 5453 C C . LEU C 1 252 ? -25.439 -17.061 57.268 1.00 29.09 232 LEU C C 1
ATOM 5454 O O . LEU C 1 252 ? -26.078 -17.960 57.786 1.00 27.06 232 LEU C O 1
ATOM 5459 N N . PRO C 1 253 ? -25.906 -16.365 56.205 1.00 28.48 233 PRO C N 1
ATOM 5460 C CA . PRO C 1 253 ? -27.327 -16.626 55.779 1.00 29.60 233 PRO C CA 1
ATOM 5461 C C . PRO C 1 253 ? -27.478 -17.996 55.095 1.00 35.67 233 PRO C C 1
ATOM 5462 O O . PRO C 1 253 ? -26.547 -18.311 54.262 1.00 35.66 233 PRO C O 1
ATOM 5466 N N . ASN D 1 28 ? -37.796 -10.466 29.372 1.00 44.53 8 ASN D N 1
ATOM 5467 C CA . ASN D 1 28 ? -37.413 -9.056 29.224 1.00 39.65 8 ASN D CA 1
ATOM 5468 C C . ASN D 1 28 ? -36.072 -8.938 28.404 1.00 35.79 8 ASN D C 1
ATOM 5469 O O . ASN D 1 28 ? -35.326 -8.006 28.572 1.00 38.43 8 ASN D O 1
ATOM 5474 N N . ARG D 1 29 ? -35.899 -9.859 27.461 1.00 34.20 9 ARG D N 1
ATOM 5475 C CA . ARG D 1 29 ? -34.675 -10.006 26.655 1.00 31.19 9 ARG D CA 1
ATOM 5476 C C . ARG D 1 29 ? -34.771 -9.052 25.480 1.00 33.47 9 ARG D C 1
ATOM 5477 O O . ARG D 1 29 ? -35.892 -8.808 24.904 1.00 31.54 9 ARG D O 1
ATOM 5485 N N . HIS D 1 30 ? -33.629 -8.506 25.071 1.00 24.74 10 HIS D N 1
ATOM 5486 C CA . HIS D 1 30 ? -33.589 -7.711 23.849 1.00 23.58 10 HIS D CA 1
ATOM 5487 C C . HIS D 1 30 ? -32.384 -8.151 23.028 1.00 24.04 10 HIS D C 1
ATOM 5488 O O . HIS D 1 30 ? -31.319 -8.409 23.613 1.00 22.97 10 HIS D O 1
ATOM 5495 N N . PHE D 1 31 ? -32.532 -8.213 21.727 1.00 23.58 11 PHE D N 1
ATOM 5496 C CA . PHE D 1 31 ? -31.496 -8.633 20.821 1.00 22.32 11 PHE D CA 1
ATOM 5497 C C . PHE D 1 31 ? -31.319 -7.650 19.671 1.00 24.10 11 PHE D C 1
ATOM 5498 O O . PHE D 1 31 ? -32.256 -6.949 19.254 1.00 23.64 11 PHE D O 1
ATOM 5506 N N . ILE D 1 32 ? -30.094 -7.595 19.155 1.00 21.92 12 ILE D N 1
ATOM 5507 C CA . ILE D 1 32 ? -29.740 -6.941 17.910 1.00 20.84 12 ILE D CA 1
ATOM 5508 C C . ILE D 1 32 ? -29.526 -7.981 16.857 1.00 21.80 12 ILE D C 1
ATOM 5509 O O . ILE D 1 32 ? -28.828 -8.972 17.078 1.00 21.67 12 ILE D O 1
ATOM 5514 N N . ASP D 1 33 ? -30.073 -7.785 15.649 1.00 21.41 13 ASP D N 1
ATOM 5515 C CA . ASP D 1 33 ? -29.844 -8.714 14.590 1.00 20.59 13 ASP D CA 1
ATOM 5516 C C . ASP D 1 33 ? -28.326 -8.754 14.320 1.00 20.71 13 ASP D C 1
ATOM 5517 O O . ASP D 1 33 ? -27.729 -7.687 14.220 1.00 20.55 13 ASP D O 1
ATOM 5522 N N . ALA D 1 34 ? -27.779 -9.942 14.211 1.00 19.46 14 ALA D N 1
ATOM 5523 C CA . ALA D 1 34 ? -26.312 -10.060 14.063 1.00 20.16 14 ALA D CA 1
ATOM 5524 C C . ALA D 1 34 ? -25.950 -11.397 13.480 1.00 21.05 14 ALA D C 1
ATOM 5525 O O . ALA D 1 34 ? -26.771 -12.309 13.434 1.00 22.32 14 ALA D O 1
ATOM 5527 N N . ASP D 1 35 ? -24.691 -11.571 13.080 1.00 20.25 15 ASP D N 1
ATOM 5528 C CA . ASP D 1 35 ? -24.200 -12.762 12.395 1.00 21.46 15 ASP D CA 1
ATOM 5529 C C . ASP D 1 35 ? -22.977 -13.208 13.202 1.00 21.84 15 ASP D C 1
ATOM 5530 O O . ASP D 1 35 ? -22.026 -12.389 13.271 1.00 22.85 15 ASP D O 1
ATOM 5535 N N . PRO D 1 36 ? -22.934 -14.417 13.751 1.00 20.37 16 PRO D N 1
ATOM 5536 C CA . PRO D 1 36 ? -23.787 -15.543 13.331 1.00 21.15 16 PRO D CA 1
ATOM 5537 C C . PRO D 1 36 ? -24.973 -15.792 14.264 1.00 22.75 16 PRO D C 1
ATOM 5538 O O . PRO D 1 36 ? -25.692 -16.776 14.076 1.00 24.18 16 PRO D O 1
ATOM 5542 N N . TYR D 1 37 ? -25.133 -14.957 15.293 1.00 20.19 17 TYR D N 1
ATOM 5543 C CA . TYR D 1 37 ? -26.249 -15.121 16.244 1.00 20.61 17 TYR D CA 1
ATOM 5544 C C . TYR D 1 37 ? -26.746 -13.797 16.727 1.00 20.09 17 TYR D C 1
ATOM 5545 O O . TYR D 1 37 ? -26.019 -12.810 16.748 1.00 20.89 17 TYR D O 1
ATOM 5554 N N . PRO D 1 38 ? -28.049 -13.688 17.094 1.00 20.88 18 PRO D N 1
ATOM 5555 C CA . PRO D 1 38 ? -28.565 -12.436 17.618 1.00 19.85 18 PRO D CA 1
ATOM 5556 C C . PRO D 1 38 ? -27.918 -12.085 18.956 1.00 19.10 18 PRO D C 1
ATOM 5557 O O . PRO D 1 38 ? -27.735 -12.928 19.794 1.00 20.51 18 PRO D O 1
ATOM 5561 N N . TRP D 1 39 ? -27.569 -10.827 19.093 1.00 20.80 19 TRP D N 1
ATOM 5562 C CA . TRP D 1 39 ? -26.634 -10.393 20.133 1.00 19.09 19 TRP D CA 1
ATOM 5563 C C . TRP D 1 39 ? -27.324 -9.477 21.127 1.00 18.06 19 TRP D C 1
ATOM 5564 O O . TRP D 1 39 ? -28.168 -8.642 20.757 1.00 20.65 19 TRP D O 1
ATOM 5575 N N . PRO D 1 40 ? -26.979 -9.523 22.407 1.00 18.67 20 PRO D N 1
ATOM 5576 C CA . PRO D 1 40 ? -26.028 -10.457 23.018 1.00 19.09 20 PRO D CA 1
ATOM 5577 C C . PRO D 1 40 ? -26.608 -11.847 23.141 1.00 21.38 20 PRO D C 1
ATOM 5578 O O . PRO D 1 40 ? -27.857 -11.997 23.065 1.00 21.57 20 PRO D O 1
ATOM 5582 N N . TYR D 1 41 ? -25.769 -12.848 23.335 1.00 19.31 21 TYR D N 1
ATOM 5583 C CA . TYR D 1 41 ? -26.230 -14.263 23.292 1.00 21.98 21 TYR D CA 1
ATOM 5584 C C . TYR D 1 41 ? -27.456 -14.521 24.137 1.00 22.37 21 TYR D C 1
ATOM 5585 O O . TYR D 1 41 ? -28.335 -15.287 23.704 1.00 22.66 21 TYR D O 1
ATOM 5594 N N . ASN D 1 42 ? -27.514 -13.908 25.320 1.00 20.01 22 ASN D N 1
ATOM 5595 C CA . ASN D 1 42 ? -28.553 -14.124 26.309 1.00 20.29 22 ASN D CA 1
ATOM 5596 C C . ASN D 1 42 ? -29.617 -13.063 26.372 1.00 19.41 22 ASN D C 1
ATOM 5597 O O . ASN D 1 42 ? -30.476 -13.105 27.278 1.00 23.33 22 ASN D O 1
ATOM 5602 N N . GLY D 1 43 ? -29.561 -12.073 25.456 1.00 20.98 23 GLY D N 1
ATOM 5603 C CA . GLY D 1 43 ? -30.512 -10.983 25.434 1.00 21.65 23 GLY D CA 1
ATOM 5604 C C . GLY D 1 43 ? -30.515 -10.074 26.621 1.00 21.37 23 GLY D C 1
ATOM 5605 O O . GLY D 1 43 ? -31.445 -9.280 26.801 1.00 23.22 23 GLY D O 1
ATOM 5606 N N . ALA D 1 44 ? -29.441 -10.095 27.438 1.00 20.66 24 ALA D N 1
ATOM 5607 C CA . ALA D 1 44 ? -29.384 -9.233 28.578 1.00 21.15 24 ALA D CA 1
ATOM 5608 C C . ALA D 1 44 ? -28.754 -7.890 28.215 1.00 23.92 24 ALA D C 1
ATOM 5609 O O . ALA D 1 44 ? -27.568 -7.621 28.502 1.00 23.67 24 ALA D O 1
ATOM 5611 N N . LEU D 1 45 ? -29.521 -7.074 27.506 1.00 21.99 25 LEU D N 1
ATOM 5612 C CA . LEU D 1 45 ? -29.046 -5.868 26.857 1.00 20.37 25 LEU D CA 1
ATOM 5613 C C . LEU D 1 45 ? -29.653 -4.653 27.510 1.00 24.12 25 LEU D C 1
ATOM 5614 O O . LEU D 1 45 ? -30.886 -4.375 27.322 1.00 22.78 25 LEU D O 1
ATOM 5619 N N . ARG D 1 46 ? -28.883 -3.973 28.356 1.00 22.08 26 ARG D N 1
ATOM 5620 C CA . ARG D 1 46 ? -29.332 -2.809 29.109 1.00 21.89 26 ARG D CA 1
ATOM 5621 C C . ARG D 1 46 ? -28.315 -1.692 29.082 1.00 23.54 26 ARG D C 1
ATOM 5622 O O . ARG D 1 46 ? -27.106 -1.970 28.968 1.00 20.19 26 ARG D O 1
ATOM 5630 N N . PRO D 1 47 ? -28.735 -0.440 29.268 1.00 21.20 27 PRO D N 1
ATOM 5631 C CA . PRO D 1 47 ? -27.781 0.627 29.447 1.00 23.08 27 PRO D CA 1
ATOM 5632 C C . PRO D 1 47 ? -26.745 0.385 30.547 1.00 21.34 27 PRO D C 1
ATOM 5633 O O . PRO D 1 47 ? -25.567 0.726 30.360 1.00 22.08 27 PRO D O 1
ATOM 5637 N N . ASP D 1 48 ? -27.142 -0.217 31.682 1.00 20.55 28 ASP D N 1
ATOM 5638 C CA . ASP D 1 48 ? -26.257 -0.325 32.817 1.00 20.65 28 ASP D CA 1
ATOM 5639 C C . ASP D 1 48 ? -25.167 -1.385 32.613 1.00 20.30 28 ASP D C 1
ATOM 5640 O O . ASP D 1 48 ? -24.150 -1.315 33.270 1.00 20.55 28 ASP D O 1
ATOM 5645 N N . ASN D 1 49 ? -25.362 -2.340 31.704 1.00 19.06 29 ASN D N 1
ATOM 5646 C CA . ASN D 1 49 ? -24.374 -3.440 31.528 1.00 19.63 29 ASN D CA 1
ATOM 5647 C C . ASN D 1 49 ? -23.711 -3.462 30.169 1.00 17.06 29 ASN D C 1
ATOM 5648 O O . ASN D 1 49 ? -23.089 -4.461 29.830 1.00 18.96 29 ASN D O 1
ATOM 5653 N N . THR D 1 50 ? -23.867 -2.390 29.397 1.00 17.12 30 THR D N 1
ATOM 5654 C CA . THR D 1 50 ? -23.430 -2.367 28.014 1.00 17.28 30 THR D CA 1
ATOM 5655 C C . THR D 1 50 ? -22.657 -1.117 27.712 1.00 17.61 30 THR D C 1
ATOM 5656 O O . THR D 1 50 ? -23.037 -0.016 28.105 1.00 18.48 30 THR D O 1
ATOM 5660 N N . ALA D 1 51 ? -21.491 -1.288 27.055 1.00 16.96 31 ALA D N 1
ATOM 5661 C CA . ALA D 1 51 ? -20.680 -0.134 26.662 1.00 16.95 31 ALA D CA 1
ATOM 5662 C C . ALA D 1 51 ? -20.438 -0.118 25.170 1.00 16.80 31 ALA D C 1
ATOM 5663 O O . ALA D 1 51 ? -20.229 -1.171 24.567 1.00 18.20 31 ALA D O 1
ATOM 5665 N N . LEU D 1 52 ? -20.403 1.074 24.611 1.00 15.42 32 LEU D N 1
ATOM 5666 C CA . LEU D 1 52 ? -19.800 1.323 23.329 1.00 15.57 32 LEU D CA 1
ATOM 5667 C C . LEU D 1 52 ? -18.324 1.581 23.589 1.00 15.77 32 LEU D C 1
ATOM 5668 O O . LEU D 1 52 ? -17.998 2.346 24.497 1.00 16.37 32 LEU D O 1
ATOM 5673 N N . ILE D 1 53 ? -17.457 1.019 22.750 1.00 15.30 33 ILE D N 1
ATOM 5674 C CA . ILE D 1 53 ? -16.043 1.398 22.748 1.00 15.34 33 ILE D CA 1
ATOM 5675 C C . ILE D 1 53 ? -15.679 1.922 21.362 1.00 16.29 33 ILE D C 1
ATOM 5676 O O . ILE D 1 53 ? -15.987 1.279 20.354 1.00 17.83 33 ILE D O 1
ATOM 5681 N N . ILE D 1 54 ? -15.147 3.118 21.320 1.00 14.97 34 ILE D N 1
ATOM 5682 C CA . ILE D 1 54 ? -14.689 3.757 20.058 1.00 15.63 34 ILE D CA 1
ATOM 5683 C C . ILE D 1 54 ? -13.169 3.746 20.085 1.00 16.18 34 ILE D C 1
ATOM 5684 O O . ILE D 1 54 ? -12.516 4.481 20.860 1.00 15.80 34 ILE D O 1
ATOM 5689 N N . ILE D 1 55 ? -12.620 2.891 19.228 1.00 14.29 35 ILE D N 1
ATOM 5690 C CA . ILE D 1 55 ? -11.192 2.587 19.241 1.00 15.24 35 ILE D CA 1
ATOM 5691 C C . ILE D 1 55 ? -10.369 3.469 18.338 1.00 16.53 35 ILE D C 1
ATOM 5692 O O . ILE D 1 55 ? -10.517 3.415 17.104 1.00 14.63 35 ILE D O 1
ATOM 5697 N N . ASP D 1 56 ? -9.506 4.278 18.948 1.00 16.64 36 ASP D N 1
ATOM 5698 C CA . ASP D 1 56 ? -8.350 4.883 18.296 1.00 15.84 36 ASP D CA 1
ATOM 5699 C C . ASP D 1 56 ? -8.708 5.805 17.073 1.00 15.70 36 ASP D C 1
ATOM 5700 O O . ASP D 1 56 ? -7.982 5.842 16.086 1.00 16.14 36 ASP D O 1
ATOM 5705 N N . MET D 1 57 ? -9.824 6.527 17.197 1.00 15.95 37 MET D N 1
ATOM 5706 C CA . MET D 1 57 ? -10.207 7.475 16.099 1.00 14.78 37 MET D CA 1
ATOM 5707 C C . MET D 1 57 ? -9.436 8.777 16.254 1.00 16.66 37 MET D C 1
ATOM 5708 O O . MET D 1 57 ? -9.986 9.825 16.599 1.00 18.13 37 MET D O 1
ATOM 5713 N N . GLN D 1 58 ? -8.117 8.656 16.030 1.00 16.92 38 GLN D N 1
ATOM 5714 C CA . GLN D 1 58 ? -7.132 9.687 16.330 1.00 17.32 38 GLN D CA 1
ATOM 5715 C C . GLN D 1 58 ? -6.750 10.413 15.031 1.00 17.71 38 GLN D C 1
ATOM 5716 O O . GLN D 1 58 ? -6.666 9.832 13.982 1.00 18.45 38 GLN D O 1
ATOM 5722 N N . THR D 1 59 ? -6.446 11.700 15.156 1.00 18.76 39 THR D N 1
ATOM 5723 C CA . THR D 1 59 ? -6.049 12.533 13.967 1.00 19.72 39 THR D CA 1
ATOM 5724 C C . THR D 1 59 ? -4.963 11.913 13.145 1.00 21.55 39 THR D C 1
ATOM 5725 O O . THR D 1 59 ? -5.090 11.858 11.890 1.00 20.65 39 THR D O 1
ATOM 5729 N N . ASP D 1 60 ? -3.899 11.436 13.717 1.00 20.51 40 ASP D N 1
ATOM 5730 C CA . ASP D 1 60 ? -2.816 10.943 12.893 1.00 24.04 40 ASP D CA 1
ATOM 5731 C C . ASP D 1 60 ? -3.199 9.727 12.119 1.00 22.56 40 ASP D C 1
ATOM 5732 O O . ASP D 1 60 ? -2.659 9.445 11.065 1.00 20.85 40 ASP D O 1
ATOM 5737 N N . PHE D 1 61 ? -4.174 8.998 12.642 1.00 21.59 41 PHE D N 1
ATOM 5738 C CA . PHE D 1 61 ? -4.611 7.725 12.012 1.00 21.14 41 PHE D CA 1
ATOM 5739 C C . PHE D 1 61 ? -5.697 7.894 10.949 1.00 21.78 41 PHE D C 1
ATOM 5740 O O . PHE D 1 61 ? -5.796 7.035 10.066 1.00 22.17 41 PHE D O 1
ATOM 5748 N N . CYS D 1 62 ? -6.589 8.874 11.096 1.00 19.82 42 CYS D N 1
ATOM 5749 C CA . CYS D 1 62 ? -7.726 8.979 10.195 1.00 19.92 42 CYS D CA 1
ATOM 5750 C C . CYS D 1 62 ? -8.054 10.426 9.789 1.00 21.09 42 CYS D C 1
ATOM 5751 O O . CYS D 1 62 ? -9.073 10.637 9.107 1.00 24.34 42 CYS D O 1
ATOM 5754 N N . GLY D 1 63 ? -7.249 11.383 10.225 1.00 21.52 43 GLY D N 1
ATOM 5755 C CA . GLY D 1 63 ? -7.493 12.780 9.882 1.00 22.41 43 GLY D CA 1
ATOM 5756 C C . GLY D 1 63 ? -6.677 13.312 8.718 1.00 27.38 43 GLY D C 1
ATOM 5757 O O . GLY D 1 63 ? -5.542 12.864 8.438 1.00 24.92 43 GLY D O 1
ATOM 5758 N N . LYS D 1 64 ? -7.264 14.296 8.006 1.00 31.05 44 LYS D N 1
ATOM 5759 C CA . LYS D 1 64 ? -6.547 14.944 6.897 1.00 33.93 44 LYS D CA 1
ATOM 5760 C C . LYS D 1 64 ? -5.292 15.605 7.428 1.00 28.59 44 LYS D C 1
ATOM 5761 O O . LYS D 1 64 ? -5.345 16.270 8.464 1.00 30.30 44 LYS D O 1
ATOM 5763 N N . GLY D 1 65 ? -4.164 15.342 6.761 1.00 33.73 45 GLY D N 1
ATOM 5764 C CA . GLY D 1 65 ? -2.889 15.909 7.190 1.00 34.19 45 GLY D CA 1
ATOM 5765 C C . GLY D 1 65 ? -2.161 15.191 8.303 1.00 34.18 45 GLY D C 1
ATOM 5766 O O . GLY D 1 65 ? -1.049 15.552 8.662 1.00 34.03 45 GLY D O 1
ATOM 5767 N N . GLY D 1 66 ? -2.772 14.157 8.853 1.00 29.85 46 GLY D N 1
ATOM 5768 C CA . GLY D 1 66 ? -2.037 13.306 9.829 1.00 28.42 46 GLY D CA 1
ATOM 5769 C C . GLY D 1 66 ? -0.970 12.442 9.204 1.00 29.37 46 GLY D C 1
ATOM 5770 O O . GLY D 1 66 ? -0.778 12.415 7.962 1.00 29.08 46 GLY D O 1
ATOM 5771 N N . TYR D 1 67 ? -0.236 11.704 10.040 1.00 27.87 47 TYR D N 1
ATOM 5772 C CA . TYR D 1 67 ? 0.893 10.946 9.497 1.00 28.76 47 TYR D CA 1
ATOM 5773 C C . TYR D 1 67 ? 0.439 9.850 8.567 1.00 29.94 47 TYR D C 1
ATOM 5774 O O . TYR D 1 67 ? 1.151 9.583 7.621 1.00 28.45 47 TYR D O 1
ATOM 5783 N N . VAL D 1 68 ? -0.703 9.215 8.802 1.00 25.67 48 VAL D N 1
ATOM 5784 C CA . VAL D 1 68 ? -1.162 8.152 7.894 1.00 28.12 48 VAL D CA 1
ATOM 5785 C C . VAL D 1 68 ? -1.445 8.751 6.506 1.00 28.93 48 VAL D C 1
ATOM 5786 O O . VAL D 1 68 ? -0.998 8.173 5.508 1.00 30.58 48 VAL D O 1
ATOM 5790 N N . ASP D 1 69 ? -2.137 9.893 6.456 1.00 26.90 49 ASP D N 1
ATOM 5791 C CA . ASP D 1 69 ? -2.376 10.629 5.167 1.00 29.46 49 ASP D CA 1
ATOM 5792 C C . ASP D 1 69 ? -1.015 10.894 4.453 1.00 32.42 49 ASP D C 1
ATOM 5793 O O . ASP D 1 69 ? -0.820 10.539 3.247 1.00 31.01 49 ASP D O 1
ATOM 5798 N N . HIS D 1 70 ? -0.083 11.472 5.195 1.00 33.53 50 HIS D N 1
ATOM 5799 C CA . HIS D 1 70 ? 1.207 11.879 4.624 1.00 38.59 50 HIS D CA 1
ATOM 5800 C C . HIS D 1 70 ? 2.042 10.700 4.176 1.00 37.45 50 HIS D C 1
ATOM 5801 O O . HIS D 1 70 ? 2.854 10.838 3.270 1.00 43.81 50 HIS D O 1
ATOM 5808 N N . MET D 1 71 ? 1.831 9.530 4.770 1.00 35.25 51 MET D N 1
ATOM 5809 C CA . MET D 1 71 ? 2.547 8.343 4.363 1.00 33.49 51 MET D CA 1
ATOM 5810 C C . MET D 1 71 ? 1.989 7.735 3.079 1.00 33.79 51 MET D C 1
ATOM 5811 O O . MET D 1 71 ? 2.584 6.770 2.580 1.00 32.20 51 MET D O 1
ATOM 5816 N N . GLY D 1 72 ? 0.833 8.217 2.600 1.00 32.01 52 GLY D N 1
ATOM 5817 C CA . GLY D 1 72 ? 0.250 7.736 1.347 1.00 31.24 52 GLY D CA 1
ATOM 5818 C C . GLY D 1 72 ? -0.613 6.510 1.456 1.00 27.84 52 GLY D C 1
ATOM 5819 O O . GLY D 1 72 ? -0.983 5.894 0.480 1.00 25.00 52 GLY D O 1
ATOM 5820 N N . TYR D 1 73 ? -0.985 6.131 2.687 1.00 26.06 53 TYR D N 1
ATOM 5821 C CA . TYR D 1 73 ? -1.841 5.029 2.881 1.00 26.11 53 TYR D CA 1
ATOM 5822 C C . TYR D 1 73 ? -3.259 5.435 2.432 1.00 23.78 53 TYR D C 1
ATOM 5823 O O . TYR D 1 73 ? -3.591 6.604 2.153 1.00 24.41 53 TYR D O 1
ATOM 5832 N N . ASP D 1 74 ? -4.085 4.417 2.287 1.00 21.30 54 ASP D N 1
ATOM 5833 C CA . ASP D 1 74 ? -5.474 4.600 1.762 1.00 22.24 54 ASP D CA 1
ATOM 5834 C C . ASP D 1 74 ? -6.414 5.100 2.859 1.00 22.13 54 ASP D C 1
ATOM 5835 O O . ASP D 1 74 ? -7.277 4.376 3.388 1.00 24.64 54 ASP D O 1
ATOM 5840 N N . LEU D 1 75 ? -6.240 6.375 3.199 1.00 23.13 55 LEU D N 1
ATOM 5841 C CA . LEU D 1 75 ? -6.974 7.060 4.272 1.00 22.02 55 LEU D CA 1
ATOM 5842 C C . LEU D 1 75 ? -8.493 7.015 4.137 1.00 20.31 55 LEU D C 1
ATOM 5843 O O . LEU D 1 75 ? -9.266 7.021 5.121 1.00 19.80 55 LEU D O 1
ATOM 5848 N N . SER D 1 76 ? -9.012 7.002 2.890 1.00 17.13 56 SER D N 1
ATOM 5849 C CA . SER D 1 76 ? -10.447 6.908 2.728 1.00 17.75 56 SER D CA 1
ATOM 5850 C C . SER D 1 76 ? -11.114 5.734 3.448 1.00 18.00 56 SER D C 1
ATOM 5851 O O . SER D 1 76 ? -12.267 5.822 3.905 1.00 19.01 56 SER D O 1
ATOM 5854 N N . LEU D 1 77 ? -10.396 4.611 3.539 1.00 19.18 57 LEU D N 1
ATOM 5855 C CA . LEU D 1 77 ? -10.971 3.435 4.169 1.00 18.04 57 LEU D CA 1
ATOM 5856 C C . LEU D 1 77 ? -11.115 3.575 5.701 1.00 19.61 57 LEU D C 1
ATOM 5857 O O . LEU D 1 77 ? -12.020 2.954 6.261 1.00 20.30 57 LEU D O 1
ATOM 5862 N N . VAL D 1 78 ? -10.270 4.386 6.300 1.00 18.72 58 VAL D N 1
ATOM 5863 C CA . VAL D 1 78 ? -10.398 4.636 7.767 1.00 19.65 58 VAL D CA 1
ATOM 5864 C C . VAL D 1 78 ? -11.236 5.845 8.083 1.00 22.11 58 VAL D C 1
ATOM 5865 O O . VAL D 1 78 ? -11.623 6.056 9.250 1.00 20.55 58 VAL D O 1
ATOM 5869 N N . GLN D 1 79 ? -11.544 6.693 7.090 1.00 18.95 59 GLN D N 1
ATOM 5870 C CA . GLN D 1 79 ? -12.535 7.727 7.288 1.00 19.31 59 GLN D CA 1
ATOM 5871 C C . GLN D 1 79 ? -13.981 7.276 7.101 1.00 20.12 59 GLN D C 1
ATOM 5872 O O . GLN D 1 79 ? -14.904 7.868 7.660 1.00 21.42 59 GLN D O 1
ATOM 5878 N N . ALA D 1 80 ? -14.164 6.208 6.319 1.00 20.07 60 ALA D N 1
ATOM 5879 C CA . ALA D 1 80 ? -15.472 5.698 6.033 1.00 21.33 60 ALA D CA 1
ATOM 5880 C C . ALA D 1 80 ? -16.340 5.445 7.293 1.00 20.72 60 ALA D C 1
ATOM 5881 O O . ALA D 1 80 ? -17.554 5.734 7.323 1.00 22.01 60 ALA D O 1
ATOM 5883 N N . PRO D 1 81 ? -15.740 4.897 8.360 1.00 20.51 61 PRO D N 1
ATOM 5884 C CA . PRO D 1 81 ? -16.571 4.635 9.541 1.00 19.90 61 PRO D CA 1
ATOM 5885 C C . PRO D 1 81 ? -16.940 5.816 10.402 1.00 19.35 61 PRO D C 1
ATOM 5886 O O . PRO D 1 81 ? -17.743 5.636 11.328 1.00 20.59 61 PRO D O 1
ATOM 5890 N N . ILE D 1 82 ? -16.446 7.044 10.091 1.00 19.03 62 ILE D N 1
ATOM 5891 C CA . ILE D 1 82 ? -16.655 8.159 11.017 1.00 19.03 62 ILE D CA 1
ATOM 5892 C C . ILE D 1 82 ? -18.173 8.449 11.166 1.00 21.94 62 ILE D C 1
ATOM 5893 O O . ILE D 1 82 ? -18.679 8.588 12.280 1.00 20.19 62 ILE D O 1
ATOM 5898 N N . GLU D 1 83 ? -18.877 8.608 10.019 1.00 24.22 63 GLU D N 1
ATOM 5899 C CA . GLU D 1 83 ? -20.310 8.981 10.138 1.00 24.24 63 GLU D CA 1
ATOM 5900 C C . GLU D 1 83 ? -21.144 7.883 10.794 1.00 21.88 63 GLU D C 1
ATOM 5901 O O . GLU D 1 83 ? -21.948 8.182 11.681 1.00 23.21 63 GLU D O 1
ATOM 5907 N N . PRO D 1 84 ? -20.937 6.598 10.437 1.00 19.33 64 PRO D N 1
ATOM 5908 C CA . PRO D 1 84 ? -21.657 5.537 11.169 1.00 19.43 64 PRO D CA 1
ATOM 5909 C C . PRO D 1 84 ? -21.380 5.541 12.696 1.00 20.74 64 PRO D C 1
ATOM 5910 O O . PRO D 1 84 ? -22.306 5.412 13.475 1.00 20.75 64 PRO D O 1
ATOM 5914 N N . ILE D 1 85 ? -20.124 5.720 13.058 1.00 18.96 65 ILE D N 1
ATOM 5915 C CA . ILE D 1 85 ? -19.796 5.800 14.476 1.00 19.51 65 ILE D CA 1
ATOM 5916 C C . ILE D 1 85 ? -20.518 6.983 15.142 1.00 21.24 65 ILE D C 1
ATOM 5917 O O . ILE D 1 85 ? -21.092 6.846 16.241 1.00 20.37 65 ILE D O 1
ATOM 5922 N N A LYS D 1 86 ? -20.526 8.132 14.467 0.50 21.79 66 LYS D N 1
ATOM 5923 N N B LYS D 1 86 ? -20.563 8.138 14.467 0.50 20.72 66 LYS D N 1
ATOM 5924 C CA A LYS D 1 86 ? -21.172 9.301 15.043 0.50 23.60 66 LYS D CA 1
ATOM 5925 C CA B LYS D 1 86 ? -21.180 9.334 15.013 0.50 22.18 66 LYS D CA 1
ATOM 5926 C C A LYS D 1 86 ? -22.648 9.005 15.347 0.50 22.60 66 LYS D C 1
ATOM 5927 C C B LYS D 1 86 ? -22.642 9.044 15.328 0.50 21.90 66 LYS D C 1
ATOM 5928 O O A LYS D 1 86 ? -23.172 9.426 16.386 0.50 23.03 66 LYS D O 1
ATOM 5929 O O B LYS D 1 86 ? -23.139 9.495 16.356 0.50 22.68 66 LYS D O 1
ATOM 5940 N N . ARG D 1 87 ? -23.313 8.285 14.447 1.00 22.07 67 ARG D N 1
ATOM 5941 C CA . ARG D 1 87 ? -24.734 7.950 14.639 1.00 22.70 67 ARG D CA 1
ATOM 5942 C C . ARG D 1 87 ? -24.929 6.996 15.817 1.00 24.09 67 ARG D C 1
ATOM 5943 O O . ARG D 1 87 ? -25.858 7.150 16.612 1.00 23.49 67 ARG D O 1
ATOM 5951 N N . VAL D 1 88 ? -24.043 6.000 15.926 1.00 21.03 68 VAL D N 1
ATOM 5952 C CA . VAL D 1 88 ? -24.114 5.064 17.032 1.00 21.66 68 VAL D CA 1
ATOM 5953 C C . VAL D 1 88 ? -23.852 5.768 18.353 1.00 21.25 68 VAL D C 1
ATOM 5954 O O . VAL D 1 88 ? -24.559 5.563 19.358 1.00 21.63 68 VAL D O 1
ATOM 5958 N N . LEU D 1 89 ? -22.831 6.590 18.377 1.00 19.52 69 LEU D N 1
ATOM 5959 C CA . LEU D 1 89 ? -22.461 7.360 19.565 1.00 20.14 69 LEU D CA 1
ATOM 5960 C C . LEU D 1 89 ? -23.638 8.265 20.035 1.00 22.33 69 LEU D C 1
ATOM 5961 O O . LEU D 1 89 ? -23.949 8.331 21.214 1.00 19.98 69 LEU D O 1
ATOM 5966 N N . ALA D 1 90 ? -24.235 8.958 19.090 1.00 20.60 70 ALA D N 1
ATOM 5967 C CA . ALA D 1 90 ? -25.377 9.813 19.471 1.00 24.07 70 ALA D CA 1
ATOM 5968 C C . ALA D 1 90 ? -26.531 9.005 20.067 1.00 23.57 70 ALA D C 1
ATOM 5969 O O . ALA D 1 90 ? -27.113 9.430 21.053 1.00 22.89 70 ALA D O 1
ATOM 5971 N N . ALA D 1 91 ? -26.837 7.861 19.474 1.00 23.25 71 ALA D N 1
ATOM 5972 C CA . ALA D 1 91 ? -27.939 7.022 19.896 1.00 23.55 71 ALA D CA 1
ATOM 5973 C C . ALA D 1 91 ? -27.652 6.427 21.278 1.00 24.92 71 ALA D C 1
ATOM 5974 O O . ALA D 1 91 ? -28.522 6.371 22.136 1.00 23.45 71 ALA D O 1
ATOM 5976 N N . MET D 1 92 ? -26.412 5.985 21.491 1.00 21.36 72 MET D N 1
ATOM 5977 C CA . MET D 1 92 ? -26.072 5.388 22.771 1.00 20.21 72 MET D CA 1
ATOM 5978 C C . MET D 1 92 ? -25.926 6.398 23.880 1.00 19.17 72 MET D C 1
ATOM 5979 O O . MET D 1 92 ? -26.295 6.107 25.009 1.00 22.30 72 MET D O 1
ATOM 5984 N N . ARG D 1 93 ? -25.463 7.597 23.587 1.00 19.81 73 ARG D N 1
ATOM 5985 C CA . ARG D 1 93 ? -25.491 8.685 24.544 1.00 19.96 73 ARG D CA 1
ATOM 5986 C C . ARG D 1 93 ? -26.923 9.014 24.937 1.00 25.72 73 ARG D C 1
ATOM 5987 O O . ARG D 1 93 ? -27.212 9.174 26.111 1.00 25.00 73 ARG D O 1
ATOM 5995 N N . ALA D 1 94 ? -27.784 9.134 23.948 1.00 22.91 74 ALA D N 1
ATOM 5996 C CA . ALA D 1 94 ? -29.191 9.523 24.237 1.00 25.60 74 ALA D CA 1
ATOM 5997 C C . ALA D 1 94 ? -29.871 8.530 25.162 1.00 23.45 74 ALA D C 1
ATOM 5998 O O . ALA D 1 94 ? -30.712 8.928 25.992 1.00 25.79 74 ALA D O 1
ATOM 6000 N N . LYS D 1 95 ? -29.524 7.247 25.049 1.00 20.79 75 LYS D N 1
ATOM 6001 C CA . LYS D 1 95 ? -30.110 6.207 25.845 1.00 22.29 75 LYS D CA 1
ATOM 6002 C C . LYS D 1 95 ? -29.347 5.842 27.129 1.00 24.30 75 LYS D C 1
ATOM 6003 O O . LYS D 1 95 ? -29.756 4.905 27.852 1.00 23.53 75 LYS D O 1
ATOM 6009 N N . GLY D 1 96 ? -28.261 6.560 27.389 1.00 23.12 76 GLY D N 1
ATOM 6010 C CA . GLY D 1 96 ? -27.567 6.487 28.679 1.00 22.84 76 GLY D CA 1
ATOM 6011 C C . GLY D 1 96 ? -26.678 5.244 28.828 1.00 23.24 76 GLY D C 1
ATOM 6012 O O . GLY D 1 96 ? -26.454 4.773 29.966 1.00 22.06 76 GLY D O 1
ATOM 6013 N N . TYR D 1 97 ? -26.212 4.704 27.700 1.00 22.12 77 TYR D N 1
ATOM 6014 C CA . TYR D 1 97 ? -25.285 3.560 27.721 1.00 18.61 77 TYR D CA 1
ATOM 6015 C C . TYR D 1 97 ? -23.895 4.078 28.144 1.00 18.18 77 TYR D C 1
ATOM 6016 O O . TYR D 1 97 ? -23.563 5.247 27.986 1.00 19.46 77 TYR D O 1
ATOM 6025 N N . HIS D 1 98 ? -23.070 3.150 28.642 1.00 17.58 78 HIS D N 1
ATOM 6026 C CA . HIS D 1 98 ? -21.685 3.502 28.940 1.00 18.98 78 HIS D CA 1
ATOM 6027 C C . HIS D 1 98 ? -20.943 3.748 27.628 1.00 16.57 78 HIS D C 1
ATOM 6028 O O . HIS D 1 98 ? -21.163 3.029 26.664 1.00 17.96 78 HIS D O 1
ATOM 6035 N N . ILE D 1 99 ? -20.094 4.763 27.602 1.00 18.30 79 ILE D N 1
ATOM 6036 C CA . ILE D 1 99 ? -19.314 5.093 26.423 1.00 17.19 79 ILE D CA 1
ATOM 6037 C C . ILE D 1 99 ? -17.832 5.139 26.825 1.00 17.12 79 ILE D C 1
ATOM 6038 O O . ILE D 1 99 ? -17.469 5.801 27.806 1.00 17.12 79 ILE D O 1
ATOM 6043 N N . ILE D 1 100 ? -17.008 4.369 26.120 1.00 16.73 80 ILE D N 1
ATOM 6044 C CA . ILE D 1 100 ? -15.569 4.312 26.346 1.00 14.47 80 ILE D CA 1
ATOM 6045 C C . ILE D 1 100 ? -14.839 4.652 25.053 1.00 15.88 80 ILE D C 1
ATOM 6046 O O . ILE D 1 100 ? -15.272 4.258 23.948 1.00 18.17 80 ILE D O 1
ATOM 6051 N N . HIS D 1 101 ? -13.714 5.365 25.145 1.00 15.60 81 HIS D N 1
ATOM 6052 C CA . HIS D 1 101 ? -12.899 5.698 24.016 1.00 16.32 81 HIS D CA 1
ATOM 6053 C C . HIS D 1 101 ? -11.489 5.203 24.261 1.00 15.58 81 HIS D C 1
ATOM 6054 O O . HIS D 1 101 ? -11.078 5.131 25.427 1.00 17.81 81 HIS D O 1
ATOM 6061 N N . THR D 1 102 ? -10.753 4.919 23.213 1.00 16.29 82 THR D N 1
ATOM 6062 C CA . THR D 1 102 ? -9.343 4.559 23.370 1.00 15.27 82 THR D CA 1
ATOM 6063 C C . THR D 1 102 ? -8.442 5.377 22.508 1.00 15.94 82 THR D C 1
ATOM 6064 O O . THR D 1 102 ? -8.835 5.830 21.407 1.00 17.13 82 THR D O 1
ATOM 6068 N N . ARG D 1 103 ? -7.193 5.550 22.952 1.00 15.67 83 ARG D N 1
ATOM 6069 C CA . ARG D 1 103 ? -6.125 6.212 22.190 1.00 15.02 83 ARG D CA 1
ATOM 6070 C C . ARG D 1 103 ? -4.839 5.408 22.306 1.00 15.56 83 ARG D C 1
ATOM 6071 O O . ARG D 1 103 ? -4.364 5.189 23.406 1.00 15.80 83 ARG D O 1
ATOM 6079 N N . GLU D 1 104 ? -4.321 4.942 21.186 1.00 14.16 84 GLU D N 1
ATOM 6080 C CA . GLU D 1 104 ? -2.982 4.337 21.169 1.00 14.63 84 GLU D CA 1
ATOM 6081 C C . GLU D 1 104 ? -1.960 5.425 21.360 1.00 15.38 84 GLU D C 1
ATOM 6082 O O . GLU D 1 104 ? -2.009 6.461 20.698 1.00 16.61 84 GLU D O 1
ATOM 6088 N N . GLY D 1 105 ? -1.022 5.210 22.261 1.00 15.32 85 GLY D N 1
ATOM 6089 C CA . GLY D 1 105 ? 0.021 6.207 22.466 1.00 16.27 85 GLY D CA 1
ATOM 6090 C C . GLY D 1 105 ? 0.955 5.856 23.565 1.00 16.97 85 GLY D C 1
ATOM 6091 O O . GLY D 1 105 ? 0.727 4.879 24.301 1.00 16.72 85 GLY D O 1
ATOM 6092 N N . HIS D 1 106 ? 2.043 6.598 23.632 1.00 16.32 86 HIS D N 1
ATOM 6093 C CA . HIS D 1 106 ? 3.121 6.385 24.560 1.00 16.09 86 HIS D CA 1
ATOM 6094 C C . HIS D 1 106 ? 3.387 7.569 25.407 1.00 16.68 86 HIS D C 1
ATOM 6095 O O . HIS D 1 106 ? 3.219 8.737 24.989 1.00 16.01 86 HIS D O 1
ATOM 6102 N N . ARG D 1 107 ? 3.823 7.307 26.619 1.00 16.94 87 ARG D N 1
ATOM 6103 C CA . ARG D 1 107 ? 4.397 8.335 27.479 1.00 17.50 87 ARG D CA 1
ATOM 6104 C C . ARG D 1 107 ? 5.413 9.159 26.703 1.00 17.19 87 ARG D C 1
ATOM 6105 O O . ARG D 1 107 ? 6.177 8.614 25.941 1.00 15.94 87 ARG D O 1
ATOM 6113 N N . PRO D 1 108 ? 5.435 10.480 26.938 1.00 17.94 88 PRO D N 1
ATOM 6114 C CA . PRO D 1 108 ? 6.412 11.277 26.205 1.00 18.60 88 PRO D CA 1
ATOM 6115 C C . PRO D 1 108 ? 7.869 10.896 26.365 1.00 19.92 88 PRO D C 1
ATOM 6116 O O . PRO D 1 108 ? 8.651 11.149 25.452 1.00 21.26 88 PRO D O 1
ATOM 6120 N N . ASP D 1 109 ? 8.251 10.269 27.486 1.00 18.28 89 ASP D N 1
ATOM 6121 C CA . ASP D 1 109 ? 9.613 9.803 27.647 1.00 19.67 89 ASP D CA 1
ATOM 6122 C C . ASP D 1 109 ? 9.835 8.398 27.057 1.00 19.65 89 ASP D C 1
ATOM 6123 O O . ASP D 1 109 ? 10.947 7.846 27.120 1.00 19.23 89 ASP D O 1
ATOM 6128 N N . LEU D 1 110 ? 8.796 7.842 26.442 1.00 18.05 90 LEU D N 1
ATOM 6129 C CA . LEU D 1 110 ? 8.862 6.550 25.763 1.00 16.26 90 LEU D CA 1
ATOM 6130 C C . LEU D 1 110 ? 9.202 5.370 26.654 1.00 16.05 90 LEU D C 1
ATOM 6131 O O . LEU D 1 110 ? 9.616 4.325 26.202 1.00 17.42 90 LEU D O 1
ATOM 6136 N N . ALA D 1 111 ? 8.949 5.498 27.947 1.00 15.35 91 ALA D N 1
ATOM 6137 C CA . ALA D 1 111 ? 9.229 4.418 28.875 1.00 16.01 91 ALA D CA 1
ATOM 6138 C C . ALA D 1 111 ? 8.450 3.145 28.640 1.00 15.93 91 ALA D C 1
ATOM 6139 O O . ALA D 1 111 ? 8.901 2.054 29.007 1.00 16.94 91 ALA D O 1
ATOM 6141 N N . ASP D 1 112 ? 7.242 3.308 28.064 1.00 16.06 92 ASP D N 1
ATOM 6142 C CA . ASP D 1 112 ? 6.329 2.192 27.775 1.00 15.72 92 ASP D CA 1
ATOM 6143 C C . ASP D 1 112 ? 6.400 1.732 26.329 1.00 18.30 92 ASP D C 1
ATOM 6144 O O . ASP D 1 112 ? 5.452 1.118 25.834 1.00 19.50 92 ASP D O 1
ATOM 6149 N N . LEU D 1 113 ? 7.482 2.041 25.638 1.00 16.85 93 LEU D N 1
ATOM 6150 C CA . LEU D 1 113 ? 7.599 1.714 24.225 1.00 16.73 93 LEU D CA 1
ATOM 6151 C C . LEU D 1 113 ? 8.588 0.574 24.030 1.00 16.23 93 LEU D C 1
ATOM 6152 O O . LEU D 1 113 ? 9.831 0.749 24.204 1.00 17.40 93 LEU D O 1
ATOM 6157 N N . PRO D 1 114 ? 8.107 -0.627 23.632 1.00 16.40 94 PRO D N 1
ATOM 6158 C CA . PRO D 1 114 ? 9.020 -1.689 23.330 1.00 16.65 94 PRO D CA 1
ATOM 6159 C C . PRO D 1 114 ? 10.003 -1.349 22.207 1.00 16.73 94 PRO D C 1
ATOM 6160 O O . PRO D 1 114 ? 9.663 -0.644 21.263 1.00 16.67 94 PRO D O 1
ATOM 6164 N N . ALA D 1 115 ? 11.223 -1.855 22.354 1.00 17.83 95 ALA D N 1
ATOM 6165 C CA . ALA D 1 115 ? 12.261 -1.520 21.372 1.00 17.80 95 ALA D CA 1
ATOM 6166 C C . ALA D 1 115 ? 11.902 -2.013 19.974 1.00 17.10 95 ALA D C 1
ATOM 6167 O O . ALA D 1 115 ? 12.202 -1.347 18.973 1.00 17.37 95 ALA D O 1
ATOM 6169 N N . ASN D 1 116 ? 11.311 -3.194 19.861 1.00 16.17 96 ASN D N 1
ATOM 6170 C CA . ASN D 1 116 ? 10.901 -3.665 18.552 1.00 15.65 96 ASN D CA 1
ATOM 6171 C C . ASN D 1 116 ? 9.833 -2.817 17.907 1.00 16.09 96 ASN D C 1
ATOM 6172 O O . ASN D 1 116 ? 9.915 -2.505 16.697 1.00 17.24 96 ASN D O 1
ATOM 6177 N N . LYS D 1 117 ? 8.812 -2.448 18.645 1.00 16.06 97 LYS D N 1
ATOM 6178 C CA . LYS D 1 117 ? 7.789 -1.542 18.169 1.00 15.68 97 LYS D CA 1
ATOM 6179 C C . LYS D 1 117 ? 8.398 -0.241 17.640 1.00 17.10 97 LYS D C 1
ATOM 6180 O O . LYS D 1 117 ? 8.040 0.208 16.521 1.00 18.64 97 LYS D O 1
ATOM 6186 N N . ARG D 1 118 ? 9.317 0.322 18.408 1.00 16.95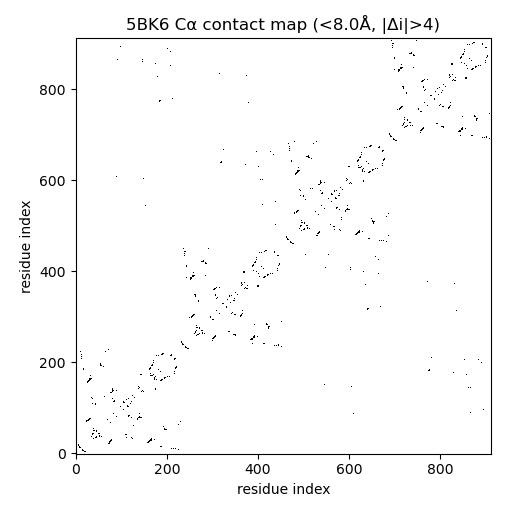 98 ARG D N 1
ATOM 6187 C CA . ARG D 1 118 ? 9.999 1.538 17.976 1.00 20.01 98 ARG D CA 1
ATOM 6188 C C . ARG D 1 118 ? 10.775 1.323 16.671 1.00 17.75 98 ARG D C 1
ATOM 6189 O O . ARG D 1 118 ? 10.584 2.058 15.684 1.00 17.33 98 ARG D O 1
ATOM 6197 N N . TRP D 1 119 ? 11.591 0.273 16.651 1.00 17.99 99 TRP D N 1
ATOM 6198 C CA . TRP D 1 119 ? 12.475 0.010 15.485 1.00 18.53 99 TRP D CA 1
ATOM 6199 C C . TRP D 1 119 ? 11.676 -0.151 14.215 1.00 17.77 99 TRP D C 1
ATOM 6200 O O . TRP D 1 119 ? 12.031 0.385 13.171 1.00 18.37 99 TRP D O 1
ATOM 6211 N N . ARG D 1 120 ? 10.545 -0.887 14.280 1.00 18.68 100 ARG D N 1
ATOM 6212 C CA . ARG D 1 120 ? 9.751 -1.124 13.076 1.00 17.45 100 ARG D CA 1
ATOM 6213 C C . ARG D 1 120 ? 9.191 0.192 12.556 1.00 18.87 100 ARG D C 1
ATOM 6214 O O . ARG D 1 120 ? 9.113 0.395 11.343 1.00 19.80 100 ARG D O 1
ATOM 6222 N N . SER D 1 121 ? 8.760 1.058 13.467 1.00 18.34 101 SER D N 1
ATOM 6223 C CA . SER D 1 121 ? 8.125 2.317 13.094 1.00 20.79 101 SER D CA 1
ATOM 6224 C C . SER D 1 121 ? 9.165 3.235 12.437 1.00 19.94 101 SER D C 1
ATOM 6225 O O . SER D 1 121 ? 8.846 3.949 11.478 1.00 21.60 101 SER D O 1
ATOM 6228 N N . GLN D 1 122 ? 10.383 3.196 12.943 1.00 19.61 102 GLN D N 1
ATOM 6229 C CA . GLN D 1 122 ? 11.484 3.992 12.371 1.00 22.65 102 GLN D CA 1
ATOM 6230 C C . GLN D 1 122 ? 11.808 3.501 10.969 1.00 23.64 102 GLN D C 1
ATOM 6231 O O . GLN D 1 122 ? 12.067 4.311 10.034 1.00 23.35 102 GLN D O 1
ATOM 6237 N N A ARG D 1 123 ? 11.805 2.181 10.793 0.50 21.01 103 ARG D N 1
ATOM 6238 N N B ARG D 1 123 ? 11.759 2.171 10.799 0.50 21.79 103 ARG D N 1
ATOM 6239 C CA A ARG D 1 123 ? 12.206 1.583 9.523 0.50 22.30 103 ARG D CA 1
ATOM 6240 C CA B ARG D 1 123 ? 12.165 1.554 9.542 0.50 23.88 103 ARG D CA 1
ATOM 6241 C C A ARG D 1 123 ? 11.303 1.979 8.363 0.50 24.09 103 ARG D C 1
ATOM 6242 C C B ARG D 1 123 ? 11.308 1.986 8.365 0.50 24.99 103 ARG D C 1
ATOM 6243 O O A ARG D 1 123 ? 11.765 2.108 7.219 0.50 25.89 103 ARG D O 1
ATOM 6244 O O B ARG D 1 123 ? 11.801 2.115 7.222 0.50 26.42 103 ARG D O 1
ATOM 6259 N N . ILE D 1 124 ? 10.031 2.217 8.639 1.00 24.78 104 ILE D N 1
ATOM 6260 C CA . ILE D 1 124 ? 9.069 2.628 7.602 1.00 25.58 104 ILE D CA 1
ATOM 6261 C C . ILE D 1 124 ? 8.877 4.148 7.553 1.00 27.76 104 ILE D C 1
ATOM 6262 O O . ILE D 1 124 ? 8.027 4.610 6.822 1.00 30.41 104 ILE D O 1
ATOM 6267 N N . GLY D 1 125 ? 9.643 4.906 8.330 1.00 26.05 105 GLY D N 1
ATOM 6268 C CA . GLY D 1 125 ? 9.576 6.374 8.279 1.00 28.38 105 GLY D CA 1
ATOM 6269 C C . GLY D 1 125 ? 8.435 6.997 9.038 1.00 30.43 105 GLY D C 1
ATOM 6270 O O . GLY D 1 125 ? 8.026 8.114 8.748 1.00 30.74 105 GLY D O 1
ATOM 6271 N N . ALA D 1 126 ? 7.918 6.313 10.075 1.00 28.07 106 ALA D N 1
ATOM 6272 C CA . ALA D 1 126 ? 6.906 6.869 10.955 1.00 27.14 106 ALA D CA 1
ATOM 6273 C C . ALA D 1 126 ? 7.287 6.578 12.402 1.00 25.71 106 ALA D C 1
ATOM 6274 O O . ALA D 1 126 ? 6.497 6.022 13.174 1.00 24.85 106 ALA D O 1
ATOM 6276 N N . GLY D 1 127 ? 8.499 6.996 12.759 1.00 23.69 107 GLY D N 1
ATOM 6277 C CA . GLY D 1 127 ? 9.095 6.607 14.011 1.00 22.43 107 GLY D CA 1
ATOM 6278 C C . GLY D 1 127 ? 8.309 7.162 15.195 1.00 22.05 107 GLY D C 1
ATOM 6279 O O . GLY D 1 127 ? 8.021 8.378 15.308 1.00 21.38 107 GLY D O 1
ATOM 6280 N N . ILE D 1 128 ? 7.955 6.272 16.136 1.00 19.29 108 ILE D N 1
ATOM 6281 C CA . ILE D 1 128 ? 7.220 6.683 17.315 1.00 18.11 108 ILE D CA 1
ATOM 6282 C C . ILE D 1 128 ? 8.040 7.657 18.156 1.00 19.41 108 ILE D C 1
ATOM 6283 O O . ILE D 1 128 ? 9.244 7.412 18.408 1.00 21.12 108 ILE D O 1
ATOM 6288 N N . GLY D 1 129 ? 7.438 8.787 18.495 1.00 21.00 109 GLY D N 1
ATOM 6289 C CA . GLY D 1 129 ? 8.148 9.833 19.218 1.00 21.04 109 GLY D CA 1
ATOM 6290 C C . GLY D 1 129 ? 8.901 10.822 18.310 1.00 22.94 109 GLY D C 1
ATOM 6291 O O . GLY D 1 129 ? 9.308 11.893 18.776 1.00 24.01 109 GLY D O 1
ATOM 6292 N N . ASP D 1 130 ? 9.063 10.468 17.046 1.00 22.36 110 ASP D N 1
ATOM 6293 C CA . ASP D 1 130 ? 9.723 11.397 16.078 1.00 25.24 110 ASP D CA 1
ATOM 6294 C C . ASP D 1 130 ? 8.727 12.463 15.629 1.00 25.02 110 ASP D C 1
ATOM 6295 O O . ASP D 1 130 ? 7.496 12.301 15.684 1.00 23.61 110 ASP D O 1
ATOM 6300 N N . PRO D 1 131 ? 9.234 13.600 15.137 1.00 28.09 111 PRO D N 1
ATOM 6301 C CA . PRO D 1 131 ? 8.311 14.611 14.604 1.00 30.06 111 PRO D CA 1
ATOM 6302 C C . PRO D 1 131 ? 7.560 14.122 13.422 1.00 27.49 111 PRO D C 1
ATOM 6303 O O . PRO D 1 131 ? 8.103 13.506 12.512 1.00 31.54 111 PRO D O 1
ATOM 6307 N N . GLY D 1 132 ? 6.248 14.349 13.463 1.00 28.00 112 GLY D N 1
ATOM 6308 C CA . GLY D 1 132 ? 5.377 14.098 12.350 1.00 28.06 112 GLY D CA 1
ATOM 6309 C C . GLY D 1 132 ? 4.610 15.380 12.005 1.00 27.04 112 GLY D C 1
ATOM 6310 O O . GLY D 1 132 ? 4.779 16.421 12.680 1.00 30.65 112 GLY D O 1
ATOM 6311 N N . PRO D 1 133 ? 3.688 15.277 11.040 1.00 27.78 113 PRO D N 1
ATOM 6312 C CA . PRO D 1 133 ? 2.972 16.468 10.581 1.00 32.22 113 PRO D CA 1
ATOM 6313 C C . PRO D 1 133 ? 2.088 17.083 11.644 1.00 34.98 113 PRO D C 1
ATOM 6314 O O . PRO D 1 133 ? 1.840 18.271 11.566 1.00 29.45 113 PRO D O 1
ATOM 6318 N N . CYS D 1 134 ? 1.635 16.295 12.658 1.00 29.00 114 CYS D N 1
ATOM 6319 C CA . CYS D 1 134 ? 0.750 16.839 13.693 1.00 28.82 114 CYS D CA 1
ATOM 6320 C C . CYS D 1 134 ? 1.362 16.689 15.085 1.00 31.13 114 CYS D C 1
ATOM 6321 O O . CYS D 1 134 ? 0.599 16.677 16.089 1.00 34.80 114 CYS D O 1
ATOM 6324 N N . GLY D 1 135 ? 2.706 16.631 15.148 1.00 25.55 115 GLY D N 1
ATOM 6325 C CA . GLY D 1 135 ? 3.377 16.458 16.423 1.00 25.95 115 GLY D CA 1
ATOM 6326 C C . GLY D 1 135 ? 4.122 15.144 16.493 1.00 22.18 115 GLY D C 1
ATOM 6327 O O . GLY D 1 135 ? 4.261 14.431 15.499 1.00 24.77 115 GLY D O 1
ATOM 6328 N N . ARG D 1 136 ? 4.654 14.817 17.684 1.00 21.10 116 ARG D N 1
ATOM 6329 C CA . ARG D 1 136 ? 5.412 13.575 17.840 1.00 21.88 116 ARG D CA 1
ATOM 6330 C C . ARG D 1 136 ? 4.469 12.377 17.670 1.00 20.17 116 ARG D C 1
ATOM 6331 O O . ARG D 1 136 ? 3.371 12.352 18.235 1.00 19.76 116 ARG D O 1
ATOM 6339 N N . ILE D 1 137 ? 4.896 11.435 16.844 1.00 22.03 117 ILE D N 1
ATOM 6340 C CA . ILE D 1 137 ? 4.080 10.359 16.382 1.00 18.90 117 ILE D CA 1
ATOM 6341 C C . ILE D 1 137 ? 3.739 9.429 17.578 1.00 18.39 117 ILE D C 1
ATOM 6342 O O . ILE D 1 137 ? 4.640 9.023 18.279 1.00 18.96 117 ILE D O 1
ATOM 6347 N N . LEU D 1 138 ? 2.439 9.134 17.734 1.00 18.76 118 LEU D N 1
ATOM 6348 C CA . LEU D 1 138 ? 1.975 8.174 18.748 1.00 20.70 118 LEU D CA 1
ATOM 6349 C C . LEU D 1 138 ? 2.398 8.565 20.137 1.00 18.71 118 LEU D C 1
ATOM 6350 O O . LEU D 1 138 ? 2.582 7.722 20.997 1.00 21.06 118 LEU D O 1
ATOM 6355 N N . THR D 1 139 ? 2.555 9.834 20.388 1.00 17.85 119 THR D N 1
ATOM 6356 C CA . THR D 1 139 ? 3.025 10.362 21.654 1.00 18.32 119 THR D CA 1
ATOM 6357 C C . THR D 1 139 ? 1.908 11.087 22.362 1.00 19.85 119 THR D C 1
ATOM 6358 O O . THR D 1 139 ? 1.298 12.007 21.852 1.00 18.77 119 THR D O 1
ATOM 6362 N N . ARG D 1 140 ? 1.652 10.691 23.619 1.00 17.22 120 ARG D N 1
ATOM 6363 C CA . ARG D 1 140 ? 0.568 11.310 24.369 1.00 17.97 120 ARG D CA 1
ATOM 6364 C C . ARG D 1 140 ? 0.793 12.813 24.560 1.00 18.01 120 ARG D C 1
ATOM 6365 O O . ARG D 1 140 ? 1.935 13.258 24.775 1.00 19.81 120 ARG D O 1
ATOM 6373 N N . GLY D 1 141 ? -0.295 13.534 24.469 1.00 21.27 121 GLY D N 1
ATOM 6374 C CA . GLY D 1 141 ? -0.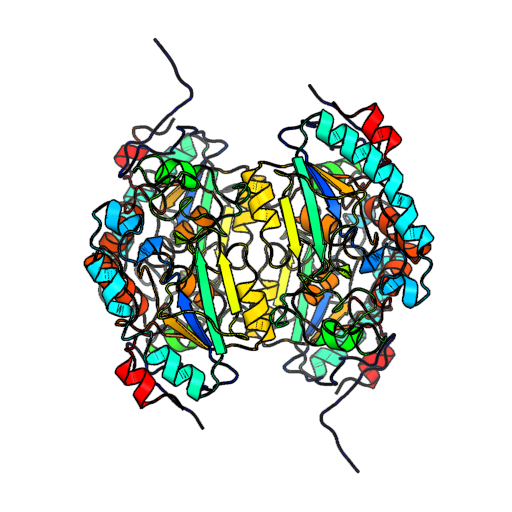291 15.003 24.593 1.00 21.15 121 GLY D CA 1
ATOM 6375 C C . GLY D 1 141 ? -0.133 15.729 23.287 1.00 24.92 121 GLY D C 1
ATOM 6376 O O . GLY D 1 141 ? -0.233 16.947 23.276 1.00 26.10 121 GLY D O 1
ATOM 6377 N N . GLU D 1 142 ? 0.172 15.040 22.208 1.00 21.01 122 GLU D N 1
ATOM 6378 C CA . GLU D 1 142 ? 0.431 15.687 20.895 1.00 21.64 122 GLU D CA 1
ATOM 6379 C C . GLU D 1 142 ? -0.875 15.854 20.112 1.00 22.87 122 GLU D C 1
ATOM 6380 O O . GLU D 1 142 ? -1.807 15.084 20.257 1.00 22.29 122 GLU D O 1
ATOM 6386 N N . PRO D 1 143 ? -0.981 16.863 19.242 1.00 23.04 123 PRO D N 1
ATOM 6387 C CA . PRO D 1 143 ? -2.252 17.017 18.504 1.00 21.59 123 PRO D CA 1
ATOM 6388 C C . PRO D 1 143 ? -2.669 15.856 17.643 1.00 20.86 123 PRO D C 1
ATOM 6389 O O . PRO D 1 143 ? -3.868 15.493 17.668 1.00 23.75 123 PRO D O 1
ATOM 6393 N N . GLY D 1 144 ? -1.756 15.244 16.956 1.00 22.13 124 GLY D N 1
ATOM 6394 C CA . GLY D 1 144 ? -2.087 14.146 16.096 1.00 21.73 124 GLY D CA 1
ATOM 6395 C C . GLY D 1 144 ? -2.551 12.911 16.844 1.00 22.36 124 GLY D C 1
ATOM 6396 O O . GLY D 1 144 ? -3.298 12.078 16.312 1.00 21.67 124 GLY D O 1
ATOM 6397 N N . TRP D 1 145 ? -2.085 12.805 18.084 1.00 20.00 125 TRP D N 1
ATOM 6398 C CA . TRP D 1 145 ? -2.484 11.659 18.919 1.00 17.91 125 TRP D CA 1
ATOM 6399 C C . TRP D 1 145 ? -3.907 11.773 19.430 1.00 20.12 125 TRP D C 1
ATOM 6400 O O . TRP D 1 145 ? -4.517 10.776 19.779 1.00 19.20 125 TRP D O 1
ATOM 6411 N N . ASP D 1 146 ? -4.485 12.969 19.539 1.00 18.78 126 ASP D N 1
ATOM 6412 C CA . ASP D 1 146 ? -5.799 13.099 20.096 1.00 18.09 126 ASP D CA 1
ATOM 6413 C C . ASP D 1 146 ? -6.933 12.634 19.182 1.00 18.62 126 ASP D C 1
ATOM 6414 O O . ASP D 1 146 ? -6.764 12.509 17.978 1.00 18.15 126 ASP D O 1
ATOM 6419 N N . ILE D 1 147 ? -8.059 12.329 19.785 1.00 17.41 127 ILE D N 1
ATOM 6420 C CA . ILE D 1 147 ? -9.260 11.911 19.099 1.00 17.40 127 ILE D CA 1
ATOM 6421 C C . ILE D 1 147 ? -9.774 13.037 18.203 1.00 17.22 127 ILE D C 1
ATOM 6422 O O . ILE D 1 147 ? -9.702 14.233 18.581 1.00 18.65 127 ILE D O 1
ATOM 6427 N N . ILE D 1 148 ? -10.250 12.638 17.032 1.00 17.46 128 ILE D N 1
ATOM 6428 C CA . ILE D 1 148 ? -10.830 13.630 16.099 1.00 19.22 128 ILE D CA 1
ATOM 6429 C C . ILE D 1 148 ? -12.016 14.374 16.714 1.00 20.12 128 ILE D C 1
ATOM 6430 O O . ILE D 1 148 ? -12.825 13.842 17.453 1.00 20.17 128 ILE D O 1
ATOM 6435 N N . PRO D 1 149 ? -12.177 15.671 16.354 1.00 20.49 129 PRO D N 1
ATOM 6436 C CA . PRO D 1 149 ? -13.251 16.405 16.975 1.00 22.61 129 PRO D CA 1
ATOM 6437 C C . PRO D 1 149 ? -14.660 15.867 16.727 1.00 20.81 129 PRO D C 1
ATOM 6438 O O . PRO D 1 149 ? -15.488 16.011 17.596 1.00 23.28 129 PRO D O 1
ATOM 6442 N N . GLU D 1 150 ? -14.906 15.230 15.599 1.00 23.68 130 GLU D N 1
ATOM 6443 C CA . GLU D 1 150 ? -16.192 14.700 15.245 1.00 26.08 130 GLU D CA 1
ATOM 6444 C C . GLU D 1 150 ? -16.660 13.554 16.160 1.00 22.52 130 GLU D C 1
ATOM 6445 O O . GLU D 1 150 ? -17.855 13.267 16.229 1.00 24.47 130 GLU D O 1
ATOM 6451 N N . LEU D 1 151 ? -15.702 12.916 16.865 1.00 21.39 131 LEU D N 1
ATOM 6452 C CA . LEU D 1 151 ? -15.997 11.820 17.773 1.00 22.32 131 LEU D CA 1
ATOM 6453 C C . LEU D 1 151 ? -15.469 12.094 19.189 1.00 20.86 131 LEU D C 1
ATOM 6454 O O . LEU D 1 151 ? -15.150 11.164 19.967 1.00 19.88 131 LEU D O 1
ATOM 6459 N N . TYR D 1 152 ? -15.377 13.359 19.582 1.00 20.86 132 TYR D N 1
ATOM 6460 C CA . TYR D 1 152 ? -14.656 13.698 20.793 1.00 20.40 132 TYR D CA 1
ATOM 6461 C C . TYR D 1 152 ? -15.402 13.260 22.030 1.00 19.80 132 TYR D C 1
ATOM 6462 O O . TYR D 1 152 ? -16.631 13.350 22.081 1.00 19.75 132 TYR D O 1
ATOM 6471 N N . PRO D 1 153 ? -14.669 12.761 23.050 1.00 19.10 133 PRO D N 1
ATOM 6472 C CA . PRO D 1 153 ? -15.323 12.382 24.304 1.00 20.81 133 PRO D CA 1
ATOM 6473 C C . PRO D 1 153 ? -15.975 13.570 25.035 1.00 22.00 133 PRO D C 1
ATOM 6474 O O . PRO D 1 153 ? -15.576 14.741 24.831 1.00 21.78 133 PRO D O 1
ATOM 6478 N N . ILE D 1 154 ? -16.996 13.252 25.804 1.00 21.34 134 ILE D N 1
ATOM 6479 C CA . ILE D 1 154 ? -17.551 14.201 26.777 1.00 21.78 134 ILE D CA 1
ATOM 6480 C C . ILE D 1 154 ? -17.300 13.668 28.176 1.00 23.38 134 ILE D C 1
ATOM 6481 O O . ILE D 1 154 ? -16.988 12.503 28.396 1.00 21.48 134 ILE D O 1
ATOM 6486 N N . GLU D 1 155 ? -17.501 14.562 29.144 1.00 24.88 135 GLU D N 1
ATOM 6487 C CA . GLU D 1 155 ? -17.274 14.183 30.541 1.00 24.64 135 GLU D CA 1
ATOM 6488 C C . GLU D 1 155 ? -18.082 12.971 30.933 1.00 23.08 135 GLU D C 1
ATOM 6489 O O . GLU D 1 155 ? -19.255 12.816 30.573 1.00 22.69 135 GLU D O 1
ATOM 6495 N N . GLY D 1 156 ? -17.425 12.071 31.673 1.00 23.52 136 GLY D N 1
ATOM 6496 C CA . GLY D 1 156 ? -18.033 10.830 32.104 1.00 22.17 136 GLY D CA 1
ATOM 6497 C C . GLY D 1 156 ? -17.822 9.644 31.167 1.00 21.30 136 GLY D C 1
ATOM 6498 O O . GLY D 1 156 ? -18.211 8.510 31.488 1.00 24.34 136 GLY D O 1
ATOM 6499 N N . GLU D 1 157 ? -17.175 9.870 30.031 1.00 21.42 137 GLU D N 1
ATOM 6500 C CA . GLU D 1 157 ? -16.876 8.799 29.079 1.00 19.85 137 GLU D CA 1
ATOM 6501 C C . GLU D 1 157 ? -15.380 8.451 29.225 1.00 20.44 137 GLU D C 1
ATOM 6502 O O . GLU D 1 157 ? -14.506 9.211 28.847 1.00 22.73 137 GLU D O 1
ATOM 6508 N N . THR D 1 158 ? -15.118 7.292 29.787 1.00 19.44 138 THR D N 1
ATOM 6509 C CA . THR D 1 158 ? -13.735 6.923 30.109 1.00 19.87 138 THR D CA 1
ATOM 6510 C C . THR D 1 158 ? -12.875 6.825 28.871 1.00 16.74 138 THR D C 1
ATOM 6511 O O . THR D 1 158 ? -13.272 6.136 27.924 1.00 18.03 138 THR D O 1
ATOM 6515 N N . ILE D 1 159 ? -11.673 7.370 28.924 1.00 16.23 139 ILE D N 1
ATOM 6516 C CA . ILE D 1 159 ? -10.688 7.262 27.840 1.00 15.72 139 ILE D CA 1
ATOM 6517 C C . ILE D 1 159 ? -9.544 6.361 28.322 1.00 15.07 139 ILE D C 1
ATOM 6518 O O . ILE D 1 159 ? -8.947 6.618 29.405 1.00 17.27 139 ILE D O 1
ATOM 6523 N N . ILE D 1 160 ? -9.263 5.332 27.533 1.00 14.55 140 ILE D N 1
ATOM 6524 C CA . ILE D 1 160 ? -8.144 4.434 27.799 1.00 15.16 140 ILE D CA 1
ATOM 6525 C C . ILE D 1 160 ? -6.973 4.831 26.914 1.00 15.55 140 ILE D C 1
ATOM 6526 O O . ILE D 1 160 ? -7.048 4.752 25.669 1.00 15.81 140 ILE D O 1
ATOM 6531 N N . ASP D 1 161 ? -5.849 5.136 27.536 1.00 15.26 141 ASP D N 1
ATOM 6532 C CA . ASP D 1 161 ? -4.594 5.433 26.883 1.00 15.09 141 ASP D CA 1
ATOM 6533 C C . ASP D 1 161 ? -3.743 4.181 26.932 1.00 15.31 141 ASP D C 1
ATOM 6534 O O . ASP D 1 161 ? -3.350 3.737 28.033 1.00 17.16 141 ASP D O 1
ATOM 6539 N N . HIS D 1 162 ? -3.503 3.574 25.772 1.00 13.39 142 HIS D N 1
ATOM 6540 C CA . HIS D 1 162 ? -2.937 2.211 25.733 1.00 14.39 142 HIS D CA 1
ATOM 6541 C C . HIS D 1 162 ? -1.658 2.140 24.918 1.00 14.50 142 HIS D C 1
ATOM 6542 O O . HIS D 1 162 ? -1.649 2.662 23.765 1.00 15.10 142 HIS D O 1
ATOM 6549 N N . PRO D 1 163 ? -0.628 1.449 25.393 1.00 13.77 143 PRO D N 1
ATOM 6550 C CA . PRO D 1 163 ? 0.649 1.346 24.669 1.00 15.92 143 PRO D CA 1
ATOM 6551 C C . PRO D 1 163 ? 0.745 0.138 23.729 1.00 16.57 143 PRO D C 1
ATOM 6552 O O . PRO D 1 163 ? 1.747 -0.005 23.024 1.00 17.65 143 PRO D O 1
ATOM 6556 N N . GLY D 1 164 ? -0.219 -0.757 23.794 1.00 15.93 144 GLY D N 1
ATOM 6557 C CA . GLY D 1 164 ? -0.242 -1.944 22.955 1.00 16.36 144 GLY D CA 1
ATOM 6558 C C . GLY D 1 164 ? -1.367 -1.834 21.906 1.00 18.39 144 GLY D C 1
ATOM 6559 O O . GLY D 1 164 ? -2.194 -0.901 21.919 1.00 19.40 144 GLY D O 1
ATOM 6560 N N . LYS D 1 165 ? -1.443 -2.798 21.021 1.00 16.79 145 LYS D N 1
ATOM 6561 C CA . LYS D 1 165 ? -2.549 -2.886 20.082 1.00 17.99 145 LYS D CA 1
ATOM 6562 C C . LYS D 1 165 ? -3.799 -3.400 20.767 1.00 19.92 145 LYS D C 1
ATOM 6563 O O . LYS D 1 165 ? -4.913 -3.049 20.345 1.00 23.58 145 LYS D O 1
ATOM 6569 N N . GLY D 1 166 ? -3.705 -4.243 21.772 1.00 18.93 146 GLY D N 1
ATOM 6570 C CA . GLY D 1 166 ? -4.863 -4.584 22.568 1.00 18.73 146 GLY D CA 1
ATOM 6571 C C . GLY D 1 166 ? -4.987 -3.560 23.684 1.00 19.53 146 GLY D C 1
ATOM 6572 O O . GLY D 1 166 ? -4.062 -3.414 24.477 1.00 21.78 146 GLY D O 1
ATOM 6573 N N . SER D 1 167 ? -6.162 -2.951 23.813 1.00 15.97 147 SER D N 1
ATOM 6574 C CA . SER D 1 167 ? -6.415 -1.900 24.792 1.00 14.52 147 SER D CA 1
ATOM 6575 C C . SER D 1 167 ? -6.385 -2.366 26.226 1.00 13.38 147 SER D C 1
ATOM 6576 O O . SER D 1 167 ? -6.339 -1.513 27.096 1.00 15.59 147 SER D O 1
ATOM 6579 N N . PHE D 1 168 ? -6.476 -3.674 26.487 1.00 13.94 148 PHE D N 1
ATOM 6580 C CA . PHE D 1 168 ? -6.369 -4.151 27.870 1.00 13.03 148 PHE D CA 1
ATOM 6581 C C . PHE D 1 168 ? -4.929 -4.156 28.378 1.00 14.09 148 PHE D C 1
ATOM 6582 O O . PHE D 1 168 ? -4.731 -3.988 29.618 1.00 15.17 148 PHE D O 1
ATOM 6590 N N . CYS D 1 169 ? -3.961 -4.436 27.548 1.00 14.02 149 CYS D N 1
ATOM 6591 C CA . CYS D 1 169 ? -2.553 -4.638 27.986 1.00 14.02 149 CYS D CA 1
ATOM 6592 C C . CYS D 1 169 ? -2.019 -3.384 28.691 1.00 13.79 149 CYS D C 1
ATOM 6593 O O . CYS D 1 169 ? -1.992 -2.314 28.092 1.00 14.74 149 CYS D O 1
ATOM 6596 N N . ALA D 1 170 ? -1.648 -3.535 29.952 1.00 15.71 150 ALA D N 1
ATOM 6597 C CA . ALA D 1 170 ? -0.997 -2.490 30.701 1.00 15.27 150 ALA D CA 1
ATOM 6598 C C . ALA D 1 170 ? -1.848 -1.271 30.963 1.00 16.18 150 ALA D C 1
ATOM 6599 O O . ALA D 1 170 ? -1.333 -0.172 31.188 1.00 17.00 150 ALA D O 1
ATOM 6601 N N . THR D 1 171 ? -3.187 -1.434 30.948 1.00 14.16 151 THR D N 1
ATOM 6602 C CA . THR D 1 171 ? -4.081 -0.358 31.241 1.00 15.86 151 THR D CA 1
ATOM 6603 C C . THR D 1 171 ? -5.066 -0.740 32.366 1.00 14.62 151 THR D C 1
ATOM 6604 O O . THR D 1 171 ? -5.067 -1.892 32.887 1.00 15.95 151 THR D O 1
ATOM 6608 N N . ASP D 1 172 ? -5.949 0.218 32.697 1.00 14.05 152 ASP D N 1
ATOM 6609 C CA . ASP D 1 172 ? -7.015 -0.013 33.645 1.00 14.12 152 ASP D CA 1
ATOM 6610 C C . ASP D 1 172 ? -8.342 -0.357 33.040 1.00 13.50 152 ASP D C 1
ATOM 6611 O O . ASP D 1 172 ? -9.367 -0.306 33.708 1.00 15.10 152 ASP D O 1
ATOM 6616 N N . LEU D 1 173 ? -8.359 -0.741 31.751 1.00 13.01 153 LEU D N 1
ATOM 6617 C CA . LEU D 1 173 ? -9.647 -1.028 31.105 1.00 14.49 153 LEU D CA 1
ATOM 6618 C C . LEU D 1 173 ? -10.463 -2.113 31.787 1.00 14.40 153 LEU D C 1
ATOM 6619 O O . LEU D 1 173 ? -11.642 -1.927 32.077 1.00 15.04 153 LEU D O 1
ATOM 6624 N N . GLU D 1 174 ? -9.817 -3.239 32.094 1.00 16.30 154 GLU D N 1
ATOM 6625 C CA . GLU D 1 174 ? -10.564 -4.312 32.767 1.00 15.28 154 GLU D CA 1
ATOM 6626 C C . GLU D 1 174 ? -11.042 -3.913 34.145 1.00 14.47 154 GLU D C 1
ATOM 6627 O O . GLU D 1 174 ? -12.213 -4.164 34.487 1.00 15.16 154 GLU D O 1
ATOM 6633 N N . LEU D 1 175 ? -10.195 -3.209 34.893 1.00 13.58 155 LEU D N 1
ATOM 6634 C CA . LEU D 1 175 ? -10.619 -2.686 36.215 1.00 14.41 155 LEU D CA 1
ATOM 6635 C C . LEU D 1 175 ? -11.881 -1.801 36.098 1.00 15.32 155 LEU D C 1
ATOM 6636 O O . LEU D 1 175 ? -12.852 -1.974 36.821 1.00 14.35 155 LEU D O 1
ATOM 6641 N N . VAL D 1 176 ? -11.855 -0.900 35.108 1.00 15.29 156 VAL D N 1
ATOM 6642 C CA . VAL D 1 176 ? -12.973 -0.005 34.880 1.00 15.03 156 VAL D CA 1
ATOM 6643 C C . VAL D 1 176 ? -14.230 -0.762 34.464 1.00 16.30 156 VAL D C 1
ATOM 6644 O O . VAL D 1 176 ? -15.330 -0.502 34.968 1.00 16.90 156 VAL D O 1
ATOM 6648 N N . LEU D 1 177 ? -14.105 -1.669 33.506 1.00 15.01 157 LEU D N 1
ATOM 6649 C CA . LEU D 1 177 ? -15.239 -2.495 33.100 1.00 16.15 157 LEU D CA 1
ATOM 6650 C C . LEU D 1 177 ? -15.856 -3.238 34.261 1.00 16.74 157 LEU D C 1
ATOM 6651 O O . LEU D 1 177 ? -17.106 -3.317 34.379 1.00 16.80 157 LEU D O 1
ATOM 6656 N N . ASN D 1 178 ? -15.007 -3.768 35.136 1.00 15.58 158 ASN D N 1
ATOM 6657 C CA . ASN D 1 178 ? -15.478 -4.544 36.274 1.00 16.96 158 ASN D CA 1
ATOM 6658 C C . ASN D 1 178 ? -16.202 -3.624 37.279 1.00 19.09 158 ASN D C 1
ATOM 6659 O O . ASN D 1 178 ? -17.269 -4.003 37.799 1.00 19.19 158 ASN D O 1
ATOM 6664 N N . GLN D 1 179 ? -15.711 -2.421 37.512 1.00 16.69 159 GLN D N 1
ATOM 6665 C CA . GLN D 1 179 ? -16.347 -1.560 38.502 1.00 18.91 159 GLN D CA 1
ATOM 6666 C C . GLN D 1 179 ? -17.677 -1.043 37.944 1.00 20.92 159 GLN D C 1
ATOM 6667 O O . GLN D 1 179 ? -18.632 -0.864 38.716 1.00 22.82 159 GLN D O 1
ATOM 6673 N N . LYS D 1 180 ? -17.755 -0.877 36.628 1.00 18.90 160 LYS D N 1
ATOM 6674 C CA . LYS D 1 180 ? -19.020 -0.473 35.974 1.00 21.06 160 LYS D CA 1
ATOM 6675 C C . LYS D 1 180 ? -19.991 -1.636 35.752 1.00 20.49 160 LYS D C 1
ATOM 6676 O O . LYS D 1 180 ? -21.142 -1.395 35.318 1.00 23.31 160 LYS D O 1
ATOM 6682 N N . ARG D 1 181 ? -19.587 -2.868 36.045 1.00 18.87 161 ARG D N 1
ATOM 6683 C CA . ARG D 1 181 ? -20.373 -4.052 35.879 1.00 20.99 161 ARG D CA 1
ATOM 6684 C C . ARG D 1 181 ? -20.830 -4.221 34.418 1.00 19.61 161 ARG D C 1
ATOM 6685 O O . ARG D 1 181 ? -21.980 -4.601 34.141 1.00 20.10 161 ARG D O 1
ATOM 6693 N N . ILE D 1 182 ? -19.909 -3.941 33.508 1.00 18.30 162 ILE D N 1
ATOM 6694 C CA . ILE D 1 182 ? -20.175 -4.080 32.095 1.00 17.44 162 ILE D CA 1
ATOM 6695 C C . ILE D 1 182 ? -20.030 -5.546 31.696 1.00 18.65 162 ILE D C 1
ATOM 6696 O O . ILE D 1 182 ? -19.048 -6.199 32.055 1.00 19.87 162 ILE D O 1
ATOM 6701 N N A GLU D 1 183 ? -21.013 -6.051 30.965 0.50 15.72 163 GLU D N 1
ATOM 6702 N N B GLU D 1 183 ? -21.038 -6.068 30.989 0.50 15.69 163 GLU D N 1
ATOM 6703 C CA A GLU D 1 183 ? -21.038 -7.412 30.449 0.50 17.01 163 GLU D CA 1
ATOM 6704 C CA B GLU D 1 183 ? -21.070 -7.424 30.433 0.50 17.04 163 GLU D CA 1
ATOM 6705 C C A GLU D 1 183 ? -20.916 -7.490 28.936 0.50 16.79 163 GLU D C 1
ATOM 6706 C C B GLU D 1 183 ? -20.933 -7.490 28.920 0.50 16.79 163 GLU D C 1
ATOM 6707 O O A GLU D 1 183 ? -20.389 -8.489 28.418 0.50 17.77 163 GLU D O 1
ATOM 6708 O O B GLU D 1 183 ? -20.452 -8.489 28.381 0.50 17.69 163 GLU D O 1
ATOM 6719 N N . ASN D 1 184 ? -21.449 -6.484 28.250 1.00 16.80 164 ASN D N 1
ATOM 6720 C CA . ASN D 1 184 ? -21.563 -6.423 26.809 1.00 15.86 164 ASN D CA 1
ATOM 6721 C C . ASN D 1 184 ? -20.768 -5.238 26.279 1.00 15.90 164 ASN D C 1
ATOM 6722 O O . ASN D 1 184 ? -20.858 -4.137 26.849 1.00 16.25 164 ASN D O 1
ATOM 6727 N N . ILE D 1 185 ? -20.045 -5.446 25.185 1.00 16.28 165 ILE D N 1
ATOM 6728 C CA . ILE D 1 185 ? -19.242 -4.431 24.559 1.00 15.29 165 ILE D CA 1
ATOM 6729 C C . ILE D 1 185 ? -19.538 -4.380 23.091 1.00 15.87 165 ILE D C 1
ATOM 6730 O O . ILE D 1 185 ? -19.483 -5.405 22.409 1.00 16.69 165 ILE D O 1
ATOM 6735 N N . ILE D 1 186 ? -19.815 -3.170 22.592 1.00 15.64 166 ILE D N 1
ATOM 6736 C CA . ILE D 1 186 ? -20.022 -2.916 21.170 1.00 15.84 166 ILE D CA 1
ATOM 6737 C C . ILE D 1 186 ? -18.772 -2.201 20.667 1.00 17.15 166 ILE D C 1
ATOM 6738 O O . ILE D 1 186 ? -18.461 -1.088 21.144 1.00 17.23 166 ILE D O 1
ATOM 6743 N N . LEU D 1 187 ? -18.071 -2.826 19.742 1.00 17.23 167 LEU D N 1
ATOM 6744 C CA . LEU D 1 187 ? -16.801 -2.315 19.240 1.00 16.08 167 LEU D CA 1
ATOM 6745 C C . LEU D 1 187 ? -16.938 -1.592 17.912 1.00 16.93 167 LEU D C 1
ATOM 6746 O O . LEU D 1 187 ? -17.581 -2.078 16.964 1.00 18.33 167 LEU D O 1
ATOM 6751 N N . THR D 1 188 ? -16.265 -0.451 17.860 1.00 15.44 168 THR D N 1
ATOM 6752 C CA . THR D 1 188 ? -16.177 0.391 16.677 1.00 15.18 168 THR D CA 1
ATOM 6753 C C . THR D 1 188 ? -14.744 0.971 16.645 1.00 16.29 168 THR D C 1
ATOM 6754 O O . THR D 1 188 ? -14.042 0.991 17.681 1.00 16.81 168 THR D O 1
ATOM 6758 N N . GLY D 1 189 ? -14.362 1.534 15.488 1.00 16.14 169 GLY D N 1
ATOM 6759 C CA . GLY D 1 189 ? -13.089 2.207 15.392 1.00 15.57 169 GLY D CA 1
ATOM 6760 C C . GLY D 1 189 ? -12.124 1.636 14.436 1.00 16.01 169 GLY D C 1
ATOM 6761 O O . GLY D 1 189 ? -12.501 0.921 13.516 1.00 16.52 169 GLY D O 1
ATOM 6762 N N . ILE D 1 190 ? -10.848 1.953 14.643 1.00 16.79 170 ILE D N 1
ATOM 6763 C CA . ILE D 1 190 ? -9.832 1.590 13.705 1.00 16.80 170 ILE D CA 1
ATOM 6764 C C . ILE D 1 190 ? -8.570 1.089 14.398 1.00 17.47 170 ILE D C 1
ATOM 6765 O O . ILE D 1 190 ? -8.316 1.473 15.557 1.00 17.77 170 ILE D O 1
ATOM 6770 N N . THR D 1 191 ? -7.752 0.260 13.773 1.00 16.04 171 THR D N 1
ATOM 6771 C CA . THR D 1 191 ? -8.054 -0.439 12.496 1.00 15.94 171 THR D CA 1
ATOM 6772 C C . THR D 1 191 ? -8.698 -1.788 12.839 1.00 15.58 171 THR D C 1
ATOM 6773 O O . THR D 1 191 ? -8.442 -2.401 13.886 1.00 15.69 171 THR D O 1
ATOM 6777 N N . THR D 1 192 ? -9.519 -2.291 11.913 1.00 15.80 172 THR D N 1
ATOM 6778 C CA . THR D 1 192 ? -10.310 -3.482 12.147 1.00 16.52 172 THR D CA 1
ATOM 6779 C C . THR D 1 192 ? -9.457 -4.666 12.537 1.00 16.24 172 THR D C 1
ATOM 6780 O O . THR D 1 192 ? -9.786 -5.396 13.502 1.00 16.32 172 THR D O 1
ATOM 6784 N N . ASP D 1 193 ? -8.349 -4.832 11.825 1.00 15.38 173 ASP D N 1
ATOM 6785 C CA . ASP D 1 193 ? -7.508 -6.021 11.963 1.00 16.46 173 ASP D CA 1
ATOM 6786 C C . ASP D 1 193 ? -6.432 -5.908 13.062 1.00 16.22 173 ASP D C 1
ATOM 6787 O O . ASP D 1 193 ? -5.841 -6.914 13.416 1.00 17.93 173 ASP D O 1
ATOM 6792 N N . VAL D 1 194 ? -6.204 -4.685 13.568 1.00 16.22 174 VAL D N 1
ATOM 6793 C CA . VAL D 1 194 ? -5.166 -4.460 14.574 1.00 16.54 174 VAL D CA 1
ATOM 6794 C C . VAL D 1 194 ? -5.820 -4.161 15.916 1.00 15.66 174 VAL D C 1
ATOM 6795 O O . VAL D 1 194 ? -6.165 -5.115 16.632 1.00 15.53 174 VAL D O 1
ATOM 6799 N N A CYS D 1 195 ? -6.036 -2.897 16.278 0.50 15.80 175 CYS D N 1
ATOM 6800 N N B CYS D 1 195 ? -6.021 -2.897 16.302 0.50 14.83 175 CYS D N 1
ATOM 6801 C CA A CYS D 1 195 ? -6.503 -2.604 17.639 0.50 16.72 175 CYS D CA 1
ATOM 6802 C CA B CYS D 1 195 ? -6.512 -2.628 17.674 0.50 14.95 175 CYS D CA 1
ATOM 6803 C C A CYS D 1 195 ? -7.932 -3.081 17.888 0.50 16.06 175 CYS D C 1
ATOM 6804 C C B CYS D 1 195 ? -7.957 -3.108 17.916 0.50 15.05 175 CYS D C 1
ATOM 6805 O O A CYS D 1 195 ? -8.248 -3.523 18.981 0.50 16.31 175 CYS D O 1
ATOM 6806 O O B CYS D 1 195 ? -8.307 -3.576 19.016 0.50 15.00 175 CYS D O 1
ATOM 6811 N N . VAL D 1 196 ? -8.805 -3.030 16.892 1.00 14.19 176 VAL D N 1
ATOM 6812 C CA . VAL D 1 196 ? -10.205 -3.428 17.087 1.00 14.57 176 VAL D CA 1
ATOM 6813 C C . VAL D 1 196 ? -10.217 -4.950 17.345 1.00 15.39 176 VAL D C 1
ATOM 6814 O O . VAL D 1 196 ? -10.730 -5.407 18.390 1.00 15.99 176 VAL D O 1
ATOM 6818 N N A SER D 1 197 ? -9.648 -5.733 16.440 0.50 14.54 177 SER D N 1
ATOM 6819 N N B SER D 1 197 ? -9.656 -5.721 16.436 0.50 15.24 177 SER D N 1
ATOM 6820 C CA A SER D 1 197 ? -9.639 -7.201 16.594 0.50 15.43 177 SER D CA 1
ATOM 6821 C CA B SER D 1 197 ? -9.609 -7.175 16.648 0.50 16.67 177 SER D CA 1
ATOM 6822 C C A SER D 1 197 ? -8.917 -7.597 17.886 0.50 16.00 177 SER D C 1
ATOM 6823 C C B SER D 1 197 ? -8.904 -7.572 17.907 0.50 16.56 177 SER D C 1
ATOM 6824 O O A SER D 1 197 ? -9.403 -8.476 18.615 0.50 16.35 177 SER D O 1
ATOM 6825 O O B SER D 1 197 ? -9.365 -8.438 18.632 0.50 16.49 177 SER D O 1
ATOM 6830 N N . THR D 1 198 ? -7.742 -6.992 18.149 1.00 15.54 178 THR D N 1
ATOM 6831 C CA . THR D 1 198 ? -6.993 -7.387 19.368 1.00 15.88 178 THR D CA 1
ATOM 6832 C C . THR D 1 198 ? -7.762 -7.088 20.646 1.00 15.38 178 THR D C 1
ATOM 6833 O O . THR D 1 198 ? -7.834 -7.958 21.538 1.00 15.53 178 THR D O 1
ATOM 6837 N N . THR D 1 199 ? -8.353 -5.909 20.749 1.00 14.49 179 THR D N 1
ATOM 6838 C CA . THR D 1 199 ? -9.109 -5.540 21.930 1.00 14.08 179 THR D CA 1
ATOM 6839 C C . THR D 1 199 ? -10.351 -6.466 22.063 1.00 13.79 179 THR D C 1
ATOM 6840 O O . THR D 1 199 ? -10.656 -6.939 23.170 1.00 14.75 179 THR D O 1
ATOM 6844 N N . MET D 1 200 ? -11.000 -6.804 20.943 1.00 15.39 180 MET D N 1
ATOM 6845 C CA . MET D 1 200 ? -12.153 -7.716 20.992 1.00 15.70 180 MET D CA 1
ATOM 6846 C C . MET D 1 200 ? -11.760 -9.088 21.490 1.00 14.91 180 MET D C 1
ATOM 6847 O O . MET D 1 200 ? -12.440 -9.706 22.326 1.00 15.49 180 MET D O 1
ATOM 6852 N N . ARG D 1 201 ? -10.589 -9.570 21.043 1.00 15.03 181 ARG D N 1
ATOM 6853 C CA . ARG D 1 201 ? -10.112 -10.884 21.448 1.00 15.20 181 ARG D CA 1
ATOM 6854 C C . ARG D 1 201 ? -9.798 -10.899 22.935 1.00 14.72 181 ARG D C 1
ATOM 6855 O O . ARG D 1 201 ? -10.117 -11.900 23.629 1.00 13.93 181 ARG D O 1
ATOM 6863 N N . GLU D 1 202 ? -9.125 -9.844 23.425 1.00 14.24 182 GLU D N 1
ATOM 6864 C CA . GLU D 1 202 ? -8.814 -9.756 24.843 1.00 14.94 182 GLU D CA 1
ATOM 6865 C C . GLU D 1 202 ? -10.086 -9.750 25.685 1.00 15.52 182 GLU D C 1
ATOM 6866 O O . GLU D 1 202 ? -10.174 -10.446 26.717 1.00 14.64 182 GLU D O 1
ATOM 6872 N N . ALA D 1 203 ? -11.068 -8.965 25.292 1.00 14.26 183 ALA D N 1
ATOM 6873 C CA . ALA D 1 203 ? -12.319 -8.857 26.031 1.00 14.51 183 ALA D CA 1
ATOM 6874 C C . ALA D 1 203 ? -13.059 -10.209 26.035 1.00 14.80 183 ALA D C 1
ATOM 6875 O O . ALA D 1 203 ? -13.495 -10.698 27.054 1.00 14.70 183 ALA D O 1
ATOM 6877 N N . ASN D 1 204 ? -13.169 -10.803 24.870 1.00 13.66 184 ASN D N 1
ATOM 6878 C CA . ASN D 1 204 ? -13.816 -12.083 24.731 1.00 15.27 184 ASN D CA 1
ATOM 6879 C C . ASN D 1 204 ? -13.220 -13.150 25.608 1.00 14.78 184 ASN D C 1
ATOM 6880 O O . ASN D 1 204 ? -13.958 -13.916 26.267 1.00 16.95 184 ASN D O 1
ATOM 6885 N N . ASP D 1 205 ? -11.872 -13.218 25.676 1.00 14.03 185 ASP D N 1
ATOM 6886 C CA . ASP D 1 205 ? -11.262 -14.240 26.525 1.00 14.64 185 ASP D CA 1
ATOM 6887 C C . ASP D 1 205 ? -11.633 -14.120 27.979 1.00 16.51 185 ASP D C 1
ATOM 6888 O O . ASP D 1 205 ? -11.648 -15.126 28.672 1.00 18.12 185 ASP D O 1
ATOM 6893 N N . ARG D 1 206 ? -11.911 -12.901 28.423 1.00 15.38 186 ARG D N 1
ATOM 6894 C CA . ARG D 1 206 ? -12.203 -12.630 29.795 1.00 14.61 186 ARG D CA 1
ATOM 6895 C C . ARG D 1 206 ? -13.734 -12.786 30.112 1.00 16.01 186 ARG D C 1
ATOM 6896 O O . ARG D 1 206 ? -14.135 -12.629 31.264 1.00 17.07 186 ARG D O 1
ATOM 6904 N N . GLY D 1 207 ? -14.510 -13.097 29.089 1.00 15.34 187 GLY D N 1
ATOM 6905 C CA . GLY D 1 207 ? -15.935 -13.358 29.258 1.00 16.54 187 GLY D CA 1
ATOM 6906 C C . GLY D 1 207 ? -16.890 -12.304 28.804 1.00 17.66 187 GLY D C 1
ATOM 6907 O O . GLY D 1 207 ? -18.134 -12.496 28.871 1.00 18.09 187 GLY D O 1
ATOM 6908 N N . TYR D 1 208 ? -16.375 -11.145 28.381 1.00 16.41 188 TYR D N 1
ATOM 6909 C CA . TYR D 1 208 ? -17.222 -10.104 27.877 1.00 16.12 188 TYR D CA 1
ATOM 6910 C C . TYR D 1 208 ? -17.864 -10.557 26.561 1.00 16.79 188 TYR D C 1
ATOM 6911 O O . TYR D 1 208 ? -17.303 -11.316 25.807 1.00 16.94 188 TYR D O 1
ATOM 6920 N N . GLU D 1 209 ? -19.101 -10.096 26.344 1.00 15.11 189 GLU D N 1
ATOM 6921 C CA . GLU D 1 209 ? -19.896 -10.445 25.172 1.00 17.28 189 GLU D CA 1
ATOM 6922 C C . GLU D 1 209 ? -19.852 -9.305 24.172 1.00 16.74 189 GLU D C 1
ATOM 6923 O O . GLU D 1 209 ? -20.332 -8.210 24.454 1.00 17.75 189 GLU D O 1
ATOM 6929 N N . CYS D 1 210 ? -19.234 -9.538 23.029 1.00 16.67 190 CYS D N 1
ATOM 6930 C CA . CYS D 1 210 ? -18.811 -8.486 22.133 1.00 16.62 190 CYS D CA 1
ATOM 6931 C C . CYS D 1 210 ? -19.501 -8.517 20.776 1.00 16.72 190 CYS D C 1
ATOM 6932 O O . CYS D 1 210 ? -19.649 -9.597 20.170 1.00 18.01 190 CYS D O 1
ATOM 6935 N N . LEU D 1 211 ? -19.861 -7.339 20.308 1.00 16.52 191 LEU D N 1
ATOM 6936 C CA . LEU D 1 211 ? -20.446 -7.115 19.006 1.00 16.84 191 LEU D CA 1
ATOM 6937 C C . LEU D 1 211 ? -19.565 -6.185 18.232 1.00 17.48 191 LEU D C 1
ATOM 6938 O O . LEU D 1 211 ? -19.307 -5.088 18.706 1.00 19.16 191 LEU D O 1
ATOM 6943 N N A LEU D 1 212 ? -19.176 -6.580 17.020 0.50 17.37 192 LEU D N 1
ATOM 6944 N N B LEU D 1 212 ? -19.124 -6.587 17.037 0.50 17.20 192 LEU D N 1
ATOM 6945 C CA A LEU D 1 212 ? -18.403 -5.730 16.148 0.50 17.99 192 LEU D CA 1
ATOM 6946 C CA B LEU D 1 212 ? -18.368 -5.704 16.176 0.50 17.62 192 LEU D CA 1
ATOM 6947 C C A LEU D 1 212 ? -19.362 -5.113 15.125 0.50 19.36 192 LEU D C 1
ATOM 6948 C C B LEU D 1 212 ? -19.345 -5.118 15.130 0.50 19.18 192 LEU D C 1
ATOM 6949 O O A LEU D 1 212 ? -20.091 -5.850 14.485 0.50 20.14 192 LEU D O 1
ATOM 6950 O O B LEU D 1 212 ? -20.051 -5.883 14.474 0.50 19.78 192 LEU D O 1
ATOM 6959 N N . LEU D 1 213 ? -19.345 -3.800 14.973 1.00 18.52 193 LEU D N 1
ATOM 6960 C CA . LEU D 1 213 ? -20.185 -3.122 13.955 1.00 18.32 193 LEU D CA 1
ATOM 6961 C C . LEU D 1 213 ? -19.337 -2.931 12.702 1.00 18.76 193 LEU D C 1
ATOM 6962 O O . LEU D 1 213 ? -18.444 -2.080 12.681 1.00 18.00 193 LEU D O 1
ATOM 6967 N N . GLU D 1 214 ? -19.609 -3.738 11.649 1.00 18.39 194 GLU D N 1
ATOM 6968 C CA . GLU D 1 214 ? -18.760 -3.775 10.489 1.00 21.12 194 GLU D CA 1
ATOM 6969 C C . GLU D 1 214 ? -18.627 -2.481 9.716 1.00 20.57 194 GLU D C 1
ATOM 6970 O O . GLU D 1 214 ? -17.551 -2.207 9.191 1.00 21.96 194 GLU D O 1
ATOM 6976 N N . ASP D 1 215 ? -19.676 -1.663 9.673 1.00 18.35 195 ASP D N 1
ATOM 6977 C CA . ASP D 1 215 ? -19.599 -0.378 8.996 1.00 20.78 195 ASP D CA 1
ATOM 6978 C C . ASP D 1 215 ? -19.047 0.744 9.849 1.00 19.15 195 ASP D C 1
ATOM 6979 O O . ASP D 1 215 ? -18.883 1.867 9.384 1.00 20.62 195 ASP D O 1
ATOM 6984 N N . CYS D 1 216 ? -18.719 0.424 11.118 1.00 17.73 196 CYS D N 1
ATOM 6985 C CA . CYS D 1 216 ? -18.178 1.370 12.041 1.00 17.46 196 CYS D CA 1
ATOM 6986 C C . CYS D 1 216 ? -16.699 1.068 12.344 1.00 17.67 196 CYS D C 1
ATOM 6987 O O . CYS D 1 216 ? -16.126 1.630 13.305 1.00 18.77 196 CYS D O 1
ATOM 6990 N N A CYS D 1 217 ? -16.085 0.227 11.519 0.50 16.31 197 CYS D N 1
ATOM 6991 N N B CYS D 1 217 ? -16.106 0.195 11.549 0.50 17.51 197 CYS D N 1
ATOM 6992 C CA A CYS D 1 217 ? -14.665 -0.021 11.581 0.50 16.30 197 CYS D CA 1
ATOM 6993 C CA B CYS D 1 217 ? -14.665 0.049 11.603 0.50 18.24 197 CYS D CA 1
ATOM 6994 C C A CYS D 1 217 ? -14.074 0.056 10.188 0.50 17.71 197 CYS D C 1
ATOM 6995 C C B CYS D 1 217 ? -14.073 0.093 10.200 0.50 18.89 197 CYS D C 1
ATOM 6996 O O A CYS D 1 217 ? -14.762 0.004 9.189 0.50 19.34 197 CYS D O 1
ATOM 6997 O O B CYS D 1 217 ? -14.796 0.159 9.220 0.50 19.95 197 CYS D O 1
ATOM 7002 N N . GLY D 1 218 ? -12.745 0.182 10.139 1.00 16.60 198 GLY D N 1
ATOM 7003 C CA . GLY D 1 218 ? -12.038 0.177 8.870 1.00 17.22 198 GLY D CA 1
ATOM 7004 C C . GLY D 1 218 ? -10.561 -0.088 9.095 1.00 17.55 198 GLY D C 1
ATOM 7005 O O . GLY D 1 218 ? -10.068 0.059 10.201 1.00 17.21 198 GLY D O 1
ATOM 7006 N N . ALA D 1 219 ? -9.890 -0.471 8.031 1.00 18.24 199 ALA D N 1
ATOM 7007 C CA . ALA D 1 219 ? -8.447 -0.605 7.937 1.00 17.88 199 ALA D CA 1
ATOM 7008 C C . ALA D 1 219 ? -8.012 -0.050 6.574 1.00 19.01 199 ALA D C 1
ATOM 7009 O O . ALA D 1 219 ? -8.813 0.033 5.664 1.00 22.13 199 ALA D O 1
ATOM 7011 N N . THR D 1 220 ? -6.732 0.273 6.438 1.00 23.09 200 THR D N 1
ATOM 7012 C CA . THR D 1 220 ? -6.241 0.764 5.166 1.00 23.64 200 THR D CA 1
ATOM 7013 C C . THR D 1 220 ? -6.001 -0.354 4.177 1.00 21.80 200 THR D C 1
ATOM 7014 O O . THR D 1 220 ? -5.733 -0.038 2.984 1.00 27.66 200 THR D O 1
ATOM 7018 N N . ASP D 1 221 ? -6.144 -1.620 4.567 1.00 19.93 201 ASP D N 1
ATOM 7019 C CA . ASP D 1 221 ? -6.297 -2.717 3.595 1.00 19.68 201 ASP D CA 1
ATOM 7020 C C . ASP D 1 221 ? -7.702 -3.292 3.769 1.00 18.78 201 ASP D C 1
ATOM 7021 O O . ASP D 1 221 ? -8.041 -3.894 4.791 1.00 18.81 201 ASP D O 1
ATOM 7026 N N . TYR D 1 222 ? -8.547 -3.123 2.758 1.00 18.36 202 TYR D N 1
ATOM 7027 C CA . TYR D 1 222 ? -9.944 -3.499 2.847 1.00 17.12 202 TYR D CA 1
ATOM 7028 C C . TYR D 1 222 ? -10.053 -5.007 2.990 1.00 16.80 202 TYR D C 1
ATOM 7029 O O . TYR D 1 222 ? -10.944 -5.484 3.680 1.00 18.67 202 TYR D O 1
ATOM 7038 N N . GLY D 1 223 ? -9.209 -5.778 2.315 1.00 16.38 203 GLY D N 1
ATOM 7039 C CA . GLY D 1 223 ? -9.220 -7.214 2.440 1.00 16.08 203 GLY D CA 1
ATOM 7040 C C . GLY D 1 223 ? -8.976 -7.682 3.874 1.00 16.42 203 GLY D C 1
ATOM 7041 O O . GLY D 1 223 ? -9.637 -8.653 4.336 1.00 18.19 203 GLY D O 1
ATOM 7042 N N . ASN D 1 224 ? -8.018 -7.013 4.540 1.00 17.12 204 ASN D N 1
ATOM 7043 C CA . ASN D 1 224 ? -7.755 -7.376 5.960 1.00 16.92 204 ASN D CA 1
ATOM 7044 C C . ASN D 1 224 ? -8.940 -6.987 6.844 1.00 17.19 204 ASN D C 1
ATOM 7045 O O . ASN D 1 224 ? -9.247 -7.725 7.791 1.00 17.06 204 ASN D O 1
ATOM 7050 N N . HIS D 1 225 ? -9.586 -5.862 6.562 1.00 17.40 205 HIS D N 1
ATOM 7051 C CA . HIS D 1 225 ? -10.827 -5.480 7.236 1.00 16.58 205 HIS D CA 1
ATOM 7052 C C . HIS D 1 225 ? -11.868 -6.604 7.110 1.00 18.78 205 HIS D C 1
ATOM 7053 O O . HIS D 1 225 ? -12.432 -7.077 8.097 1.00 17.01 205 HIS D O 1
ATOM 7060 N N . LEU D 1 226 ? -12.155 -7.041 5.870 1.00 17.08 206 LEU D N 1
ATOM 7061 C CA . LEU D 1 226 ? -13.182 -8.007 5.659 1.00 18.09 206 LEU D CA 1
ATOM 7062 C C . LEU D 1 226 ? -12.831 -9.344 6.334 1.00 17.34 206 LEU D C 1
ATOM 7063 O O . LEU D 1 226 ? -13.709 -10.004 6.874 1.00 19.07 206 LEU D O 1
ATOM 7068 N N . ALA D 1 227 ? -11.545 -9.714 6.259 1.00 16.74 207 ALA D N 1
ATOM 7069 C CA . ALA D 1 227 ? -11.111 -10.997 6.852 1.00 15.78 207 ALA D CA 1
ATOM 7070 C C . ALA D 1 227 ? -11.197 -10.951 8.361 1.00 15.77 207 ALA D C 1
ATOM 7071 O O . ALA D 1 227 ? -11.577 -11.929 8.988 1.00 16.92 207 ALA D O 1
ATOM 7073 N N . ALA D 1 228 ? -10.836 -9.817 8.946 1.00 16.00 208 ALA D N 1
ATOM 7074 C CA . ALA D 1 228 ? -10.917 -9.699 10.422 1.00 15.42 208 ALA D CA 1
ATOM 7075 C C . ALA D 1 228 ? -12.355 -9.901 10.897 1.00 17.35 208 ALA D C 1
ATOM 7076 O O . ALA D 1 228 ? -12.593 -10.511 11.961 1.00 18.44 208 ALA D O 1
ATOM 7078 N N . ILE D 1 229 ? -13.292 -9.332 10.161 1.00 17.35 209 ILE D N 1
ATOM 7079 C CA . ILE D 1 229 ? -14.740 -9.517 10.434 1.00 17.95 209 ILE D CA 1
ATOM 7080 C C . ILE D 1 229 ? -15.133 -10.974 10.281 1.00 17.25 209 ILE D C 1
ATOM 7081 O O . ILE D 1 229 ? -15.807 -11.523 11.127 1.00 17.92 209 ILE D O 1
ATOM 7086 N N . LYS D 1 230 ? -14.751 -11.611 9.179 1.00 18.39 210 LYS D N 1
ATOM 7087 C CA . LYS D 1 230 ? -15.060 -13.014 8.975 1.00 17.10 210 LYS D CA 1
ATOM 7088 C C . LYS D 1 230 ? -14.566 -13.874 10.106 1.00 18.77 210 LYS D C 1
ATOM 7089 O O . LYS D 1 230 ? -15.237 -14.822 10.544 1.00 19.43 210 LYS D O 1
ATOM 7095 N N . MET D 1 231 ? -13.336 -13.587 10.566 1.00 17.45 211 MET D N 1
ATOM 7096 C CA . MET D 1 231 ? -12.787 -14.354 11.678 1.00 16.82 211 MET D CA 1
ATOM 7097 C C . MET D 1 231 ? -13.659 -14.386 12.915 1.00 18.04 211 MET D C 1
ATOM 7098 O O . MET D 1 231 ? -13.675 -15.403 13.636 1.00 17.98 211 MET D O 1
ATOM 7103 N N . VAL D 1 232 ? -14.337 -13.302 13.202 1.00 16.93 212 VAL D N 1
ATOM 7104 C CA . VAL D 1 232 ? -15.230 -13.228 14.362 1.00 17.62 212 VAL D CA 1
ATOM 7105 C C . VAL D 1 232 ? -16.326 -14.292 14.327 1.00 19.07 212 VAL D C 1
ATOM 7106 O O . VAL D 1 232 ? -16.693 -14.872 15.332 1.00 17.96 212 VAL D O 1
ATOM 7110 N N . LYS D 1 233 ? -16.858 -14.497 13.117 1.00 18.81 213 LYS D N 1
ATOM 7111 C CA . LYS D 1 233 ? -18.099 -15.271 12.920 1.00 19.22 213 LYS D CA 1
ATOM 7112 C C . LYS D 1 233 ? -17.885 -16.749 12.901 1.00 18.77 213 LYS D C 1
ATOM 7113 O O . LYS D 1 233 ? -18.836 -17.516 13.034 1.00 20.19 213 LYS D O 1
ATOM 7119 N N . MET D 1 234 ? -16.661 -17.206 12.669 1.00 20.01 214 MET D N 1
ATOM 7120 C CA . MET D 1 234 ? -16.385 -18.622 12.511 1.00 20.19 214 MET D CA 1
ATOM 7121 C C . MET D 1 234 ? -16.658 -19.418 13.775 1.00 22.45 214 MET D C 1
ATOM 7122 O O . MET D 1 234 ? -16.663 -18.867 14.890 1.00 21.24 214 MET D O 1
ATOM 7127 N N . GLN D 1 235 ? -16.835 -20.728 13.641 1.00 21.23 215 GLN D N 1
ATOM 7128 C CA . GLN D 1 235 ? -16.989 -21.601 14.796 1.00 23.87 215 GLN D CA 1
ATOM 7129 C C . GLN D 1 235 ? -18.095 -21.112 15.752 1.00 21.62 215 GLN D C 1
ATOM 7130 O O . GLN D 1 235 ? -17.919 -21.146 16.964 1.00 25.04 215 GLN D O 1
ATOM 7136 N N . GLY D 1 236 ? -19.215 -20.647 15.237 1.00 21.75 216 GLY D N 1
ATOM 7137 C CA . GLY D 1 236 ? -20.319 -20.264 16.081 1.00 22.68 216 GLY D CA 1
ATOM 7138 C C . GLY D 1 236 ? -20.203 -18.899 16.731 1.00 21.18 216 GLY D C 1
ATOM 7139 O O . GLY D 1 236 ? -20.910 -18.603 17.704 1.00 20.66 216 GLY D O 1
ATOM 7140 N N . GLY D 1 237 ? -19.349 -18.057 16.159 1.00 18.58 217 GLY D N 1
ATOM 7141 C CA . GLY D 1 237 ? -19.065 -16.744 16.707 1.00 18.71 217 GLY D CA 1
ATOM 7142 C C . GLY D 1 237 ? -17.949 -16.784 17.715 1.00 17.22 217 GLY D C 1
ATOM 7143 O O . GLY D 1 237 ? -18.108 -16.322 18.881 1.00 18.44 217 GLY D O 1
ATOM 7144 N N . VAL D 1 238 ? -16.787 -17.231 17.271 1.00 17.79 218 VAL D N 1
ATOM 7145 C CA . VAL D 1 238 ? -15.657 -17.509 18.172 1.00 19.01 218 VAL D CA 1
ATOM 7146 C C . VAL D 1 238 ? -15.263 -16.304 19.011 1.00 17.58 218 VAL D C 1
ATOM 7147 O O . VAL D 1 238 ? -14.903 -16.468 20.179 1.00 18.55 218 VAL D O 1
ATOM 7151 N N . PHE D 1 239 ? -15.336 -15.103 18.434 1.00 16.92 219 PHE D N 1
ATOM 7152 C CA . PHE D 1 239 ? -15.036 -13.882 19.181 1.00 17.69 219 PHE D CA 1
ATOM 7153 C C . PHE D 1 239 ? -16.203 -13.022 19.540 1.00 17.48 219 PHE D C 1
ATOM 7154 O O . PHE D 1 239 ? -16.031 -11.967 20.177 1.00 17.46 219 PHE D O 1
ATOM 7162 N N . GLY D 1 240 ? -17.418 -13.447 19.169 1.00 16.37 220 GLY D N 1
ATOM 7163 C CA . GLY D 1 240 ? -18.620 -12.667 19.365 1.00 16.30 220 GLY D CA 1
ATOM 7164 C C . GLY D 1 240 ? -19.479 -12.679 18.108 1.00 18.23 220 GLY D C 1
ATOM 7165 O O . GLY D 1 240 ? -19.503 -13.661 17.399 1.00 19.10 220 GLY D O 1
ATOM 7166 N N . SER D 1 241 ? -20.137 -11.588 17.846 1.00 18.43 221 SER D N 1
ATOM 7167 C CA . SER D 1 241 ? -21.052 -11.492 16.704 1.00 18.13 221 SER D CA 1
ATOM 7168 C C . SER D 1 241 ? -20.830 -10.182 16.010 1.00 20.35 221 SER D C 1
ATOM 7169 O O . SER D 1 241 ? -20.162 -9.278 16.518 1.00 18.01 221 SER D O 1
ATOM 7172 N N . VAL D 1 242 ? -21.373 -10.069 14.786 1.00 17.79 222 VAL D N 1
ATOM 7173 C CA . VAL D 1 242 ? -21.157 -8.925 13.908 1.00 19.47 222 VAL D CA 1
ATOM 7174 C C . VAL D 1 242 ? -22.498 -8.314 13.458 1.00 21.25 222 VAL D C 1
ATOM 7175 O O . VAL D 1 242 ? -23.386 -9.057 13.056 1.00 19.71 222 VAL D O 1
ATOM 7179 N N . SER D 1 243 ? -22.607 -6.995 13.532 1.00 19.79 223 SER D N 1
ATOM 7180 C CA . SER D 1 243 ? -23.804 -6.331 13.040 1.00 22.31 223 SER D CA 1
ATOM 7181 C C . SER D 1 243 ? -23.401 -5.008 12.354 1.00 20.25 223 SER D C 1
ATOM 7182 O O . SER D 1 243 ? -22.248 -4.843 11.938 1.00 19.62 223 SER D O 1
ATOM 7185 N N . ASN D 1 244 ? -24.326 -4.068 12.226 1.00 20.59 224 ASN D N 1
ATOM 7186 C CA . ASN D 1 244 ? -24.090 -2.803 11.574 1.00 19.98 224 ASN D CA 1
ATOM 7187 C C . ASN D 1 244 ? -24.806 -1.698 12.303 1.00 20.86 224 ASN D C 1
ATOM 7188 O O . ASN D 1 244 ? -25.697 -1.959 13.122 1.00 22.16 224 ASN D O 1
ATOM 7193 N N . SER D 1 245 ? -24.448 -0.459 12.005 1.00 19.78 225 SER D N 1
ATOM 7194 C CA . SER D 1 245 ? -24.945 0.682 12.745 1.00 18.45 225 SER D CA 1
ATOM 7195 C C . SER D 1 245 ? -26.492 0.797 12.616 1.00 21.18 225 SER D C 1
ATOM 7196 O O . SER D 1 245 ? -27.145 1.135 13.567 1.00 22.47 225 SER D O 1
ATOM 7199 N N . ALA D 1 246 ? -27.026 0.539 11.433 1.00 22.84 226 ALA D N 1
ATOM 7200 C CA . ALA D 1 246 ? -28.481 0.674 11.275 1.00 23.62 226 ALA D CA 1
ATOM 7201 C C . ALA D 1 246 ? -29.242 -0.322 12.112 1.00 22.74 226 ALA D C 1
ATOM 7202 O O . ALA D 1 246 ? -30.225 0.071 12.772 1.00 25.79 226 ALA D O 1
ATOM 7204 N N . ALA D 1 247 ? -28.796 -1.582 12.133 1.00 22.24 227 ALA D N 1
ATOM 7205 C CA . ALA D 1 247 ? -29.425 -2.625 12.930 1.00 21.91 227 ALA D CA 1
ATOM 7206 C C . ALA D 1 247 ? -29.304 -2.334 14.403 1.00 23.53 227 ALA D C 1
ATOM 7207 O O . ALA D 1 247 ? -30.244 -2.549 15.189 1.00 23.27 227 ALA D O 1
ATOM 7209 N N . LEU D 1 248 ? -28.143 -1.800 14.820 1.00 20.09 228 LEU D N 1
ATOM 7210 C CA . LEU D 1 248 ? -27.984 -1.448 16.213 1.00 21.85 228 LEU D CA 1
ATOM 7211 C C . LEU D 1 248 ? -28.925 -0.326 16.644 1.00 24.09 228 LEU D C 1
ATOM 7212 O O . LEU D 1 248 ? -29.631 -0.461 17.627 1.00 25.46 228 LEU D O 1
ATOM 7217 N N . VAL D 1 249 ? -28.935 0.763 15.904 1.00 24.04 229 VAL D N 1
ATOM 7218 C CA . VAL D 1 249 ? -29.700 1.934 16.295 1.00 25.45 229 VAL D CA 1
ATOM 7219 C C . VAL D 1 249 ? -31.200 1.597 16.289 1.00 27.50 229 VAL D C 1
ATOM 7220 O O . VAL D 1 249 ? -31.924 2.028 17.180 1.00 27.16 229 VAL D O 1
ATOM 7224 N N . GLU D 1 250 ? -31.616 0.800 15.319 1.00 28.60 230 GLU D N 1
ATOM 7225 C CA . GLU D 1 250 ? -33.035 0.410 15.194 1.00 32.57 230 GLU D CA 1
ATOM 7226 C C . GLU D 1 250 ? -33.547 -0.374 16.406 1.00 32.23 230 GLU D C 1
ATOM 7227 O O . GLU D 1 250 ? -34.696 -0.173 16.868 1.00 29.94 230 GLU D O 1
ATOM 7233 N N . ALA D 1 251 ? -32.720 -1.268 16.961 1.00 26.63 231 ALA D N 1
ATOM 7234 C CA . ALA D 1 251 ? -33.161 -2.209 17.981 1.00 25.18 231 ALA D CA 1
ATOM 7235 C C . ALA D 1 251 ? -32.629 -1.928 19.382 1.00 26.31 231 ALA D C 1
ATOM 7236 O O . ALA D 1 251 ? -33.009 -2.614 20.342 1.00 25.77 231 ALA D O 1
ATOM 7238 N N . LEU D 1 252 ? -31.810 -0.881 19.524 1.00 26.29 232 LEU D N 1
ATOM 7239 C CA . LEU D 1 252 ? -31.178 -0.596 20.831 1.00 27.03 232 LEU D CA 1
ATOM 7240 C C . LEU D 1 252 ? -32.270 -0.242 21.837 1.00 27.12 232 LEU D C 1
ATOM 7241 O O . LEU D 1 252 ? -33.041 0.684 21.587 1.00 27.94 232 LEU D O 1
ATOM 7246 N N . PRO D 1 253 ? -32.362 -0.956 22.956 1.00 28.14 233 PRO D N 1
ATOM 7247 C CA . PRO D 1 253 ? -33.414 -0.548 23.941 1.00 30.40 233 PRO D CA 1
ATOM 7248 C C . PRO D 1 253 ? -33.204 0.799 24.678 1.00 35.48 233 PRO D C 1
ATOM 7249 O O . PRO D 1 253 ? -32.006 1.065 25.050 1.00 31.72 233 PRO D O 1
#